Protein AF-0000000082937116 (afdb_homodimer)

Structure (mmCIF, N/CA/C/O backbone):
data_AF-0000000082937116-model_v1
#
loop_
_entity.id
_entity.type
_entity.pdbx_description
1 polymer 'M20 family metallopeptidase'
#
loop_
_atom_site.group_PDB
_atom_site.id
_atom_site.type_symbol
_atom_site.label_atom_id
_atom_site.label_alt_id
_atom_site.label_comp_id
_atom_site.label_asym_id
_atom_site.label_entity_id
_atom_site.label_seq_id
_atom_site.pdbx_PDB_ins_code
_atom_site.Cartn_x
_atom_site.Cartn_y
_atom_site.Cartn_z
_atom_site.occupancy
_atom_site.B_iso_or_equiv
_atom_site.auth_seq_id
_atom_si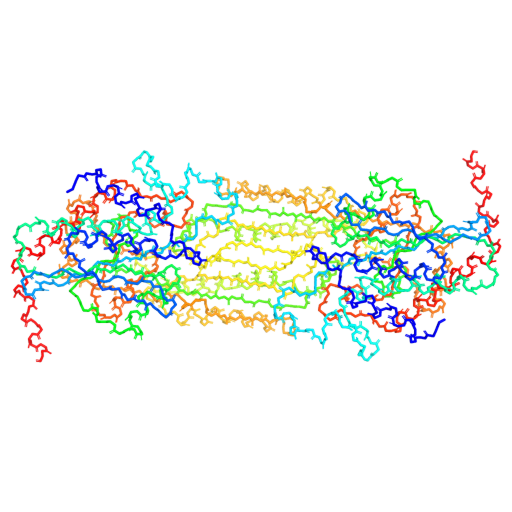te.auth_comp_id
_atom_site.auth_asym_id
_atom_site.auth_atom_id
_atom_site.pdbx_PDB_model_num
ATOM 1 N N . MET A 1 1 ? 10.828 -32.406 -35.719 1 89.44 1 MET A N 1
ATOM 2 C CA . MET A 1 1 ? 11.281 -31 -35.656 1 89.44 1 MET A CA 1
ATOM 3 C C . MET A 1 1 ? 12.672 -30.922 -35.031 1 89.44 1 MET A C 1
ATOM 5 O O . MET A 1 1 ? 12.969 -31.625 -34.062 1 89.44 1 MET A O 1
ATOM 9 N N . ASN A 1 2 ? 13.477 -30.125 -35.531 1 92.25 2 ASN A N 1
ATOM 10 C CA . ASN A 1 2 ? 14.789 -29.953 -34.906 1 92.25 2 ASN A CA 1
ATOM 11 C C . ASN A 1 2 ? 14.734 -29.016 -33.719 1 92.25 2 ASN A C 1
ATOM 13 O O . ASN A 1 2 ? 13.703 -28.391 -33.438 1 92.25 2 ASN A O 1
ATOM 17 N N . LYS A 1 3 ? 15.781 -28.953 -33 1 95.44 3 LYS A N 1
ATOM 18 C CA . LYS A 1 3 ? 15.828 -28.219 -31.734 1 95.44 3 LYS A CA 1
ATOM 19 C C . LYS A 1 3 ? 15.602 -26.719 -31.953 1 95.44 3 LYS A C 1
ATOM 21 O O . LYS A 1 3 ? 14.953 -26.062 -31.156 1 95.44 3 LYS A O 1
ATOM 26 N N . LYS A 1 4 ? 16.094 -26.234 -33.031 1 96.06 4 LYS A N 1
ATOM 27 C CA . LYS A 1 4 ? 15.93 -24.828 -33.312 1 96.06 4 LYS A CA 1
ATOM 28 C C . LYS A 1 4 ? 14.469 -24.469 -33.562 1 96.06 4 LYS A C 1
ATOM 30 O O . LYS A 1 4 ? 13.984 -23.438 -33.125 1 96.06 4 LYS A O 1
ATOM 35 N N . GLU A 1 5 ? 13.812 -25.297 -34.312 1 96.31 5 GLU A N 1
ATOM 36 C CA . GLU A 1 5 ? 12.391 -25.109 -34.562 1 96.31 5 GLU A CA 1
ATOM 37 C C . GLU A 1 5 ? 11.57 -25.203 -33.281 1 96.31 5 GLU A C 1
ATOM 39 O O . GLU A 1 5 ? 10.633 -24.422 -33.094 1 96.31 5 GLU A O 1
ATOM 44 N N . GLN A 1 6 ? 11.93 -26.172 -32.5 1 97.69 6 GLN A N 1
ATOM 45 C CA . GLN A 1 6 ? 11.25 -26.344 -31.234 1 97.69 6 GLN A CA 1
ATOM 46 C C . GLN A 1 6 ? 11.422 -25.125 -30.344 1 97.69 6 GLN A C 1
ATOM 48 O O . GLN A 1 6 ? 10.445 -24.609 -29.781 1 97.69 6 GLN A O 1
ATOM 53 N N . LEU A 1 7 ? 12.641 -24.656 -30.297 1 98.25 7 LEU A N 1
ATOM 54 C CA . LEU A 1 7 ? 12.961 -23.5 -29.469 1 98.25 7 LEU A CA 1
ATOM 55 C C . LEU A 1 7 ? 12.227 -22.266 -29.953 1 98.25 7 LEU A C 1
ATOM 57 O O . LEU A 1 7 ? 11.828 -21.406 -29.156 1 98.25 7 LEU A O 1
ATOM 61 N N . SER A 1 8 ? 12.039 -22.125 -31.219 1 98.31 8 SER A N 1
ATOM 62 C CA . SER A 1 8 ? 11.352 -20.969 -31.797 1 98.31 8 SER A CA 1
ATOM 63 C C . SER A 1 8 ? 9.898 -20.906 -31.328 1 98.31 8 SER A C 1
ATOM 65 O O . SER A 1 8 ? 9.359 -19.812 -31.109 1 98.31 8 SER A O 1
ATOM 67 N N . ILE A 1 9 ? 9.273 -22.047 -31.172 1 98.44 9 ILE A N 1
ATOM 68 C CA . ILE A 1 9 ? 7.898 -22.078 -30.688 1 98.44 9 ILE A CA 1
ATOM 69 C C . ILE A 1 9 ? 7.844 -21.562 -29.25 1 98.44 9 ILE A C 1
ATOM 71 O O . ILE A 1 9 ? 6.973 -20.766 -28.906 1 98.44 9 ILE A O 1
ATOM 75 N N . LEU A 1 10 ? 8.812 -22 -28.469 1 98.69 10 LEU A N 1
ATOM 76 C CA . LEU A 1 10 ? 8.891 -21.547 -27.094 1 98.69 10 LEU A CA 1
ATOM 77 C C . LEU A 1 10 ? 9.156 -20.047 -27.016 1 98.69 10 LEU A C 1
ATOM 79 O O . LEU A 1 10 ? 8.461 -19.312 -26.297 1 98.69 10 LEU A O 1
ATOM 83 N N . THR A 1 11 ? 10.125 -19.562 -27.766 1 98.62 11 THR A N 1
ATOM 84 C CA . THR A 1 11 ? 10.492 -18.156 -27.719 1 98.62 11 THR A CA 1
ATOM 85 C C . THR A 1 11 ? 9.359 -17.281 -28.25 1 98.62 11 THR A C 1
ATOM 87 O O . THR A 1 11 ? 9.102 -16.203 -27.719 1 98.62 11 THR A O 1
ATOM 90 N N . ASP A 1 12 ? 8.648 -17.734 -29.297 1 98.56 12 ASP A N 1
ATOM 91 C CA . ASP A 1 12 ? 7.492 -17.016 -29.797 1 98.56 12 ASP A CA 1
ATOM 92 C C . ASP A 1 12 ? 6.438 -16.828 -28.703 1 98.56 12 ASP A C 1
ATOM 94 O O . ASP A 1 12 ? 5.918 -15.727 -28.516 1 98.56 12 ASP A O 1
ATOM 98 N N . LEU A 1 13 ? 6.184 -17.859 -27.984 1 98.75 13 LEU A N 1
ATOM 99 C CA . LEU A 1 13 ? 5.156 -17.812 -26.953 1 98.75 13 LEU A CA 1
ATOM 100 C C . LEU A 1 13 ? 5.555 -16.875 -25.812 1 98.75 13 LEU A C 1
ATOM 102 O O . LEU A 1 13 ? 4.723 -16.125 -25.297 1 98.75 13 LEU A O 1
ATOM 106 N N . ILE A 1 14 ? 6.832 -16.922 -25.422 1 98.31 14 ILE A N 1
ATOM 107 C CA . ILE A 1 14 ? 7.316 -16.094 -24.328 1 98.31 14 ILE A CA 1
ATOM 108 C C . ILE A 1 14 ? 7.254 -14.617 -24.734 1 98.31 14 ILE A C 1
ATOM 110 O O . ILE A 1 14 ? 6.953 -13.758 -23.891 1 98.31 14 ILE A O 1
ATOM 114 N N . GLN A 1 15 ? 7.449 -14.297 -25.953 1 98.25 15 GLN A N 1
ATOM 115 C CA . GLN A 1 15 ? 7.457 -12.922 -26.453 1 98.25 15 GLN A CA 1
ATOM 116 C C . GLN A 1 15 ? 6.047 -12.344 -26.5 1 98.25 15 GLN A C 1
ATOM 118 O O . GLN A 1 15 ? 5.871 -11.133 -26.578 1 98.25 15 GLN A O 1
ATOM 123 N N . LEU A 1 16 ? 5.074 -13.188 -26.469 1 98.25 16 LEU A N 1
ATOM 124 C CA . LEU A 1 16 ? 3.686 -12.734 -26.422 1 98.25 16 LEU A CA 1
ATOM 125 C C . LEU A 1 16 ? 3.24 -12.461 -25 1 98.25 16 LEU A C 1
ATOM 127 O O . LEU A 1 16 ? 3.115 -13.383 -24.188 1 98.25 16 LEU A O 1
ATOM 131 N N . LYS A 1 17 ? 2.959 -11.195 -24.688 1 96.25 17 LYS A N 1
ATOM 132 C CA . LYS A 1 17 ? 2.547 -10.797 -23.344 1 96.25 17 LYS A CA 1
ATOM 133 C C . LYS A 1 17 ? 1.148 -11.32 -23.031 1 96.25 17 LYS A C 1
ATOM 135 O O . LYS A 1 17 ? 0.239 -11.211 -23.859 1 96.25 17 LYS A O 1
ATOM 140 N N . SER A 1 18 ? 0.995 -11.914 -21.875 1 97.31 18 SER A N 1
ATOM 141 C CA . SER A 1 18 ? -0.296 -12.43 -21.422 1 97.31 18 SER A CA 1
ATOM 142 C C . SER A 1 18 ? -0.461 -12.273 -19.922 1 97.31 18 SER A C 1
ATOM 144 O O . SER A 1 18 ? -0.945 -13.188 -19.234 1 97.31 18 SER A O 1
ATOM 146 N N . GLN A 1 19 ? -0.071 -11.188 -19.375 1 94.31 19 GLN A N 1
ATOM 147 C CA . GLN A 1 19 ? -0.14 -10.914 -17.953 1 94.31 19 GLN A CA 1
ATOM 148 C C . GLN A 1 19 ? -1.586 -10.758 -17.484 1 94.31 19 GLN A C 1
ATOM 150 O O . GLN A 1 19 ? -2.391 -10.117 -18.172 1 94.31 19 GLN A O 1
ATOM 155 N N . VAL A 1 20 ? -1.839 -11.312 -16.312 1 91.62 20 VAL A N 1
ATOM 156 C CA . VAL A 1 20 ? -3.18 -11.203 -15.75 1 91.62 20 VAL A CA 1
ATOM 157 C C . VAL A 1 20 ? -3.516 -9.734 -15.5 1 91.62 20 VAL A C 1
ATOM 159 O O . VAL A 1 20 ? -2.656 -8.953 -15.078 1 91.62 20 VAL A O 1
ATOM 162 N N . ASN A 1 21 ? -4.754 -9.359 -15.773 1 87.5 21 ASN A N 1
ATOM 163 C CA . ASN A 1 21 ? -5.32 -8.031 -15.57 1 87.5 21 ASN A CA 1
ATOM 164 C C . ASN A 1 21 ? -4.617 -6.984 -16.422 1 87.5 21 ASN A C 1
ATOM 166 O O . ASN A 1 21 ? -4.625 -5.797 -16.094 1 87.5 21 ASN A O 1
ATOM 170 N N . LYS A 1 22 ? -3.885 -7.312 -17.438 1 91.81 22 LYS A N 1
ATOM 171 C CA . LYS A 1 22 ? -3.275 -6.461 -18.453 1 91.81 22 LYS A CA 1
ATOM 172 C C . LYS A 1 22 ? -3.65 -6.93 -19.859 1 91.81 22 LYS A C 1
ATOM 174 O O . LYS A 1 22 ? -4.758 -6.664 -20.328 1 91.81 22 LYS A O 1
ATOM 179 N N . GLU A 1 23 ? -2.66 -7.738 -20.484 1 90.69 23 GLU A N 1
ATOM 180 C CA . GLU A 1 23 ? -2.949 -8.188 -21.844 1 90.69 23 GLU A CA 1
ATOM 181 C C . GLU A 1 23 ? -3.863 -9.406 -21.828 1 90.69 23 GLU A C 1
ATOM 183 O O . GLU A 1 23 ? -4.559 -9.672 -22.812 1 90.69 23 GLU A O 1
ATOM 188 N N . ASN A 1 24 ? -3.801 -10.109 -20.781 1 92.81 24 ASN A N 1
ATOM 189 C CA . ASN A 1 24 ? -4.492 -11.391 -20.719 1 92.81 24 ASN A CA 1
ATOM 190 C C . ASN A 1 24 ? -4.062 -12.312 -21.859 1 92.81 24 ASN A C 1
ATOM 192 O O . ASN A 1 24 ? -2.906 -12.289 -22.281 1 92.81 24 ASN A O 1
ATOM 196 N N . GLU A 1 25 ? -4.871 -13.383 -22.312 1 94.75 25 GLU A N 1
ATOM 197 C CA . GLU A 1 25 ? -4.363 -14.531 -23.062 1 94.75 25 GLU A CA 1
ATOM 198 C C . GLU A 1 25 ? -4.59 -14.359 -24.562 1 94.75 25 GLU A C 1
ATOM 200 O O . GLU A 1 25 ? -4.262 -15.25 -25.344 1 94.75 25 GLU A O 1
ATOM 205 N N . ASP A 1 26 ? -5.023 -13.25 -25.078 1 96.44 26 ASP A N 1
ATOM 206 C CA . ASP A 1 26 ? -5.512 -13.148 -26.453 1 96.44 26 ASP A CA 1
ATOM 207 C C . ASP A 1 26 ? -4.398 -13.438 -27.453 1 96.44 26 ASP A C 1
ATOM 209 O O . ASP A 1 26 ? -4.586 -14.211 -28.391 1 96.44 26 ASP A O 1
ATOM 213 N N . SER A 1 27 ? -3.293 -12.82 -27.266 1 98 27 SER A N 1
ATOM 214 C CA . SER A 1 27 ? -2.203 -12.977 -28.219 1 98 27 SER A CA 1
ATOM 215 C C . SER A 1 27 ? -1.676 -14.406 -28.234 1 98 27 SER A C 1
ATOM 217 O O . SER A 1 27 ? -1.354 -14.953 -29.281 1 98 27 SER A O 1
ATOM 219 N N . VAL A 1 28 ? -1.582 -14.992 -27.109 1 98.62 28 VAL A N 1
ATOM 220 C CA . VAL A 1 28 ? -1.118 -16.375 -26.984 1 98.62 28 VAL A CA 1
ATOM 221 C C . VAL A 1 28 ? -2.135 -17.312 -27.641 1 98.62 28 VAL A C 1
ATOM 223 O O . VAL A 1 28 ? -1.765 -18.234 -28.375 1 98.62 28 VAL A O 1
ATOM 226 N N . ALA A 1 29 ? -3.379 -17.047 -27.391 1 98.62 29 ALA A N 1
ATOM 227 C CA . ALA A 1 29 ? -4.449 -17.844 -27.984 1 98.62 29 ALA A CA 1
ATOM 228 C C . ALA A 1 29 ? -4.402 -17.797 -29.5 1 98.62 29 ALA A C 1
ATOM 230 O O . ALA A 1 29 ? -4.516 -18.828 -30.172 1 98.62 29 ALA A O 1
ATOM 231 N N . ALA A 1 30 ? -4.273 -16.625 -30.016 1 98.56 30 ALA A N 1
ATOM 232 C CA . ALA A 1 30 ? -4.215 -16.453 -31.453 1 98.56 30 ALA A CA 1
ATOM 233 C C . ALA A 1 30 ? -3.066 -17.25 -32.062 1 98.56 30 ALA A C 1
ATOM 235 O O . ALA A 1 30 ? -3.221 -17.875 -33.125 1 98.56 30 ALA A O 1
ATOM 236 N N . TYR A 1 31 ? -1.965 -17.219 -31.406 1 98.75 31 TYR A N 1
ATOM 237 C CA . TYR A 1 31 ? -0.802 -17.969 -31.875 1 98.75 31 TYR A CA 1
ATOM 238 C C . TYR A 1 31 ? -1.093 -19.469 -31.891 1 98.75 31 TYR A C 1
ATOM 240 O O . TYR A 1 31 ? -0.796 -20.141 -32.875 1 98.75 31 TYR A O 1
ATOM 248 N N . ILE A 1 32 ? -1.644 -19.984 -30.844 1 98.81 32 ILE A N 1
ATOM 249 C CA . ILE A 1 32 ? -1.902 -21.406 -30.688 1 98.81 32 ILE A CA 1
ATOM 250 C C . ILE A 1 32 ? -2.922 -21.859 -31.719 1 98.81 32 ILE A C 1
ATOM 252 O O . ILE A 1 32 ? -2.742 -22.906 -32.375 1 98.81 32 ILE A O 1
ATOM 256 N N . ILE A 1 33 ? -3.971 -21.062 -31.906 1 98.69 33 ILE A N 1
ATOM 257 C CA . ILE A 1 33 ? -5.008 -21.375 -32.875 1 98.69 33 ILE A CA 1
ATOM 258 C C . ILE A 1 33 ? -4.398 -21.453 -34.281 1 98.69 33 ILE A C 1
ATOM 260 O O . ILE A 1 33 ? -4.629 -22.422 -35.031 1 98.69 33 ILE A O 1
ATOM 264 N N . LYS A 1 34 ? -3.633 -20.453 -34.594 1 98.62 34 LYS A N 1
ATOM 265 C CA . LYS A 1 34 ? -2.977 -20.422 -35.906 1 98.62 34 LYS A CA 1
ATOM 266 C C . LYS A 1 34 ? -2.053 -21.625 -36.094 1 98.62 34 LYS A C 1
ATOM 268 O O . LYS A 1 34 ? -2.021 -22.234 -37.156 1 98.62 34 LYS A O 1
ATOM 273 N N . PHE A 1 35 ? -1.305 -21.922 -35.094 1 98.19 35 PHE A N 1
ATOM 274 C CA . PHE A 1 35 ? -0.378 -23.047 -35.125 1 98.19 35 PHE A CA 1
ATOM 275 C C . PHE A 1 35 ? -1.12 -24.359 -35.406 1 98.19 35 PHE A C 1
ATOM 277 O O . PHE A 1 35 ? -0.736 -25.125 -36.281 1 98.19 35 PHE A O 1
ATOM 284 N N . LEU A 1 36 ? -2.166 -24.656 -34.625 1 98.12 36 LEU A N 1
ATOM 285 C CA . LEU A 1 36 ? -2.936 -25.891 -34.75 1 98.12 36 LEU A CA 1
ATOM 286 C C . LEU A 1 36 ? -3.578 -26 -36.125 1 98.12 36 LEU A C 1
ATOM 288 O O . LEU A 1 36 ? -3.496 -27.047 -36.781 1 98.12 36 LEU A O 1
ATOM 292 N N . ARG A 1 37 ? -4.145 -24.906 -36.562 1 97.62 37 ARG A N 1
ATOM 293 C CA . ARG A 1 37 ? -4.777 -24.906 -37.875 1 97.62 37 ARG A CA 1
ATOM 294 C C . ARG A 1 37 ? -3.75 -25.141 -39 1 97.62 37 ARG A C 1
ATOM 296 O O . ARG A 1 37 ? -4.055 -25.766 -40 1 97.62 37 ARG A O 1
ATOM 303 N N . GLY A 1 38 ? -2.617 -24.641 -38.781 1 95.06 38 GLY A N 1
ATOM 304 C CA . GLY A 1 38 ? -1.549 -24.766 -39.781 1 95.06 38 GLY A CA 1
ATOM 305 C C . GLY A 1 38 ? -1.196 -26.203 -40.094 1 95.06 38 GLY A C 1
ATOM 306 O O . GLY A 1 38 ? -0.642 -26.484 -41.156 1 95.06 38 GLY A O 1
ATOM 307 N N . PHE A 1 39 ? -1.509 -27.109 -39.25 1 88.06 39 PHE A N 1
ATOM 308 C CA . PHE A 1 39 ? -1.195 -28.484 -39.562 1 88.06 39 PHE A CA 1
ATOM 309 C C . PHE A 1 39 ? -2.449 -29.359 -39.531 1 88.06 39 PHE A C 1
ATOM 311 O O . PHE A 1 39 ? -2.367 -30.562 -39.281 1 88.06 39 PHE A O 1
ATOM 318 N N . GLY A 1 40 ? -3.688 -28.719 -39.562 1 92.81 40 GLY A N 1
ATOM 319 C CA . GLY A 1 40 ? -4.926 -29.422 -39.875 1 92.81 40 GLY A CA 1
ATOM 320 C C . GLY A 1 40 ? -5.758 -29.75 -38.656 1 92.81 40 GLY A C 1
ATOM 321 O O . GLY A 1 40 ? -6.68 -30.562 -38.719 1 92.81 40 GLY A O 1
ATOM 322 N N . ILE A 1 41 ? -5.488 -29.25 -37.5 1 96.06 41 ILE A N 1
ATOM 323 C CA . ILE A 1 41 ? -6.285 -29.453 -36.312 1 96.06 41 ILE A CA 1
ATOM 324 C C . ILE A 1 41 ? -7.164 -28.234 -36.062 1 96.06 41 ILE A C 1
ATOM 326 O O . ILE A 1 41 ? -6.66 -27.141 -35.812 1 96.06 41 ILE A O 1
ATOM 330 N N . GLU A 1 42 ? -8.438 -28.406 -36.125 1 97.25 42 GLU A N 1
ATOM 331 C CA . GLU A 1 42 ? -9.359 -27.328 -35.812 1 97.25 42 GLU A CA 1
ATOM 332 C C . GLU A 1 42 ? -9.734 -27.328 -34.344 1 97.25 42 GLU A C 1
ATOM 334 O O . GLU A 1 42 ? -10.438 -28.234 -33.875 1 97.25 42 GLU A O 1
ATOM 339 N N . PRO A 1 43 ? -9.336 -26.344 -33.656 1 98.12 43 PRO A N 1
ATOM 340 C CA . PRO A 1 43 ? -9.656 -26.312 -32.219 1 98.12 43 PRO A CA 1
ATOM 341 C C . PRO A 1 43 ? -11.047 -25.75 -31.938 1 98.12 43 PRO A C 1
ATOM 343 O O . PRO A 1 43 ? -11.594 -25 -32.75 1 98.12 43 PRO A O 1
ATOM 346 N N . ARG A 1 44 ? -11.633 -26.172 -30.875 1 98 44 ARG A N 1
ATOM 347 C CA . ARG A 1 44 ? -12.812 -25.531 -30.297 1 98 44 ARG A CA 1
ATOM 348 C C . ARG A 1 44 ? -12.414 -24.344 -29.422 1 98 44 ARG A C 1
ATOM 350 O O . ARG A 1 44 ? -11.617 -24.484 -28.5 1 98 44 ARG A O 1
ATOM 357 N N . ILE A 1 45 ? -12.984 -23.188 -29.812 1 98 45 ILE A N 1
ATOM 358 C CA . ILE A 1 45 ? -12.719 -21.969 -29.047 1 98 45 ILE A CA 1
ATOM 359 C C . ILE A 1 45 ? -13.891 -21.672 -28.109 1 98 45 ILE A C 1
ATOM 361 O O . ILE A 1 45 ? -15.016 -21.438 -28.578 1 98 45 ILE A O 1
ATOM 365 N N . ILE A 1 46 ? -13.656 -21.75 -26.828 1 97.62 46 ILE A N 1
ATOM 366 C CA . ILE A 1 46 ? -14.688 -21.5 -25.812 1 97.62 46 ILE A CA 1
ATOM 367 C C . ILE A 1 46 ? -14.367 -20.219 -25.062 1 97.62 46 ILE A C 1
ATOM 369 O O . ILE A 1 46 ? -13.344 -20.125 -24.375 1 97.62 46 ILE A O 1
ATOM 373 N N . LYS A 1 47 ? -15.195 -19.234 -25.141 1 96.94 47 LYS A N 1
ATOM 374 C CA . LYS A 1 47 ? -15 -17.953 -24.484 1 96.94 47 LYS A CA 1
ATOM 375 C C . LYS A 1 47 ? -15.805 -17.875 -23.188 1 96.94 47 LYS A C 1
ATOM 377 O O . LYS A 1 47 ? -16.953 -18.297 -23.141 1 96.94 47 LYS A O 1
ATOM 382 N N . SER A 1 48 ? -15.172 -17.438 -22.172 1 95.88 48 SER A N 1
ATOM 383 C CA . SER A 1 48 ? -15.891 -17.172 -20.938 1 95.88 48 SER A CA 1
ATOM 384 C C . SER A 1 48 ? -16.812 -15.969 -21.078 1 95.88 48 SER A C 1
ATOM 386 O O . SER A 1 48 ? -16.906 -15.367 -22.141 1 95.88 48 SER A O 1
ATOM 388 N N . ASN A 1 49 ? -17.484 -15.648 -19.938 1 89.19 49 ASN A N 1
ATOM 389 C CA . ASN A 1 49 ? -18.406 -14.523 -19.938 1 89.19 49 ASN A CA 1
ATOM 390 C C . ASN A 1 49 ? -17.688 -13.203 -20.203 1 89.19 49 ASN A C 1
ATOM 392 O O . ASN A 1 49 ? -18.25 -12.305 -20.844 1 89.19 49 ASN A O 1
ATOM 396 N N . ASP A 1 50 ? -16.5 -13.062 -19.828 1 90.5 50 ASP A N 1
ATOM 397 C CA . ASP A 1 50 ? -15.703 -11.859 -20.047 1 90.5 50 ASP A CA 1
ATOM 398 C C . ASP A 1 50 ? -14.828 -11.992 -21.281 1 90.5 50 ASP A C 1
ATOM 400 O O . ASP A 1 50 ? -13.812 -11.305 -21.422 1 90.5 50 ASP A O 1
ATOM 404 N N . LYS A 1 51 ? -15.102 -13 -22.047 1 92.44 51 LYS A N 1
ATOM 405 C CA . LYS A 1 51 ? -14.547 -13.211 -23.391 1 92.44 51 LYS A CA 1
ATOM 406 C C . LYS A 1 51 ? -13.102 -13.695 -23.297 1 92.44 51 LYS A C 1
ATOM 408 O O . LYS A 1 51 ? -12.32 -13.508 -24.234 1 92.44 51 LYS A O 1
ATOM 413 N N . ARG A 1 52 ? -12.727 -14.266 -22.172 1 96.94 52 ARG A N 1
ATOM 414 C CA . ARG A 1 52 ? -11.43 -14.93 -22.078 1 96.94 52 ARG A CA 1
ATOM 415 C C . ARG A 1 52 ? -11.438 -16.25 -22.844 1 96.94 52 ARG A C 1
ATOM 417 O O . ARG A 1 52 ? -12.422 -16.984 -22.828 1 96.94 52 ARG A O 1
ATOM 424 N N . ILE A 1 53 ? -10.383 -16.562 -23.531 1 97.62 53 ILE A N 1
ATOM 425 C CA . ILE A 1 53 ? -10.375 -17.625 -24.531 1 97.62 53 ILE A CA 1
ATOM 426 C C . ILE A 1 53 ? -9.836 -18.922 -23.922 1 97.62 53 ILE A C 1
ATOM 428 O O . ILE A 1 53 ? -8.773 -18.906 -23.281 1 97.62 53 ILE A O 1
ATOM 432 N N . ASN A 1 54 ? -10.539 -19.969 -24.016 1 98.5 54 ASN A N 1
ATOM 433 C CA . ASN A 1 54 ? -10.102 -21.344 -23.797 1 98.5 54 ASN A CA 1
ATOM 434 C C . ASN A 1 54 ? -10.094 -22.156 -25.094 1 98.5 54 ASN A C 1
ATOM 436 O O . ASN A 1 54 ? -11.023 -22.062 -25.891 1 98.5 54 ASN A O 1
ATOM 440 N N . ILE A 1 55 ? -9.031 -22.906 -25.328 1 98.69 55 ILE A N 1
ATOM 441 C CA . ILE A 1 55 ? -8.852 -23.672 -26.562 1 98.69 55 ILE A CA 1
ATOM 442 C C . ILE A 1 55 ? -8.828 -25.156 -26.25 1 98.69 55 ILE A C 1
ATOM 444 O O . ILE A 1 55 ? -8.031 -25.625 -25.422 1 98.69 55 ILE A O 1
ATOM 448 N N . ILE A 1 56 ? -9.688 -25.922 -26.859 1 98.62 56 ILE A N 1
ATOM 449 C CA . ILE A 1 56 ? -9.688 -27.375 -26.766 1 98.62 56 ILE A CA 1
ATOM 450 C C . ILE A 1 56 ? -9.508 -27.984 -28.156 1 98.62 56 ILE A C 1
ATOM 452 O O . ILE A 1 56 ? -10.281 -27.688 -29.078 1 98.62 56 ILE A O 1
ATOM 456 N N . ALA A 1 57 ? -8.508 -28.797 -28.297 1 98.25 57 ALA A N 1
ATOM 457 C CA . ALA A 1 57 ? -8.242 -29.469 -29.562 1 98.25 57 ALA A CA 1
ATOM 458 C C . ALA A 1 57 ? -8.102 -30.984 -29.375 1 98.25 57 ALA A C 1
ATOM 460 O O . ALA A 1 57 ? -7.473 -31.438 -28.406 1 98.25 57 ALA A O 1
ATOM 461 N N . ASN A 1 58 ? -8.68 -31.734 -30.281 1 96.44 58 ASN A N 1
ATOM 462 C CA . ASN A 1 58 ? -8.656 -33.188 -30.172 1 96.44 58 ASN A CA 1
ATOM 463 C C . ASN A 1 58 ? -8.047 -33.812 -31.422 1 96.44 58 ASN A C 1
ATOM 465 O O . ASN A 1 58 ? -8.273 -33.344 -32.531 1 96.44 58 ASN A O 1
ATOM 469 N N . VAL A 1 59 ? -7.293 -34.844 -31.156 1 95.38 59 VAL A N 1
ATOM 470 C CA . VAL A 1 59 ? -6.801 -35.75 -32.188 1 95.38 59 VAL A CA 1
ATOM 471 C C . VAL A 1 59 ? -7.137 -37.188 -31.828 1 95.38 59 VAL A C 1
ATOM 473 O O . VAL A 1 59 ? -6.762 -37.656 -30.75 1 95.38 59 VAL A O 1
ATOM 476 N N . ARG A 1 60 ? -7.809 -37.844 -32.719 1 93.88 60 ARG A N 1
ATOM 477 C CA . ARG A 1 60 ? -8.289 -39.188 -32.406 1 93.88 60 ARG A CA 1
ATOM 478 C C . ARG A 1 60 ? -7.715 -40.219 -33.375 1 93.88 60 ARG A C 1
ATOM 480 O O . ARG A 1 60 ? -7.605 -39.938 -34.594 1 93.88 60 ARG A O 1
ATOM 487 N N . PHE A 1 61 ? -7.332 -41.344 -32.875 1 91.56 61 PHE A N 1
ATOM 488 C CA . PHE A 1 61 ? -6.848 -42.5 -33.594 1 91.56 61 PHE A CA 1
ATOM 489 C C . PHE A 1 61 ? -7.637 -43.75 -33.25 1 91.56 61 PHE A C 1
ATOM 491 O O . PHE A 1 61 ? -7.938 -43.969 -32.062 1 91.56 61 PHE A O 1
ATOM 498 N N . GLY A 1 62 ? -8.031 -44.5 -34.188 1 91.5 62 GLY A N 1
ATOM 499 C CA . GLY A 1 62 ? -8.742 -45.75 -33.938 1 91.5 62 GLY A CA 1
ATOM 500 C C . GLY A 1 62 ? -9.977 -45.562 -33.062 1 91.5 62 GLY A C 1
ATOM 501 O O . GLY A 1 62 ? -10.812 -44.688 -33.375 1 91.5 62 GLY A O 1
ATOM 502 N N . ASP A 1 63 ? -10.055 -46.312 -31.984 1 91.31 63 ASP A N 1
ATOM 503 C CA . ASP A 1 63 ? -11.258 -46.281 -31.172 1 91.31 63 ASP A CA 1
ATOM 504 C C . ASP A 1 63 ? -11.188 -45.156 -30.125 1 91.31 63 ASP A C 1
ATOM 506 O O . ASP A 1 63 ? -12.141 -44.938 -29.375 1 91.31 63 ASP A O 1
ATOM 510 N N . GLY A 1 64 ? -10.07 -44.562 -30.078 1 93.06 64 GLY A N 1
ATOM 511 C CA . GLY A 1 64 ? -9.953 -43.375 -29.234 1 93.06 64 GLY A CA 1
ATOM 512 C C . GLY A 1 64 ? -9.594 -43.688 -27.797 1 93.06 64 GLY A C 1
ATOM 513 O O . GLY A 1 64 ? -9.656 -42.812 -26.938 1 93.06 64 GLY A O 1
ATOM 514 N N . ILE A 1 65 ? -9.172 -44.969 -27.547 1 92.75 65 ILE A N 1
ATOM 515 C CA . ILE A 1 65 ? -8.82 -45.375 -26.203 1 92.75 65 ILE A CA 1
ATOM 516 C C . ILE A 1 65 ? -7.355 -45.812 -26.172 1 92.75 65 ILE A C 1
ATOM 518 O O . ILE A 1 65 ? -6.91 -46.594 -27.016 1 92.75 65 ILE A O 1
ATOM 522 N N . PRO A 1 66 ? -6.703 -45.281 -25.281 1 95.44 66 PRO A N 1
ATOM 523 C CA . PRO A 1 66 ? -7.035 -44.406 -24.156 1 95.44 66 PRO A CA 1
ATOM 524 C C . PRO A 1 66 ? -7.102 -42.938 -24.578 1 95.44 66 PRO A C 1
ATOM 526 O O . PRO A 1 66 ? -6.609 -42.562 -25.641 1 95.44 66 PRO A O 1
ATOM 529 N N . LYS A 1 67 ? -7.746 -42.188 -23.734 1 97.12 67 LYS A N 1
ATOM 530 C CA . LYS A 1 67 ? -7.801 -40.719 -23.906 1 97.12 67 LYS A CA 1
ATOM 531 C C . LYS A 1 67 ? -6.879 -40.031 -22.922 1 97.12 67 LYS A C 1
ATOM 533 O O . LYS A 1 67 ? -6.961 -40.25 -21.703 1 97.12 67 LYS A O 1
ATOM 538 N N . ILE A 1 68 ? -6.027 -39.188 -23.453 1 97.94 68 ILE A N 1
ATOM 539 C CA . ILE A 1 68 ? -5.082 -38.438 -22.625 1 97.94 68 ILE A CA 1
ATOM 540 C C . ILE A 1 68 ? -5.312 -36.938 -22.812 1 97.94 68 ILE A C 1
ATOM 542 O O . ILE A 1 68 ? -5.434 -36.469 -23.938 1 97.94 68 ILE A O 1
ATOM 546 N N . ILE A 1 69 ? -5.371 -36.219 -21.672 1 98.62 69 ILE A N 1
ATOM 547 C CA . ILE A 1 69 ? -5.512 -34.75 -21.703 1 98.62 69 ILE A CA 1
ATOM 548 C C . ILE A 1 69 ? -4.176 -34.094 -21.359 1 98.62 69 ILE A C 1
ATOM 550 O O . ILE A 1 69 ? -3.514 -34.5 -20.391 1 98.62 69 ILE A O 1
ATOM 554 N N . LEU A 1 70 ? -3.742 -33.188 -22.172 1 98.81 70 LEU A N 1
ATOM 555 C CA . LEU A 1 70 ? -2.678 -32.25 -21.844 1 98.81 70 LEU A CA 1
ATOM 556 C C . LEU A 1 70 ? -3.25 -30.859 -21.562 1 98.81 70 LEU A C 1
ATOM 558 O O . LEU A 1 70 ? -3.865 -30.25 -22.438 1 98.81 70 LEU A O 1
ATOM 562 N N . ASN A 1 71 ? -3.004 -30.359 -20.344 1 98.81 71 ASN A N 1
ATOM 563 C CA . ASN A 1 71 ? -3.609 -29.109 -19.891 1 98.81 71 ASN A CA 1
ATOM 564 C C . ASN A 1 71 ? -2.551 -28.094 -19.484 1 98.81 71 ASN A C 1
ATOM 566 O O . ASN A 1 71 ? -1.567 -28.422 -18.828 1 98.81 71 ASN A O 1
ATOM 570 N N . GLY A 1 72 ? -2.742 -26.859 -19.891 1 98.75 72 GLY A N 1
ATOM 571 C CA . GLY A 1 72 ? -1.878 -25.75 -19.5 1 98.75 72 GLY A CA 1
ATOM 572 C C . GLY A 1 72 ? -2.555 -24.406 -19.609 1 98.75 72 GLY A C 1
ATOM 573 O O . GLY A 1 72 ? -3.455 -24.219 -20.438 1 98.75 72 GLY A O 1
ATOM 574 N N . HIS A 1 73 ? -2.123 -23.469 -18.797 1 98.69 73 HIS A N 1
ATOM 575 C CA . HIS A 1 73 ? -2.729 -22.141 -18.812 1 98.69 73 HIS A CA 1
ATOM 576 C C . HIS A 1 73 ? -1.876 -21.172 -19.625 1 98.69 73 HIS A C 1
ATOM 578 O O . HIS A 1 73 ? -0.647 -21.281 -19.641 1 98.69 73 HIS A O 1
ATOM 584 N N . MET A 1 74 ? -2.584 -20.172 -20.172 1 98.62 74 MET A N 1
ATOM 585 C CA . MET A 1 74 ? -1.939 -19.281 -21.125 1 98.62 74 MET A CA 1
ATOM 586 C C . MET A 1 74 ? -1.521 -17.969 -20.438 1 98.62 74 MET A C 1
ATOM 588 O O . MET A 1 74 ? -0.687 -17.234 -20.969 1 98.62 74 MET A O 1
ATOM 592 N N . ASP A 1 75 ? -2.133 -17.656 -19.312 1 97.25 75 ASP A N 1
ATOM 593 C CA . ASP A 1 75 ? -1.854 -16.406 -18.641 1 97.25 75 ASP A CA 1
ATOM 594 C C . ASP A 1 75 ? -0.584 -16.5 -17.797 1 97.25 75 ASP A C 1
ATOM 596 O O . ASP A 1 75 ? -0.135 -17.594 -17.469 1 97.25 75 ASP A O 1
ATOM 600 N N . THR A 1 76 ? 0.014 -15.32 -17.531 1 95.81 76 THR A N 1
ATOM 601 C CA . THR A 1 76 ? 1.177 -15.219 -16.656 1 95.81 76 THR A CA 1
ATOM 602 C C . THR A 1 76 ? 0.945 -14.18 -15.57 1 95.81 76 THR A C 1
ATOM 604 O O . THR A 1 76 ? 0.016 -13.375 -15.656 1 95.81 76 THR A O 1
ATOM 607 N N . LYS A 1 77 ? 1.746 -14.297 -14.5 1 91.94 77 LYS A N 1
ATOM 608 C CA . LYS A 1 77 ? 1.785 -13.227 -13.508 1 91.94 77 LYS A CA 1
ATOM 609 C C . LYS A 1 77 ? 2.422 -11.961 -14.094 1 91.94 77 LYS A C 1
ATOM 611 O O . LYS A 1 77 ? 3.121 -12.023 -15.102 1 91.94 77 LYS A O 1
ATOM 616 N N . PRO A 1 78 ? 2.182 -10.812 -13.469 1 88.19 78 PRO A N 1
ATOM 617 C CA . PRO A 1 78 ? 2.854 -9.594 -13.93 1 88.19 78 PRO A CA 1
ATOM 618 C C . PRO A 1 78 ? 4.371 -9.664 -13.766 1 88.19 78 PRO A C 1
ATOM 620 O O . PRO A 1 78 ? 4.867 -10.211 -12.781 1 88.19 78 PRO A O 1
ATOM 623 N N . ALA A 1 79 ? 5.109 -9.102 -14.773 1 82.81 79 ALA A N 1
ATOM 624 C CA . ALA A 1 79 ? 6.57 -9.148 -14.758 1 82.81 79 ALA A CA 1
ATOM 625 C C . ALA A 1 79 ? 7.148 -7.918 -14.062 1 82.81 79 ALA A C 1
ATOM 627 O O . ALA A 1 79 ? 8.234 -7.984 -13.477 1 82.81 79 ALA A O 1
ATOM 628 N N . LEU A 1 80 ? 6.543 -6.828 -14.172 1 69 80 LEU A N 1
ATOM 629 C CA . LEU A 1 80 ? 7.109 -5.566 -13.695 1 69 80 LEU A CA 1
ATOM 630 C C . LEU A 1 80 ? 6.18 -4.898 -12.688 1 69 80 LEU A C 1
ATOM 632 O O . LEU A 1 80 ? 5.035 -4.574 -13.008 1 69 80 LEU A O 1
ATOM 636 N N . GLN A 1 81 ? 6.695 -4.922 -11.516 1 62.28 81 GLN A N 1
ATOM 637 C CA . GLN A 1 81 ? 5.906 -4.285 -10.469 1 62.28 81 GLN A CA 1
ATOM 638 C C . GLN A 1 81 ? 6.41 -2.877 -10.18 1 62.28 81 GLN A C 1
ATOM 640 O O . GLN A 1 81 ? 5.688 -2.057 -9.609 1 62.28 81 GLN A O 1
ATOM 645 N N . SER A 1 82 ? 7.57 -2.674 -10.469 1 62.38 82 SER A N 1
ATOM 646 C CA . SER A 1 82 ? 8.172 -1.362 -10.242 1 62.38 82 SER A CA 1
ATOM 647 C C . SER A 1 82 ? 9.266 -1.074 -11.266 1 62.38 82 SER A C 1
ATOM 649 O O . SER A 1 82 ? 9.75 -1.984 -11.938 1 62.38 82 SER A O 1
ATOM 651 N N . GLU A 1 83 ? 9.508 0.191 -11.414 1 66.94 83 GLU A N 1
ATOM 652 C CA . GLU A 1 83 ? 10.648 0.56 -12.242 1 66.94 83 GLU A CA 1
ATOM 653 C C . GLU A 1 83 ? 11.938 -0.043 -11.703 1 66.94 83 GLU A C 1
ATOM 655 O O . GLU A 1 83 ? 12.812 -0.454 -12.477 1 66.94 83 GLU A O 1
ATOM 660 N N . GLU A 1 84 ? 12.031 -0.145 -10.5 1 67.38 84 GLU A N 1
ATOM 661 C CA . GLU A 1 84 ? 13.211 -0.723 -9.875 1 67.38 84 GLU A CA 1
ATOM 662 C C . GLU A 1 84 ? 13.359 -2.201 -10.227 1 67.38 84 GLU A C 1
ATOM 664 O O . GLU A 1 84 ? 14.469 -2.684 -10.453 1 67.38 84 GLU A O 1
ATOM 669 N N . GLU A 1 85 ? 12.25 -2.762 -10.328 1 72.5 85 GLU A N 1
ATOM 670 C CA . GLU A 1 85 ? 12.266 -4.18 -10.68 1 72.5 85 GLU A CA 1
ATOM 671 C C . GLU A 1 85 ? 12.781 -4.395 -12.102 1 72.5 85 GLU A C 1
ATOM 673 O O . GLU A 1 85 ? 13.453 -5.391 -12.375 1 72.5 85 GLU A O 1
ATOM 678 N N . ARG A 1 86 ? 12.445 -3.457 -12.898 1 75.19 86 ARG A N 1
ATOM 679 C CA . ARG A 1 86 ? 12.883 -3.564 -14.289 1 75.19 86 ARG A CA 1
ATOM 680 C C . ARG A 1 86 ? 14.398 -3.652 -14.383 1 75.19 86 ARG A C 1
ATOM 682 O O . ARG A 1 86 ? 14.938 -4.422 -15.18 1 75.19 86 ARG A O 1
ATOM 689 N N . ARG A 1 87 ? 14.977 -3.029 -13.477 1 76.94 87 ARG A N 1
ATOM 690 C CA . ARG A 1 87 ? 16.438 -2.961 -13.5 1 76.94 87 ARG A CA 1
ATOM 691 C C . ARG A 1 87 ? 17.047 -4.254 -12.984 1 76.94 87 ARG A C 1
ATOM 693 O O . ARG A 1 87 ? 18.219 -4.531 -13.227 1 76.94 87 ARG A O 1
ATOM 700 N N . GLU A 1 88 ? 16.328 -5.004 -12.43 1 82.56 88 GLU A N 1
ATOM 701 C CA . GLU A 1 88 ? 16.844 -6.219 -11.812 1 82.56 88 GLU A CA 1
ATOM 702 C C . GLU A 1 88 ? 16.766 -7.402 -12.773 1 82.56 88 GLU A C 1
ATOM 704 O O . GLU A 1 88 ? 17.375 -8.445 -12.547 1 82.56 88 GLU A O 1
ATOM 709 N N . TRP A 1 89 ? 16.078 -7.23 -13.859 1 88.12 89 TRP A N 1
ATOM 710 C CA . TRP A 1 89 ? 15.992 -8.281 -14.875 1 88.12 89 TRP A CA 1
ATOM 711 C C . TRP A 1 89 ? 17.266 -8.328 -15.719 1 88.12 89 TRP A C 1
ATOM 713 O O . TRP A 1 89 ? 17.734 -7.289 -16.188 1 88.12 89 TRP A O 1
ATOM 723 N N . ILE A 1 90 ? 17.781 -9.5 -15.883 1 90.06 90 ILE A N 1
ATOM 724 C CA . ILE A 1 90 ? 19 -9.68 -16.672 1 90.06 90 ILE A CA 1
ATOM 725 C C . ILE A 1 90 ? 18.688 -9.406 -18.156 1 90.06 90 ILE A C 1
ATOM 727 O O . ILE A 1 90 ? 19.562 -8.984 -18.906 1 90.06 90 ILE A O 1
ATOM 731 N N . ALA A 1 91 ? 17.469 -9.727 -18.469 1 91.62 91 ALA A N 1
ATOM 732 C CA . ALA A 1 91 ? 16.938 -9.445 -19.797 1 91.62 91 ALA A CA 1
ATOM 733 C C . ALA A 1 91 ? 15.477 -8.992 -19.719 1 91.62 91 ALA A C 1
ATOM 735 O O . ALA A 1 91 ? 14.789 -9.266 -18.734 1 91.62 91 ALA A O 1
ATOM 736 N N . ASP A 1 92 ? 15.094 -8.289 -20.797 1 93.06 92 ASP A N 1
ATOM 737 C CA . ASP A 1 92 ? 13.688 -7.891 -20.828 1 93.06 92 ASP A CA 1
ATOM 738 C C . ASP A 1 92 ? 12.773 -9.102 -20.625 1 93.06 92 ASP A C 1
ATOM 740 O O . ASP A 1 92 ? 12.961 -10.141 -21.266 1 93.06 92 ASP A O 1
ATOM 744 N N . PRO A 1 93 ? 11.859 -8.961 -19.766 1 94.12 93 PRO A N 1
ATOM 745 C CA . PRO A 1 93 ? 11.031 -10.109 -19.391 1 94.12 93 PRO A CA 1
ATOM 746 C C . PRO A 1 93 ? 10.227 -10.656 -20.578 1 94.12 93 PRO A C 1
ATOM 748 O O . PRO A 1 93 ? 9.664 -11.75 -20.484 1 94.12 93 PRO A O 1
ATOM 751 N N . PHE A 1 94 ? 10.195 -9.984 -21.734 1 95.5 94 PHE A N 1
ATOM 752 C CA . PHE A 1 94 ? 9.383 -10.445 -22.844 1 95.5 94 PHE A CA 1
ATOM 753 C C . PHE A 1 94 ? 10.242 -10.648 -24.094 1 95.5 94 PHE A C 1
ATOM 755 O O . PHE A 1 94 ? 9.711 -10.797 -25.203 1 95.5 94 PHE A O 1
ATOM 762 N N . SER A 1 95 ? 11.5 -10.742 -23.891 1 95.94 95 SER A N 1
ATOM 763 C CA . SER A 1 95 ? 12.398 -10.883 -25.031 1 95.94 95 SER A CA 1
ATOM 764 C C . SER A 1 95 ? 12.68 -12.352 -25.328 1 95.94 95 SER A C 1
ATOM 766 O O . SER A 1 95 ? 13.094 -12.695 -26.438 1 95.94 95 SER A O 1
ATOM 768 N N . ALA A 1 96 ? 12.516 -13.203 -24.375 1 97.81 96 ALA A N 1
ATOM 769 C CA . ALA A 1 96 ? 12.828 -14.625 -24.5 1 97.81 96 ALA A CA 1
ATOM 770 C C . ALA A 1 96 ? 14.297 -14.836 -24.859 1 97.81 96 ALA A C 1
ATOM 772 O O . ALA A 1 96 ? 14.617 -15.672 -25.703 1 97.81 96 ALA A O 1
ATOM 773 N N . GLU A 1 97 ? 15.094 -14.125 -24.234 1 97.56 97 GLU A N 1
ATOM 774 C CA . GLU A 1 97 ? 16.531 -14.234 -24.516 1 97.56 97 GLU A CA 1
ATOM 775 C C . GLU A 1 97 ? 17.094 -15.562 -24.016 1 97.56 97 GLU A C 1
ATOM 777 O O . GLU A 1 97 ? 16.734 -16.016 -22.938 1 97.56 97 GLU A O 1
ATOM 782 N N . VAL A 1 98 ? 17.984 -16.109 -24.859 1 97.69 98 VAL A N 1
ATOM 783 C CA . VAL A 1 98 ? 18.672 -17.344 -24.484 1 97.69 98 VAL A CA 1
ATOM 784 C C . VAL A 1 98 ? 20.078 -17.016 -24 1 97.69 98 VAL A C 1
ATOM 786 O O . VAL A 1 98 ? 20.906 -16.531 -24.766 1 97.69 98 VAL A O 1
ATOM 789 N N . ILE A 1 99 ? 20.297 -17.266 -22.734 1 97.44 99 ILE A N 1
ATOM 790 C CA . ILE A 1 99 ? 21.594 -17 -22.125 1 97.44 99 ILE A CA 1
ATOM 791 C C . ILE A 1 99 ? 22.094 -18.25 -21.406 1 97.44 99 ILE A C 1
ATOM 793 O O . ILE A 1 99 ? 21.469 -18.703 -20.438 1 97.44 99 ILE A O 1
ATOM 797 N N . ASP A 1 100 ? 23.203 -18.906 -21.844 1 97.25 100 ASP A N 1
ATOM 798 C CA . ASP A 1 100 ? 23.859 -20.047 -21.219 1 97.25 100 ASP A CA 1
ATOM 799 C C . ASP A 1 100 ? 22.891 -21.219 -21.062 1 97.25 100 ASP A C 1
ATOM 801 O O . ASP A 1 100 ? 22.766 -21.781 -19.969 1 97.25 100 ASP A O 1
ATOM 805 N N . GLY A 1 101 ? 22.109 -21.438 -22.031 1 97.81 101 GLY A N 1
ATOM 806 C CA . GLY A 1 101 ? 21.234 -22.594 -22.062 1 97.81 101 GLY A CA 1
ATOM 807 C C . GLY A 1 101 ? 19.922 -22.391 -21.312 1 97.81 101 GLY A C 1
ATOM 808 O O . GLY A 1 101 ? 19.188 -23.344 -21.047 1 97.81 101 GLY A O 1
ATOM 809 N N . LYS A 1 102 ? 19.656 -21.125 -20.938 1 98.12 102 LYS A N 1
ATOM 810 C CA . LYS A 1 102 ? 18.422 -20.766 -20.25 1 98.12 102 LYS A CA 1
ATOM 811 C C . LYS A 1 102 ? 17.625 -19.766 -21.062 1 98.12 102 LYS A C 1
ATOM 813 O O . LYS A 1 102 ? 18.172 -18.812 -21.609 1 98.12 102 LYS A O 1
ATOM 818 N N . VAL A 1 103 ? 16.375 -20.031 -21.203 1 98.44 103 VAL A N 1
ATOM 819 C CA . VAL A 1 103 ? 15.484 -19.094 -21.875 1 98.44 103 VAL A CA 1
ATOM 820 C C . VAL A 1 103 ? 14.797 -18.203 -20.844 1 98.44 103 VAL A C 1
ATOM 822 O O . VAL A 1 103 ? 13.922 -18.672 -20.109 1 98.44 103 VAL A O 1
ATOM 825 N N . TYR A 1 104 ? 15.164 -16.938 -20.906 1 97.5 104 TYR A N 1
ATOM 826 C CA . TYR A 1 104 ? 14.656 -16 -19.906 1 97.5 104 TYR A CA 1
ATOM 827 C C . TYR A 1 104 ? 13.398 -15.305 -20.391 1 97.5 104 TYR A C 1
ATOM 829 O O . TYR A 1 104 ? 13.305 -14.922 -21.562 1 97.5 104 TYR A O 1
ATOM 837 N N . GLY A 1 105 ? 12.445 -15.156 -19.438 1 96.69 105 GLY A N 1
ATOM 838 C CA . GLY A 1 105 ? 11.234 -14.414 -19.719 1 96.69 105 GLY A CA 1
ATOM 839 C C . GLY A 1 105 ? 10.086 -14.766 -18.781 1 96.69 105 GLY A C 1
ATOM 840 O O . GLY A 1 105 ? 10.031 -15.875 -18.25 1 96.69 105 GLY A O 1
ATOM 841 N N . ARG A 1 106 ? 9.227 -13.805 -18.625 1 95.75 106 ARG A N 1
ATOM 842 C CA . ARG A 1 106 ? 8.031 -14.07 -17.844 1 95.75 106 ARG A CA 1
ATOM 843 C C . ARG A 1 106 ? 7.168 -15.141 -18.516 1 95.75 106 ARG A C 1
ATOM 845 O O . ARG A 1 106 ? 6.832 -15.023 -19.688 1 95.75 106 ARG A O 1
ATOM 852 N N . GLY A 1 107 ? 6.84 -16.203 -17.766 1 96.88 107 GLY A N 1
ATOM 853 C CA . GLY A 1 107 ? 6.055 -17.312 -18.297 1 96.88 107 GLY A CA 1
ATOM 854 C C . GLY A 1 107 ? 6.902 -18.422 -18.875 1 96.88 107 GLY A C 1
ATOM 855 O O . GLY A 1 107 ? 6.383 -19.469 -19.266 1 96.88 107 GLY A O 1
ATOM 856 N N . ALA A 1 108 ? 8.195 -18.234 -18.891 1 97.94 108 ALA A N 1
ATOM 857 C CA . ALA A 1 108 ? 9.062 -19.25 -19.484 1 97.94 108 ALA A CA 1
ATOM 858 C C . ALA A 1 108 ? 8.828 -20.625 -18.844 1 97.94 108 ALA A C 1
ATOM 860 O O . ALA A 1 108 ? 8.516 -21.594 -19.547 1 97.94 108 ALA A O 1
ATOM 861 N N . CYS A 1 109 ? 8.906 -20.641 -17.547 1 97.25 109 CYS A N 1
ATOM 862 C CA . CYS A 1 109 ? 8.672 -21.906 -16.875 1 97.25 109 CYS A CA 1
ATOM 863 C C . CYS A 1 109 ? 7.215 -22.047 -16.453 1 97.25 109 CYS A C 1
ATOM 865 O O . CYS A 1 109 ? 6.684 -23.156 -16.406 1 97.25 109 CYS A O 1
ATOM 867 N N . ASP A 1 110 ? 6.43 -21.031 -16.266 1 96.81 110 ASP A N 1
ATOM 868 C CA . ASP A 1 110 ? 5.07 -21.031 -15.727 1 96.81 110 ASP A CA 1
ATOM 869 C C . ASP A 1 110 ? 4.117 -20.266 -16.641 1 96.81 110 ASP A C 1
ATOM 871 O O . ASP A 1 110 ? 3.828 -19.094 -16.406 1 96.81 110 ASP A O 1
ATOM 875 N N . MET A 1 111 ? 3.637 -20.828 -17.781 1 96.88 111 MET A N 1
ATOM 876 C CA . MET A 1 111 ? 4.125 -22.172 -18.109 1 96.88 111 MET A CA 1
ATOM 877 C C . MET A 1 111 ? 4.223 -22.375 -19.609 1 96.88 111 MET A C 1
ATOM 879 O O . MET A 1 111 ? 3.826 -23.422 -20.125 1 96.88 111 MET A O 1
ATOM 883 N N . LYS A 1 112 ? 4.703 -21.391 -20.281 1 98.56 112 LYS A N 1
ATOM 884 C CA . LYS A 1 112 ? 4.727 -21.391 -21.734 1 98.56 112 LYS A CA 1
ATOM 885 C C . LYS A 1 112 ? 5.664 -22.469 -22.266 1 98.56 112 LYS A C 1
ATOM 887 O O . LYS A 1 112 ? 5.516 -22.922 -23.406 1 98.56 112 LYS A O 1
ATOM 892 N N . ALA A 1 113 ? 6.633 -22.875 -21.531 1 98.81 113 ALA A N 1
ATOM 893 C CA . ALA A 1 113 ? 7.43 -24.031 -21.938 1 98.81 113 ALA A CA 1
ATOM 894 C C . ALA A 1 113 ? 6.562 -25.281 -22.062 1 98.81 113 ALA A C 1
ATOM 896 O O . ALA A 1 113 ? 6.738 -26.078 -22.984 1 98.81 113 ALA A O 1
ATOM 897 N N . GLY A 1 114 ? 5.656 -25.469 -21.109 1 98.75 114 GLY A N 1
ATOM 898 C CA . GLY A 1 114 ? 4.711 -26.562 -21.203 1 98.75 114 GLY A CA 1
ATOM 899 C C . GLY A 1 114 ? 3.809 -26.469 -22.422 1 98.75 114 GLY A C 1
ATOM 900 O O . GLY A 1 114 ? 3.598 -27.469 -23.125 1 98.75 114 GLY A O 1
ATOM 901 N N . LEU A 1 115 ? 3.309 -25.266 -22.703 1 98.88 115 LEU A N 1
ATOM 902 C CA . LEU A 1 115 ? 2.453 -25.047 -23.875 1 98.88 115 LEU A CA 1
ATOM 903 C C . LEU A 1 115 ? 3.195 -25.359 -25.156 1 98.88 115 LEU A C 1
ATOM 905 O O . LEU A 1 115 ? 2.645 -26.016 -26.047 1 98.88 115 LEU A O 1
ATOM 909 N N . ALA A 1 116 ? 4.398 -24.875 -25.219 1 98.88 116 ALA A N 1
ATOM 910 C CA . ALA A 1 116 ? 5.219 -25.156 -26.406 1 98.88 116 ALA A CA 1
ATOM 911 C C . ALA A 1 116 ? 5.426 -26.641 -26.594 1 98.88 116 ALA A C 1
ATOM 913 O O . ALA A 1 116 ? 5.332 -27.156 -27.719 1 98.88 116 ALA A O 1
ATOM 914 N N . ALA A 1 117 ? 5.715 -27.328 -25.547 1 98.81 117 ALA A N 1
ATOM 915 C CA . ALA A 1 117 ? 5.914 -28.766 -25.594 1 98.81 117 ALA A CA 1
ATOM 916 C C . ALA A 1 117 ? 4.672 -29.469 -26.141 1 98.81 117 ALA A C 1
ATOM 918 O O . ALA A 1 117 ? 4.777 -30.422 -26.906 1 98.81 117 ALA A O 1
ATOM 919 N N . PHE A 1 118 ? 3.51 -29.031 -25.688 1 98.81 118 PHE A N 1
ATOM 920 C CA . PHE A 1 118 ? 2.258 -29.609 -26.172 1 98.81 118 PHE A CA 1
ATOM 921 C C . PHE A 1 118 ? 2.137 -29.469 -27.672 1 98.81 118 PHE A C 1
ATOM 923 O O . PHE A 1 118 ? 1.803 -30.422 -28.375 1 98.81 118 PHE A O 1
ATOM 930 N N . LEU A 1 119 ? 2.412 -28.266 -28.156 1 98.69 119 LEU A N 1
ATOM 931 C CA . LEU A 1 119 ? 2.295 -27.984 -29.578 1 98.69 119 LEU A CA 1
ATOM 932 C C . LEU A 1 119 ? 3.279 -28.812 -30.391 1 98.69 119 LEU A C 1
ATOM 934 O O . LEU A 1 119 ? 2.92 -29.375 -31.438 1 98.69 119 LEU A O 1
ATOM 938 N N . ILE A 1 120 ? 4.457 -28.922 -29.922 1 98.44 120 ILE A N 1
ATOM 939 C CA . ILE A 1 120 ? 5.477 -29.719 -30.609 1 98.44 120 ILE A CA 1
ATOM 940 C C . ILE A 1 120 ? 5.07 -31.188 -30.625 1 98.44 120 ILE A C 1
ATOM 942 O O . ILE A 1 120 ? 5.152 -31.859 -31.656 1 98.44 120 ILE A O 1
ATOM 946 N N . THR A 1 121 ? 4.664 -31.656 -29.469 1 97.81 121 THR A N 1
ATOM 947 C CA . THR A 1 121 ? 4.293 -33.062 -29.312 1 97.81 121 THR A CA 1
ATOM 948 C C . THR A 1 121 ? 3.16 -33.438 -30.266 1 97.81 121 THR A C 1
ATOM 950 O O . THR A 1 121 ? 3.229 -34.469 -30.938 1 97.81 121 THR A O 1
ATOM 953 N N . VAL A 1 122 ? 2.115 -32.656 -30.344 1 97 122 VAL A N 1
ATOM 954 C CA . VAL A 1 122 ? 0.977 -32.969 -31.188 1 97 122 VAL A CA 1
ATOM 955 C C . VAL A 1 122 ? 1.407 -32.969 -32.656 1 97 122 VAL A C 1
ATOM 957 O O . VAL A 1 122 ? 0.953 -33.812 -33.438 1 97 122 VAL A O 1
ATOM 960 N N . LYS A 1 123 ? 2.203 -32.062 -33.031 1 95.5 123 LYS A N 1
ATOM 961 C CA . LYS A 1 123 ? 2.709 -32.031 -34.375 1 95.5 123 LYS A CA 1
ATOM 962 C C . LYS A 1 123 ? 3.488 -33.312 -34.719 1 95.5 123 LYS A C 1
ATOM 964 O O . LYS A 1 123 ? 3.326 -33.875 -35.781 1 95.5 123 LYS A O 1
ATOM 969 N N . GLU A 1 124 ? 4.344 -33.688 -33.781 1 94.06 124 GLU A N 1
ATOM 970 C CA . GLU A 1 124 ? 5.145 -34.875 -34 1 94.06 124 GLU A CA 1
ATOM 971 C C . GLU A 1 124 ? 4.258 -36.125 -34.062 1 94.06 124 GLU A C 1
ATOM 973 O O . GLU A 1 124 ? 4.492 -37 -34.906 1 94.06 124 GLU A O 1
ATOM 978 N N . ILE A 1 125 ? 3.287 -36.188 -33.219 1 91.31 125 ILE A N 1
ATOM 979 C CA . ILE A 1 125 ? 2.377 -37.344 -33.188 1 91.31 125 ILE A CA 1
ATOM 980 C C . ILE A 1 125 ? 1.585 -37.406 -34.5 1 91.31 125 ILE A C 1
ATOM 982 O O . ILE A 1 125 ? 1.376 -38.469 -35.062 1 91.31 125 ILE A O 1
ATOM 986 N N . MET A 1 126 ? 1.153 -36.312 -35.031 1 90.19 126 MET A N 1
ATOM 987 C CA . MET A 1 126 ? 0.368 -36.25 -36.25 1 90.19 126 MET A CA 1
ATOM 988 C C . MET A 1 126 ? 1.208 -36.656 -37.438 1 90.19 126 MET A C 1
ATOM 990 O O . MET A 1 126 ? 0.674 -37.125 -38.438 1 90.19 126 MET A O 1
ATOM 994 N N . SER A 1 127 ? 2.445 -36.5 -37.312 1 87.81 127 SER A N 1
ATOM 995 C CA . SER A 1 127 ? 3.338 -36.812 -38.406 1 87.81 127 SER A CA 1
ATOM 996 C C . SER A 1 127 ? 3.797 -38.281 -38.344 1 87.81 127 SER A C 1
ATOM 998 O O . SER A 1 127 ? 4.453 -38.75 -39.281 1 87.81 127 SER A O 1
ATOM 1000 N N . TYR A 1 128 ? 3.525 -38.844 -37.25 1 85.75 128 TYR A N 1
ATOM 1001 C CA . TYR A 1 128 ? 3.951 -40.25 -37.062 1 85.75 128 TYR A CA 1
ATOM 1002 C C . TYR A 1 128 ? 2.99 -41.219 -37.75 1 85.75 128 TYR A C 1
ATOM 1004 O O . TYR A 1 128 ? 1.771 -41.094 -37.594 1 85.75 128 TYR A O 1
ATOM 1012 N N . ASN A 1 129 ? 3.58 -42.094 -38.469 1 79.38 129 ASN A N 1
ATOM 1013 C CA . ASN A 1 129 ? 2.803 -43.125 -39.125 1 79.38 129 ASN A CA 1
ATOM 1014 C C . ASN A 1 129 ? 2.67 -44.375 -38.25 1 79.38 129 ASN A C 1
ATOM 1016 O O . ASN A 1 129 ? 3.619 -44.75 -37.562 1 79.38 129 ASN A O 1
ATOM 1020 N N . GLY A 1 130 ? 1.474 -44.844 -37.906 1 78.06 130 GLY A N 1
ATOM 1021 C CA . GLY A 1 130 ? 1.381 -46.125 -37.156 1 78.06 130 GLY A CA 1
ATOM 1022 C C . GLY A 1 130 ? 0.542 -46 -35.906 1 78.06 130 GLY A C 1
ATOM 1023 O O . GLY A 1 130 ? 0.492 -46.938 -35.094 1 78.06 130 GLY A O 1
ATOM 1024 N N . LEU A 1 131 ? 0.086 -44.906 -35.75 1 80.25 131 LEU A N 1
ATOM 1025 C CA . LEU A 1 131 ? -0.776 -44.781 -34.594 1 80.25 131 LEU A CA 1
ATOM 1026 C C . LEU A 1 131 ? -2.061 -45.594 -34.781 1 80.25 131 LEU A C 1
ATOM 1028 O O . LEU A 1 131 ? -2.67 -45.531 -35.844 1 80.25 131 LEU A O 1
ATOM 1032 N N . LYS A 1 132 ? -2.316 -46.312 -33.688 1 81.75 132 LYS A N 1
ATOM 1033 C CA . LYS A 1 132 ? -3.402 -47.281 -33.844 1 81.75 132 LYS A CA 1
ATOM 1034 C C . LYS A 1 132 ? -4.648 -46.812 -33.094 1 81.75 132 LYS A C 1
ATOM 1036 O O . LYS A 1 132 ? -5.727 -46.688 -33.688 1 81.75 132 LYS A O 1
ATOM 1041 N N . ASN A 1 133 ? -4.391 -46.625 -31.781 1 90.19 133 ASN A N 1
ATOM 1042 C CA . ASN A 1 133 ? -5.539 -46.312 -30.938 1 90.19 133 ASN A CA 1
ATOM 1043 C C . ASN A 1 133 ? -5.203 -45.219 -29.906 1 90.19 133 ASN A C 1
ATOM 1045 O O . ASN A 1 133 ? -4.109 -45.219 -29.344 1 90.19 133 ASN A O 1
ATOM 1049 N N . GLY A 1 134 ? -6.16 -44.312 -29.766 1 94.06 134 GLY A N 1
ATOM 1050 C CA . GLY A 1 134 ? -6.012 -43.312 -28.719 1 94.06 134 GLY A CA 1
ATOM 1051 C C . GLY A 1 134 ? -6.57 -41.938 -29.109 1 94.06 134 GLY A C 1
ATOM 1052 O O . GLY A 1 134 ? -6.871 -41.719 -30.281 1 94.06 134 GLY A O 1
ATOM 1053 N N . GLU A 1 135 ? -6.789 -41.125 -28.078 1 96.31 135 GLU A N 1
ATOM 1054 C CA . GLU A 1 135 ? -7.227 -39.75 -28.281 1 96.31 135 GLU A CA 1
ATOM 1055 C C . GLU A 1 135 ? -6.414 -38.781 -27.422 1 96.31 135 GLU A C 1
ATOM 1057 O O . GLU A 1 135 ? -6.16 -39.062 -26.25 1 96.31 135 GLU A O 1
ATOM 1062 N N . LEU A 1 136 ? -5.938 -37.781 -28.109 1 97.38 136 LEU A N 1
ATOM 1063 C CA . LEU A 1 136 ? -5.227 -36.719 -27.422 1 97.38 136 LEU A CA 1
ATOM 1064 C C . LEU A 1 136 ? -6.062 -35.438 -27.391 1 97.38 136 LEU A C 1
ATOM 1066 O O . LEU A 1 136 ? -6.535 -35 -28.438 1 97.38 136 LEU A O 1
ATOM 1070 N N . GLU A 1 137 ? -6.309 -34.969 -26.234 1 98.44 137 GLU A N 1
ATOM 1071 C CA . GLU A 1 137 ? -6.969 -33.688 -26.078 1 98.44 137 GLU A CA 1
ATOM 1072 C C . GLU A 1 137 ? -6.008 -32.625 -25.516 1 98.44 137 GLU A C 1
ATOM 1074 O O . GLU A 1 137 ? -5.383 -32.844 -24.469 1 98.44 137 GLU A O 1
ATOM 1079 N N . LEU A 1 138 ? -5.852 -31.562 -26.25 1 98.69 138 LEU A N 1
ATOM 1080 C CA . LEU A 1 138 ? -5.074 -30.422 -25.797 1 98.69 138 LEU A CA 1
ATOM 1081 C C . LEU A 1 138 ? -5.988 -29.344 -25.219 1 98.69 138 LEU A C 1
ATOM 1083 O O . LEU A 1 138 ? -6.988 -28.969 -25.844 1 98.69 138 LEU A O 1
ATOM 1087 N N . GLN A 1 139 ? -5.648 -28.875 -24.047 1 98.75 139 GLN A N 1
ATOM 1088 C CA . GLN A 1 139 ? -6.367 -27.781 -23.406 1 98.75 139 GLN A CA 1
ATOM 1089 C C . GLN A 1 139 ? -5.434 -26.609 -23.109 1 98.75 139 GLN A C 1
ATOM 1091 O O . GLN A 1 139 ? -4.477 -26.75 -22.344 1 98.75 139 GLN A O 1
ATOM 1096 N N . PHE A 1 140 ? -5.645 -25.516 -23.75 1 98.81 140 PHE A N 1
ATOM 1097 C CA . PHE A 1 140 ? -5.012 -24.234 -23.453 1 98.81 140 PHE A CA 1
ATOM 1098 C C . PHE A 1 140 ? -6.012 -23.281 -22.812 1 98.81 140 PHE A C 1
ATOM 1100 O O . PHE A 1 140 ? -6.891 -22.75 -23.5 1 98.81 140 PHE A O 1
ATOM 1107 N N . VAL A 1 141 ? -5.828 -23 -21.484 1 98.69 141 VAL A N 1
ATOM 1108 C CA . VAL A 1 141 ? -6.93 -22.406 -20.75 1 98.69 141 VAL A CA 1
ATOM 1109 C C . VAL A 1 141 ? -6.508 -21.031 -20.203 1 98.69 141 VAL A C 1
ATOM 1111 O O . VAL A 1 141 ? -5.316 -20.734 -20.141 1 98.69 141 VAL A O 1
ATOM 1114 N N . ALA A 1 142 ? -7.535 -20.266 -19.844 1 97.69 142 ALA A N 1
ATOM 1115 C CA . ALA A 1 142 ? -7.324 -18.891 -19.375 1 97.69 142 ALA A CA 1
ATOM 1116 C C . ALA A 1 142 ? -7.348 -18.828 -17.844 1 97.69 142 ALA A C 1
ATOM 1118 O O . ALA A 1 142 ? -7.918 -19.703 -17.188 1 97.69 142 ALA A O 1
ATOM 1119 N N . ASP A 1 143 ? -6.66 -17.891 -17.203 1 96.25 143 ASP A N 1
ATOM 1120 C CA . ASP A 1 143 ? -6.965 -17.266 -15.922 1 96.25 143 ASP A CA 1
ATOM 1121 C C . ASP A 1 143 ? -6.555 -18.172 -14.758 1 96.25 143 ASP A C 1
ATOM 1123 O O . ASP A 1 143 ? -7.102 -18.047 -13.656 1 96.25 143 ASP A O 1
ATOM 1127 N N . GLU A 1 144 ? -5.645 -19.094 -14.992 1 96.44 144 GLU A N 1
ATOM 1128 C CA . GLU A 1 144 ? -5.199 -19.953 -13.898 1 96.44 144 GLU A CA 1
ATOM 1129 C C . GLU A 1 144 ? -4.555 -19.141 -12.781 1 96.44 144 GLU A C 1
ATOM 1131 O O . GLU A 1 144 ? -4.793 -19.391 -11.602 1 96.44 144 GLU A O 1
ATOM 1136 N N . GLU A 1 145 ? -3.846 -18.125 -13.086 1 93.94 145 GLU A N 1
ATOM 1137 C CA . GLU A 1 145 ? -3.061 -17.344 -12.141 1 93.94 145 GLU A CA 1
ATOM 1138 C C . GLU A 1 145 ? -3.963 -16.531 -11.203 1 93.94 145 GLU A C 1
ATOM 1140 O O . GLU A 1 145 ? -3.502 -16.016 -10.195 1 93.94 145 GLU A O 1
ATOM 1145 N N . MET A 1 146 ? -5.23 -16.484 -11.562 1 92.25 146 MET A N 1
ATOM 1146 C CA . MET A 1 146 ? -6.188 -15.75 -10.75 1 92.25 146 MET A CA 1
ATOM 1147 C C . MET A 1 146 ? -7.262 -16.672 -10.195 1 92.25 146 MET A C 1
ATOM 1149 O O . MET A 1 146 ? -8.328 -16.219 -9.781 1 92.25 146 MET A O 1
ATOM 1153 N N . GLY A 1 147 ? -7.047 -17.938 -10.289 1 91.25 147 GLY A N 1
ATOM 1154 C CA . GLY A 1 147 ? -7.988 -18.875 -9.703 1 91.25 147 GLY A CA 1
ATOM 1155 C C . GLY A 1 147 ? -8.906 -19.516 -10.734 1 91.25 147 GLY A C 1
ATOM 1156 O O . GLY A 1 147 ? -9.852 -20.219 -10.367 1 91.25 147 GLY A O 1
ATOM 1157 N N . SER A 1 148 ? -8.797 -19.219 -11.984 1 95.69 148 SER A N 1
ATOM 1158 C CA . SER A 1 148 ? -9.375 -19.906 -13.133 1 95.69 148 SER A CA 1
ATOM 1159 C C . SER A 1 148 ? -10.859 -19.594 -13.281 1 95.69 148 SER A C 1
ATOM 1161 O O . SER A 1 148 ? -11.617 -20.375 -13.867 1 95.69 148 SER A O 1
ATOM 1163 N N . TYR A 1 149 ? -11.328 -18.469 -12.742 1 94.31 149 TYR A N 1
ATOM 1164 C CA . TYR A 1 149 ? -12.719 -18.062 -12.898 1 94.31 149 TYR A CA 1
ATOM 1165 C C . TYR A 1 149 ? -13.133 -18.094 -14.367 1 94.31 149 TYR A C 1
ATOM 1167 O O . TYR A 1 149 ? -14.273 -18.438 -14.688 1 94.31 149 TYR A O 1
ATOM 1175 N N . HIS A 1 150 ? -12.234 -17.766 -15.242 1 96.31 150 HIS A N 1
ATOM 1176 C CA . HIS A 1 150 ? -12.516 -17.688 -16.672 1 96.31 150 HIS A CA 1
ATOM 1177 C C . HIS A 1 150 ? -11.93 -18.875 -17.422 1 96.31 150 HIS A C 1
ATOM 1179 O O . HIS A 1 150 ? -12.055 -18.969 -18.641 1 96.31 150 HIS A O 1
ATOM 1185 N N . GLY A 1 151 ? -11.258 -19.766 -16.75 1 97.31 151 GLY A N 1
ATOM 1186 C CA . GLY A 1 151 ? -10.609 -20.922 -17.344 1 97.31 151 GLY A CA 1
ATOM 1187 C C . GLY A 1 151 ? -11.266 -22.234 -16.984 1 97.31 151 GLY A C 1
ATOM 1188 O O . GLY A 1 151 ? -12.438 -22.469 -17.312 1 97.31 151 GLY A O 1
ATOM 1189 N N . MET A 1 152 ? -10.562 -23.062 -16.25 1 97.69 152 MET A N 1
ATOM 1190 C CA . MET A 1 152 ? -11.039 -24.406 -15.938 1 97.69 152 MET A CA 1
ATOM 1191 C C . MET A 1 152 ? -12.305 -24.359 -15.086 1 97.69 152 MET A C 1
ATOM 1193 O O . MET A 1 152 ? -13.188 -25.203 -15.219 1 97.69 152 MET A O 1
ATOM 1197 N N . LYS A 1 153 ? -12.359 -23.406 -14.148 1 96.25 153 LYS A N 1
ATOM 1198 C CA . LYS A 1 153 ? -13.586 -23.281 -13.359 1 96.25 153 LYS A CA 1
ATOM 1199 C C . LYS A 1 153 ? -14.789 -22.984 -14.25 1 96.25 153 LYS A C 1
ATOM 1201 O O . LYS A 1 153 ? -15.875 -23.531 -14.047 1 96.25 153 LYS A O 1
ATOM 1206 N N . TYR A 1 154 ? -14.602 -22.062 -15.188 1 96.5 154 TYR A N 1
ATOM 1207 C CA . TYR A 1 154 ? -15.664 -21.75 -16.125 1 96.5 154 TYR A CA 1
ATOM 1208 C C . TYR A 1 154 ? -16.062 -23 -16.922 1 96.5 154 TYR A C 1
ATOM 1210 O O . TYR A 1 154 ? -17.25 -23.281 -17.094 1 96.5 154 TYR A O 1
ATOM 1218 N N . LEU A 1 155 ? -15.086 -23.766 -17.453 1 97.44 155 LEU A N 1
ATOM 1219 C CA . LEU A 1 155 ? -15.328 -24.953 -18.266 1 97.44 155 LEU A CA 1
ATOM 1220 C C . LEU A 1 155 ? -16.094 -26 -17.453 1 97.44 155 LEU A C 1
ATOM 1222 O O . LEU A 1 155 ? -16.969 -26.703 -18 1 97.44 155 LEU A O 1
ATOM 1226 N N . THR A 1 156 ? -15.773 -26.094 -16.188 1 95.5 156 THR A N 1
ATOM 1227 C CA . THR A 1 156 ? -16.406 -27.094 -15.328 1 95.5 156 THR A CA 1
ATOM 1228 C C . THR A 1 156 ? -17.781 -26.625 -14.883 1 95.5 156 THR A C 1
ATOM 1230 O O . THR A 1 156 ? -18.781 -27.312 -15.117 1 95.5 156 THR A O 1
ATOM 1233 N N . ASP A 1 157 ? -17.891 -25.422 -14.312 1 94.19 157 ASP A N 1
ATOM 1234 C CA . ASP A 1 157 ? -19.062 -24.984 -13.555 1 94.19 157 ASP A CA 1
ATOM 1235 C C . ASP A 1 157 ? -20.094 -24.359 -14.469 1 94.19 157 ASP A C 1
ATOM 1237 O O . ASP A 1 157 ? -21.297 -24.375 -14.172 1 94.19 157 ASP A O 1
ATOM 1241 N N . VAL A 1 158 ? -19.672 -23.766 -15.555 1 94.12 158 VAL A N 1
ATOM 1242 C CA . VAL A 1 158 ? -20.578 -22.969 -16.375 1 94.12 158 VAL A CA 1
ATOM 1243 C C . VAL A 1 158 ? -20.812 -23.672 -17.703 1 94.12 158 VAL A C 1
ATOM 1245 O O . VAL A 1 158 ? -21.953 -23.953 -18.078 1 94.12 158 VAL A O 1
ATOM 1248 N N . TYR A 1 159 ? -19.734 -23.984 -18.328 1 95.81 159 TYR A N 1
ATOM 1249 C CA . TYR A 1 159 ? -19.844 -24.609 -19.656 1 95.81 159 TYR A CA 1
ATOM 1250 C C . TYR A 1 159 ? -20.219 -26.078 -19.531 1 95.81 159 TYR A C 1
ATOM 1252 O O . TYR A 1 159 ? -20.703 -26.688 -20.5 1 95.81 159 TYR A O 1
ATOM 1260 N N . ASN A 1 160 ? -19.969 -26.719 -18.406 1 95.31 160 ASN A N 1
ATOM 1261 C CA . ASN A 1 160 ? -20.25 -28.125 -18.125 1 95.31 160 ASN A CA 1
ATOM 1262 C C . ASN A 1 160 ? -19.531 -29.047 -19.109 1 95.31 160 ASN A C 1
ATOM 1264 O O . ASN A 1 160 ? -20.172 -29.891 -19.734 1 95.31 160 ASN A O 1
ATOM 1268 N N . TYR A 1 161 ? -18.312 -28.734 -19.281 1 94.5 161 TYR A N 1
ATOM 1269 C CA . TYR A 1 161 ? -17.5 -29.547 -20.188 1 94.5 161 TYR A CA 1
ATOM 1270 C C . TYR A 1 161 ? -17.266 -30.938 -19.625 1 94.5 161 TYR A C 1
ATOM 1272 O O . TYR A 1 161 ? -17.031 -31.094 -18.422 1 94.5 161 TYR A O 1
ATOM 1280 N N . ASP A 1 162 ? -17.312 -31.938 -20.406 1 91.12 162 ASP A N 1
ATOM 1281 C CA . ASP A 1 162 ? -17.016 -33.312 -20.016 1 91.12 162 ASP A CA 1
ATOM 1282 C C . ASP A 1 162 ? -15.523 -33.594 -20.125 1 91.12 162 ASP A C 1
ATOM 1284 O O . ASP A 1 162 ? -15.008 -33.812 -21.219 1 91.12 162 ASP A O 1
ATOM 1288 N N . PHE A 1 163 ? -14.828 -33.812 -18.984 1 92.25 163 PHE A N 1
ATOM 1289 C CA . PHE A 1 163 ? -13.383 -33.969 -18.938 1 92.25 163 PHE A CA 1
ATOM 1290 C C . PHE A 1 163 ? -13 -35.438 -18.938 1 92.25 163 PHE A C 1
ATOM 1292 O O . PHE A 1 163 ? -11.883 -35.812 -18.562 1 92.25 163 PHE A O 1
ATOM 1299 N N . TYR A 1 164 ? -13.758 -36.25 -19.359 1 93.75 164 TYR A N 1
ATOM 1300 C CA . TYR A 1 164 ? -13.438 -37.656 -19.281 1 93.75 164 TYR A CA 1
ATOM 1301 C C . TYR A 1 164 ? -12.125 -37.969 -20.016 1 93.75 164 TYR A C 1
ATOM 1303 O O . TYR A 1 164 ? -11.969 -37.625 -21.188 1 93.75 164 TYR A O 1
ATOM 1311 N N . ALA A 1 165 ? -11.234 -38.656 -19.328 1 97.25 165 ALA A N 1
ATOM 1312 C CA . ALA A 1 165 ? -9.953 -39.125 -19.859 1 97.25 165 ALA A CA 1
ATOM 1313 C C . ALA A 1 165 ? -9.344 -40.188 -18.953 1 97.25 165 ALA A C 1
ATOM 1315 O O . ALA A 1 165 ? -9.719 -40.312 -17.797 1 97.25 165 ALA A O 1
ATOM 1316 N N . ASP A 1 166 ? -8.5 -40.969 -19.531 1 96.81 166 ASP A N 1
ATOM 1317 C CA . ASP A 1 166 ? -7.797 -42 -18.766 1 96.81 166 ASP A CA 1
ATOM 1318 C C . ASP A 1 166 ? -6.648 -41.375 -17.969 1 96.81 166 ASP A C 1
ATOM 1320 O O . ASP A 1 166 ? -6.266 -41.906 -16.922 1 96.81 166 ASP A O 1
ATOM 1324 N N . LEU A 1 167 ? -6.102 -40.312 -18.438 1 97.81 167 LEU A N 1
ATOM 1325 C CA . LEU A 1 167 ? -5.027 -39.594 -17.766 1 97.81 167 LEU A CA 1
ATOM 1326 C C . LEU A 1 167 ? -4.996 -38.125 -18.219 1 97.81 167 LEU A C 1
ATOM 1328 O O . LEU A 1 167 ? -5.195 -37.844 -19.391 1 97.81 167 LEU A O 1
ATOM 1332 N N . ALA A 1 168 ? -4.789 -37.281 -17.266 1 98.44 168 ALA A N 1
ATOM 1333 C CA . ALA A 1 168 ? -4.512 -35.875 -17.578 1 98.44 168 ALA A CA 1
ATOM 1334 C C . ALA A 1 168 ? -3.141 -35.469 -17.062 1 98.44 168 ALA A C 1
ATOM 1336 O O . ALA A 1 168 ? -2.734 -35.875 -15.969 1 98.44 168 ALA A O 1
ATOM 1337 N N . ILE A 1 169 ? -2.418 -34.688 -17.828 1 98.62 169 ILE A N 1
ATOM 1338 C CA . ILE A 1 169 ? -1.12 -34.125 -17.469 1 98.62 169 ILE A CA 1
ATOM 1339 C C . ILE A 1 169 ? -1.186 -32.594 -17.5 1 98.62 169 ILE A C 1
ATOM 1341 O O . ILE A 1 169 ? -1.445 -32 -18.547 1 98.62 169 ILE A O 1
ATOM 1345 N N . VAL A 1 170 ? -1.004 -31.984 -16.344 1 98.69 170 VAL A N 1
ATOM 1346 C CA . VAL A 1 170 ? -0.909 -30.531 -16.25 1 98.69 170 VAL A CA 1
ATOM 1347 C C . VAL A 1 170 ? 0.559 -30.109 -16.219 1 98.69 170 VAL A C 1
ATOM 1349 O O . VAL A 1 170 ? 1.316 -30.531 -15.352 1 98.69 170 VAL A O 1
ATOM 1352 N N . ALA A 1 171 ? 0.956 -29.219 -17.078 1 98.5 171 ALA A N 1
ATOM 1353 C CA . ALA A 1 171 ? 2.379 -29.016 -17.344 1 98.5 171 ALA A CA 1
ATOM 1354 C C . ALA A 1 171 ? 2.939 -27.875 -16.5 1 98.5 171 ALA A C 1
ATOM 1356 O O . ALA A 1 171 ? 3.697 -27.047 -17 1 98.5 171 ALA A O 1
ATOM 1357 N N . GLU A 1 172 ? 2.59 -27.812 -15.258 1 98.25 172 GLU A N 1
ATOM 1358 C CA . GLU A 1 172 ? 3.203 -26.875 -14.336 1 98.25 172 GLU A CA 1
ATOM 1359 C C . GLU A 1 172 ? 4.691 -27.156 -14.156 1 98.25 172 GLU A C 1
ATOM 1361 O O . GLU A 1 172 ? 5.152 -28.266 -14.414 1 98.25 172 GLU A O 1
ATOM 1366 N N . PRO A 1 173 ? 5.438 -26.172 -13.758 1 97.88 173 PRO A N 1
ATOM 1367 C CA . PRO A 1 173 ? 6.879 -26.391 -13.617 1 97.88 173 PRO A CA 1
ATOM 1368 C C . PRO A 1 173 ? 7.223 -27.234 -12.391 1 97.88 173 PRO A C 1
ATOM 1370 O O . PRO A 1 173 ? 7.238 -26.734 -11.273 1 97.88 173 PRO A O 1
ATOM 1373 N N . THR A 1 174 ? 7.648 -28.469 -12.641 1 96.81 174 THR A N 1
ATOM 1374 C CA . THR A 1 174 ? 7.934 -29.422 -11.578 1 96.81 174 THR A CA 1
ATOM 1375 C C . THR A 1 174 ? 9.359 -29.953 -11.688 1 96.81 174 THR A C 1
ATOM 1377 O O . THR A 1 174 ? 9.672 -31.031 -11.188 1 96.81 174 THR A O 1
ATOM 1380 N N . ASN A 1 175 ? 10.188 -29.312 -12.445 1 95.88 175 ASN A N 1
ATOM 1381 C CA . ASN A 1 175 ? 11.531 -29.812 -12.703 1 95.88 175 ASN A CA 1
ATOM 1382 C C . ASN A 1 175 ? 11.508 -31.188 -13.352 1 95.88 175 ASN A C 1
ATOM 1384 O O . ASN A 1 175 ? 12.305 -32.062 -13.016 1 95.88 175 ASN A O 1
ATOM 1388 N N . ASN A 1 176 ? 10.539 -31.438 -14.141 1 96.88 176 ASN A N 1
ATOM 1389 C CA . ASN A 1 176 ? 10.312 -32.719 -14.82 1 96.88 176 ASN A CA 1
ATOM 1390 C C . ASN A 1 176 ? 10.094 -33.844 -13.828 1 96.88 176 ASN A C 1
ATOM 1392 O O . ASN A 1 176 ? 10.414 -35 -14.117 1 96.88 176 ASN A O 1
ATOM 1396 N N . GLU A 1 177 ? 9.648 -33.5 -12.648 1 95.62 177 GLU A N 1
ATOM 1397 C CA . GLU A 1 177 ? 9.195 -34.5 -11.688 1 95.62 177 GLU A CA 1
ATOM 1398 C C . GLU A 1 177 ? 7.684 -34.719 -11.789 1 95.62 177 GLU A C 1
ATOM 1400 O O . GLU A 1 177 ? 6.93 -33.75 -11.945 1 95.62 177 GLU A O 1
ATOM 1405 N N . ILE A 1 178 ? 7.297 -35.969 -11.703 1 96.69 178 ILE A N 1
ATOM 1406 C CA . ILE A 1 178 ? 5.867 -36.281 -11.75 1 96.69 178 ILE A CA 1
ATOM 1407 C C . ILE A 1 178 ? 5.266 -36.125 -10.352 1 96.69 178 ILE A C 1
ATOM 1409 O O . ILE A 1 178 ? 5.676 -36.844 -9.422 1 96.69 178 ILE A O 1
ATOM 1413 N N . CYS A 1 179 ? 4.305 -35.25 -10.227 1 95.94 179 CYS A N 1
ATOM 1414 C CA . CYS A 1 179 ? 3.625 -35.031 -8.961 1 95.94 179 CYS A CA 1
ATOM 1415 C C . CYS A 1 179 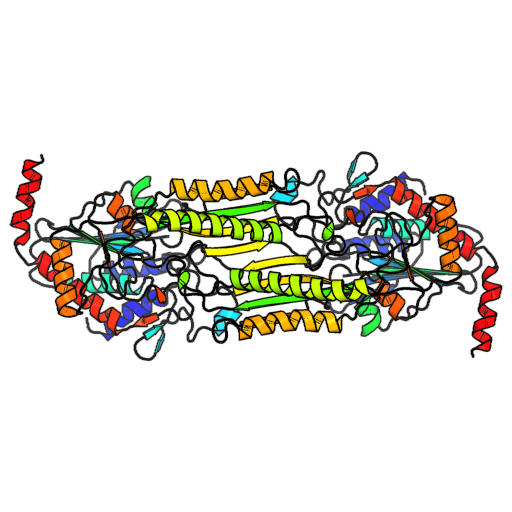? 2.195 -35.531 -9 1 95.94 179 CYS A C 1
ATOM 1417 O O . CYS A 1 179 ? 1.472 -35.312 -9.977 1 95.94 179 CYS A O 1
ATOM 1419 N N . LYS A 1 180 ? 1.773 -36.188 -7.949 1 94.56 180 LYS A N 1
ATOM 1420 C CA . LYS A 1 180 ? 0.428 -36.75 -7.898 1 94.56 180 LYS A CA 1
ATOM 1421 C C . LYS A 1 180 ? -0.467 -35.938 -6.953 1 94.56 180 LYS A C 1
ATOM 1423 O O . LYS A 1 180 ? -1.633 -36.312 -6.754 1 94.56 180 LYS A O 1
ATOM 1428 N N . SER A 1 181 ? 0.163 -34.938 -6.344 1 94.19 181 SER A N 1
ATOM 1429 C CA . SER A 1 181 ? -0.594 -34.062 -5.441 1 94.19 181 SER A CA 1
ATOM 1430 C C . SER A 1 181 ? -0.127 -32.625 -5.539 1 94.19 181 SER A C 1
ATOM 1432 O O . SER A 1 181 ? 0.989 -32.344 -5.984 1 94.19 181 SER A O 1
ATOM 1434 N N . GLU A 1 182 ? -1.03 -31.734 -5.191 1 95.56 182 GLU A N 1
ATOM 1435 C CA . GLU A 1 182 ? -0.689 -30.328 -5.09 1 95.56 182 GLU A CA 1
ATOM 1436 C C . GLU A 1 182 ? -1.303 -29.703 -3.844 1 95.56 182 GLU A C 1
ATOM 1438 O O . GLU A 1 182 ? -2.318 -30.172 -3.334 1 95.56 182 GLU A O 1
ATOM 1443 N N . LEU A 1 183 ? -0.608 -28.672 -3.35 1 95.06 183 LEU A N 1
ATOM 1444 C CA . LEU A 1 183 ? -1.186 -27.875 -2.281 1 95.06 183 LEU A CA 1
ATOM 1445 C C . LEU A 1 183 ? -2.367 -27.047 -2.797 1 95.06 183 LEU A C 1
ATOM 1447 O O . LEU A 1 183 ? -2.42 -26.703 -3.979 1 95.06 183 LEU A O 1
ATOM 1451 N N . GLY A 1 184 ? -3.373 -26.875 -1.868 1 95.31 184 GLY A N 1
ATOM 1452 C CA . GLY A 1 184 ? -4.355 -25.828 -2.105 1 95.31 184 GLY A CA 1
ATOM 1453 C C . GLY A 1 184 ? -3.941 -24.484 -1.541 1 95.31 184 GLY A C 1
ATOM 1454 O O . GLY A 1 184 ? -2.811 -24.312 -1.08 1 95.31 184 GLY A O 1
ATOM 1455 N N . ASN A 1 185 ? -4.832 -23.5 -1.723 1 95.62 185 ASN A N 1
ATOM 1456 C CA . ASN A 1 185 ? -4.574 -22.203 -1.117 1 95.62 185 ASN A CA 1
ATOM 1457 C C . ASN A 1 185 ? -5.863 -21.531 -0.646 1 95.62 185 ASN A C 1
ATOM 1459 O O . ASN A 1 185 ? -6.957 -21.938 -1.059 1 95.62 185 ASN A O 1
ATOM 1463 N N . LEU A 1 186 ? -5.766 -20.781 0.303 1 96.62 186 LEU A N 1
ATOM 1464 C CA . LEU A 1 186 ? -6.793 -19.906 0.839 1 96.62 186 LEU A CA 1
ATOM 1465 C C . LEU A 1 186 ? -6.402 -18.438 0.646 1 96.62 186 LEU A C 1
ATOM 1467 O O . LEU A 1 186 ? -5.504 -17.938 1.325 1 96.62 186 LEU A O 1
ATOM 1471 N N . TRP A 1 187 ? -7.148 -17.797 -0.354 1 97.25 187 TRP A N 1
ATOM 1472 C CA . TRP A 1 187 ? -6.902 -16.391 -0.655 1 97.25 187 TRP A CA 1
ATOM 1473 C C . TRP A 1 187 ? -7.969 -15.508 -0.022 1 97.25 187 TRP A C 1
ATOM 1475 O O . TRP A 1 187 ? -9.148 -15.625 -0.348 1 97.25 187 TRP A O 1
ATOM 1485 N N . LEU A 1 188 ? -7.508 -14.633 0.826 1 97.62 188 LEU A N 1
ATOM 1486 C CA . LEU A 1 188 ? -8.43 -13.727 1.498 1 97.62 188 LEU A CA 1
ATOM 1487 C C . LEU A 1 188 ? -7.941 -12.281 1.396 1 97.62 188 LEU A C 1
ATOM 1489 O O . LEU A 1 188 ? -6.734 -12.039 1.307 1 97.62 188 LEU A O 1
ATOM 1493 N N . LYS A 1 189 ? -8.844 -11.398 1.358 1 97.5 189 LYS A N 1
ATOM 1494 C CA . LYS A 1 189 ? -8.602 -9.969 1.504 1 97.5 189 LYS A CA 1
ATOM 1495 C C . LYS A 1 189 ? -9.062 -9.469 2.873 1 97.5 189 LYS A C 1
ATOM 1497 O O . LYS A 1 189 ? -10.227 -9.656 3.25 1 97.5 189 LYS A O 1
ATOM 1502 N N . TRP A 1 190 ? -8.172 -8.859 3.586 1 97.62 190 TRP A N 1
ATOM 1503 C CA . TRP A 1 190 ? -8.469 -8.266 4.883 1 97.62 190 TRP A CA 1
ATOM 1504 C C . TRP A 1 190 ? -8.539 -6.746 4.785 1 97.62 190 TRP A C 1
ATOM 1506 O O . TRP A 1 190 ? -7.797 -6.137 4.012 1 97.62 190 TRP A O 1
ATOM 1516 N N . LYS A 1 191 ? -9.453 -6.215 5.473 1 95.38 191 LYS A N 1
ATOM 1517 C CA . LYS A 1 191 ? -9.586 -4.766 5.59 1 95.38 191 LYS A CA 1
ATOM 1518 C C . LYS A 1 191 ? -9.656 -4.336 7.051 1 95.38 191 LYS A C 1
ATOM 1520 O O . LYS A 1 191 ? -10.273 -5.016 7.875 1 95.38 191 LYS A O 1
ATOM 1525 N N . VAL A 1 192 ? -9.016 -3.273 7.352 1 95.25 192 VAL A N 1
ATOM 1526 C CA . VAL A 1 192 ? -9.07 -2.652 8.672 1 95.25 192 VAL A CA 1
ATOM 1527 C C . VAL A 1 192 ? -9.445 -1.178 8.531 1 95.25 192 VAL A C 1
ATOM 1529 O O . VAL A 1 192 ? -8.867 -0.458 7.719 1 95.25 192 VAL A O 1
ATOM 1532 N N . ASN A 1 193 ? -10.414 -0.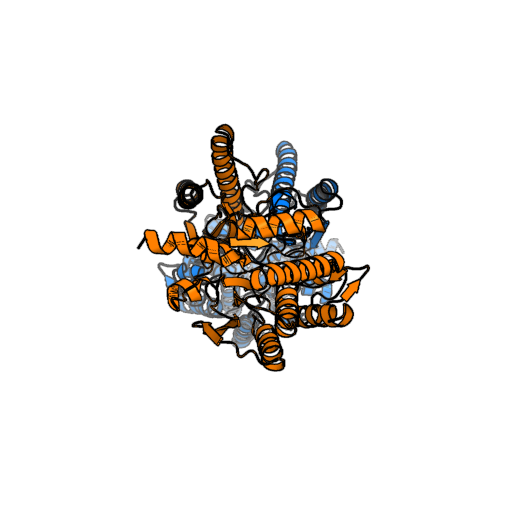739 9.266 1 92.62 193 ASN A N 1
ATOM 1533 C CA . ASN A 1 193 ? -10.82 0.661 9.336 1 92.62 193 ASN A CA 1
ATOM 1534 C C . ASN A 1 193 ? -10.695 1.212 10.75 1 92.62 193 ASN A C 1
ATOM 1536 O O . ASN A 1 193 ? -11.016 0.521 11.719 1 92.62 193 ASN A O 1
ATOM 1540 N N . THR A 1 194 ? -10.18 2.385 10.914 1 93 194 THR A N 1
ATOM 1541 C CA . THR A 1 194 ? -10.086 3.133 12.164 1 93 194 THR A CA 1
ATOM 1542 C C . THR A 1 194 ? -10.508 4.586 11.953 1 93 194 THR A C 1
ATOM 1544 O O . THR A 1 194 ? -10.922 4.965 10.859 1 93 194 THR A O 1
ATOM 1547 N N . ASP A 1 195 ? -10.414 5.391 12.969 1 86.69 195 ASP A N 1
ATOM 1548 C CA . ASP A 1 195 ? -10.875 6.77 12.891 1 86.69 195 ASP A CA 1
ATOM 1549 C C . ASP A 1 195 ? -9.844 7.656 12.195 1 86.69 195 ASP A C 1
ATOM 1551 O O . ASP A 1 195 ? -10.195 8.648 11.555 1 86.69 195 ASP A O 1
ATOM 1555 N N . GLY A 1 196 ? -8.578 7.25 12.289 1 89.38 196 GLY A N 1
ATOM 1556 C CA . GLY A 1 196 ? -7.523 8.125 11.797 1 89.38 196 GLY A CA 1
ATOM 1557 C C . GLY A 1 196 ? -7.359 9.383 12.625 1 89.38 196 GLY A C 1
ATOM 1558 O O . GLY A 1 196 ? -7.852 9.461 13.75 1 89.38 196 GLY A O 1
ATOM 1559 N N . GLY A 1 197 ? -6.555 10.383 12.086 1 92.5 197 GLY A N 1
ATOM 1560 C CA . GLY A 1 197 ? -6.305 11.633 12.789 1 92.5 197 GLY A CA 1
ATOM 1561 C C . GLY A 1 197 ? -4.969 12.258 12.438 1 92.5 197 GLY A C 1
ATOM 1562 O O . GLY A 1 197 ? -4.285 11.797 11.516 1 92.5 197 GLY A O 1
ATOM 1563 N N . HIS A 1 198 ? -4.738 13.297 13.102 1 94.56 198 HIS A N 1
ATOM 1564 C CA . HIS A 1 198 ? -3.486 14.016 12.906 1 94.56 198 HIS A CA 1
ATOM 1565 C C . HIS A 1 198 ? -2.307 13.258 13.5 1 94.56 198 HIS A C 1
ATOM 1567 O O . HIS A 1 198 ? -2.371 12.805 14.641 1 94.56 198 HIS A O 1
ATOM 1573 N N . ALA A 1 199 ? -1.22 13.156 12.797 1 95.38 199 ALA A N 1
ATOM 1574 C CA . ALA A 1 199 ? -0.072 12.359 13.227 1 95.38 199 ALA A CA 1
ATOM 1575 C C . ALA A 1 199 ? 0.548 12.938 14.492 1 95.38 199 ALA A C 1
ATOM 1577 O O . ALA A 1 199 ? 1.155 12.203 15.281 1 95.38 199 ALA A O 1
ATOM 1578 N N . GLY A 1 200 ? 0.448 14.258 14.672 1 94.94 200 GLY A N 1
ATOM 1579 C CA . GLY A 1 200 ? 0.948 14.859 15.898 1 94.94 200 GLY A CA 1
ATOM 1580 C C . GLY A 1 200 ? 0.281 14.305 17.141 1 94.94 200 GLY A C 1
ATOM 1581 O O . GLY A 1 200 ? 0.836 14.391 18.25 1 94.94 200 GLY A O 1
ATOM 1582 N N . LEU A 1 201 ? -0.889 13.75 16.984 1 94.88 201 LEU A N 1
ATOM 1583 C CA . LEU A 1 201 ? -1.657 13.18 18.094 1 94.88 201 LEU A CA 1
ATOM 1584 C C . LEU A 1 201 ? -1.824 11.672 17.906 1 94.88 201 LEU A C 1
ATOM 1586 O O . LEU A 1 201 ? -2.82 11.102 18.359 1 94.88 201 LEU A O 1
ATOM 1590 N N . ALA A 1 202 ? -0.937 11.031 17.281 1 94.88 202 ALA A N 1
ATOM 1591 C CA . ALA A 1 202 ? -1.049 9.625 16.922 1 94.88 202 ALA A CA 1
ATOM 1592 C C . ALA A 1 202 ? -1.275 8.758 18.172 1 94.88 202 ALA A C 1
ATOM 1594 O O . ALA A 1 202 ? -1.878 7.684 18.078 1 94.88 202 ALA A O 1
ATOM 1595 N N . PHE A 1 203 ? -0.85 9.18 19.344 1 93.06 203 PHE A N 1
ATOM 1596 C CA . PHE A 1 203 ? -1.007 8.43 20.578 1 93.06 203 PHE A CA 1
ATOM 1597 C C . PHE A 1 203 ? -2.477 8.328 20.969 1 93.06 203 PHE A C 1
ATOM 1599 O O . PHE A 1 203 ? -2.848 7.496 21.797 1 93.06 203 PHE A O 1
ATOM 1606 N N . LYS A 1 204 ? -3.318 9.133 20.391 1 93.38 204 LYS A N 1
ATOM 1607 C CA . LYS A 1 204 ? -4.738 9.141 20.734 1 93.38 204 LYS A CA 1
ATOM 1608 C C . LYS A 1 204 ? -5.527 8.219 19.812 1 93.38 204 LYS A C 1
ATOM 1610 O O . LYS A 1 204 ? -6.707 7.945 20.062 1 93.38 204 LYS A O 1
ATOM 1615 N N . TYR A 1 205 ? -4.887 7.703 18.766 1 93.75 205 TYR A N 1
ATOM 1616 C CA . TYR A 1 205 ? -5.609 6.996 17.703 1 93.75 205 TYR A CA 1
ATOM 1617 C C . TYR A 1 205 ? -4.992 5.625 17.453 1 93.75 205 TYR A C 1
ATOM 1619 O O . TYR A 1 205 ? -3.842 5.375 17.828 1 93.75 205 TYR A O 1
ATOM 1627 N N . LYS A 1 206 ? -5.844 4.77 16.922 1 95.31 206 LYS A N 1
ATOM 1628 C CA . LYS A 1 206 ? -5.32 3.504 16.422 1 95.31 206 LYS A CA 1
ATOM 1629 C C . LYS A 1 206 ? -4.93 3.619 14.945 1 95.31 206 LYS A C 1
ATOM 1631 O O . LYS A 1 206 ? -5.727 4.078 14.125 1 95.31 206 LYS A O 1
ATOM 1636 N N . ASN A 1 207 ? -3.705 3.262 14.625 1 96.75 207 ASN A N 1
ATOM 1637 C CA . ASN A 1 207 ? -3.184 3.238 13.266 1 96.75 207 ASN A CA 1
ATOM 1638 C C . ASN A 1 207 ? -3.598 1.97 12.523 1 96.75 207 ASN A C 1
ATOM 1640 O O . ASN A 1 207 ? -3.244 0.863 12.938 1 96.75 207 ASN A O 1
ATOM 1644 N N . ALA A 1 208 ? -4.328 2.133 11.406 1 96.44 208 ALA A N 1
ATOM 1645 C CA . ALA A 1 208 ? -4.883 0.982 10.703 1 96.44 208 ALA A CA 1
ATOM 1646 C C . ALA A 1 208 ? -3.777 0.033 10.242 1 96.44 208 ALA A C 1
ATOM 1648 O O . ALA A 1 208 ? -3.973 -1.184 10.203 1 96.44 208 ALA A O 1
ATOM 1649 N N . ILE A 1 209 ? -2.625 0.568 9.844 1 97.94 209 ILE A N 1
ATOM 1650 C CA . ILE A 1 209 ? -1.488 -0.248 9.43 1 97.94 209 ILE A CA 1
ATOM 1651 C C . ILE A 1 209 ? -0.972 -1.055 10.617 1 97.94 209 ILE A C 1
ATOM 1653 O O . ILE A 1 209 ? -0.684 -2.246 10.492 1 97.94 209 ILE A O 1
ATOM 1657 N N . ASP A 1 210 ? -0.893 -0.411 11.812 1 97.69 210 ASP A N 1
ATOM 1658 C CA . ASP A 1 210 ? -0.463 -1.109 13.016 1 97.69 210 ASP A CA 1
ATOM 1659 C C . ASP A 1 210 ? -1.438 -2.227 13.383 1 97.69 210 ASP A C 1
ATOM 1661 O O . ASP A 1 210 ? -1.021 -3.316 13.781 1 97.69 210 ASP A O 1
ATOM 1665 N N . VAL A 1 211 ? -2.682 -1.925 13.273 1 97.94 211 VAL A N 1
ATOM 1666 C CA . VAL A 1 211 ? -3.699 -2.926 13.578 1 97.94 211 VAL A CA 1
ATOM 1667 C C . VAL A 1 211 ? -3.58 -4.098 12.602 1 97.94 211 VAL A C 1
ATOM 1669 O O . VAL A 1 211 ? -3.662 -5.258 13.008 1 97.94 211 VAL A O 1
ATOM 1672 N N . MET A 1 212 ? -3.393 -3.807 11.328 1 98.06 212 MET A N 1
ATOM 1673 C CA . MET A 1 212 ? -3.207 -4.863 10.336 1 98.06 212 MET A CA 1
ATOM 1674 C C . MET A 1 212 ? -2.004 -5.734 10.688 1 98.06 212 MET A C 1
ATOM 1676 O O . MET A 1 212 ? -2.068 -6.961 10.586 1 98.06 212 MET A O 1
ATOM 1680 N N . ASN A 1 213 ? -0.9 -5.105 11.109 1 97.56 213 ASN A N 1
ATOM 1681 C CA . ASN A 1 213 ? 0.286 -5.852 11.508 1 97.56 213 ASN A CA 1
ATOM 1682 C C . ASN A 1 213 ? -0.005 -6.77 12.695 1 97.56 213 ASN A C 1
ATOM 1684 O O . ASN A 1 213 ? 0.532 -7.875 12.773 1 97.56 213 ASN A O 1
ATOM 1688 N N . GLU A 1 214 ? -0.777 -6.27 13.602 1 97.31 214 GLU A N 1
ATOM 1689 C CA . GLU A 1 214 ? -1.186 -7.094 14.734 1 97.31 214 GLU A CA 1
ATOM 1690 C C . GLU A 1 214 ? -2 -8.297 14.273 1 97.31 214 GLU A C 1
ATOM 1692 O O . GLU A 1 214 ? -1.786 -9.414 14.742 1 97.31 214 GLU A O 1
ATOM 1697 N N . VAL A 1 215 ? -2.941 -8.086 13.352 1 97.38 215 VAL A N 1
ATOM 1698 C CA . VAL A 1 215 ? -3.744 -9.164 12.773 1 97.38 215 VAL A CA 1
ATOM 1699 C C . VAL A 1 215 ? -2.828 -10.203 12.141 1 97.38 215 VAL A C 1
ATOM 1701 O O . VAL A 1 215 ? -2.98 -11.406 12.375 1 97.38 215 VAL A O 1
ATOM 1704 N N . ILE A 1 216 ? -1.881 -9.742 11.352 1 97.69 216 ILE A N 1
ATOM 1705 C CA . ILE A 1 216 ? -0.933 -10.609 10.664 1 97.69 216 ILE A CA 1
ATOM 1706 C C . ILE A 1 216 ? -0.2 -11.484 11.68 1 97.69 216 ILE A C 1
ATOM 1708 O O . ILE A 1 216 ? -0.106 -12.703 11.5 1 97.69 216 ILE A O 1
ATOM 1712 N N . GLY A 1 217 ? 0.293 -10.875 12.742 1 97.06 217 GLY A N 1
ATOM 1713 C CA . GLY A 1 217 ? 0.985 -11.625 13.781 1 97.06 217 GLY A CA 1
ATOM 1714 C C . GLY A 1 217 ? 0.113 -12.68 14.438 1 97.06 217 GLY A C 1
ATOM 1715 O O . GLY A 1 217 ? 0.547 -13.82 14.641 1 97.06 217 GLY A O 1
ATOM 1716 N N . ASN A 1 218 ? -1.091 -12.32 14.75 1 97.62 218 ASN A N 1
ATOM 1717 C CA . ASN A 1 218 ? -2.018 -13.227 15.422 1 97.62 218 ASN A CA 1
ATOM 1718 C C . ASN A 1 218 ? -2.359 -14.422 14.531 1 97.62 218 ASN A C 1
ATOM 1720 O O . ASN A 1 218 ? -2.395 -15.562 15.008 1 97.62 218 ASN A O 1
ATOM 1724 N N . VAL A 1 219 ? -2.648 -14.188 13.297 1 98.06 219 VAL A N 1
ATOM 1725 C CA . VAL A 1 219 ? -3.033 -15.25 12.375 1 98.06 219 VAL A CA 1
ATOM 1726 C C . VAL A 1 219 ? -1.864 -16.203 12.18 1 98.06 219 VAL A C 1
ATOM 1728 O O . VAL A 1 219 ? -2.047 -17.422 12.195 1 98.06 219 VAL A O 1
ATOM 1731 N N . ARG A 1 220 ? -0.681 -15.672 11.984 1 97.44 220 ARG A N 1
ATOM 1732 C CA . ARG A 1 220 ? 0.497 -16.516 11.82 1 97.44 220 ARG A CA 1
ATOM 1733 C C . ARG A 1 220 ? 0.666 -17.453 13.016 1 97.44 220 ARG A C 1
ATOM 1735 O O . ARG A 1 220 ? 0.926 -18.641 12.836 1 97.44 220 ARG A O 1
ATOM 1742 N N . LYS A 1 221 ? 0.557 -16.875 14.164 1 97.12 221 LYS A N 1
ATOM 1743 C CA . LYS A 1 221 ? 0.677 -17.672 15.383 1 97.12 221 LYS A CA 1
ATOM 1744 C C . LYS A 1 221 ? -0.384 -18.766 15.422 1 97.12 221 LYS A C 1
ATOM 1746 O O . LYS A 1 221 ? -0.089 -19.906 15.781 1 97.12 221 LYS A O 1
ATOM 1751 N N . ALA A 1 222 ? -1.588 -18.438 15.086 1 97.31 222 ALA A N 1
ATOM 1752 C CA . ALA A 1 222 ? -2.695 -19.391 15.125 1 97.31 222 ALA A CA 1
ATOM 1753 C C . ALA A 1 222 ? -2.486 -20.516 14.125 1 97.31 222 ALA A C 1
ATOM 1755 O O . ALA A 1 222 ? -2.717 -21.688 14.438 1 97.31 222 ALA A O 1
ATOM 1756 N N . VAL A 1 223 ? -2.066 -20.172 12.906 1 95.75 223 VAL A N 1
ATOM 1757 C CA . VAL A 1 223 ? -1.848 -21.156 11.859 1 95.75 223 VAL A CA 1
ATOM 1758 C C . VAL A 1 223 ? -0.712 -22.094 12.258 1 95.75 223 VAL A C 1
ATOM 1760 O O . VAL A 1 223 ? -0.824 -23.312 12.117 1 95.75 223 VAL A O 1
ATOM 1763 N N . ARG A 1 224 ? 0.367 -21.531 12.82 1 94 224 ARG A N 1
ATOM 1764 C CA . ARG A 1 224 ? 1.487 -22.344 13.281 1 94 224 ARG A CA 1
ATOM 1765 C C . ARG A 1 224 ? 1.048 -23.312 14.375 1 94 224 ARG A C 1
ATOM 1767 O O . ARG A 1 224 ? 1.411 -24.484 14.359 1 94 224 ARG A O 1
ATOM 1774 N N . SER A 1 225 ? 0.335 -22.797 15.297 1 93.75 225 SER A N 1
ATOM 1775 C CA . SER A 1 225 ? -0.152 -23.625 16.406 1 93.75 225 SER A CA 1
ATOM 1776 C C . SER A 1 225 ? -1.017 -24.766 15.883 1 93.75 225 SER A C 1
ATOM 1778 O O . SER A 1 225 ? -0.896 -25.906 16.359 1 93.75 225 SER A O 1
ATOM 1780 N N . TYR A 1 226 ? -1.846 -24.469 14.977 1 91.94 226 TYR A N 1
ATOM 1781 C CA . TYR A 1 226 ? -2.713 -25.484 14.383 1 91.94 226 TYR A CA 1
ATOM 1782 C C . TYR A 1 226 ? -1.895 -26.578 13.711 1 91.94 226 TYR A C 1
ATOM 1784 O O . TYR A 1 226 ? -2.15 -27.766 13.914 1 91.94 226 TYR A O 1
ATOM 1792 N N . ARG A 1 227 ? -0.897 -26.203 12.93 1 89.38 227 ARG A N 1
ATOM 1793 C CA . ARG A 1 227 ? -0.099 -27.172 12.172 1 89.38 227 ARG A CA 1
ATOM 1794 C C . ARG A 1 227 ? 0.816 -27.969 13.102 1 89.38 227 ARG A C 1
ATOM 1796 O O . ARG A 1 227 ? 1.089 -29.141 12.852 1 89.38 227 ARG A O 1
ATOM 1803 N N . GLU A 1 228 ? 1.356 -27.281 14.133 1 86.88 228 GLU A N 1
ATOM 1804 C CA . GLU A 1 228 ? 2.162 -27.984 15.125 1 86.88 228 GLU A CA 1
ATOM 1805 C C . GLU A 1 228 ? 1.347 -29.062 15.836 1 86.88 228 GLU A C 1
ATOM 1807 O O . GLU A 1 228 ? 1.86 -30.141 16.125 1 86.88 228 GLU A O 1
ATOM 1812 N N . PHE A 1 229 ? 0.174 -28.781 16.062 1 83.81 229 PHE A N 1
ATOM 1813 C CA . PHE A 1 229 ? -0.714 -29.734 16.703 1 83.81 229 PHE A CA 1
ATOM 1814 C C . PHE A 1 229 ? -0.977 -30.922 15.781 1 83.81 229 PHE A C 1
ATOM 1816 O O . PHE A 1 229 ? -1.016 -32.062 16.234 1 83.81 229 PHE A O 1
ATOM 1823 N N . ARG A 1 230 ? -1.071 -30.703 14.508 1 79.88 230 ARG A N 1
ATOM 1824 C CA . ARG A 1 230 ? -1.331 -31.766 13.531 1 79.88 230 ARG A CA 1
ATOM 1825 C C . ARG A 1 230 ? -0.091 -32.625 13.305 1 79.88 230 ARG A C 1
ATOM 1827 O O . ARG A 1 230 ? -0.193 -33.844 13.148 1 79.88 230 ARG A O 1
ATOM 1834 N N . VAL A 1 231 ? 1.05 -32 12.93 1 64.56 231 VAL A N 1
ATOM 1835 C CA . VAL A 1 231 ? 2.309 -32.688 12.688 1 64.56 231 VAL A CA 1
ATOM 1836 C C . VAL A 1 231 ? 2.582 -33.688 13.828 1 64.56 231 VAL A C 1
ATOM 1838 O O . VAL A 1 231 ? 3.064 -34.781 13.586 1 64.56 231 VAL A O 1
ATOM 1841 N N . THR A 1 232 ? 2.34 -33.25 15.023 1 56.94 232 THR A N 1
ATOM 1842 C CA . THR A 1 232 ? 2.529 -34.188 16.141 1 56.94 232 THR A CA 1
ATOM 1843 C C . THR A 1 232 ? 1.666 -35.438 15.977 1 56.94 232 THR A C 1
ATOM 1845 O O . THR A 1 232 ? 1.971 -36.469 16.547 1 56.94 232 THR A O 1
ATOM 1848 N N . THR A 1 233 ? 0.774 -35.312 15.062 1 52.34 233 THR A N 1
ATOM 1849 C CA . THR A 1 233 ? -0.104 -36.469 14.938 1 52.34 233 THR A CA 1
ATOM 1850 C C . THR A 1 233 ? 0.268 -37.312 13.703 1 52.34 233 THR A C 1
ATOM 1852 O O . THR A 1 233 ? -0.371 -38.312 13.414 1 52.34 233 THR A O 1
ATOM 1855 N N . GLY A 1 234 ? 1.458 -37.156 12.906 1 52.34 234 GLY A N 1
ATOM 1856 C CA . GLY A 1 234 ? 2.041 -38.094 11.938 1 52.34 234 GLY A CA 1
ATOM 1857 C C . GLY A 1 234 ? 2.391 -37.406 10.625 1 52.34 234 GLY A C 1
ATOM 1858 O O . GLY A 1 234 ? 3.299 -36.594 10.562 1 52.34 234 GLY A O 1
ATOM 1859 N N . GLN A 1 235 ? 1.661 -37.656 9.281 1 52.72 235 GLN A N 1
ATOM 1860 C CA . GLN A 1 235 ? 1.924 -37.938 7.871 1 52.72 235 GLN A CA 1
ATOM 1861 C C . GLN A 1 235 ? 2.09 -36.625 7.078 1 52.72 235 GLN A C 1
ATOM 1863 O O . GLN A 1 235 ? 1.128 -36.125 6.488 1 52.72 235 GLN A O 1
ATOM 1868 N N . ASP A 1 236 ? 3.068 -35.75 7.219 1 58.88 236 ASP A N 1
ATOM 1869 C CA . ASP A 1 236 ? 3.184 -34.5 6.453 1 58.88 236 ASP A CA 1
ATOM 1870 C C . ASP A 1 236 ? 3.828 -34.781 5.09 1 58.88 236 ASP A C 1
ATOM 1872 O O . ASP A 1 236 ? 4.086 -33.844 4.332 1 58.88 236 ASP A O 1
ATOM 1876 N N . PHE A 1 237 ? 4.332 -35.875 4.637 1 63.28 237 PHE A N 1
ATOM 1877 C CA . PHE A 1 237 ? 4.82 -36.156 3.293 1 63.28 237 PHE A CA 1
ATOM 1878 C C . PHE A 1 237 ? 3.719 -35.938 2.264 1 63.28 237 PHE A C 1
ATOM 1880 O O . PHE A 1 237 ? 2.572 -36.344 2.486 1 63.28 237 PHE A O 1
ATOM 1887 N N . PRO A 1 238 ? 4.18 -35.188 1.268 1 71.44 238 PRO A N 1
ATOM 1888 C CA . PRO A 1 238 ? 5.43 -34.688 0.71 1 71.44 238 PRO A CA 1
ATOM 1889 C C . PRO A 1 238 ? 5.664 -33.219 1.058 1 71.44 238 PRO A C 1
ATOM 1891 O O . PRO A 1 238 ? 6.605 -32.594 0.547 1 71.44 238 PRO A O 1
ATOM 1894 N N . TYR A 1 239 ? 4.961 -32.719 1.755 1 81.38 239 TYR A N 1
ATOM 1895 C CA . TYR A 1 239 ? 5.07 -31.312 2.041 1 81.38 239 TYR A CA 1
ATOM 1896 C C . TYR A 1 239 ? 5.711 -31.078 3.404 1 81.38 239 TYR A C 1
ATOM 1898 O O . TYR A 1 239 ? 5.02 -30.75 4.371 1 81.38 239 TYR A O 1
ATOM 1906 N N . ASN A 1 240 ? 7.066 -31.188 3.451 1 76.69 240 ASN A N 1
ATOM 1907 C CA . ASN A 1 240 ? 7.828 -31.141 4.695 1 76.69 240 ASN A CA 1
ATOM 1908 C C . ASN A 1 240 ? 7.949 -29.719 5.227 1 76.69 240 ASN A C 1
ATOM 1910 O O . ASN A 1 240 ? 8.094 -29.5 6.434 1 76.69 240 ASN A O 1
ATOM 1914 N N . GLU A 1 241 ? 8.039 -28.781 4.441 1 84.69 241 GLU A N 1
ATOM 1915 C CA . GLU A 1 241 ? 8.164 -27.391 4.848 1 84.69 241 GLU A CA 1
ATOM 1916 C C . GLU A 1 241 ? 7.078 -26.531 4.215 1 84.69 241 GLU A C 1
ATOM 1918 O O . GLU A 1 241 ? 6.828 -26.625 3.01 1 84.69 241 GLU A O 1
ATOM 1923 N N . LEU A 1 242 ? 6.371 -25.828 5.152 1 88.56 242 LEU A N 1
ATOM 1924 C CA . LEU A 1 242 ? 5.344 -24.906 4.68 1 88.56 242 LEU A CA 1
ATOM 1925 C C . LEU A 1 242 ? 5.398 -23.594 5.449 1 88.56 242 LEU A C 1
ATOM 1927 O O . LEU A 1 242 ? 5.656 -23.578 6.656 1 88.56 242 LEU A O 1
ATOM 1931 N N . HIS A 1 243 ? 5.168 -22.562 4.75 1 89.81 243 HIS A N 1
ATOM 1932 C CA . HIS A 1 243 ? 5.004 -21.266 5.406 1 89.81 243 HIS A CA 1
ATOM 1933 C C . HIS A 1 243 ? 3.654 -21.172 6.109 1 89.81 243 HIS A C 1
ATOM 1935 O O . HIS A 1 243 ? 2.715 -21.891 5.754 1 89.81 243 HIS A O 1
ATOM 1941 N N . ASP A 1 244 ? 3.613 -20.406 7.121 1 92.12 244 ASP A N 1
ATOM 1942 C CA . ASP A 1 244 ? 2.354 -20.203 7.828 1 92.12 244 ASP A CA 1
ATOM 1943 C C . ASP A 1 244 ? 1.389 -19.359 6.992 1 92.12 244 ASP A C 1
ATOM 1945 O O . ASP A 1 244 ? 0.196 -19.672 6.918 1 92.12 244 ASP A O 1
ATOM 1949 N N . MET A 1 245 ? 1.88 -18.344 6.426 1 96.38 245 MET A N 1
ATOM 1950 C CA . MET A 1 245 ? 1.076 -17.422 5.629 1 96.38 245 MET A CA 1
ATOM 1951 C C . MET A 1 245 ? 1.964 -16.516 4.781 1 96.38 245 MET A C 1
ATOM 1953 O O . MET A 1 245 ? 3.031 -16.078 5.227 1 96.38 245 MET A O 1
ATOM 1957 N N . ASN A 1 246 ? 1.575 -16.297 3.582 1 97.56 246 ASN A N 1
ATOM 1958 C CA . ASN A 1 246 ? 2.205 -15.289 2.732 1 97.56 246 ASN A CA 1
ATOM 1959 C C . ASN A 1 246 ? 1.35 -14.031 2.621 1 97.56 246 ASN A C 1
ATOM 1961 O O . ASN A 1 246 ? 0.17 -14.102 2.273 1 97.56 246 ASN A O 1
ATOM 1965 N N . ILE A 1 247 ? 1.922 -12.906 2.977 1 98.25 247 ILE A N 1
ATOM 1966 C CA . ILE A 1 247 ? 1.272 -11.633 2.68 1 98.25 247 ILE A CA 1
ATOM 1967 C C . ILE A 1 247 ? 1.671 -11.164 1.282 1 98.25 247 ILE A C 1
ATOM 1969 O O . ILE A 1 247 ? 2.775 -10.656 1.083 1 98.25 247 ILE A O 1
ATOM 1973 N N . GLY A 1 248 ? 0.716 -11.195 0.389 1 96.62 248 GLY A N 1
ATOM 1974 C CA . GLY A 1 248 ? 1.048 -10.953 -1.006 1 96.62 248 GLY A CA 1
ATOM 1975 C C . GLY A 1 248 ? 0.837 -9.516 -1.428 1 96.62 248 GLY A C 1
ATOM 1976 O O . GLY A 1 248 ? 1.276 -9.102 -2.506 1 96.62 248 GLY A O 1
ATOM 1977 N N . PHE A 1 249 ? 0.139 -8.758 -0.587 1 96.88 249 PHE A N 1
ATOM 1978 C CA . PHE A 1 249 ? -0.175 -7.363 -0.872 1 96.88 249 PHE A CA 1
ATOM 1979 C C . PHE A 1 249 ? -0.578 -6.629 0.402 1 96.88 249 PHE A C 1
ATOM 1981 O O . PHE A 1 249 ? -1.268 -7.191 1.256 1 96.88 249 PHE A O 1
ATOM 1988 N N . ILE A 1 250 ? -0.147 -5.375 0.477 1 98.06 250 ILE A N 1
ATOM 1989 C CA . ILE A 1 250 ? -0.596 -4.504 1.558 1 98.06 250 ILE A CA 1
ATOM 1990 C C . ILE A 1 250 ? -0.675 -3.061 1.061 1 98.06 250 ILE A C 1
ATOM 1992 O O . ILE A 1 250 ? 0.154 -2.629 0.257 1 98.06 250 ILE A O 1
ATOM 1996 N N . ASN A 1 251 ? -1.67 -2.375 1.43 1 97 251 ASN A N 1
ATOM 1997 C CA . ASN A 1 251 ? -1.844 -0.964 1.104 1 97 251 ASN A CA 1
ATOM 1998 C C . ASN A 1 251 ? -2.604 -0.224 2.201 1 97 251 ASN A C 1
ATOM 2000 O O . ASN A 1 251 ? -3.682 -0.656 2.613 1 97 251 ASN A O 1
ATOM 2004 N N . GLY A 1 252 ? -2.02 0.86 2.697 1 95.75 252 GLY A N 1
ATOM 2005 C CA . GLY A 1 252 ? -2.693 1.663 3.705 1 95.75 252 GLY A CA 1
ATOM 2006 C C . GLY A 1 252 ? -2.078 3.037 3.881 1 95.75 252 GLY A C 1
ATOM 2007 O O . GLY A 1 252 ? -0.859 3.195 3.785 1 95.75 252 GLY A O 1
ATOM 2008 N N . GLY A 1 253 ? -2.965 3.992 4.07 1 93 253 GLY A N 1
ATOM 2009 C CA . GLY A 1 253 ? -2.514 5.344 4.355 1 93 253 GLY A CA 1
ATOM 2010 C C . GLY A 1 253 ? -2.189 6.141 3.105 1 93 253 GLY A C 1
ATOM 2011 O O . GLY A 1 253 ? -2.111 5.582 2.01 1 93 253 GLY A O 1
ATOM 2012 N N . VAL A 1 254 ? -1.925 7.5 3.367 1 88.94 254 VAL A N 1
ATOM 2013 C CA . VAL A 1 254 ? -1.739 8.359 2.201 1 88.94 254 VAL A CA 1
ATOM 2014 C C . VAL A 1 254 ? -0.602 9.344 2.459 1 88.94 254 VAL A C 1
ATOM 2016 O O . VAL A 1 254 ? -0.027 9.898 1.52 1 88.94 254 VAL A O 1
ATOM 2019 N N . HIS A 1 255 ? -0.308 9.609 3.707 1 92.38 255 HIS A N 1
ATOM 2020 C CA . HIS A 1 255 ? 0.647 10.656 4.051 1 92.38 255 HIS A CA 1
ATOM 2021 C C . HIS A 1 255 ? 1.245 10.43 5.434 1 92.38 255 HIS A C 1
ATOM 2023 O O . HIS A 1 255 ? 0.543 10.008 6.355 1 92.38 255 HIS A O 1
ATOM 2029 N N . PRO A 1 256 ? 2.539 10.766 5.602 1 94.38 256 PRO A N 1
ATOM 2030 C CA . PRO A 1 256 ? 3.143 10.555 6.918 1 94.38 256 PRO A CA 1
ATOM 2031 C C . PRO A 1 256 ? 2.492 11.398 8.008 1 94.38 256 PRO A C 1
ATOM 2033 O O . PRO A 1 256 ? 2.514 11.023 9.18 1 94.38 256 PRO A O 1
ATOM 2036 N N . GLY A 1 257 ? 1.916 12.523 7.672 1 94 257 GLY A N 1
ATOM 2037 C CA . GLY A 1 257 ? 1.347 13.445 8.648 1 94 257 GLY A CA 1
ATOM 2038 C C . GLY A 1 257 ? -0.059 13.062 9.07 1 94 257 GLY A C 1
ATOM 2039 O O . GLY A 1 257 ? -0.69 13.773 9.859 1 94 257 GLY A O 1
ATOM 2040 N N . THR A 1 258 ? -0.531 11.969 8.625 1 93.88 258 THR A N 1
ATOM 2041 C CA . THR A 1 258 ? -1.876 11.5 8.938 1 93.88 258 THR A CA 1
ATOM 2042 C C . THR A 1 258 ? -1.837 10.078 9.484 1 93.88 258 THR A C 1
ATOM 2044 O O . THR A 1 258 ? -1.094 9.234 8.977 1 93.88 258 THR A O 1
ATOM 2047 N N . VAL A 1 259 ? -2.576 9.875 10.555 1 95.44 259 VAL A N 1
ATOM 2048 C CA . VAL A 1 259 ? -2.781 8.508 11.016 1 95.44 259 VAL A CA 1
ATOM 2049 C C . VAL A 1 259 ? -3.73 7.777 10.07 1 95.44 259 VAL A C 1
ATOM 2051 O O . VAL A 1 259 ? -4.883 8.188 9.898 1 95.44 259 VAL A O 1
ATOM 2054 N N . PRO A 1 260 ? -3.273 6.715 9.461 1 94.56 260 PRO A N 1
ATOM 2055 C CA . PRO A 1 260 ? -4.129 6.027 8.484 1 94.56 260 PRO A CA 1
ATOM 2056 C C . PRO A 1 260 ? -5.398 5.457 9.117 1 94.56 260 PRO A C 1
ATOM 2058 O O . PRO A 1 260 ? -5.34 4.867 10.203 1 94.56 260 PRO A O 1
ATOM 2061 N N . ASN A 1 261 ? -6.523 5.605 8.391 1 92.44 261 ASN A N 1
ATOM 2062 C CA . ASN A 1 261 ? -7.797 5.086 8.875 1 92.44 261 ASN A CA 1
ATOM 2063 C C . ASN A 1 261 ? -8.219 3.832 8.109 1 92.44 261 ASN A C 1
ATOM 2065 O O . ASN A 1 261 ? -9.297 3.289 8.344 1 92.44 261 ASN A O 1
ATOM 2069 N N . TYR A 1 262 ? -7.363 3.402 7.203 1 93.44 262 TYR A N 1
ATOM 2070 C CA . TYR A 1 262 ? -7.684 2.234 6.391 1 93.44 262 TYR A CA 1
ATOM 2071 C C . TYR A 1 262 ? -6.422 1.479 6 1 93.44 262 TYR A C 1
ATOM 2073 O O . TYR A 1 262 ? -5.391 2.092 5.703 1 93.44 262 TYR A O 1
ATOM 2081 N N . CYS A 1 263 ? -6.465 0.204 5.973 1 96.06 263 CYS A N 1
ATOM 2082 C CA . CYS A 1 263 ? -5.414 -0.685 5.484 1 96.06 263 CYS A CA 1
ATOM 2083 C C . CYS A 1 263 ? -6.004 -1.992 4.973 1 96.06 263 CYS A C 1
ATOM 2085 O O . CYS A 1 263 ? -6.922 -2.547 5.582 1 96.06 263 CYS A O 1
ATOM 2087 N N . GLU A 1 264 ? -5.535 -2.416 3.877 1 97 264 GLU A N 1
ATOM 2088 C CA . GLU A 1 264 ? -5.961 -3.705 3.34 1 97 264 GLU A CA 1
ATOM 2089 C C . GLU A 1 264 ? -4.766 -4.605 3.041 1 97 264 GLU A C 1
ATOM 2091 O O . GLU A 1 264 ? -3.65 -4.117 2.842 1 97 264 GLU A O 1
ATOM 2096 N N . ALA A 1 265 ? -4.98 -5.883 3.051 1 98 265 ALA A N 1
ATOM 2097 C CA . ALA A 1 265 ? -3.945 -6.871 2.762 1 98 265 ALA A CA 1
ATOM 2098 C C . ALA A 1 265 ? -4.535 -8.094 2.059 1 98 265 ALA A C 1
ATOM 2100 O O . ALA A 1 265 ? -5.676 -8.477 2.32 1 98 265 ALA A O 1
ATOM 2101 N N . LEU A 1 266 ? -3.801 -8.625 1.119 1 97.75 266 LEU A N 1
ATOM 2102 C CA . LEU A 1 266 ? -4.113 -9.898 0.487 1 97.75 266 LEU A CA 1
ATOM 2103 C C . LEU A 1 266 ? -3.197 -11 1.006 1 97.75 266 LEU A C 1
ATOM 2105 O O . LEU A 1 266 ? -1.972 -10.867 0.973 1 97.75 266 LEU A O 1
ATOM 2109 N N . ILE A 1 267 ? -3.799 -12.133 1.423 1 97.75 267 ILE A N 1
ATOM 2110 C CA . ILE A 1 267 ? -2.996 -13.172 2.057 1 97.75 267 ILE A CA 1
ATOM 2111 C C . ILE A 1 267 ? -3.215 -14.5 1.339 1 97.75 267 ILE A C 1
ATOM 2113 O O . ILE A 1 267 ? -4.25 -14.703 0.701 1 97.75 267 ILE A O 1
ATOM 2117 N N . ASP A 1 268 ? -2.195 -15.305 1.451 1 97.56 268 ASP A N 1
ATOM 2118 C CA . ASP A 1 268 ? -2.217 -16.672 0.948 1 97.56 268 ASP A CA 1
ATOM 2119 C C . ASP A 1 268 ? -1.821 -17.672 2.041 1 97.56 268 ASP A C 1
ATOM 2121 O O . ASP A 1 268 ? -0.75 -17.547 2.639 1 97.56 268 ASP A O 1
ATOM 2125 N N . ILE A 1 269 ? -2.66 -18.625 2.301 1 96.94 269 ILE A N 1
ATOM 2126 C CA . ILE A 1 269 ? -2.332 -19.766 3.154 1 96.94 269 ILE A CA 1
ATOM 2127 C C . ILE A 1 269 ? -2.465 -21.062 2.359 1 96.94 269 ILE A C 1
ATOM 2129 O O . ILE A 1 269 ? -3.539 -21.375 1.84 1 96.94 269 ILE A O 1
ATOM 2133 N N . ARG A 1 270 ? -1.362 -21.719 2.256 1 95.94 270 ARG A N 1
ATOM 2134 C CA . ARG A 1 270 ? -1.392 -23 1.56 1 95.94 270 ARG A CA 1
ATOM 2135 C C . ARG A 1 270 ? -2.076 -24.078 2.406 1 95.94 270 ARG A C 1
ATOM 2137 O O . ARG A 1 270 ? -1.951 -24.078 3.633 1 95.94 270 ARG A O 1
ATOM 2144 N N . ILE A 1 271 ? -2.775 -24.953 1.715 1 94.38 271 ILE A N 1
ATOM 2145 C CA . ILE A 1 271 ? -3.543 -26 2.361 1 94.38 271 ILE A CA 1
ATOM 2146 C C . ILE A 1 271 ? -3.049 -27.375 1.883 1 94.38 271 ILE A C 1
ATOM 2148 O O . ILE A 1 271 ? -3.041 -27.641 0.682 1 94.38 271 ILE A O 1
ATOM 2152 N N . LYS A 1 272 ? -2.699 -28.234 2.754 1 91.25 272 LYS A N 1
ATOM 2153 C CA . LYS A 1 272 ? -2.285 -29.594 2.42 1 91.25 272 LYS A CA 1
ATOM 2154 C C . LYS A 1 272 ? -3.488 -30.469 2.061 1 91.25 272 LYS A C 1
ATOM 2156 O O . LYS A 1 272 ? -4.609 -30.188 2.488 1 91.25 272 LYS A O 1
ATOM 2161 N N . PRO A 1 273 ? -3.188 -31.531 1.3 1 88.56 273 PRO A N 1
ATOM 2162 C CA . PRO A 1 273 ? -4.289 -32.406 0.918 1 88.56 273 PRO A CA 1
ATOM 2163 C C . PRO A 1 273 ? -5.008 -33.031 2.123 1 88.56 273 PRO A C 1
ATOM 2165 O O . PRO A 1 273 ? -6.184 -33.375 2.029 1 88.56 273 PRO A O 1
ATOM 2168 N N . ASP A 1 274 ? -4.383 -33.094 3.27 1 84.69 274 ASP A N 1
ATOM 2169 C CA . ASP A 1 274 ? -4.992 -33.688 4.457 1 84.69 274 ASP A CA 1
ATOM 2170 C C . ASP A 1 274 ? -5.539 -32.625 5.391 1 84.69 274 ASP A C 1
ATOM 2172 O O . ASP A 1 274 ? -5.992 -32.938 6.5 1 84.69 274 ASP A O 1
ATOM 2176 N N . GLU A 1 275 ? -5.465 -31.375 5.027 1 88.19 275 GLU A N 1
ATOM 2177 C CA . GLU A 1 275 ? -6.02 -30.266 5.805 1 88.19 275 GLU A CA 1
ATOM 2178 C C . GLU A 1 275 ? -7.398 -29.875 5.293 1 88.19 275 GLU A C 1
ATOM 2180 O O . GLU A 1 275 ? -7.707 -30.062 4.113 1 88.19 275 GLU A O 1
ATOM 2185 N N . ASP A 1 276 ? -8.195 -29.375 6.219 1 89.94 276 ASP A N 1
ATOM 2186 C CA . ASP A 1 276 ? -9.508 -28.859 5.855 1 89.94 276 ASP A CA 1
ATOM 2187 C C . ASP A 1 276 ? -9.461 -27.344 5.656 1 89.94 276 ASP A C 1
ATOM 2189 O O . ASP A 1 276 ? -9.164 -26.594 6.59 1 89.94 276 ASP A O 1
ATOM 2193 N N . ARG A 1 277 ? -9.766 -26.938 4.492 1 92.69 277 ARG A N 1
ATOM 2194 C CA . ARG A 1 277 ? -9.711 -25.531 4.109 1 92.69 277 ARG A CA 1
ATOM 2195 C C . ARG A 1 277 ? -10.68 -24.703 4.953 1 92.69 277 ARG A C 1
ATOM 2197 O O . ARG A 1 277 ? -10.375 -23.562 5.297 1 92.69 277 ARG A O 1
ATOM 2204 N N . ASN A 1 278 ? -11.867 -25.234 5.285 1 94.62 278 ASN A N 1
ATOM 2205 C CA . ASN A 1 278 ? -12.844 -24.531 6.102 1 94.62 278 ASN A CA 1
ATOM 2206 C C . ASN A 1 278 ? -12.336 -24.312 7.523 1 94.62 278 ASN A C 1
ATOM 2208 O O . ASN A 1 278 ? -12.594 -23.266 8.125 1 94.62 278 ASN A O 1
ATOM 2212 N N . THR A 1 279 ? -11.719 -25.312 8.023 1 94.69 279 THR A N 1
ATOM 2213 C CA . THR A 1 279 ? -11.125 -25.156 9.344 1 94.69 279 THR A CA 1
ATOM 2214 C C . THR A 1 279 ? -10.109 -24.031 9.352 1 94.69 279 THR A C 1
ATOM 2216 O O . THR A 1 279 ? -10.086 -23.203 10.273 1 94.69 279 THR A O 1
ATOM 2219 N N . MET A 1 280 ? -9.266 -24 8.352 1 95.38 280 MET A N 1
ATOM 2220 C CA . MET A 1 280 ? -8.281 -22.938 8.242 1 95.38 280 MET A CA 1
ATOM 2221 C C . MET A 1 280 ? -8.961 -21.578 8.133 1 95.38 280 MET A C 1
ATOM 2223 O O . MET A 1 280 ? -8.539 -20.609 8.781 1 95.38 280 MET A O 1
ATOM 2227 N N . TYR A 1 281 ? -10.016 -21.484 7.352 1 96.69 281 TYR A N 1
ATOM 2228 C CA . TYR A 1 281 ? -10.797 -20.266 7.207 1 96.69 281 TYR A CA 1
ATOM 2229 C C . TYR A 1 281 ? -11.32 -19.781 8.555 1 96.69 281 TYR A C 1
ATOM 2231 O O . TYR A 1 281 ? -11.25 -18.594 8.867 1 96.69 281 TYR A O 1
ATOM 2239 N N . GLU A 1 282 ? -11.812 -20.641 9.352 1 97.06 282 GLU A N 1
ATOM 2240 C CA . GLU A 1 282 ? -12.375 -20.312 10.656 1 97.06 282 GLU A CA 1
ATOM 2241 C C . GLU A 1 282 ? -11.289 -19.812 11.617 1 97.06 282 GLU A C 1
ATOM 2243 O O . GLU A 1 282 ? -11.523 -18.891 12.398 1 97.06 282 GLU A O 1
ATOM 2248 N N . ILE A 1 283 ? -10.18 -20.469 11.539 1 96.62 283 ILE A N 1
ATOM 2249 C CA . ILE A 1 283 ? -9.047 -20.062 12.375 1 96.62 283 ILE A CA 1
ATOM 2250 C C . ILE A 1 283 ? -8.664 -18.625 12.055 1 96.62 283 ILE A C 1
ATOM 2252 O O . ILE A 1 283 ? -8.539 -17.797 12.961 1 96.62 283 ILE A O 1
ATOM 2256 N N . VAL A 1 284 ? -8.562 -18.344 10.789 1 97.19 284 VAL A N 1
ATOM 2257 C CA . VAL A 1 284 ? -8.109 -17.031 10.328 1 97.19 284 VAL A CA 1
ATOM 2258 C C . VAL A 1 284 ? -9.164 -15.969 10.664 1 97.19 284 VAL A C 1
ATOM 2260 O O . VAL A 1 284 ? -8.836 -14.922 11.219 1 97.19 284 VAL A O 1
ATOM 2263 N N . THR A 1 285 ? -10.406 -16.219 10.375 1 96.06 285 THR A N 1
ATOM 2264 C CA . THR A 1 285 ? -11.469 -15.25 10.594 1 96.06 285 THR A CA 1
ATOM 2265 C C . THR A 1 285 ? -11.688 -15.016 12.086 1 96.06 285 THR A C 1
ATOM 2267 O O . THR A 1 285 ? -12.039 -13.906 12.5 1 96.06 285 THR A O 1
ATOM 2270 N N . GLY A 1 286 ? -11.508 -16.047 12.875 1 97.25 286 GLY A N 1
ATOM 2271 C CA . GLY A 1 286 ? -11.57 -15.898 14.32 1 97.25 286 GLY A CA 1
ATOM 2272 C C . GLY A 1 286 ? -10.578 -14.891 14.859 1 97.25 286 GLY A C 1
ATOM 2273 O O . GLY A 1 286 ? -10.906 -14.102 15.75 1 97.25 286 GLY A O 1
ATOM 2274 N N . CYS A 1 287 ? -9.367 -14.906 14.336 1 97 287 CYS A N 1
ATOM 2275 C CA . CYS A 1 287 ? -8.336 -13.961 14.758 1 97 287 CYS A CA 1
ATOM 2276 C C . CYS A 1 287 ? -8.758 -12.531 14.453 1 97 287 CYS A C 1
ATOM 2278 O O . CYS A 1 287 ? -8.484 -11.625 15.25 1 97 287 CYS A O 1
ATOM 2280 N N . LEU A 1 288 ? -9.375 -12.289 13.297 1 96.44 288 LEU A N 1
ATOM 2281 C CA . LEU A 1 288 ? -9.828 -10.953 12.93 1 96.44 288 LEU A CA 1
ATOM 2282 C C . LEU A 1 288 ? -10.969 -10.5 13.836 1 96.44 288 LEU A C 1
ATOM 2284 O O . LEU A 1 288 ? -11 -9.344 14.266 1 96.44 288 LEU A O 1
ATOM 2288 N N . ARG A 1 289 ? -11.812 -11.344 14.156 1 95.19 289 ARG A N 1
ATOM 2289 C CA . ARG A 1 289 ? -12.914 -11.023 15.055 1 95.19 289 ARG A CA 1
ATOM 2290 C C . ARG A 1 289 ? -12.391 -10.672 16.453 1 95.19 289 ARG A C 1
ATOM 2292 O O . ARG A 1 289 ? -12.922 -9.766 17.109 1 95.19 289 ARG A O 1
ATOM 2299 N N . ASP A 1 290 ? -11.398 -11.414 16.891 1 96.88 290 ASP A N 1
ATOM 2300 C CA . ASP A 1 290 ? -10.789 -11.133 18.172 1 96.88 290 ASP A CA 1
ATOM 2301 C C . ASP A 1 290 ? -10.227 -9.719 18.234 1 96.88 290 ASP A C 1
ATOM 2303 O O . ASP A 1 290 ? -10.32 -9.047 19.266 1 96.88 290 ASP A O 1
ATOM 2307 N N . ILE A 1 291 ? -9.648 -9.281 17.156 1 96.06 291 ILE A N 1
ATOM 2308 C CA . ILE A 1 291 ? -9.078 -7.945 17.078 1 96.06 291 ILE A CA 1
ATOM 2309 C C . ILE A 1 291 ? -10.188 -6.902 17.156 1 96.06 291 ILE A C 1
ATOM 2311 O O . ILE A 1 291 ? -10.039 -5.871 17.812 1 96.06 291 ILE A O 1
ATOM 2315 N N . GLU A 1 292 ? -11.219 -7.09 16.375 1 94.69 292 GLU A N 1
ATOM 2316 C CA . GLU A 1 292 ? -12.352 -6.176 16.406 1 94.69 292 GLU A CA 1
ATOM 2317 C C . GLU A 1 292 ? -12.945 -6.07 17.797 1 94.69 292 GLU A C 1
ATOM 2319 O O . GLU A 1 292 ? -13.32 -4.984 18.25 1 94.69 292 GLU A O 1
ATOM 2324 N N . ASP A 1 293 ? -13.039 -7.18 18.516 1 95.69 293 ASP A N 1
ATOM 2325 C CA . ASP A 1 293 ? -13.555 -7.199 19.891 1 95.69 293 ASP A CA 1
ATOM 2326 C C . ASP A 1 293 ? -12.617 -6.461 20.844 1 95.69 293 ASP A C 1
ATOM 2328 O O . ASP A 1 293 ? -13.062 -5.73 21.719 1 95.69 293 ASP A O 1
ATOM 2332 N N . LYS A 1 294 ? -11.359 -6.703 20.672 1 96.12 294 LYS A N 1
ATOM 2333 C CA . LYS A 1 294 ? -10.336 -6.07 21.5 1 96.12 294 LYS A CA 1
ATOM 2334 C C . LYS A 1 294 ? -10.422 -4.547 21.406 1 96.12 294 LYS A C 1
ATOM 2336 O O . LYS A 1 294 ? -10.242 -3.85 22.406 1 96.12 294 LYS A O 1
ATOM 2341 N N . TYR A 1 295 ? -10.688 -4.031 20.188 1 96.06 295 TYR A N 1
ATOM 2342 C CA . TYR A 1 295 ? -10.742 -2.592 19.953 1 96.06 295 TYR A CA 1
ATOM 2343 C C . TYR A 1 295 ? -12.156 -2.143 19.625 1 96.06 295 TYR A C 1
ATOM 2345 O O . TYR A 1 295 ? -12.367 -1.359 18.688 1 96.06 295 TYR A O 1
ATOM 2353 N N . LYS A 1 296 ? -13.086 -2.627 20.297 1 90.62 296 LYS A N 1
ATOM 2354 C CA . LYS A 1 296 ? -14.5 -2.391 20.031 1 90.62 296 LYS A CA 1
ATOM 2355 C C . LYS A 1 296 ? -14.805 -0.896 19.969 1 90.62 296 LYS A C 1
ATOM 2357 O O . LYS A 1 296 ? -14.391 -0.133 20.844 1 90.62 296 LYS A O 1
ATOM 2362 N N . GLY A 1 297 ? -15.453 -0.583 18.922 1 89.94 297 GLY A N 1
ATOM 2363 C CA . GLY A 1 297 ? -15.867 0.803 18.766 1 89.94 297 GLY A CA 1
ATOM 2364 C C . GLY A 1 297 ? -14.82 1.66 18.078 1 89.94 297 GLY A C 1
ATOM 2365 O O . GLY A 1 297 ? -15.102 2.795 17.688 1 89.94 297 GLY A O 1
ATOM 2366 N N . VAL A 1 298 ? -13.617 1.116 17.875 1 90.62 298 VAL A N 1
ATOM 2367 C CA . VAL A 1 298 ? -12.516 1.903 17.328 1 90.62 298 VAL A CA 1
ATOM 2368 C C . VAL A 1 298 ? -12.039 1.283 16.016 1 90.62 298 VAL A C 1
ATOM 2370 O O . VAL A 1 298 ? -11.672 1.998 15.078 1 90.62 298 VAL A O 1
ATOM 2373 N N . VAL A 1 299 ? -12.141 -0.045 15.977 1 93.75 299 VAL A N 1
ATOM 2374 C CA . VAL A 1 299 ? -11.633 -0.79 14.828 1 93.75 299 VAL A CA 1
ATOM 2375 C C . VAL A 1 299 ? -12.742 -1.648 14.234 1 93.75 299 VAL A C 1
ATOM 2377 O O . VAL A 1 299 ? -13.492 -2.299 14.969 1 93.75 299 VAL A O 1
ATOM 2380 N N . THR A 1 300 ? -12.906 -1.595 12.961 1 92.75 300 THR A N 1
ATOM 2381 C CA . THR A 1 300 ? -13.719 -2.559 12.234 1 92.75 300 THR A CA 1
ATOM 2382 C C . THR A 1 300 ? -12.875 -3.346 11.242 1 92.75 300 THR A C 1
ATOM 2384 O O . THR A 1 300 ? -11.969 -2.793 10.609 1 92.75 300 THR A O 1
ATOM 2387 N N . VAL A 1 301 ? -13.211 -4.59 11.141 1 94.06 301 VAL A N 1
ATOM 2388 C CA . VAL A 1 301 ? -12.453 -5.453 10.242 1 94.06 301 VAL A CA 1
ATOM 2389 C C . VAL A 1 301 ? -13.375 -6.031 9.18 1 94.06 301 VAL A C 1
ATOM 2391 O O . VAL A 1 301 ? -14.586 -6.164 9.398 1 94.06 301 VAL A O 1
ATOM 2394 N N . GLY A 1 302 ? -12.875 -6.211 8.023 1 93.56 302 GLY A N 1
ATOM 2395 C CA . GLY A 1 302 ? -13.555 -6.891 6.926 1 93.56 302 GLY A CA 1
ATOM 2396 C C . GLY A 1 302 ? -12.758 -8.047 6.359 1 93.56 302 GLY A C 1
ATOM 2397 O O . GLY A 1 302 ? -11.523 -8.008 6.336 1 93.56 302 GLY A O 1
ATOM 2398 N N . ILE A 1 303 ? -13.492 -9.07 5.98 1 95 303 ILE A N 1
ATOM 2399 C CA . ILE A 1 303 ? -12.898 -10.234 5.34 1 95 303 ILE A CA 1
ATOM 2400 C C . ILE A 1 303 ? -13.648 -10.562 4.051 1 95 303 ILE A C 1
ATOM 2402 O O . ILE A 1 303 ? -14.883 -10.648 4.051 1 95 303 ILE A O 1
ATOM 2406 N N . GLU A 1 304 ? -12.906 -10.672 2.977 1 94.75 304 GLU A N 1
ATOM 2407 C CA . GLU A 1 304 ? -13.477 -11.062 1.688 1 94.75 304 GLU A CA 1
ATOM 2408 C C . GLU A 1 304 ? -12.641 -12.164 1.036 1 94.75 304 GLU A C 1
ATOM 2410 O O . GLU A 1 304 ? -11.438 -12.266 1.275 1 94.75 304 GLU A O 1
ATOM 2415 N N . THR A 1 305 ? -13.328 -12.984 0.347 1 92.5 305 THR A N 1
ATOM 2416 C CA . THR A 1 305 ? -12.609 -13.922 -0.515 1 92.5 305 THR A CA 1
ATOM 2417 C C . THR A 1 305 ? -11.992 -13.188 -1.702 1 92.5 305 THR A C 1
ATOM 2419 O O . THR A 1 305 ? -12.625 -12.32 -2.305 1 92.5 305 THR A O 1
ATOM 2422 N N . PHE A 1 306 ? -10.805 -13.453 -1.914 1 89.38 306 PHE A N 1
ATOM 2423 C CA . PHE A 1 306 ? -10.156 -12.859 -3.074 1 89.38 306 PHE A CA 1
ATOM 2424 C C . PHE A 1 306 ? -10.281 -13.766 -4.293 1 89.38 306 PHE A C 1
ATOM 2426 O O . PHE A 1 306 ? -9.914 -14.938 -4.238 1 89.38 306 PHE A O 1
ATOM 2433 N N . SER A 1 307 ? -10.836 -13.133 -5.371 1 87.5 307 SER A N 1
ATOM 2434 C CA . SER A 1 307 ? -11.109 -13.906 -6.582 1 87.5 307 SER A CA 1
ATOM 2435 C C . SER A 1 307 ? -11.969 -15.125 -6.277 1 87.5 307 SER A C 1
ATOM 2437 O O . SER A 1 307 ? -13.062 -15 -5.727 1 87.5 307 SER A O 1
ATOM 2439 N N . THR A 1 308 ? -11.461 -16.312 -6.609 1 82.56 308 THR A N 1
ATOM 2440 C CA . THR A 1 308 ? -12.219 -17.531 -6.355 1 82.56 308 THR A CA 1
ATOM 2441 C C . THR A 1 308 ? -11.945 -18.062 -4.949 1 82.56 308 THR A C 1
ATOM 2443 O O . THR A 1 308 ? -12.453 -19.109 -4.566 1 82.56 308 THR A O 1
ATOM 2446 N N . GLY A 1 309 ? -11.164 -17.328 -4.242 1 84.81 309 GLY A N 1
ATOM 2447 C CA . GLY A 1 309 ? -10.727 -17.828 -2.945 1 84.81 309 GLY A CA 1
ATOM 2448 C C . GLY A 1 309 ? -9.562 -18.797 -3.033 1 84.81 309 GLY A C 1
ATOM 2449 O O . GLY A 1 309 ? -9.07 -19.281 -2.012 1 84.81 309 GLY A O 1
ATOM 2450 N N . GLY A 1 310 ? -9.117 -19.062 -4.215 1 86.81 310 GLY A N 1
ATOM 2451 C CA . GLY A 1 310 ? -8.039 -20.016 -4.422 1 86.81 310 GLY A CA 1
ATOM 2452 C C . GLY A 1 310 ? -8.531 -21.422 -4.746 1 86.81 310 GLY A C 1
ATOM 2453 O O . GLY A 1 310 ? -9.703 -21.609 -5.074 1 86.81 310 GLY A O 1
ATOM 2454 N N . TYR A 1 311 ? -7.562 -22.344 -4.773 1 90.56 311 TYR A N 1
ATOM 2455 C CA . TYR A 1 311 ? -7.824 -23.75 -5.121 1 90.56 311 TYR A CA 1
ATOM 2456 C C . TYR A 1 311 ? -7.855 -24.625 -3.873 1 90.56 311 TYR A C 1
ATOM 2458 O O . TYR A 1 311 ? -7.055 -24.422 -2.955 1 90.56 311 TYR A O 1
ATOM 2466 N N . PRO A 1 312 ? -8.797 -25.609 -3.828 1 91.88 312 PRO A N 1
ATOM 2467 C CA . PRO A 1 312 ? -8.617 -26.672 -2.848 1 91.88 312 PRO A CA 1
ATOM 2468 C C . PRO A 1 312 ? -7.41 -27.562 -3.156 1 91.88 312 PRO A C 1
ATOM 2470 O O . PRO A 1 312 ? -6.961 -27.609 -4.305 1 91.88 312 PRO A O 1
ATOM 2473 N N . PRO A 1 313 ? -6.871 -28.188 -2.135 1 91.81 313 PRO A N 1
ATOM 2474 C CA . PRO A 1 313 ? -5.84 -29.188 -2.398 1 91.81 313 PRO A CA 1
ATOM 2475 C C . PRO A 1 313 ? -6.395 -30.438 -3.086 1 91.81 313 PRO A C 1
ATOM 2477 O O . PRO A 1 313 ? -7.602 -30.688 -3.049 1 91.81 313 PRO A O 1
ATOM 2480 N N . CYS A 1 314 ? -5.457 -31.188 -3.787 1 91.38 314 CYS A N 1
ATOM 2481 C CA . CYS A 1 314 ? -5.938 -32.406 -4.438 1 91.38 314 CYS A CA 1
ATOM 2482 C C . CYS A 1 314 ? -4.809 -33.406 -4.602 1 91.38 314 CYS A C 1
ATOM 2484 O O . CYS A 1 314 ? -3.633 -33.062 -4.48 1 91.38 314 CYS A O 1
ATOM 2486 N N . LYS A 1 315 ? -5.227 -34.688 -4.738 1 92.5 315 LYS A N 1
ATOM 2487 C CA . LYS A 1 315 ? -4.305 -35.781 -4.934 1 92.5 315 LYS A CA 1
ATOM 2488 C C . LYS A 1 315 ? -4.926 -36.875 -5.816 1 92.5 315 LYS A C 1
ATOM 2490 O O . LYS A 1 315 ? -6.141 -37.062 -5.801 1 92.5 315 LYS A O 1
ATOM 2495 N N . SER A 1 316 ? -4.062 -37.438 -6.582 1 91.56 316 SER A N 1
ATOM 2496 C CA . SER A 1 316 ? -4.457 -38.531 -7.445 1 91.56 316 SER A CA 1
ATOM 2497 C C . SER A 1 316 ? -3.793 -39.844 -7.008 1 91.56 316 SER A C 1
ATOM 2499 O O . SER A 1 316 ? -2.641 -39.844 -6.574 1 91.56 316 SER A O 1
ATOM 2501 N N . ASP A 1 317 ? -4.469 -40.969 -7.137 1 88.75 317 ASP A N 1
ATOM 2502 C CA . ASP A 1 317 ? -3.924 -42.281 -6.789 1 88.75 317 ASP A CA 1
ATOM 2503 C C . ASP A 1 317 ? -3.047 -42.812 -7.914 1 88.75 317 ASP A C 1
ATOM 2505 O O . ASP A 1 317 ? -2.17 -43.656 -7.676 1 88.75 317 ASP A O 1
ATOM 2509 N N . GLY A 1 318 ? -3.24 -42.375 -8.969 1 90.69 318 GLY A N 1
ATOM 2510 C CA . GLY A 1 318 ? -2.543 -42.906 -10.125 1 90.69 318 GLY A CA 1
ATOM 2511 C C . GLY A 1 318 ? -3.211 -44.125 -10.703 1 90.69 318 GLY A C 1
ATOM 2512 O O . GLY A 1 318 ? -4.145 -44.688 -10.109 1 90.69 318 GLY A O 1
ATOM 2513 N N . ASN A 1 319 ? -2.805 -44.531 -11.906 1 93.5 319 ASN A N 1
ATOM 2514 C CA . ASN A 1 319 ? -3.234 -45.75 -12.602 1 93.5 319 ASN A CA 1
ATOM 2515 C C . ASN A 1 319 ? -2.117 -46.312 -13.461 1 93.5 319 ASN A C 1
ATOM 2517 O O . ASN A 1 319 ? -0.945 -46 -13.273 1 93.5 319 ASN A O 1
ATOM 2521 N N . GLU A 1 320 ? -2.479 -47.219 -14.289 1 94.31 320 GLU A N 1
ATOM 2522 C CA . GLU A 1 320 ? -1.48 -47.906 -15.102 1 94.31 320 GLU A CA 1
ATOM 2523 C C . GLU A 1 320 ? -0.74 -46.906 -16.016 1 94.31 320 GLU A C 1
ATOM 2525 O O . GLU A 1 320 ? 0.469 -47.031 -16.219 1 94.31 320 GLU A O 1
ATOM 2530 N N . LEU A 1 321 ? -1.459 -45.969 -16.516 1 95.81 321 LEU A N 1
ATOM 2531 C CA . LEU A 1 321 ? -0.843 -44.969 -17.391 1 95.81 321 LEU A CA 1
ATOM 2532 C C . LEU A 1 321 ? 0.129 -44.094 -16.625 1 95.81 321 LEU A C 1
ATOM 2534 O O . LEU A 1 321 ? 1.196 -43.75 -17.125 1 95.81 321 LEU A O 1
ATOM 2538 N N . THR A 1 322 ? -0.234 -43.781 -15.398 1 95.56 322 THR A N 1
ATOM 2539 C CA . THR A 1 322 ? 0.651 -43 -14.547 1 95.56 322 THR A CA 1
ATOM 2540 C C . THR A 1 322 ? 1.946 -43.75 -14.266 1 95.56 322 THR A C 1
ATOM 2542 O O . THR A 1 322 ? 3.031 -43.188 -14.289 1 95.56 322 THR A O 1
ATOM 2545 N N . ASN A 1 323 ? 1.771 -44.969 -14.062 1 94 323 ASN A N 1
ATOM 2546 C CA . ASN A 1 323 ? 2.934 -45.812 -13.812 1 94 323 ASN A CA 1
ATOM 2547 C C . ASN A 1 323 ? 3.836 -45.906 -15.039 1 94 323 ASN A C 1
ATOM 2549 O O . ASN A 1 323 ? 5.062 -45.906 -14.914 1 94 323 ASN A O 1
ATOM 2553 N N . THR A 1 324 ? 3.219 -46.031 -16.156 1 94.94 324 THR A N 1
ATOM 2554 C CA . THR A 1 324 ? 3.977 -46.094 -17.406 1 94.94 324 THR A CA 1
ATOM 2555 C C . THR A 1 324 ? 4.773 -44.812 -17.609 1 94.94 324 THR A C 1
ATOM 2557 O O . THR A 1 324 ? 5.953 -44.844 -17.953 1 94.94 324 THR A O 1
ATOM 2560 N N . LEU A 1 325 ? 4.105 -43.719 -17.391 1 96.19 325 LEU A N 1
ATOM 2561 C CA . LEU A 1 325 ? 4.773 -42.406 -17.5 1 96.19 325 LEU A CA 1
ATOM 2562 C C . LEU A 1 325 ? 5.926 -42.312 -16.5 1 96.19 325 LEU A C 1
ATOM 2564 O O . LEU A 1 325 ? 7.004 -41.812 -16.844 1 96.19 325 LEU A O 1
ATOM 2568 N N . PHE A 1 326 ? 5.715 -42.781 -15.312 1 95.69 326 PHE A N 1
ATOM 2569 C CA . PHE A 1 326 ? 6.719 -42.75 -14.258 1 95.69 326 PHE A CA 1
ATOM 2570 C C . PHE A 1 326 ? 7.93 -43.594 -14.625 1 95.69 326 PHE A C 1
ATOM 2572 O O . PHE A 1 326 ? 9.07 -43.156 -14.445 1 95.69 326 PHE A O 1
ATOM 2579 N N . GLN A 1 327 ? 7.68 -44.719 -15.125 1 95 327 GLN A N 1
ATOM 2580 C CA . GLN A 1 327 ? 8.758 -45.625 -15.5 1 95 327 GLN A CA 1
ATOM 2581 C C . GLN A 1 327 ? 9.602 -45.031 -16.625 1 95 327 GLN A C 1
ATOM 2583 O O . GLN A 1 327 ? 10.828 -45.156 -16.625 1 95 327 GLN A O 1
ATOM 2588 N N . LEU A 1 328 ? 8.906 -44.469 -17.516 1 95.25 328 LEU A N 1
ATOM 2589 C CA . LEU A 1 328 ? 9.625 -43.812 -18.609 1 95.25 328 LEU A CA 1
ATOM 2590 C C . LEU A 1 328 ? 10.477 -42.656 -18.078 1 95.25 328 LEU A C 1
ATOM 2592 O O . LEU A 1 328 ? 11.625 -42.5 -18.5 1 95.25 328 LEU A O 1
ATOM 2596 N N . ASN A 1 329 ? 9.906 -41.844 -17.203 1 96.06 329 ASN A N 1
ATOM 2597 C CA . ASN A 1 329 ? 10.625 -40.719 -16.609 1 96.06 329 ASN A CA 1
ATOM 2598 C C . ASN A 1 329 ? 11.836 -41.188 -15.805 1 96.06 329 ASN A C 1
ATOM 2600 O O . ASN A 1 329 ? 12.898 -40.562 -15.852 1 96.06 329 ASN A O 1
ATOM 2604 N N . GLN A 1 330 ? 11.633 -42.25 -15.102 1 95.12 330 GLN A N 1
ATOM 2605 C CA . GLN A 1 330 ? 12.727 -42.812 -14.328 1 95.12 330 GLN A CA 1
ATOM 2606 C C . GLN A 1 330 ? 13.852 -43.312 -15.242 1 95.12 330 GLN A C 1
ATOM 2608 O O . GLN A 1 330 ? 15.031 -43.062 -14.953 1 95.12 330 GLN A O 1
ATOM 2613 N N . SER A 1 331 ? 13.492 -43.938 -16.234 1 94.62 331 SER A N 1
ATOM 2614 C CA . SER A 1 331 ? 14.477 -44.5 -17.141 1 94.62 331 SER A CA 1
ATOM 2615 C C . SER A 1 331 ? 15.242 -43.406 -17.891 1 94.62 331 SER A C 1
ATOM 2617 O O . SER A 1 331 ? 16.453 -43.531 -18.094 1 94.62 331 SER A O 1
ATOM 2619 N N . ARG A 1 332 ? 14.547 -42.375 -18.234 1 94.06 332 ARG A N 1
ATOM 2620 C CA . ARG A 1 332 ? 15.125 -41.344 -19.109 1 94.06 332 ARG A CA 1
ATOM 2621 C C . ARG A 1 332 ? 15.805 -40.25 -18.312 1 94.06 332 ARG A C 1
ATOM 2623 O O . ARG A 1 332 ? 16.828 -39.719 -18.719 1 94.06 332 ARG A O 1
ATOM 2630 N N . LEU A 1 333 ? 15.18 -39.875 -17.203 1 94.06 333 LEU A N 1
ATOM 2631 C CA . LEU A 1 333 ? 15.648 -38.688 -16.484 1 94.06 333 LEU A CA 1
ATOM 2632 C C . LEU A 1 333 ? 16.062 -39.031 -15.062 1 94.06 333 LEU A C 1
ATOM 2634 O O . LEU A 1 333 ? 16.438 -38.156 -14.289 1 94.06 333 LEU A O 1
ATOM 2638 N N . LYS A 1 334 ? 15.984 -40.219 -14.664 1 91.06 334 LYS A N 1
ATOM 2639 C CA . LYS A 1 334 ? 16.453 -40.75 -13.383 1 91.06 334 LYS A CA 1
ATOM 2640 C C . LYS A 1 334 ? 15.688 -40.125 -12.219 1 91.06 334 LYS A C 1
ATOM 2642 O O . LYS A 1 334 ? 16.266 -39.812 -11.172 1 91.06 334 LYS A O 1
ATOM 2647 N N . LYS A 1 335 ? 14.438 -39.781 -12.477 1 84.5 335 LYS A N 1
ATOM 2648 C CA . LYS A 1 335 ? 13.547 -39.312 -11.422 1 84.5 335 LYS A CA 1
ATOM 2649 C C . LYS A 1 335 ? 12.945 -40.469 -10.641 1 84.5 335 LYS A C 1
ATOM 2651 O O . LYS A 1 335 ? 12.141 -41.219 -11.18 1 84.5 335 LYS A O 1
ATOM 2656 N N . GLU A 1 336 ? 13.195 -40.562 -9.328 1 78.88 336 GLU A N 1
ATOM 2657 C CA . GLU A 1 336 ? 12.961 -41.812 -8.625 1 78.88 336 GLU A CA 1
ATOM 2658 C C . GLU A 1 336 ? 11.688 -41.75 -7.789 1 78.88 336 GLU A C 1
ATOM 2660 O O . GLU A 1 336 ? 11.172 -42.781 -7.344 1 78.88 336 GLU A O 1
ATOM 2665 N N . THR A 1 337 ? 11.188 -40.594 -7.527 1 78.38 337 THR A N 1
ATOM 2666 C CA . THR A 1 337 ? 10.023 -40.531 -6.656 1 78.38 337 THR A CA 1
ATOM 2667 C C . THR A 1 337 ? 8.992 -39.562 -7.23 1 78.38 337 THR A C 1
ATOM 2669 O O . THR A 1 337 ? 9.328 -38.719 -8.07 1 78.38 337 THR A O 1
ATOM 2672 N N . TYR A 1 338 ? 7.777 -39.906 -6.812 1 79 338 TYR A N 1
ATOM 2673 C CA . TYR A 1 338 ? 6.762 -38.875 -7.047 1 79 338 TYR A CA 1
ATOM 2674 C C . TYR A 1 338 ? 6.973 -37.688 -6.133 1 79 338 TYR A C 1
ATOM 2676 O O . TYR A 1 338 ? 7.418 -37.844 -4.992 1 79 338 TYR A O 1
ATOM 2684 N N . GLY A 1 339 ? 6.645 -36.625 -6.668 1 83.06 339 GLY A N 1
ATOM 2685 C CA . GLY A 1 339 ? 6.73 -35.438 -5.855 1 83.06 339 GLY A CA 1
ATOM 2686 C C . GLY A 1 339 ? 5.375 -34.844 -5.477 1 83.06 339 GLY A C 1
ATOM 2687 O O . GLY A 1 339 ? 4.348 -35.5 -5.688 1 83.06 339 GLY A O 1
ATOM 2688 N N . GLY A 1 340 ? 5.406 -33.812 -4.672 1 91.38 340 GLY A N 1
ATOM 2689 C CA . GLY A 1 340 ? 4.285 -32.938 -4.391 1 91.38 340 GLY A CA 1
ATOM 2690 C C . GLY A 1 340 ? 4.488 -31.531 -4.922 1 91.38 340 GLY A C 1
ATOM 2691 O O . GLY A 1 340 ? 5.559 -30.953 -4.758 1 91.38 340 GLY A O 1
ATOM 2692 N N . PHE A 1 341 ? 3.52 -31.141 -5.691 1 95.06 341 PHE A N 1
ATOM 2693 C CA . PHE A 1 341 ? 3.586 -29.781 -6.25 1 95.06 341 PHE A CA 1
ATOM 2694 C C . PHE A 1 341 ? 3.197 -28.75 -5.207 1 95.06 341 PHE A C 1
ATOM 2696 O O . PHE A 1 341 ? 2.086 -28.781 -4.672 1 95.06 341 PHE A O 1
ATOM 2703 N N . TYR A 1 342 ? 4.043 -27.797 -4.914 1 95.06 342 TYR A N 1
ATOM 2704 C CA . TYR A 1 342 ? 3.846 -26.828 -3.842 1 95.06 342 TYR A CA 1
ATOM 2705 C C . TYR A 1 342 ? 2.922 -25.688 -4.289 1 95.06 342 TYR A C 1
ATOM 2707 O O . TYR A 1 342 ? 2.514 -24.859 -3.475 1 95.06 342 TYR A O 1
ATOM 2715 N N . GLY A 1 343 ? 2.592 -25.672 -5.512 1 95.19 343 GLY A N 1
ATOM 2716 C CA . GLY A 1 343 ? 1.615 -24.719 -6.02 1 95.19 343 GLY A CA 1
ATOM 2717 C C . GLY A 1 343 ? 0.211 -25.281 -6.098 1 95.19 343 GLY A C 1
ATOM 2718 O O . GLY A 1 343 ? -0.018 -26.438 -5.723 1 95.19 343 GLY A O 1
ATOM 2719 N N . ALA A 1 344 ? -0.714 -24.422 -6.402 1 95.31 344 ALA A N 1
ATOM 2720 C CA . ALA A 1 344 ? -2.066 -24.812 -6.797 1 95.31 344 ALA A CA 1
ATOM 2721 C C . ALA A 1 344 ? -2.299 -24.547 -8.281 1 95.31 344 ALA A C 1
ATOM 2723 O O . ALA A 1 344 ? -1.82 -23.547 -8.828 1 95.31 344 ALA A O 1
ATOM 2724 N N . SER A 1 345 ? -2.984 -25.484 -8.867 1 96.62 345 SER A N 1
ATOM 2725 C CA . SER A 1 345 ? -3.129 -25.391 -10.312 1 96.62 345 SER A CA 1
ATOM 2726 C C . SER A 1 345 ? -4.484 -25.922 -10.773 1 96.62 345 SER A C 1
ATOM 2728 O O . SER A 1 345 ? -5.328 -26.266 -9.945 1 96.62 345 SER A O 1
ATOM 2730 N N . ASP A 1 346 ? -4.641 -25.938 -12.062 1 97.81 346 ASP A N 1
ATOM 2731 C CA . ASP A 1 346 ? -5.883 -26.391 -12.688 1 97.81 346 ASP A CA 1
ATOM 2732 C C . ASP A 1 346 ? -6.051 -27.906 -12.547 1 97.81 346 ASP A C 1
ATOM 2734 O O . ASP A 1 346 ? -7.113 -28.438 -12.867 1 97.81 346 ASP A O 1
ATOM 2738 N N . ALA A 1 347 ? -5.07 -28.594 -12.031 1 97.62 347 ALA A N 1
ATOM 2739 C CA . ALA A 1 347 ? -5.184 -30.016 -11.781 1 97.62 347 ALA A CA 1
ATOM 2740 C C . ALA A 1 347 ? -6.379 -30.328 -10.883 1 97.62 347 ALA A C 1
ATOM 2742 O O . ALA A 1 347 ? -7.008 -31.375 -11.016 1 97.62 347 ALA A O 1
ATOM 2743 N N . PHE A 1 348 ? -6.688 -29.438 -10.008 1 96.19 348 PHE A N 1
ATOM 2744 C CA . PHE A 1 348 ? -7.805 -29.625 -9.086 1 96.19 348 PHE A CA 1
ATOM 2745 C C . PHE A 1 348 ? -9.094 -29.906 -9.852 1 96.19 348 PHE A C 1
ATOM 2747 O O . PHE A 1 348 ? -9.812 -30.859 -9.539 1 96.19 348 PHE A O 1
ATOM 2754 N N . TYR A 1 349 ? -9.352 -29.094 -10.867 1 96.69 349 TYR A N 1
ATOM 2755 C CA . TYR A 1 349 ? -10.617 -29.203 -11.594 1 96.69 349 TYR A CA 1
ATOM 2756 C C . TYR A 1 349 ? -10.695 -30.516 -12.367 1 96.69 349 TYR A C 1
ATOM 2758 O O . TYR A 1 349 ? -11.773 -31.094 -12.5 1 96.69 349 TYR A O 1
ATOM 2766 N N . LEU A 1 350 ? -9.562 -30.984 -12.836 1 97.38 350 LEU A N 1
ATOM 2767 C CA . LEU A 1 350 ? -9.516 -32.281 -13.523 1 97.38 350 LEU A CA 1
ATOM 2768 C C . LEU A 1 350 ? -9.719 -33.438 -12.539 1 97.38 350 LEU A C 1
ATOM 2770 O O . LEU A 1 350 ? -10.531 -34.312 -12.789 1 97.38 350 LEU A O 1
ATOM 2774 N N . MET A 1 351 ? -9.062 -33.344 -11.453 1 95.25 351 MET A N 1
ATOM 2775 C CA . MET A 1 351 ? -9.203 -34.375 -10.445 1 95.25 351 MET A CA 1
ATOM 2776 C C . MET A 1 351 ? -10.617 -34.406 -9.875 1 95.25 351 MET A C 1
ATOM 2778 O O . MET A 1 351 ? -11.188 -35.469 -9.656 1 95.25 351 MET A O 1
ATOM 2782 N N . GLU A 1 352 ? -11.133 -33.281 -9.648 1 93.25 352 GLU A N 1
ATOM 2783 C CA . GLU A 1 352 ? -12.492 -33.156 -9.125 1 93.25 352 GLU A CA 1
ATOM 2784 C C . GLU A 1 352 ? -13.508 -33.75 -10.094 1 93.25 352 GLU A C 1
ATOM 2786 O O . GLU A 1 352 ? -14.555 -34.25 -9.68 1 93.25 352 GLU A O 1
ATOM 2791 N N . SER A 1 353 ? -13.172 -33.719 -11.32 1 94.75 353 SER A N 1
ATOM 2792 C CA . SER A 1 353 ? -14.039 -34.25 -12.359 1 94.75 353 SER A CA 1
ATOM 2793 C C . SER A 1 353 ? -13.844 -35.75 -12.508 1 94.75 353 SER A C 1
ATOM 2795 O O . SER A 1 353 ? -14.422 -36.375 -13.398 1 94.75 353 SER A O 1
ATOM 2797 N N . GLY A 1 354 ? -12.969 -36.344 -11.711 1 94.12 354 GLY A N 1
ATOM 2798 C CA . GLY A 1 354 ? -12.789 -37.781 -11.688 1 94.12 354 GLY A CA 1
ATOM 2799 C C . GLY A 1 354 ? -11.672 -38.25 -12.594 1 94.12 354 GLY A C 1
ATOM 2800 O O . GLY A 1 354 ? -11.523 -39.469 -12.82 1 94.12 354 GLY A O 1
ATOM 2801 N N . VAL A 1 355 ? -10.906 -37.406 -13.117 1 96.44 355 VAL A N 1
ATOM 2802 C CA . VAL A 1 355 ? -9.828 -37.781 -14.023 1 96.44 355 VAL A CA 1
ATOM 2803 C C . VAL A 1 355 ? -8.539 -38 -13.242 1 96.44 355 VAL A C 1
ATOM 2805 O O . VAL A 1 355 ? -8.156 -37.156 -12.422 1 96.44 355 VAL A O 1
ATOM 2808 N N . ASN A 1 356 ? -7.918 -39.156 -13.461 1 96.38 356 ASN A N 1
ATOM 2809 C CA . ASN A 1 356 ? -6.562 -39.281 -12.938 1 96.38 356 ASN A CA 1
ATOM 2810 C C . ASN A 1 356 ? -5.617 -38.25 -13.531 1 96.38 356 ASN A C 1
ATOM 2812 O O . ASN A 1 356 ? -5.488 -38.156 -14.75 1 96.38 356 ASN A O 1
ATOM 2816 N N . THR A 1 357 ? -4.984 -37.5 -12.602 1 97.31 357 THR A N 1
ATOM 2817 C CA . THR A 1 357 ? -4.227 -36.344 -13.07 1 97.31 357 THR A CA 1
ATOM 2818 C C . THR A 1 357 ? -2.852 -36.281 -12.414 1 97.31 357 THR A C 1
ATOM 2820 O O . THR A 1 357 ? -2.721 -36.562 -11.219 1 97.31 357 THR A O 1
ATOM 2823 N N . VAL A 1 358 ? -1.83 -35.969 -13.195 1 97.5 358 VAL A N 1
ATOM 2824 C CA . VAL A 1 358 ? -0.504 -35.688 -12.656 1 97.5 358 VAL A CA 1
ATOM 2825 C C . VAL A 1 358 ? -0.072 -34.281 -13.055 1 97.5 358 VAL A C 1
ATOM 2827 O O . VAL A 1 358 ? -0.537 -33.75 -14.07 1 97.5 358 VAL A O 1
ATOM 2830 N N . ILE A 1 359 ? 0.683 -33.688 -12.219 1 97.81 359 ILE A N 1
ATOM 2831 C CA . ILE A 1 359 ? 1.353 -32.406 -12.516 1 97.81 359 ILE A CA 1
ATOM 2832 C C . ILE A 1 359 ? 2.803 -32.688 -12.914 1 97.81 359 ILE A C 1
ATOM 2834 O O . ILE A 1 359 ? 3.568 -33.25 -12.133 1 97.81 359 ILE A O 1
ATOM 2838 N N . PHE A 1 360 ? 3.094 -32.281 -14.148 1 98 360 PHE A N 1
ATOM 2839 C CA . PHE A 1 360 ? 4.359 -32.688 -14.742 1 98 360 PHE A CA 1
ATOM 2840 C C . PHE A 1 360 ? 4.746 -31.766 -15.883 1 98 360 PHE A C 1
ATOM 2842 O O . PHE A 1 360 ? 4.109 -31.781 -16.938 1 98 360 PHE A O 1
ATOM 2849 N N . GLY A 1 361 ? 5.82 -31 -15.664 1 97.81 361 GLY A N 1
ATOM 2850 C CA . GLY A 1 361 ? 6.227 -30.078 -16.719 1 97.81 361 GLY A CA 1
ATOM 2851 C C . GLY A 1 361 ? 7.652 -29.594 -16.562 1 97.81 361 GLY A C 1
ATOM 2852 O O . GLY A 1 361 ? 8.297 -29.859 -15.547 1 97.81 361 GLY A O 1
ATOM 2853 N N . PRO A 1 362 ? 8.125 -28.938 -17.578 1 98.06 362 PRO A N 1
ATOM 2854 C CA . PRO A 1 362 ? 9.477 -28.375 -17.547 1 98.06 362 PRO A CA 1
ATOM 2855 C C . PRO A 1 362 ? 9.57 -27.109 -16.703 1 98.06 362 PRO A C 1
ATOM 2857 O O . PRO A 1 362 ? 8.578 -26.391 -16.547 1 98.06 362 PRO A O 1
ATOM 2860 N N . GLY A 1 363 ? 10.805 -26.891 -16.219 1 96.88 363 GLY A N 1
ATOM 2861 C CA . GLY A 1 363 ? 11.023 -25.734 -15.367 1 96.88 363 GLY A CA 1
ATOM 2862 C C . GLY A 1 363 ? 10.844 -26.031 -13.891 1 96.88 363 GLY A C 1
ATOM 2863 O O . GLY A 1 363 ? 10.461 -27.141 -13.516 1 96.88 363 GLY A O 1
ATOM 2864 N N . SER A 1 364 ? 11.219 -25.016 -13.086 1 96.19 364 SER A N 1
ATOM 2865 C CA . SER A 1 364 ? 11.164 -25.156 -11.633 1 96.19 364 SER A CA 1
ATOM 2866 C C . SER A 1 364 ? 10.203 -24.141 -11.023 1 96.19 364 SER A C 1
ATOM 2868 O O . SER A 1 364 ? 10.156 -22.984 -11.453 1 96.19 364 SER A O 1
ATOM 2870 N N . LEU A 1 365 ? 9.469 -24.641 -10.055 1 95.69 365 LEU A N 1
ATOM 2871 C CA . LEU A 1 365 ? 8.586 -23.734 -9.336 1 95.69 365 LEU A CA 1
ATOM 2872 C C . LEU A 1 365 ? 9.375 -22.609 -8.68 1 95.69 365 LEU A C 1
ATOM 2874 O O . LEU A 1 365 ? 8.852 -21.516 -8.477 1 95.69 365 LEU A O 1
ATOM 2878 N N . GLU A 1 366 ? 10.641 -22.812 -8.406 1 94.5 366 GLU A N 1
ATOM 2879 C CA . GLU A 1 366 ? 11.508 -21.812 -7.793 1 94.5 366 GLU A CA 1
ATOM 2880 C C . GLU A 1 366 ? 11.742 -20.625 -8.727 1 94.5 366 GLU A C 1
ATOM 2882 O O . GLU A 1 366 ? 12.117 -19.547 -8.289 1 94.5 366 GLU A O 1
ATOM 2887 N N . GLN A 1 367 ? 11.484 -20.859 -9.984 1 93.56 367 GLN A N 1
ATOM 2888 C CA . GLN A 1 367 ? 11.695 -19.812 -10.969 1 93.56 367 GLN A CA 1
ATOM 2889 C C . GLN A 1 367 ? 10.398 -19.078 -11.289 1 93.56 367 GLN A C 1
ATOM 2891 O O . GLN A 1 367 ? 10.414 -17.984 -11.852 1 93.56 367 GLN A O 1
ATOM 2896 N N . ALA A 1 368 ? 9.32 -19.688 -10.898 1 93.69 368 ALA A N 1
ATOM 2897 C CA . ALA A 1 368 ? 8.016 -19.109 -11.211 1 93.69 368 ALA A CA 1
ATOM 2898 C C . ALA A 1 368 ? 7.781 -17.828 -10.414 1 93.69 368 ALA A C 1
ATOM 2900 O O . ALA A 1 368 ? 8.133 -17.734 -9.234 1 93.69 368 ALA A O 1
ATOM 2901 N N . HIS A 1 369 ? 7.223 -16.844 -11.023 1 89.38 369 HIS A N 1
ATOM 2902 C CA . HIS A 1 369 ? 6.812 -15.578 -10.414 1 89.38 369 HIS A CA 1
ATOM 2903 C C . HIS A 1 369 ? 8.023 -14.766 -9.969 1 89.38 369 HIS A C 1
ATOM 2905 O O . HIS A 1 369 ? 7.875 -13.727 -9.312 1 89.38 369 HIS A O 1
ATOM 2911 N N . ALA A 1 370 ? 9.211 -15.164 -10.328 1 86.81 370 ALA A N 1
ATOM 2912 C CA . ALA A 1 370 ? 10.438 -14.516 -9.875 1 86.81 370 ALA A CA 1
ATOM 2913 C C . ALA A 1 370 ? 10.984 -13.578 -10.953 1 86.81 370 ALA A C 1
ATOM 2915 O O . ALA A 1 370 ? 10.641 -13.711 -12.133 1 86.81 370 ALA A O 1
ATOM 2916 N N . ILE A 1 371 ? 11.773 -12.672 -10.398 1 87.38 371 ILE A N 1
ATOM 2917 C CA . ILE A 1 371 ? 12.602 -11.93 -11.344 1 87.38 371 ILE A CA 1
ATOM 2918 C C . ILE A 1 371 ? 13.562 -12.883 -12.047 1 87.38 371 ILE A C 1
ATOM 2920 O O . ILE A 1 371 ? 14.062 -13.836 -11.438 1 87.38 371 ILE A O 1
ATOM 2924 N N . ASN A 1 372 ? 13.727 -12.656 -13.305 1 92.5 372 ASN A N 1
ATOM 2925 C CA . ASN A 1 372 ? 14.609 -13.492 -14.109 1 92.5 372 ASN A CA 1
ATOM 2926 C C . ASN A 1 372 ? 14.094 -14.922 -14.227 1 92.5 372 ASN A C 1
ATOM 2928 O O . ASN A 1 372 ? 14.852 -15.875 -14.086 1 92.5 372 ASN A O 1
ATOM 2932 N N . GLU A 1 373 ? 12.844 -15 -14.32 1 95 373 GLU A N 1
ATOM 2933 C CA . GLU A 1 373 ? 12.258 -16.312 -14.617 1 95 373 GLU A CA 1
ATOM 2934 C C . GLU A 1 373 ? 12.875 -16.922 -15.875 1 95 373 GLU A C 1
ATOM 2936 O O . GLU A 1 373 ? 13.109 -16.219 -16.859 1 95 373 GLU A O 1
ATOM 2941 N N . TYR A 1 374 ? 13.133 -18.266 -15.805 1 97.5 374 TYR A N 1
ATOM 2942 C CA . TYR A 1 374 ? 13.703 -18.938 -16.953 1 97.5 374 TYR A CA 1
ATOM 2943 C C . TYR A 1 374 ? 13.328 -20.422 -16.953 1 97.5 374 TYR A C 1
ATOM 2945 O O . TYR A 1 374 ? 12.805 -20.938 -15.969 1 97.5 374 TYR A O 1
ATOM 2953 N N . VAL A 1 375 ? 13.445 -21.047 -18.047 1 98.38 375 VAL A N 1
ATOM 2954 C CA . VAL A 1 375 ? 13.453 -22.5 -18.188 1 98.38 375 VAL A CA 1
ATOM 2955 C C . VAL A 1 375 ? 14.734 -22.953 -18.891 1 98.38 375 VAL A C 1
ATOM 2957 O O . VAL A 1 375 ? 15.195 -22.297 -19.828 1 98.38 375 VAL A O 1
ATOM 2960 N N . SER A 1 376 ? 15.359 -24 -18.406 1 98.06 376 SER A N 1
ATOM 2961 C CA . SER A 1 376 ? 16.547 -24.484 -19.109 1 98.06 376 SER A CA 1
ATOM 2962 C C . SER A 1 376 ? 16.156 -25.188 -20.406 1 98.06 376 SER A C 1
ATOM 2964 O O . SER A 1 376 ? 15.156 -25.891 -20.469 1 98.06 376 SER A O 1
ATOM 2966 N N . GLU A 1 377 ? 16.969 -24.969 -21.406 1 98.12 377 GLU A N 1
ATOM 2967 C CA . GLU A 1 377 ? 16.75 -25.656 -22.672 1 98.12 377 GLU A CA 1
ATOM 2968 C C . GLU A 1 377 ? 16.734 -27.172 -22.484 1 98.12 377 GLU A C 1
ATOM 2970 O O . GLU A 1 377 ? 15.922 -27.875 -23.078 1 98.12 377 GLU A O 1
ATOM 2975 N N . GLU A 1 378 ? 17.594 -27.562 -21.703 1 97.44 378 GLU A N 1
ATOM 2976 C CA . GLU A 1 378 ? 17.719 -29 -21.438 1 97.44 378 GLU A CA 1
ATOM 2977 C C . GLU A 1 378 ? 16.422 -29.578 -20.875 1 97.44 378 GLU A C 1
ATOM 2979 O O . GLU A 1 378 ? 15.922 -30.578 -21.375 1 97.44 378 GLU A O 1
ATOM 2984 N N . GLN A 1 379 ? 15.883 -28.953 -19.859 1 97.19 379 GLN A N 1
ATOM 2985 C CA . GLN A 1 379 ? 14.633 -29.422 -19.25 1 97.19 379 GLN A CA 1
ATOM 2986 C C . GLN A 1 379 ? 13.492 -29.406 -20.281 1 97.19 379 GLN A C 1
ATOM 2988 O O . GLN A 1 379 ? 12.664 -30.312 -20.312 1 97.19 379 GLN A O 1
ATOM 2993 N N . PHE A 1 380 ? 13.539 -28.406 -21.094 1 98.38 380 PHE A N 1
ATOM 2994 C CA . PHE A 1 380 ? 12.508 -28.234 -22.109 1 98.38 380 PHE A CA 1
ATOM 2995 C C . PHE A 1 380 ? 12.57 -29.359 -23.125 1 98.38 380 PHE A C 1
ATOM 2997 O O . PHE A 1 380 ? 11.555 -30 -23.406 1 98.38 380 PHE A O 1
ATOM 3004 N N . TYR A 1 381 ? 13.727 -29.594 -23.641 1 98.31 381 TYR A N 1
ATOM 3005 C CA . TYR A 1 381 ? 13.891 -30.641 -24.656 1 98.31 381 TYR A CA 1
ATOM 3006 C C . TYR A 1 381 ? 13.625 -32.031 -24.062 1 98.31 381 TYR A C 1
ATOM 3008 O O . TYR A 1 381 ? 12.977 -32.875 -24.703 1 98.31 381 TYR A O 1
ATOM 3016 N N . ASP A 1 382 ? 14.117 -32.219 -22.891 1 97.88 382 ASP A N 1
ATOM 3017 C CA . ASP A 1 382 ? 13.922 -33.5 -22.234 1 97.88 382 ASP A CA 1
ATOM 3018 C C . ASP A 1 382 ? 12.438 -33.781 -22.016 1 97.88 382 ASP A C 1
ATOM 3020 O O . ASP A 1 382 ? 11.953 -34.875 -22.281 1 97.88 382 ASP A O 1
ATOM 3024 N N . TYR A 1 383 ? 11.781 -32.844 -21.5 1 98.06 383 TYR A N 1
ATOM 3025 C CA . TYR A 1 383 ? 10.352 -32.969 -21.25 1 98.06 383 TYR A CA 1
ATOM 3026 C C . TYR A 1 383 ? 9.602 -33.25 -22.547 1 98.06 383 TYR A C 1
ATOM 3028 O O . TYR A 1 383 ? 8.773 -34.188 -22.609 1 98.06 383 TYR A O 1
ATOM 3036 N N . THR A 1 384 ? 9.859 -32.469 -23.578 1 98.44 384 THR A N 1
ATOM 3037 C CA . THR A 1 384 ? 9.172 -32.562 -24.859 1 98.44 384 THR A CA 1
ATOM 3038 C C . THR A 1 384 ? 9.383 -33.969 -25.469 1 98.44 384 THR A C 1
ATOM 3040 O O . THR A 1 384 ? 8.438 -34.594 -25.938 1 98.44 384 THR A O 1
ATOM 3043 N N . SER A 1 385 ? 10.602 -34.406 -25.422 1 97.75 385 SER A N 1
ATOM 3044 C CA . SER A 1 385 ? 10.938 -35.688 -25.984 1 97.75 385 SER A CA 1
ATOM 3045 C C . SER A 1 385 ? 10.266 -36.812 -25.203 1 97.75 385 SER A C 1
ATOM 3047 O O . SER A 1 385 ? 9.742 -37.781 -25.797 1 97.75 385 SER A O 1
ATOM 3049 N N . LEU A 1 386 ? 10.312 -36.719 -23.953 1 97.69 386 LEU A N 1
ATOM 3050 C CA . LEU A 1 386 ? 9.719 -37.719 -23.094 1 97.69 386 LEU A CA 1
ATOM 3051 C C . LEU A 1 386 ? 8.211 -37.812 -23.297 1 97.69 386 LEU A C 1
ATOM 3053 O O . LEU A 1 386 ? 7.648 -38.906 -23.406 1 97.69 386 LEU A O 1
ATOM 3057 N N . LEU A 1 387 ? 7.578 -36.688 -23.266 1 98.19 387 LEU A N 1
ATOM 3058 C CA . LEU A 1 387 ? 6.133 -36.625 -23.469 1 98.19 387 LEU A CA 1
ATOM 3059 C C . LEU A 1 387 ? 5.738 -37.25 -24.797 1 98.19 387 LEU A C 1
ATOM 3061 O O . LEU A 1 387 ? 4.777 -38 -24.875 1 98.19 387 LEU A O 1
ATOM 3065 N N . THR A 1 388 ? 6.48 -36.938 -25.859 1 97.06 388 THR A N 1
ATOM 3066 C CA . THR A 1 388 ? 6.227 -37.469 -27.188 1 97.06 388 THR A CA 1
ATOM 3067 C C . THR A 1 388 ? 6.379 -38.969 -27.203 1 97.06 388 THR A C 1
ATOM 3069 O O . THR A 1 388 ? 5.523 -39.688 -27.734 1 97.06 388 THR A O 1
ATOM 3072 N N . GLU A 1 389 ? 7.418 -39.406 -26.578 1 95.75 389 GLU A N 1
ATOM 3073 C CA . GLU A 1 389 ? 7.676 -40.844 -26.531 1 95.75 389 GLU A CA 1
ATOM 3074 C C . GLU A 1 389 ? 6.562 -41.562 -25.766 1 95.75 389 GLU A C 1
ATOM 3076 O O . GLU A 1 389 ? 6.121 -42.656 -26.203 1 95.75 389 GLU A O 1
ATOM 3081 N N . PHE A 1 390 ? 6.184 -41.094 -24.688 1 96.69 390 PHE A N 1
ATOM 3082 C CA . PHE A 1 390 ? 5.113 -41.656 -23.891 1 96.69 390 PHE A CA 1
ATOM 3083 C C . PHE A 1 390 ? 3.842 -41.812 -24.719 1 96.69 390 PHE A C 1
ATOM 3085 O O . PHE A 1 390 ? 3.24 -42.906 -24.734 1 96.69 390 PHE A O 1
ATOM 3092 N N . LEU A 1 391 ? 3.443 -40.75 -25.375 1 96.44 391 LEU A N 1
ATOM 3093 C CA . LEU A 1 391 ? 2.201 -40.75 -26.141 1 96.44 391 LEU A CA 1
ATOM 3094 C C . LEU A 1 391 ? 2.295 -41.719 -27.312 1 96.44 391 LEU A C 1
ATOM 3096 O O . LEU A 1 391 ? 1.331 -42.438 -27.625 1 96.44 391 LEU A O 1
ATOM 3100 N N . LEU A 1 392 ? 3.455 -41.75 -27.969 1 93.75 392 LEU A N 1
ATOM 3101 C CA . LEU A 1 392 ? 3.639 -42.688 -29.078 1 93.75 392 LEU A CA 1
ATOM 3102 C C . LEU A 1 392 ? 3.525 -44.125 -28.578 1 93.75 392 LEU A C 1
ATOM 3104 O O . LEU A 1 392 ? 2.893 -44.969 -29.234 1 93.75 392 LEU A O 1
ATOM 3108 N N . ASP A 1 393 ? 4.082 -44.344 -27.453 1 92.19 393 ASP A N 1
ATOM 3109 C CA . ASP A 1 393 ? 4.027 -45.688 -26.875 1 92.19 393 ASP A CA 1
ATOM 3110 C C . ASP A 1 393 ? 2.596 -46.062 -26.516 1 92.19 393 ASP A C 1
ATOM 3112 O O . ASP A 1 393 ? 2.152 -47.188 -26.797 1 92.19 393 ASP A O 1
ATOM 3116 N N . VAL A 1 394 ? 1.924 -45.219 -25.891 1 93.88 394 VAL A N 1
ATOM 3117 C CA . VAL A 1 394 ? 0.575 -45.469 -25.406 1 93.88 394 VAL A CA 1
ATOM 3118 C C . VAL A 1 394 ? -0.382 -45.656 -26.578 1 93.88 394 VAL A C 1
ATOM 3120 O O . VAL A 1 394 ? -1.292 -46.469 -26.531 1 93.88 394 VAL A O 1
ATOM 3123 N N . PHE A 1 395 ? -0.142 -44.969 -27.688 1 93.25 395 PHE A N 1
ATOM 3124 C CA . PHE A 1 395 ? -1.088 -44.938 -28.797 1 93.25 395 PHE A CA 1
ATOM 3125 C C . PHE A 1 395 ? -0.721 -46.031 -29.828 1 93.25 395 PHE A C 1
ATOM 3127 O O . PHE A 1 395 ? -1.487 -46.281 -30.75 1 93.25 395 PHE A O 1
ATOM 3134 N N . THR A 1 396 ? 0.469 -46.562 -29.797 1 87.19 396 THR A N 1
ATOM 3135 C CA . THR A 1 396 ? 0.849 -47.656 -30.688 1 87.19 396 THR A CA 1
ATOM 3136 C C . THR A 1 396 ? 0.539 -49 -30.047 1 87.19 396 THR A C 1
ATOM 3138 O O . THR A 1 396 ? 0.295 -50 -30.75 1 87.19 396 THR A O 1
ATOM 3141 N N . ASP A 1 397 ? 0.938 -49.219 -28.703 1 69.06 397 ASP A N 1
ATOM 3142 C CA . ASP A 1 397 ? 0.84 -50.5 -28 1 69.06 397 ASP A CA 1
ATOM 3143 C C . ASP A 1 397 ? -0.619 -50.906 -27.812 1 69.06 397 ASP A C 1
ATOM 3145 O O . ASP A 1 397 ? -1.473 -50.094 -27.516 1 69.06 397 ASP A O 1
ATOM 3149 N N . LYS A 1 398 ? -1.184 -52 -28.391 1 53.22 398 LYS A N 1
ATOM 3150 C CA . LYS A 1 398 ? -2.457 -52.719 -28.234 1 53.22 398 LYS A CA 1
ATOM 3151 C C . LYS A 1 398 ? -2.812 -52.906 -26.766 1 53.22 398 LYS A C 1
ATOM 3153 O O . LYS A 1 398 ? -3.641 -53.75 -26.438 1 53.22 398 LYS A O 1
ATOM 3158 N N . THR A 1 399 ? -2.203 -52.375 -25.812 1 46.97 399 THR A N 1
ATOM 3159 C CA . THR A 1 399 ? -2.494 -52.656 -24.406 1 46.97 399 THR A CA 1
ATOM 3160 C C . THR A 1 399 ? -3.893 -52.156 -24.031 1 46.97 399 THR A C 1
ATOM 3162 O O . THR A 1 399 ? -4.363 -52.406 -22.922 1 46.97 399 THR A O 1
ATOM 3165 N N . ALA A 1 400 ? -4.473 -51.281 -24.594 1 45.84 400 ALA A N 1
ATOM 3166 C CA . ALA A 1 400 ? -5.828 -50.844 -24.266 1 45.84 400 ALA A CA 1
ATOM 3167 C C . ALA A 1 400 ? -6.816 -52 -24.375 1 45.84 400 ALA A C 1
ATOM 3169 O O . ALA A 1 400 ? -8.016 -51.844 -24.125 1 45.84 400 ALA A O 1
ATOM 3170 N N . ASP A 1 401 ? -6.457 -53.031 -24.859 1 40.09 401 ASP A N 1
ATOM 3171 C CA . ASP A 1 401 ? -7.391 -54.156 -24.859 1 40.09 401 ASP A CA 1
ATOM 3172 C C . ASP A 1 401 ? -7.723 -54.594 -23.438 1 40.09 401 ASP A C 1
ATOM 3174 O O . ASP A 1 401 ? -8.703 -55.312 -23.203 1 40.09 401 ASP A O 1
ATOM 3178 N N . ARG A 1 402 ? -6.945 -54.5 -22.422 1 40.75 402 ARG A N 1
ATOM 3179 C CA . ARG A 1 402 ? -7.211 -55.094 -21.125 1 40.75 402 ARG A CA 1
ATOM 3180 C C . ARG A 1 402 ? -8.133 -54.188 -20.297 1 40.75 402 ARG A C 1
ATOM 3182 O O . ARG A 1 402 ? -8.836 -54.688 -19.406 1 40.75 402 ARG A O 1
ATOM 3189 N N . ASN A 1 403 ? -8.188 -52.906 -20.312 1 40.75 403 ASN A N 1
ATOM 3190 C CA . ASN A 1 403 ? -8.953 -52.094 -19.391 1 40.75 403 ASN A CA 1
ATOM 3191 C C . ASN A 1 403 ? -10.406 -51.969 -19.828 1 40.75 403 ASN A C 1
ATOM 3193 O O . ASN A 1 403 ? -11.211 -51.344 -19.125 1 40.75 403 ASN A O 1
ATOM 3197 N N . HIS A 1 404 ? -10.898 -52.312 -20.984 1 37.62 404 HIS A N 1
ATOM 3198 C CA . HIS A 1 404 ? -12.312 -52.312 -21.328 1 37.62 404 HIS A CA 1
ATOM 3199 C C . HIS A 1 404 ? -13.078 -53.375 -20.547 1 37.62 404 HIS A C 1
ATOM 3201 O O . HIS A 1 404 ? -14.312 -53.438 -20.625 1 37.62 404 HIS A O 1
ATOM 3207 N N . LYS A 1 405 ? -12.438 -54.406 -20.203 1 45.06 405 LYS A N 1
ATOM 3208 C CA . LYS A 1 405 ? -13.305 -55.406 -19.562 1 45.06 405 LYS A CA 1
ATOM 3209 C C . LYS A 1 405 ? -13.883 -54.844 -18.25 1 45.06 405 LYS A C 1
ATOM 3211 O O . LYS A 1 405 ? -14.828 -55.406 -17.703 1 45.06 405 LYS A O 1
ATOM 3216 N N . ASN A 1 406 ? -13.195 -53.969 -17.688 1 36.03 406 ASN A N 1
ATOM 3217 C CA . ASN A 1 406 ? -13.703 -53.594 -16.359 1 36.03 406 ASN A CA 1
ATOM 3218 C C . ASN A 1 406 ? -14.828 -52.562 -16.469 1 36.03 406 ASN A C 1
ATOM 3220 O O . ASN A 1 406 ? -15.469 -52.219 -15.477 1 36.03 406 ASN A O 1
ATOM 3224 N N . ARG A 1 407 ? -14.953 -51.688 -17.469 1 41.78 407 ARG A N 1
ATOM 3225 C CA . ARG A 1 407 ? -16.141 -50.844 -17.516 1 41.78 407 ARG A CA 1
ATOM 3226 C C . ARG A 1 407 ? -17.375 -51.656 -17.906 1 41.78 407 ARG A C 1
ATOM 3228 O O . ARG A 1 407 ? -18.5 -51.281 -17.641 1 41.78 407 ARG A O 1
ATOM 3235 N N . SER A 1 408 ? -17.281 -52.688 -18.672 1 35.66 408 SER A N 1
ATOM 3236 C CA . SER A 1 408 ? -18.516 -53.406 -19 1 35.66 408 SER A CA 1
ATOM 3237 C C . SER A 1 408 ? -19.141 -54.031 -17.766 1 35.66 408 SER A C 1
ATOM 3239 O O . SER A 1 408 ? -20.328 -54.375 -17.766 1 35.66 408 SER A O 1
ATOM 3241 N N . LEU A 1 409 ? -18.344 -54.438 -16.828 1 35.19 409 LEU A N 1
ATOM 3242 C CA . LEU A 1 409 ? -19 -55.062 -15.688 1 35.19 409 LEU A CA 1
ATOM 3243 C C . LEU A 1 409 ? -19.641 -54.031 -14.773 1 35.19 409 LEU A C 1
ATOM 3245 O O . LEU A 1 409 ? -20.484 -54.375 -13.938 1 35.19 409 LEU A O 1
ATOM 3249 N N . GLN A 1 410 ? -19 -52.844 -14.711 1 30.75 410 GLN A N 1
ATOM 3250 C CA . GLN A 1 410 ? -19.672 -51.938 -13.781 1 30.75 410 GLN A CA 1
ATOM 3251 C C . GLN A 1 410 ? -20.828 -51.219 -14.461 1 30.75 410 GLN A C 1
ATOM 3253 O O . GLN A 1 410 ? -21.453 -50.344 -13.867 1 30.75 410 GLN A O 1
ATOM 3258 N N . CYS A 1 411 ? -21.094 -51.688 -15.727 1 28.41 411 CYS A N 1
ATOM 3259 C CA . CYS A 1 411 ? -22.453 -51.281 -16.062 1 28.41 411 CYS A CA 1
ATOM 3260 C C . CYS A 1 411 ? -23.469 -52.25 -15.477 1 28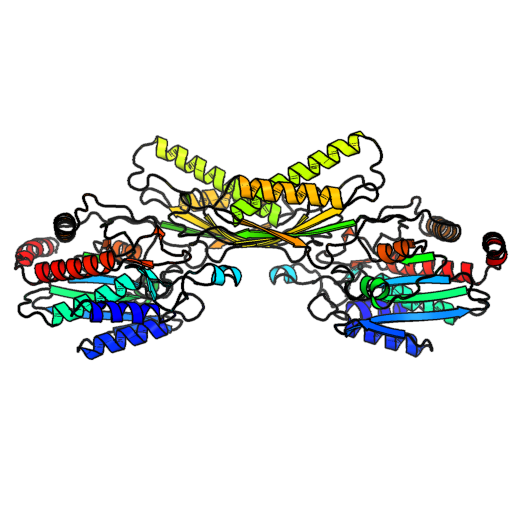.41 411 CYS A C 1
ATOM 3262 O O . CYS A 1 411 ? -23.25 -53.469 -15.484 1 28.41 411 CYS A O 1
ATOM 3264 N N . MET B 1 1 ? -19.312 43.375 10.773 1 89.38 1 MET B N 1
ATOM 3265 C CA . MET B 1 1 ? -20 42.312 10.055 1 89.38 1 MET B CA 1
ATOM 3266 C C . MET B 1 1 ? -20.828 41.469 11.008 1 89.38 1 MET B C 1
ATOM 3268 O O . MET B 1 1 ? -20.406 41.188 12.133 1 89.38 1 MET B O 1
ATOM 3272 N N . ASN B 1 2 ? -21.953 41.094 10.633 1 92.25 2 ASN B N 1
ATOM 3273 C CA . ASN B 1 2 ? -22.75 40.219 11.484 1 92.25 2 ASN B CA 1
ATOM 3274 C C . ASN B 1 2 ? -22.312 38.75 11.383 1 92.25 2 ASN B C 1
ATOM 3276 O O . ASN B 1 2 ? -21.484 38.406 10.531 1 92.25 2 ASN B O 1
ATOM 3280 N N . LYS B 1 3 ? -22.812 37.938 12.227 1 95.44 3 LYS B N 1
ATOM 3281 C CA . LYS B 1 3 ? -22.375 36.562 12.344 1 95.44 3 LYS B CA 1
ATOM 3282 C C . LYS B 1 3 ? -22.672 35.781 11.062 1 95.44 3 LYS B C 1
ATOM 3284 O O . LYS B 1 3 ? -21.875 34.938 10.648 1 95.44 3 LYS B O 1
ATOM 3289 N N . LYS B 1 4 ? -23.734 36.094 10.453 1 95.94 4 LYS B N 1
ATOM 3290 C CA . LYS B 1 4 ? -24.109 35.406 9.219 1 95.94 4 LYS B CA 1
ATOM 3291 C C . LYS B 1 4 ? -23.125 35.719 8.094 1 95.94 4 LYS B C 1
ATOM 3293 O O . LYS B 1 4 ? -22.75 34.812 7.336 1 95.94 4 LYS B O 1
ATOM 3298 N N . GLU B 1 5 ? -22.781 36.938 7.988 1 96.25 5 GLU B N 1
ATOM 3299 C CA . GLU B 1 5 ? -21.797 37.344 6.988 1 96.25 5 GLU B CA 1
ATOM 3300 C C . GLU B 1 5 ? -20.438 36.719 7.258 1 96.25 5 GLU B C 1
ATOM 3302 O O . GLU B 1 5 ? -19.75 36.281 6.324 1 96.25 5 GLU B O 1
ATOM 3307 N N . GLN B 1 6 ? -20.094 36.719 8.508 1 97.69 6 GLN B N 1
ATOM 3308 C CA . GLN B 1 6 ? -18.828 36.094 8.891 1 97.69 6 GLN B CA 1
ATOM 3309 C C . GLN B 1 6 ? -18.797 34.625 8.547 1 97.69 6 GLN B C 1
ATOM 3311 O O . GLN B 1 6 ? -17.844 34.125 7.961 1 97.69 6 GLN B O 1
ATOM 3316 N N . LEU B 1 7 ? -19.891 33.969 8.867 1 98.25 7 LEU B N 1
ATOM 3317 C CA . LEU B 1 7 ? -20 32.531 8.625 1 98.25 7 LEU B CA 1
ATOM 3318 C C . LEU B 1 7 ? -19.969 32.25 7.133 1 98.25 7 LEU B C 1
ATOM 3320 O O . LEU B 1 7 ? -19.422 31.203 6.719 1 98.25 7 LEU B O 1
ATOM 3324 N N . SER B 1 8 ? -20.5 33.094 6.328 1 98.31 8 SER B N 1
ATOM 3325 C CA . SER B 1 8 ? -20.516 32.875 4.883 1 98.31 8 SER B CA 1
ATOM 3326 C C . SER B 1 8 ? -19.094 32.875 4.312 1 98.31 8 SER B C 1
ATOM 3328 O O . SER B 1 8 ? -18.812 32.125 3.379 1 98.31 8 SER B O 1
ATOM 3330 N N . ILE B 1 9 ? -18.219 33.688 4.855 1 98.44 9 ILE B N 1
ATOM 3331 C CA . ILE B 1 9 ? -16.844 33.719 4.41 1 98.44 9 ILE B CA 1
ATOM 3332 C C . ILE B 1 9 ? -16.172 32.375 4.711 1 98.44 9 ILE B C 1
ATOM 3334 O O . ILE B 1 9 ? -15.477 31.812 3.861 1 98.44 9 ILE B O 1
ATOM 3338 N N . LEU B 1 10 ? -16.453 31.859 5.891 1 98.69 10 LEU B N 1
ATOM 3339 C CA . LEU B 1 10 ? -15.914 30.578 6.285 1 98.69 10 LEU B CA 1
ATOM 3340 C C . LEU B 1 10 ? -16.453 29.453 5.398 1 98.69 10 LEU B C 1
ATOM 3342 O O . LEU B 1 10 ? -15.695 28.641 4.883 1 98.69 10 LEU B O 1
ATOM 3346 N N . THR B 1 11 ? -17.766 29.422 5.211 1 98.62 11 THR B N 1
ATOM 3347 C CA . THR B 1 11 ? -18.391 28.359 4.43 1 98.62 11 THR B CA 1
ATOM 3348 C C . THR B 1 11 ? -17.953 28.438 2.971 1 98.62 11 THR B C 1
ATOM 3350 O O . THR B 1 11 ? -17.734 27.406 2.33 1 98.62 11 THR B O 1
ATOM 3353 N N . ASP B 1 12 ? -17.797 29.641 2.424 1 98.62 12 ASP B N 1
ATOM 3354 C CA . ASP B 1 12 ? -17.281 29.797 1.063 1 98.62 12 ASP B CA 1
ATOM 3355 C C . ASP B 1 12 ? -15.906 29.172 0.916 1 98.62 12 ASP B C 1
ATOM 3357 O O . ASP B 1 12 ? -15.648 28.438 -0.042 1 98.62 12 ASP B O 1
ATOM 3361 N N . LEU B 1 13 ? -15.07 29.406 1.857 1 98.75 13 LEU B N 1
ATOM 3362 C CA . LEU B 1 13 ? -13.703 28.906 1.795 1 98.75 13 LEU B CA 1
ATOM 3363 C C . LEU B 1 13 ? -13.672 27.391 1.89 1 98.75 13 LEU B C 1
ATOM 3365 O O . LEU B 1 13 ? -12.914 26.734 1.175 1 98.75 13 LEU B O 1
ATOM 3369 N N . ILE B 1 14 ? -14.5 26.828 2.775 1 98.38 14 ILE B N 1
ATOM 3370 C CA . ILE B 1 14 ? -14.523 25.391 2.975 1 98.38 14 ILE B CA 1
ATOM 3371 C C . ILE B 1 14 ? -15.039 24.703 1.711 1 98.38 14 ILE B C 1
ATOM 3373 O O . ILE B 1 14 ? -14.578 23.625 1.349 1 98.38 14 ILE B O 1
ATOM 3377 N N . GLN B 1 15 ? -15.922 25.312 0.995 1 98.31 15 GLN B N 1
ATOM 3378 C CA . GLN B 1 15 ? -16.531 24.734 -0.206 1 98.31 15 GLN B CA 1
ATOM 3379 C C . GLN B 1 15 ? -15.539 24.75 -1.37 1 98.31 15 GLN B C 1
ATOM 3381 O O . GLN B 1 15 ? -15.734 24.031 -2.361 1 98.31 15 GLN B O 1
ATOM 3386 N N . LEU B 1 16 ? -14.516 25.516 -1.273 1 98.25 16 LEU B N 1
ATOM 3387 C CA . LEU B 1 16 ? -13.477 25.531 -2.293 1 98.25 16 LEU B CA 1
ATOM 3388 C C . LEU B 1 16 ? -12.438 24.453 -2.025 1 98.25 16 LEU B C 1
ATOM 3390 O O . LEU B 1 16 ? -11.688 24.531 -1.048 1 98.25 16 LEU B O 1
ATOM 3394 N N . LYS B 1 17 ? -12.359 23.469 -2.926 1 96.38 17 LYS B N 1
ATOM 3395 C CA . LYS B 1 17 ? -11.422 22.359 -2.768 1 96.38 17 LYS B CA 1
ATOM 3396 C C . LYS B 1 17 ? -9.977 22.828 -2.969 1 96.38 17 LYS B C 1
ATOM 3398 O O . LYS B 1 17 ? -9.688 23.562 -3.908 1 96.38 17 LYS B O 1
ATOM 3403 N N . SER B 1 18 ? -9.102 22.438 -2.057 1 97.44 18 SER B N 1
ATOM 3404 C CA . SER B 1 18 ? -7.688 22.797 -2.145 1 97.44 18 SER B CA 1
ATOM 3405 C C . SER B 1 18 ? -6.809 21.672 -1.606 1 97.44 18 SER B C 1
ATOM 3407 O O . SER B 1 18 ? -5.844 21.922 -0.88 1 97.44 18 SER B O 1
ATOM 3409 N N . GLN B 1 19 ? -7.109 20.469 -1.92 1 94.5 19 GLN B N 1
ATOM 3410 C CA . GLN B 1 19 ? -6.375 19.297 -1.455 1 94.5 19 GLN B CA 1
ATOM 3411 C C . GLN B 1 19 ? -4.992 19.219 -2.094 1 94.5 19 GLN B C 1
ATOM 3413 O O . GLN B 1 19 ? -4.84 19.469 -3.293 1 94.5 19 GLN B O 1
ATOM 3418 N N . VAL B 1 20 ? 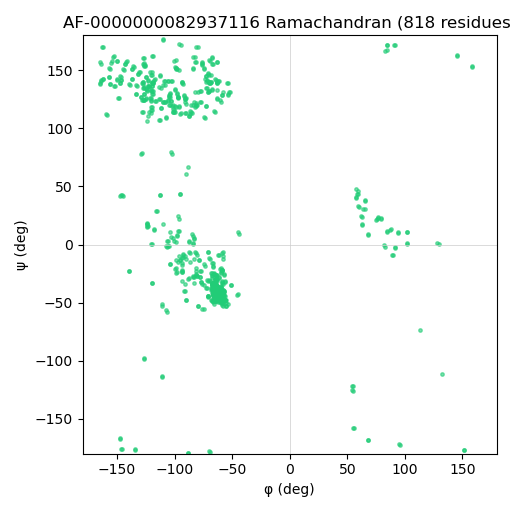-4.043 18.844 -1.259 1 91.81 20 VAL B N 1
ATOM 3419 C CA . VAL B 1 20 ? -2.678 18.703 -1.755 1 91.81 20 VAL B CA 1
ATOM 3420 C C . VAL B 1 20 ? -2.631 17.625 -2.844 1 91.81 20 VAL B C 1
ATOM 3422 O O . VAL B 1 20 ? -3.311 16.594 -2.744 1 91.81 20 VAL B O 1
ATOM 3425 N N . ASN B 1 21 ? -1.849 17.875 -3.881 1 87.69 21 ASN B N 1
ATOM 3426 C CA . ASN B 1 21 ? -1.607 16.984 -5.012 1 87.69 21 ASN B CA 1
ATOM 3427 C C . ASN B 1 21 ? -2.887 16.719 -5.801 1 87.69 21 ASN B C 1
ATOM 3429 O O . ASN B 1 21 ? -3 15.703 -6.488 1 87.69 21 ASN B O 1
ATOM 3433 N N . LYS B 1 22 ? -3.924 17.469 -5.676 1 92.12 22 LYS B N 1
ATOM 3434 C CA . LYS B 1 22 ? -5.16 17.469 -6.449 1 92.12 22 LYS B CA 1
ATOM 3435 C C . LYS B 1 22 ? -5.469 18.859 -6.996 1 92.12 22 LYS B C 1
ATOM 3437 O O . LYS B 1 22 ? -4.875 19.281 -7.984 1 92.12 22 LYS B O 1
ATOM 3442 N N . GLU B 1 23 ? -6.406 19.578 -6.23 1 90.81 23 GLU B N 1
ATOM 3443 C CA . GLU B 1 23 ? -6.766 20.906 -6.723 1 90.81 23 GLU B CA 1
ATOM 3444 C C . GLU B 1 23 ? -5.719 21.953 -6.332 1 90.81 23 GLU B C 1
ATOM 3446 O O . GLU B 1 23 ? -5.586 22.984 -6.988 1 90.81 23 GLU B O 1
ATOM 3451 N N . ASN B 1 24 ? -5.047 21.656 -5.293 1 92.94 24 ASN B N 1
ATOM 3452 C CA . ASN B 1 24 ? -4.137 22.641 -4.715 1 92.94 24 ASN B CA 1
ATOM 3453 C C . ASN B 1 24 ? -4.855 23.953 -4.398 1 92.94 24 ASN B C 1
ATOM 3455 O O . ASN B 1 24 ? -6.035 23.953 -4.039 1 92.94 24 ASN B O 1
ATOM 3459 N N . GLU B 1 25 ? -4.168 25.172 -4.277 1 94.81 25 GLU B N 1
ATOM 3460 C CA . GLU B 1 25 ? -4.688 26.344 -3.564 1 94.81 25 GLU B CA 1
ATOM 3461 C C . GLU B 1 25 ? -5.324 27.344 -4.527 1 94.81 25 GLU B C 1
ATOM 3463 O O . GLU B 1 25 ? -5.789 28.406 -4.109 1 94.81 25 GLU B O 1
ATOM 3468 N N . ASP B 1 26 ? -5.508 27.078 -5.785 1 96.5 26 ASP B N 1
ATOM 3469 C CA . ASP B 1 26 ? -5.848 28.094 -6.773 1 96.5 26 ASP B CA 1
ATOM 3470 C C . ASP B 1 26 ? -7.211 28.719 -6.48 1 96.5 26 ASP B C 1
ATOM 3472 O O . ASP B 1 26 ? -7.355 29.938 -6.488 1 96.5 26 ASP B O 1
ATOM 3476 N N . SER B 1 27 ? -8.164 27.891 -6.25 1 98.06 27 SER B N 1
ATOM 3477 C CA . SER B 1 27 ? -9.516 28.406 -6.039 1 98.06 27 SER B CA 1
ATOM 3478 C C . SER B 1 27 ? -9.602 29.234 -4.762 1 98.06 27 SER B C 1
ATOM 3480 O O . SER B 1 27 ? -10.281 30.266 -4.727 1 98.06 27 SER B O 1
ATOM 3482 N N . VAL B 1 28 ? -8.945 28.812 -3.752 1 98.62 28 VAL B N 1
ATOM 3483 C CA . VAL B 1 28 ? -8.93 29.531 -2.486 1 98.62 28 VAL B CA 1
ATOM 3484 C C . VAL B 1 28 ? -8.203 30.859 -2.664 1 98.62 28 VAL B C 1
ATOM 3486 O O . VAL B 1 28 ? -8.664 31.906 -2.184 1 98.62 28 VAL B O 1
ATOM 3489 N N . ALA B 1 29 ? -7.133 30.828 -3.391 1 98.62 29 ALA B N 1
ATOM 3490 C CA . ALA B 1 29 ? -6.363 32.031 -3.66 1 98.62 29 ALA B CA 1
ATOM 3491 C C . ALA B 1 29 ? -7.203 33.062 -4.41 1 98.62 29 ALA B C 1
ATOM 3493 O O . ALA B 1 29 ? -7.199 34.25 -4.066 1 98.62 29 ALA B O 1
ATOM 3494 N N . ALA B 1 30 ? -7.859 32.594 -5.414 1 98.56 30 ALA B N 1
ATOM 3495 C CA . ALA B 1 30 ? -8.703 33.5 -6.207 1 98.56 30 ALA B CA 1
ATOM 3496 C C . ALA B 1 30 ? -9.758 34.156 -5.336 1 98.56 30 ALA B C 1
ATOM 3498 O O . ALA B 1 30 ? -10.023 35.375 -5.492 1 98.56 30 ALA B O 1
ATOM 3499 N N . TYR B 1 31 ? -10.328 33.406 -4.477 1 98.75 31 TYR B N 1
ATOM 3500 C CA . TYR B 1 31 ? -11.336 33.969 -3.566 1 98.75 31 TYR B CA 1
ATOM 3501 C C . TYR B 1 31 ? -10.742 35.031 -2.674 1 98.75 31 TYR B C 1
ATOM 3503 O O . TYR B 1 31 ? -11.328 36.125 -2.516 1 98.75 31 TYR B O 1
ATOM 3511 N N . ILE B 1 32 ? -9.609 34.781 -2.084 1 98.81 32 ILE B N 1
ATOM 3512 C CA . ILE B 1 32 ? -8.969 35.688 -1.138 1 98.81 32 ILE B CA 1
ATOM 3513 C C . ILE B 1 32 ? -8.562 36.969 -1.852 1 98.81 32 ILE B C 1
ATOM 3515 O O . ILE B 1 32 ? -8.797 38.062 -1.342 1 98.81 32 ILE B O 1
ATOM 3519 N N . ILE B 1 33 ? -8 36.844 -3.043 1 98.69 33 ILE B N 1
ATOM 3520 C CA . ILE B 1 33 ? -7.578 37.969 -3.832 1 98.69 33 ILE B CA 1
ATOM 3521 C C . ILE B 1 33 ? -8.781 38.875 -4.141 1 98.69 33 ILE B C 1
ATOM 3523 O O . ILE B 1 33 ? -8.742 40.094 -3.943 1 98.69 33 ILE B O 1
ATOM 3527 N N . LYS B 1 34 ? -9.82 38.219 -4.59 1 98.62 34 LYS B N 1
ATOM 3528 C CA . LYS B 1 34 ? -11.039 38.969 -4.906 1 98.62 34 LYS B CA 1
ATOM 3529 C C . LYS B 1 34 ? -11.602 39.656 -3.672 1 98.62 34 LYS B C 1
ATOM 3531 O O . LYS B 1 34 ? -12.031 40.812 -3.744 1 98.62 34 LYS B O 1
ATOM 3536 N N . PHE B 1 35 ? -11.617 38.969 -2.59 1 98.19 35 PHE B N 1
ATOM 3537 C CA . PHE B 1 35 ? -12.125 39.531 -1.337 1 98.19 35 PHE B CA 1
ATOM 3538 C C . PHE B 1 35 ? -11.336 40.781 -0.935 1 98.19 35 PHE B C 1
ATOM 3540 O O . PHE B 1 35 ? -11.922 41.812 -0.627 1 98.19 35 PHE B O 1
ATOM 3547 N N . LEU B 1 36 ? -10.008 40.688 -0.892 1 98.12 36 LEU B N 1
ATOM 3548 C CA . LEU B 1 36 ? -9.141 41.781 -0.482 1 98.12 36 LEU B CA 1
ATOM 3549 C C . LEU B 1 36 ? -9.312 43 -1.41 1 98.12 36 LEU B C 1
ATOM 3551 O O . LEU B 1 36 ? -9.453 44.125 -0.947 1 98.12 36 LEU B O 1
ATOM 3555 N N . ARG B 1 37 ? -9.336 42.719 -2.68 1 97.62 37 ARG B N 1
ATOM 3556 C CA . ARG B 1 37 ? -9.508 43.781 -3.652 1 97.62 37 ARG B CA 1
ATOM 3557 C C . ARG B 1 37 ? -10.859 44.469 -3.492 1 97.62 37 ARG B C 1
ATOM 3559 O O . ARG B 1 37 ? -10.984 45.656 -3.693 1 97.62 37 ARG B O 1
ATOM 3566 N N . GLY B 1 38 ? -11.812 43.719 -3.152 1 95 38 GLY B N 1
ATOM 3567 C CA . GLY B 1 38 ? -13.164 44.219 -2.992 1 95 38 GLY B CA 1
ATOM 3568 C C . GLY B 1 38 ? -13.273 45.312 -1.961 1 95 38 GLY B C 1
ATOM 3569 O O . GLY B 1 38 ? -14.219 46.125 -1.993 1 95 38 GLY B O 1
ATOM 3570 N N . PHE B 1 39 ? -12.352 45.406 -1.062 1 88.12 39 PHE B N 1
ATOM 3571 C CA . PHE B 1 39 ? -12.438 46.5 -0.093 1 88.12 39 PHE B CA 1
ATOM 3572 C C . PHE B 1 39 ? -11.172 47.344 -0.104 1 88.12 39 PHE B C 1
ATOM 3574 O O . PHE B 1 39 ? -10.812 47.938 0.91 1 88.12 39 PHE B O 1
ATOM 3581 N N . GLY B 1 40 ? -10.336 47.25 -1.214 1 92.69 40 GLY B N 1
ATOM 3582 C CA . GLY B 1 40 ? -9.312 48.25 -1.517 1 92.69 40 GLY B CA 1
ATOM 3583 C C . GLY B 1 40 ? -7.914 47.812 -1.125 1 92.69 40 GLY B C 1
ATOM 3584 O O . GLY B 1 40 ? -6.992 48.625 -1.066 1 92.69 40 GLY B O 1
ATOM 3585 N N . ILE B 1 41 ? -7.664 46.594 -0.778 1 96 41 ILE B N 1
ATOM 3586 C CA . ILE B 1 41 ? -6.332 46.094 -0.46 1 96 41 ILE B CA 1
ATOM 3587 C C . ILE B 1 41 ? -5.777 45.312 -1.652 1 96 41 ILE B C 1
ATOM 3589 O O . ILE B 1 41 ? -6.348 44.312 -2.062 1 96 41 ILE B O 1
ATOM 3593 N N . GLU B 1 42 ? -4.723 45.781 -2.225 1 97.25 42 GLU B N 1
ATOM 3594 C CA . GLU B 1 42 ? -4.074 45.094 -3.318 1 97.25 42 GLU B CA 1
ATOM 3595 C C . GLU B 1 42 ? -2.994 44.125 -2.797 1 97.25 42 GLU B C 1
ATOM 3597 O O . GLU B 1 42 ? -1.955 44.594 -2.307 1 97.25 42 GLU B O 1
ATOM 3602 N N . PRO B 1 43 ? -3.217 42.906 -2.963 1 98.12 43 PRO B N 1
ATOM 3603 C CA . PRO B 1 43 ? -2.219 41.938 -2.451 1 98.12 43 PRO B CA 1
ATOM 3604 C C . PRO B 1 43 ? -1.067 41.719 -3.43 1 98.12 43 PRO B C 1
ATOM 3606 O O . PRO B 1 43 ? -1.226 41.938 -4.633 1 98.12 43 PRO B O 1
ATOM 3609 N N . ARG B 1 44 ? 0.062 41.406 -2.922 1 98 44 ARG B N 1
ATOM 3610 C CA . ARG B 1 44 ? 1.17 40.844 -3.701 1 98 44 ARG B CA 1
ATOM 3611 C C . ARG B 1 44 ? 1.01 39.344 -3.91 1 98 44 ARG B C 1
ATOM 3613 O O . ARG B 1 44 ? 0.869 38.594 -2.945 1 98 44 ARG B O 1
ATOM 3620 N N . ILE B 1 45 ? 0.987 39 -5.203 1 98 45 ILE B N 1
ATOM 3621 C CA . ILE B 1 45 ? 0.865 37.594 -5.562 1 98 45 ILE B CA 1
ATOM 3622 C C . ILE B 1 45 ? 2.238 37.031 -5.922 1 98 45 ILE B C 1
ATOM 3624 O O . ILE B 1 45 ? 2.861 37.469 -6.891 1 98 45 ILE B O 1
ATOM 3628 N N . ILE B 1 46 ? 2.742 36.094 -5.109 1 97.62 46 ILE B N 1
ATOM 3629 C CA . ILE B 1 46 ? 4.043 35.5 -5.324 1 97.62 46 ILE B CA 1
ATOM 3630 C C . ILE B 1 46 ? 3.857 34.031 -5.707 1 97.62 46 ILE B C 1
ATOM 3632 O O . ILE B 1 46 ? 3.348 33.219 -4.914 1 97.62 46 ILE B O 1
ATOM 3636 N N . LYS B 1 47 ? 4.258 33.625 -6.883 1 97 47 LYS B N 1
ATOM 3637 C CA . LYS B 1 47 ? 4.125 32.25 -7.363 1 97 47 LYS B CA 1
ATOM 3638 C C . LYS B 1 47 ? 5.438 31.484 -7.203 1 97 47 LYS B C 1
ATOM 3640 O O . LYS B 1 47 ? 6.512 32.031 -7.488 1 97 47 LYS B O 1
ATOM 3645 N N . SER B 1 48 ? 5.332 30.328 -6.695 1 95.88 48 SER B N 1
ATOM 3646 C CA . SER B 1 48 ? 6.504 29.469 -6.645 1 95.88 48 SER B CA 1
ATOM 3647 C C . SER B 1 48 ? 6.895 28.984 -8.039 1 95.88 48 SER B C 1
ATOM 3649 O O . SER B 1 48 ? 6.266 29.359 -9.031 1 95.88 48 SER B O 1
ATOM 3651 N N . ASN B 1 49 ? 7.953 28.125 -8.062 1 89.25 49 ASN B N 1
ATOM 3652 C CA . ASN B 1 49 ? 8.438 27.609 -9.344 1 89.25 49 ASN B CA 1
ATOM 3653 C C . ASN B 1 49 ? 7.387 26.734 -10.023 1 89.25 49 ASN B C 1
ATOM 3655 O O . ASN B 1 49 ? 7.301 26.703 -11.258 1 89.25 49 ASN B O 1
ATOM 3659 N N . ASP B 1 50 ? 6.574 26.094 -9.32 1 90.5 50 ASP B N 1
ATOM 3660 C CA . ASP B 1 50 ? 5.512 25.234 -9.852 1 90.5 50 ASP B CA 1
ATOM 3661 C C . ASP B 1 50 ? 4.184 25.984 -9.906 1 90.5 50 ASP B C 1
ATOM 3663 O O . ASP B 1 50 ? 3.117 25.375 -9.938 1 90.5 50 ASP B O 1
ATOM 3667 N N . LYS B 1 51 ? 4.258 27.281 -9.719 1 92.5 51 LYS B N 1
ATOM 3668 C CA . LYS B 1 51 ? 3.16 28.219 -9.922 1 92.5 51 LYS B CA 1
ATOM 3669 C C . LYS B 1 51 ? 2.141 28.125 -8.789 1 92.5 51 LYS B C 1
ATOM 3671 O O . LYS B 1 51 ? 0.972 28.469 -8.977 1 92.5 51 LYS B O 1
ATOM 3676 N N . ARG B 1 52 ? 2.555 27.609 -7.652 1 96.94 52 ARG B N 1
ATOM 3677 C CA . ARG B 1 52 ? 1.702 27.672 -6.473 1 96.94 52 ARG B CA 1
ATOM 3678 C C . ARG B 1 52 ? 1.627 29.094 -5.918 1 96.94 52 ARG B C 1
ATOM 3680 O O . ARG B 1 52 ? 2.627 29.812 -5.902 1 96.94 52 ARG B O 1
ATOM 3687 N N . ILE B 1 53 ? 0.5 29.531 -5.477 1 97.69 53 ILE B N 1
ATOM 3688 C CA . ILE B 1 53 ? 0.235 30.938 -5.211 1 97.69 53 ILE B CA 1
ATOM 3689 C C . ILE B 1 53 ? 0.425 31.234 -3.723 1 97.69 53 ILE B C 1
ATOM 3691 O O . ILE B 1 53 ? -0.12 30.516 -2.873 1 97.69 53 ILE B O 1
ATOM 3695 N N . ASN B 1 54 ? 1.199 32.188 -3.404 1 98.5 54 ASN B N 1
ATOM 3696 C CA . ASN B 1 54 ? 1.298 32.812 -2.102 1 98.5 54 ASN B CA 1
ATOM 3697 C C . ASN B 1 54 ? 0.811 34.281 -2.156 1 98.5 54 ASN B C 1
ATOM 3699 O O . ASN B 1 54 ? 1.126 35 -3.098 1 98.5 54 ASN B O 1
ATOM 3703 N N . ILE B 1 55 ? 0.024 34.688 -1.177 1 98.69 55 ILE B N 1
ATOM 3704 C CA . ILE B 1 55 ? -0.574 36 -1.148 1 98.69 55 ILE B CA 1
ATOM 3705 C C . ILE B 1 55 ? -0.064 36.781 0.069 1 98.69 55 ILE B C 1
ATOM 3707 O O . ILE B 1 55 ? -0.183 36.312 1.202 1 98.69 55 ILE B O 1
ATOM 3711 N N . ILE B 1 56 ? 0.492 37.906 -0.15 1 98.62 56 ILE B N 1
ATOM 3712 C CA . ILE B 1 56 ? 0.903 38.812 0.919 1 98.62 56 ILE B CA 1
ATOM 3713 C C . ILE B 1 56 ? 0.183 40.156 0.768 1 98.62 56 ILE B C 1
ATOM 3715 O O . ILE B 1 56 ? 0.265 40.812 -0.283 1 98.62 56 ILE B O 1
ATOM 3719 N N . ALA B 1 57 ? -0.508 40.562 1.798 1 98.25 57 ALA B N 1
ATOM 3720 C CA . ALA B 1 57 ? -1.223 41.844 1.798 1 98.25 57 ALA B CA 1
ATOM 3721 C C . ALA B 1 57 ? -0.864 42.656 3.027 1 98.25 57 ALA B C 1
ATOM 3723 O O . ALA B 1 57 ? -0.768 42.125 4.137 1 98.25 57 ALA B O 1
ATOM 3724 N N . ASN B 1 58 ? -0.683 43.938 2.812 1 96.38 58 ASN B N 1
ATOM 3725 C CA . ASN B 1 58 ? -0.297 44.844 3.9 1 96.38 58 ASN B CA 1
ATOM 3726 C C . ASN B 1 58 ? -1.287 46 4.062 1 96.38 58 ASN B C 1
ATOM 3728 O O . ASN B 1 58 ? -1.8 46.5 3.07 1 96.38 58 ASN B O 1
ATOM 3732 N N . VAL B 1 59 ? -1.512 46.312 5.312 1 95.38 59 VAL B N 1
ATOM 3733 C CA . VAL B 1 59 ? -2.232 47.531 5.703 1 95.38 59 VAL B CA 1
ATOM 3734 C C . VAL B 1 59 ? -1.416 48.312 6.727 1 95.38 59 VAL B C 1
ATOM 3736 O O . VAL B 1 59 ? -1.053 47.781 7.777 1 95.38 59 VAL B O 1
ATOM 3739 N N . ARG B 1 60 ? -1.18 49.531 6.379 1 93.88 60 ARG B N 1
ATOM 3740 C CA . ARG B 1 60 ? -0.294 50.312 7.227 1 93.88 60 ARG B CA 1
ATOM 3741 C C . ARG B 1 60 ? -1.018 51.531 7.781 1 93.88 60 ARG B C 1
ATOM 3743 O O . ARG B 1 60 ? -1.793 52.188 7.074 1 93.88 60 ARG B O 1
ATOM 3750 N N . PHE B 1 61 ? -0.776 51.812 9.039 1 91.56 61 PHE B N 1
ATOM 3751 C CA . PHE B 1 61 ? -1.279 53 9.742 1 91.56 61 PHE B CA 1
ATOM 3752 C C . PHE B 1 61 ? -0.138 53.75 10.391 1 91.56 61 PHE B C 1
ATOM 3754 O O . PHE B 1 61 ? 0.776 53.156 10.961 1 91.56 61 PHE B O 1
ATOM 3761 N N . GLY B 1 62 ? -0.136 55.031 10.266 1 91.5 62 GLY B N 1
ATOM 3762 C CA . GLY B 1 62 ? 0.885 55.875 10.898 1 91.5 62 GLY B CA 1
ATOM 3763 C C . GLY B 1 62 ? 2.297 55.438 10.539 1 91.5 62 GLY B C 1
ATOM 3764 O O . GLY B 1 62 ? 2.623 55.281 9.359 1 91.5 62 GLY B O 1
ATOM 3765 N N . ASP B 1 63 ? 3.111 55.188 11.555 1 91.19 63 ASP B N 1
ATOM 3766 C CA . ASP B 1 63 ? 4.52 54.875 11.312 1 91.19 63 ASP B CA 1
ATOM 3767 C C . ASP B 1 63 ? 4.723 53.406 11.062 1 91.19 63 ASP B C 1
ATOM 3769 O O . ASP B 1 63 ? 5.84 52.969 10.781 1 91.19 63 ASP B O 1
ATOM 3773 N N . GLY B 1 64 ? 3.699 52.688 11.25 1 93 64 GLY B N 1
ATOM 3774 C CA . GLY B 1 64 ? 3.744 51.281 10.883 1 93 64 GLY B CA 1
ATOM 3775 C C . GLY B 1 64 ? 4.277 50.375 11.984 1 93 64 GLY B C 1
ATOM 3776 O O . GLY B 1 64 ? 4.574 49.219 11.75 1 93 64 GLY B O 1
ATOM 3777 N N . ILE B 1 65 ? 4.371 50.938 13.211 1 92.75 65 ILE B N 1
ATOM 3778 C CA . ILE B 1 65 ? 4.883 50.188 14.344 1 92.75 65 ILE B CA 1
ATOM 3779 C C . ILE B 1 65 ? 3.811 50.094 15.422 1 92.75 65 ILE B C 1
ATOM 3781 O O . ILE B 1 65 ? 3.186 51.094 15.781 1 92.75 65 ILE B O 1
ATOM 3785 N N . PRO B 1 66 ? 3.615 48.969 15.828 1 95.44 66 PRO B N 1
ATOM 3786 C CA . PRO B 1 66 ? 4.25 47.656 15.57 1 95.44 66 PRO B CA 1
ATOM 3787 C C . PRO B 1 66 ? 3.732 47 14.305 1 95.44 66 PRO B C 1
ATOM 3789 O O . PRO B 1 66 ? 2.686 47.375 13.781 1 95.44 66 PRO B O 1
ATOM 3792 N N . LYS B 1 67 ? 4.504 46.062 13.844 1 97.12 67 LYS B N 1
ATOM 3793 C CA . LYS B 1 67 ? 4.102 45.219 12.711 1 97.12 67 LYS B CA 1
ATOM 3794 C C . LYS B 1 67 ? 3.689 43.844 13.172 1 97.12 67 LYS B C 1
ATOM 3796 O O . LYS B 1 67 ? 4.434 43.156 13.891 1 97.12 67 LYS B O 1
ATOM 3801 N N . ILE B 1 68 ? 2.512 43.438 12.758 1 97.94 68 ILE B N 1
ATOM 3802 C CA . ILE B 1 68 ? 1.981 42.125 13.117 1 97.94 68 ILE B CA 1
ATOM 3803 C C . ILE B 1 68 ? 1.706 41.312 11.852 1 97.94 68 ILE B C 1
ATOM 3805 O O . ILE B 1 68 ? 1.102 41.844 10.898 1 97.94 68 ILE B O 1
ATOM 3809 N N . ILE B 1 69 ? 2.168 40.062 11.859 1 98.62 69 ILE B N 1
ATOM 3810 C CA . ILE B 1 69 ? 1.917 39.156 10.75 1 98.62 69 ILE B CA 1
ATOM 3811 C C . ILE B 1 69 ? 0.839 38.125 11.148 1 98.62 69 ILE B C 1
ATOM 3813 O O . ILE B 1 69 ? 0.892 37.562 12.227 1 98.62 69 ILE B O 1
ATOM 3817 N N . LEU B 1 70 ? -0.17 38 10.336 1 98.81 70 LEU B N 1
ATOM 3818 C CA . LEU B 1 70 ? -1.1 36.875 10.383 1 98.81 70 LEU B CA 1
ATOM 3819 C C . LEU B 1 70 ? -0.821 35.906 9.25 1 98.81 70 LEU B C 1
ATOM 3821 O O . LEU B 1 70 ? -0.918 36.25 8.07 1 98.81 70 LEU B O 1
ATOM 3825 N N . ASN B 1 71 ? -0.509 34.656 9.617 1 98.81 71 ASN B N 1
ATOM 3826 C CA . ASN B 1 71 ? -0.083 33.656 8.641 1 98.81 71 ASN B CA 1
ATOM 3827 C C . ASN B 1 71 ? -0.998 32.406 8.656 1 98.81 71 ASN B C 1
ATOM 3829 O O . ASN B 1 71 ? -1.377 31.938 9.719 1 98.81 71 ASN B O 1
ATOM 3833 N N . GLY B 1 72 ? -1.354 31.938 7.488 1 98.75 72 GLY B N 1
ATOM 3834 C CA . GLY B 1 72 ? -2.129 30.719 7.348 1 98.75 72 GLY B CA 1
ATOM 3835 C C . GLY B 1 72 ? -1.959 30.047 5.992 1 98.75 72 GLY B C 1
ATOM 3836 O O . GLY B 1 72 ? -1.701 30.734 4.992 1 98.75 72 GLY B O 1
ATOM 3837 N N . HIS B 1 73 ? -2.107 28.75 5.961 1 98.69 73 HIS B N 1
ATOM 3838 C CA . HIS B 1 73 ? -1.954 28.031 4.703 1 98.69 73 HIS B CA 1
ATOM 3839 C C . HIS B 1 73 ? -3.309 27.734 4.066 1 98.69 73 HIS B C 1
ATOM 3841 O O . HIS B 1 73 ? -4.297 27.516 4.77 1 98.69 73 HIS B O 1
ATOM 3847 N N . MET B 1 74 ? -3.262 27.641 2.721 1 98.69 74 MET B N 1
ATOM 3848 C CA . MET B 1 74 ? -4.504 27.547 1.957 1 98.69 74 MET B CA 1
ATOM 3849 C C . MET B 1 74 ? -4.812 26.109 1.587 1 98.69 74 MET B C 1
ATOM 3851 O O . MET B 1 74 ? -5.949 25.781 1.241 1 98.69 74 MET B O 1
ATOM 3855 N N . ASP B 1 75 ? -3.797 25.25 1.608 1 97.31 75 ASP B N 1
ATOM 3856 C CA . ASP B 1 75 ? -3.984 23.859 1.19 1 97.31 75 ASP B CA 1
ATOM 3857 C C . ASP B 1 75 ? -4.562 23.016 2.326 1 97.31 75 ASP B C 1
ATOM 3859 O O . ASP B 1 75 ? -4.488 23.406 3.494 1 97.31 75 ASP B O 1
ATOM 3863 N N . THR B 1 76 ? -5.211 21.906 1.927 1 96 76 THR B N 1
ATOM 3864 C CA . THR B 1 76 ? -5.73 20.938 2.887 1 96 76 THR B CA 1
ATOM 3865 C C . THR B 1 76 ? -5.23 19.531 2.564 1 96 76 THR B C 1
ATOM 3867 O O . THR B 1 76 ? -4.719 19.281 1.471 1 96 76 THR B O 1
ATOM 3870 N N . LYS B 1 77 ? -5.301 18.656 3.59 1 92.19 77 LYS B N 1
ATOM 3871 C CA . LYS B 1 77 ? -5.082 17.234 3.338 1 92.19 77 LYS B CA 1
ATOM 3872 C C . LYS B 1 77 ? -6.215 16.641 2.498 1 92.19 77 LYS B C 1
ATOM 3874 O O . LYS B 1 77 ? -7.297 17.234 2.408 1 92.19 77 LYS B O 1
ATOM 3879 N N . PRO B 1 78 ? -5.977 15.492 1.872 1 88.44 78 PRO B N 1
ATOM 3880 C CA . PRO B 1 78 ? -7.062 14.844 1.132 1 88.44 78 PRO B CA 1
ATOM 3881 C C . PRO B 1 78 ? -8.203 14.391 2.037 1 88.44 78 PRO B C 1
ATOM 3883 O O . PRO B 1 78 ? -7.965 13.938 3.16 1 88.44 78 PRO B O 1
ATOM 3886 N N . ALA B 1 79 ? -9.492 14.508 1.571 1 83.25 79 ALA B N 1
ATOM 3887 C CA . ALA B 1 79 ? -10.664 14.141 2.357 1 83.25 79 ALA B CA 1
ATOM 3888 C C . ALA B 1 79 ? -11.086 12.703 2.074 1 83.25 79 ALA B C 1
ATOM 3890 O O . ALA B 1 79 ? -11.672 12.039 2.934 1 83.25 79 ALA B O 1
ATOM 3891 N N . LEU B 1 80 ? -10.898 12.195 0.944 1 69.06 80 LEU B N 1
ATOM 3892 C CA . LEU B 1 80 ? -11.445 10.898 0.546 1 69.06 80 LEU B CA 1
ATOM 3893 C C . LEU B 1 80 ? -10.336 9.961 0.073 1 69.06 80 LEU B C 1
ATOM 3895 O O . LEU B 1 80 ? -9.695 10.219 -0.948 1 69.06 80 LEU B O 1
ATOM 3899 N N . GLN B 1 81 ? -10.117 9.055 0.97 1 62.66 81 GLN B N 1
ATOM 3900 C CA . GLN B 1 81 ? -9.086 8.094 0.615 1 62.66 81 GLN B CA 1
ATOM 3901 C C . GLN B 1 81 ? -9.695 6.812 0.049 1 62.66 81 GLN B C 1
ATOM 3903 O O . GLN B 1 81 ? -9.016 6.039 -0.625 1 62.66 81 GL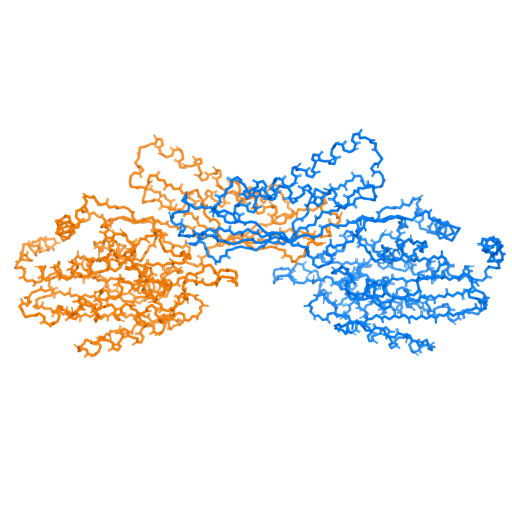N B O 1
ATOM 3908 N N . SER B 1 82 ? -10.859 6.613 0.397 1 63.47 82 SER B N 1
ATOM 3909 C CA . SER B 1 82 ? -11.555 5.426 -0.097 1 63.47 82 SER B CA 1
ATOM 3910 C C . SER B 1 82 ? -13.055 5.676 -0.225 1 63.47 82 SER B C 1
ATOM 3912 O O . SER B 1 82 ? -13.57 6.645 0.333 1 63.47 82 SER B O 1
ATOM 3914 N N . GLU B 1 83 ? -13.641 4.863 -1.06 1 68.12 83 GLU B N 1
ATOM 3915 C CA . GLU B 1 83 ? -15.102 4.922 -1.13 1 68.12 83 GLU B CA 1
ATOM 3916 C C . GLU B 1 83 ? -15.727 4.633 0.23 1 68.12 83 GLU B C 1
ATOM 3918 O O . GLU B 1 83 ? -16.734 5.238 0.592 1 68.12 83 GLU B O 1
ATOM 3923 N N . GLU B 1 84 ? -15.148 3.857 0.938 1 68.31 84 GLU B N 1
ATOM 3924 C CA . GLU B 1 84 ? -15.648 3.52 2.268 1 68.31 84 GLU B CA 1
ATOM 3925 C C . GLU B 1 84 ? -15.578 4.723 3.205 1 68.31 84 GLU B C 1
ATOM 3927 O O . GLU B 1 84 ? -16.484 4.938 4.012 1 68.31 84 GLU B O 1
ATOM 3932 N N . GLU B 1 85 ? -14.586 5.438 2.967 1 73.12 85 GLU B N 1
ATOM 3933 C CA . GLU B 1 85 ? -14.438 6.633 3.793 1 73.12 85 GLU B CA 1
ATOM 3934 C C . GLU B 1 85 ? -15.539 7.645 3.516 1 73.12 85 GLU B C 1
ATOM 3936 O O . GLU B 1 85 ? -15.992 8.344 4.426 1 73.12 85 GLU B O 1
ATOM 3941 N N . ARG B 1 86 ? -15.906 7.652 2.289 1 76.5 86 ARG B N 1
ATOM 3942 C CA . ARG B 1 86 ? -16.953 8.586 1.908 1 76.5 86 ARG B CA 1
ATOM 3943 C C . ARG B 1 86 ? -18.234 8.344 2.713 1 76.5 86 ARG B C 1
ATOM 3945 O O . ARG B 1 86 ? -18.891 9.289 3.133 1 76.5 86 ARG B O 1
ATOM 3952 N N . ARG B 1 87 ? -18.391 7.152 3.014 1 77.88 87 ARG B N 1
ATOM 3953 C CA . ARG B 1 87 ? -19.609 6.77 3.709 1 77.88 87 ARG B CA 1
ATOM 3954 C C . ARG B 1 87 ? -19.531 7.121 5.191 1 77.88 87 ARG B C 1
ATOM 3956 O O . ARG B 1 87 ? -20.562 7.191 5.871 1 77.88 87 ARG B O 1
ATOM 3963 N N . GLU B 1 88 ? -18.469 7.41 5.621 1 83.19 88 GLU B N 1
ATOM 3964 C CA . GLU B 1 88 ? -18.281 7.664 7.043 1 83.19 88 GLU B CA 1
ATOM 3965 C C . GLU B 1 88 ? -18.422 9.148 7.359 1 83.19 88 GLU B C 1
ATOM 3967 O O . GLU B 1 88 ? -18.547 9.531 8.523 1 83.19 88 GLU B O 1
ATOM 3972 N N . TRP B 1 89 ? -18.453 9.961 6.355 1 88.5 89 TRP B N 1
ATOM 3973 C CA . TRP B 1 89 ? -18.656 11.391 6.551 1 88.5 89 TRP B CA 1
ATOM 3974 C C . TRP B 1 89 ? -20.109 11.711 6.828 1 88.5 89 TRP B C 1
ATOM 3976 O O . TRP B 1 89 ? -21 11.227 6.125 1 88.5 89 TRP B O 1
ATOM 3986 N N . ILE B 1 90 ? -20.328 12.492 7.84 1 90.44 90 ILE B N 1
ATOM 3987 C CA . ILE B 1 90 ? -21.688 12.867 8.211 1 90.44 90 ILE B CA 1
ATOM 3988 C C . ILE B 1 90 ? -22.266 13.805 7.152 1 90.44 90 ILE B C 1
ATOM 3990 O O . ILE B 1 90 ? -23.484 13.844 6.949 1 90.44 90 ILE B O 1
ATOM 3994 N N . ALA B 1 91 ? -21.375 14.531 6.582 1 91.88 91 ALA B N 1
ATOM 3995 C CA . ALA B 1 91 ? -21.688 15.414 5.461 1 91.88 91 ALA B CA 1
ATOM 3996 C C . ALA B 1 91 ? -20.562 15.414 4.43 1 91.88 91 ALA B C 1
ATOM 3998 O O . ALA B 1 91 ? -19.422 15.07 4.742 1 91.88 91 ALA B O 1
ATOM 3999 N N . ASP B 1 92 ? -20.969 15.781 3.205 1 93.38 92 ASP B N 1
ATOM 4000 C CA . ASP B 1 92 ? -19.938 15.883 2.182 1 93.38 92 ASP B CA 1
ATOM 4001 C C . ASP B 1 92 ? -18.781 16.766 2.654 1 93.38 92 ASP B C 1
ATOM 4003 O O . ASP B 1 92 ? -19 17.859 3.18 1 93.38 92 ASP B O 1
ATOM 4007 N N . PRO B 1 93 ? -17.609 16.297 2.504 1 94.38 93 PRO B N 1
ATOM 4008 C CA . PRO B 1 93 ? -16.453 17 3.061 1 94.38 93 PRO B CA 1
ATOM 4009 C C . PRO B 1 93 ? -16.281 18.391 2.463 1 94.38 93 PRO B C 1
ATOM 4011 O O . PRO B 1 93 ? -15.492 19.203 2.98 1 94.38 93 PRO B O 1
ATOM 4014 N N . PHE B 1 94 ? -17.031 18.766 1.409 1 95.75 94 PHE B N 1
ATOM 4015 C CA . PHE B 1 94 ? -16.828 20.062 0.768 1 95.75 94 PHE B CA 1
ATOM 4016 C C . PHE B 1 94 ? -18.125 20.875 0.751 1 95.75 94 PHE B C 1
ATOM 4018 O O . PHE B 1 94 ? -18.219 21.859 0.036 1 95.75 94 PHE B O 1
ATOM 4025 N N . SER B 1 95 ? -19.031 20.484 1.575 1 96.06 95 SER B N 1
ATOM 4026 C CA . SER B 1 95 ? -20.328 21.172 1.583 1 96.06 95 SER B CA 1
ATOM 4027 C C . SER B 1 95 ? -20.359 22.281 2.621 1 96.06 95 SER B C 1
ATOM 4029 O O . SER B 1 95 ? -21.172 23.203 2.535 1 96.06 95 SER B O 1
ATOM 4031 N N . ALA B 1 96 ? -19.516 22.203 3.602 1 97.88 96 ALA B N 1
ATOM 4032 C CA . ALA B 1 96 ? -19.484 23.156 4.707 1 97.88 96 ALA B CA 1
ATOM 4033 C C . ALA B 1 96 ? -20.812 23.188 5.438 1 97.88 96 ALA B C 1
ATOM 4035 O O . ALA B 1 96 ? -21.312 24.266 5.793 1 97.88 96 ALA B O 1
ATOM 4036 N N . GLU B 1 97 ? -21.328 22.094 5.656 1 97.69 97 GLU B N 1
ATOM 4037 C CA . GLU B 1 97 ? -22.609 22.016 6.332 1 97.69 97 GLU B CA 1
ATOM 4038 C C . GLU B 1 97 ? -22.5 22.406 7.801 1 97.69 97 GLU B C 1
ATOM 4040 O O . GLU B 1 97 ? -21.531 22.047 8.469 1 97.69 97 GLU B O 1
ATOM 4045 N N . VAL B 1 98 ? -23.531 23.141 8.234 1 97.75 98 VAL B N 1
ATOM 4046 C CA . VAL B 1 98 ? -23.609 23.531 9.641 1 97.75 98 VAL B CA 1
ATOM 4047 C C . VAL B 1 98 ? -24.594 22.625 10.375 1 97.75 98 VAL B C 1
ATOM 4049 O O . VAL B 1 98 ? -25.781 22.641 10.094 1 97.75 98 VAL B O 1
ATOM 4052 N N . ILE B 1 99 ? -24.031 21.844 11.289 1 97.5 99 ILE B N 1
ATOM 4053 C CA . ILE B 1 99 ? -24.844 20.922 12.062 1 97.5 99 ILE B CA 1
ATOM 4054 C C . ILE B 1 99 ? -24.578 21.109 13.547 1 97.5 99 ILE B C 1
ATOM 4056 O O . ILE B 1 99 ? -23.453 20.906 14.016 1 97.5 99 ILE B O 1
ATOM 4060 N N . ASP B 1 100 ? -25.562 21.578 14.367 1 97.25 100 ASP B N 1
ATOM 4061 C CA . ASP B 1 100 ? -25.484 21.734 15.812 1 97.25 100 ASP B CA 1
ATOM 4062 C C . ASP B 1 100 ? -24.328 22.641 16.219 1 97.25 100 ASP B C 1
ATOM 4064 O O . ASP B 1 100 ? -23.531 22.281 17.078 1 97.25 100 ASP B O 1
ATOM 4068 N N . GLY B 1 101 ? -24.141 23.656 15.5 1 97.88 101 GLY B N 1
ATOM 4069 C CA . GLY B 1 101 ? -23.156 24.672 15.852 1 97.88 101 GLY B CA 1
ATOM 4070 C C . GLY B 1 101 ? -21.75 24.328 15.391 1 97.88 101 GLY B C 1
ATOM 4071 O O . GLY B 1 101 ? -20.781 24.969 15.812 1 97.88 101 GLY B O 1
ATOM 4072 N N . LYS B 1 102 ? -21.641 23.297 14.547 1 98.12 102 LYS B N 1
ATOM 4073 C CA . LYS B 1 102 ? -20.359 22.875 13.984 1 98.12 102 LYS B CA 1
ATOM 4074 C C . LYS B 1 102 ? -20.375 22.984 12.461 1 98.12 102 LYS B C 1
ATOM 4076 O O . LYS B 1 102 ? -21.344 22.609 11.812 1 98.12 102 LYS B O 1
ATOM 4081 N N . VAL B 1 103 ? -19.359 23.578 11.945 1 98.44 103 VAL B N 1
ATOM 4082 C CA . VAL B 1 103 ? -19.203 23.641 10.5 1 98.44 103 VAL B CA 1
ATOM 4083 C C . VAL B 1 103 ? -18.328 22.5 10.016 1 98.44 103 VAL B C 1
ATOM 4085 O O . VAL B 1 103 ? -17.109 22.5 10.25 1 98.44 103 VAL B O 1
ATOM 4088 N N . TYR B 1 104 ? -18.953 21.594 9.273 1 97.62 104 TYR B N 1
ATOM 4089 C CA . TYR B 1 104 ? -18.25 20.406 8.844 1 97.62 104 TYR B CA 1
ATOM 4090 C C . TYR B 1 104 ? -17.641 20.594 7.457 1 97.62 104 TYR B C 1
ATOM 4092 O O . TYR B 1 104 ? -18.266 21.188 6.578 1 97.62 104 TYR B O 1
ATOM 4100 N N . GLY B 1 105 ? -16.422 20.062 7.336 1 96.81 105 GLY B N 1
ATOM 4101 C CA . GLY B 1 105 ? -15.75 20.062 6.043 1 96.81 105 GLY B CA 1
ATOM 4102 C C . GLY B 1 105 ? -14.242 19.922 6.156 1 96.81 105 GLY B C 1
ATOM 4103 O O . GLY B 1 105 ? -13.648 20.297 7.172 1 96.81 105 GLY B O 1
ATOM 4104 N N . ARG B 1 106 ? -13.68 19.375 5.105 1 95.94 106 ARG B N 1
ATOM 4105 C CA . ARG B 1 106 ? -12.227 19.297 5.059 1 95.94 106 ARG B CA 1
ATOM 4106 C C . ARG B 1 106 ? -11.609 20.688 5.043 1 95.94 106 ARG B C 1
ATOM 4108 O O . ARG B 1 106 ? -11.969 21.531 4.211 1 95.94 106 ARG B O 1
ATOM 4115 N N . GLY B 1 107 ? -10.703 20.969 5.984 1 97.06 107 GLY B N 1
ATOM 4116 C CA . GLY B 1 107 ? -10.055 22.266 6.109 1 97.06 107 GLY B CA 1
ATOM 4117 C C . GLY B 1 107 ? -10.789 23.203 7.047 1 97.06 107 GLY B C 1
ATOM 4118 O O . GLY B 1 107 ? -10.305 24.297 7.332 1 97.06 107 GLY B O 1
ATOM 4119 N N . ALA B 1 108 ? -11.898 22.766 7.582 1 98.06 108 ALA B N 1
ATOM 4120 C CA . ALA B 1 108 ? -12.672 23.641 8.461 1 98.06 108 ALA B CA 1
ATOM 4121 C C . ALA B 1 108 ? -11.812 24.172 9.609 1 98.06 108 ALA B C 1
ATOM 4123 O O . ALA B 1 108 ? -11.688 25.391 9.789 1 98.06 108 ALA B O 1
ATOM 4124 N N . CYS B 1 109 ? -11.195 23.25 10.289 1 97.38 109 CYS B N 1
ATOM 4125 C CA . CYS B 1 109 ? -10.344 23.688 11.391 1 97.38 109 CYS B CA 1
ATOM 4126 C C . CYS B 1 109 ? -8.898 23.844 10.93 1 97.38 109 CYS B C 1
ATOM 4128 O O . CYS B 1 109 ? -8.164 24.672 11.469 1 97.38 109 CYS B O 1
ATOM 4130 N N . ASP B 1 110 ? -8.406 23.219 9.898 1 96.88 110 ASP B N 1
ATOM 4131 C CA . ASP B 1 110 ? -7.02 23.172 9.453 1 96.88 110 ASP B CA 1
ATOM 4132 C C . ASP B 1 110 ? -6.902 23.547 7.977 1 96.88 110 ASP B C 1
ATOM 4134 O O . ASP B 1 110 ? -6.824 22.672 7.113 1 96.88 110 ASP B O 1
ATOM 4138 N N . MET B 1 111 ? -6.945 24.859 7.566 1 96.81 111 MET B N 1
ATOM 4139 C CA . MET B 1 111 ? -7.191 25.844 8.609 1 96.81 111 MET B CA 1
ATOM 4140 C C . MET B 1 111 ? -8.008 27.016 8.07 1 96.81 111 MET B C 1
ATOM 4142 O O . MET B 1 111 ? -7.695 28.172 8.352 1 96.81 111 MET B O 1
ATOM 4146 N N . LYS B 1 112 ? -8.984 26.703 7.309 1 98.56 112 LYS B N 1
ATOM 4147 C CA . LYS B 1 112 ? -9.758 27.719 6.613 1 98.56 112 LYS B CA 1
ATOM 4148 C C . LYS B 1 112 ? -10.539 28.594 7.598 1 98.56 112 LYS B C 1
ATOM 4150 O O . LYS B 1 112 ? -10.906 29.719 7.285 1 98.56 112 LYS B O 1
ATOM 4155 N N . ALA B 1 113 ? -10.844 28.109 8.75 1 98.81 113 ALA B N 1
ATOM 4156 C CA . ALA B 1 113 ? -11.422 28.969 9.789 1 98.81 113 ALA B CA 1
ATOM 4157 C C . ALA B 1 113 ? -10.469 30.094 10.156 1 98.81 113 ALA B C 1
ATOM 4159 O O . ALA B 1 113 ? -10.898 31.234 10.367 1 98.81 113 ALA B O 1
ATOM 4160 N N . GLY B 1 114 ? -9.195 29.766 10.281 1 98.75 114 GLY B N 1
ATOM 4161 C CA . GLY B 1 114 ? -8.203 30.797 10.516 1 98.75 114 GLY B CA 1
ATOM 4162 C C . GLY B 1 114 ? -8.117 31.812 9.391 1 98.75 114 GLY B C 1
ATOM 4163 O O . GLY B 1 114 ? -8.062 33.031 9.641 1 98.75 114 GLY B O 1
ATOM 4164 N N . LEU B 1 115 ? -8.148 31.344 8.148 1 98.88 115 LEU B N 1
ATOM 4165 C CA . LEU B 1 115 ? -8.109 32.219 6.984 1 98.88 115 LEU B CA 1
ATOM 4166 C C . LEU B 1 115 ? -9.312 33.156 6.969 1 98.88 115 LEU B C 1
ATOM 4168 O O . LEU B 1 115 ? -9.164 34.375 6.711 1 98.88 115 LEU B O 1
ATOM 4172 N N . ALA B 1 116 ? -10.453 32.594 7.223 1 98.88 116 ALA B N 1
ATOM 4173 C CA . ALA B 1 116 ? -11.672 33.406 7.27 1 98.88 116 ALA B CA 1
ATOM 4174 C C . ALA B 1 116 ? -11.57 34.469 8.336 1 98.88 116 ALA B C 1
ATOM 4176 O O . ALA B 1 116 ? -11.961 35.625 8.109 1 98.88 116 ALA B O 1
ATOM 4177 N N . ALA B 1 117 ? -11.086 34.125 9.477 1 98.81 117 ALA B N 1
ATOM 4178 C CA . ALA B 1 117 ? -10.93 35.062 10.57 1 98.81 117 ALA B CA 1
ATOM 4179 C C . ALA B 1 117 ? -10.016 36.219 10.156 1 98.81 117 ALA B C 1
ATOM 4181 O O . ALA B 1 117 ? -10.273 37.375 10.508 1 98.81 117 ALA B O 1
ATOM 4182 N N . PHE B 1 118 ? -8.945 35.906 9.469 1 98.81 118 PHE B N 1
ATOM 4183 C CA . PHE B 1 118 ? -8.023 36.938 8.992 1 98.81 118 PHE B CA 1
ATOM 4184 C C . PHE B 1 118 ? -8.742 37.938 8.094 1 98.81 118 PHE B C 1
ATOM 4186 O O . PHE B 1 118 ? -8.594 39.125 8.258 1 98.81 118 PHE B O 1
ATOM 4193 N N . LEU B 1 119 ? -9.508 37.406 7.156 1 98.62 119 LEU B N 1
ATOM 4194 C CA . LEU B 1 119 ? -10.227 38.219 6.195 1 98.62 119 LEU B CA 1
ATOM 4195 C C . LEU B 1 119 ? -11.25 39.125 6.906 1 98.62 119 LEU B C 1
ATOM 4197 O O . LEU B 1 119 ? -11.359 40.312 6.602 1 98.62 119 LEU B O 1
ATOM 4201 N N . ILE B 1 120 ? -11.938 38.562 7.824 1 98.44 120 ILE B N 1
ATOM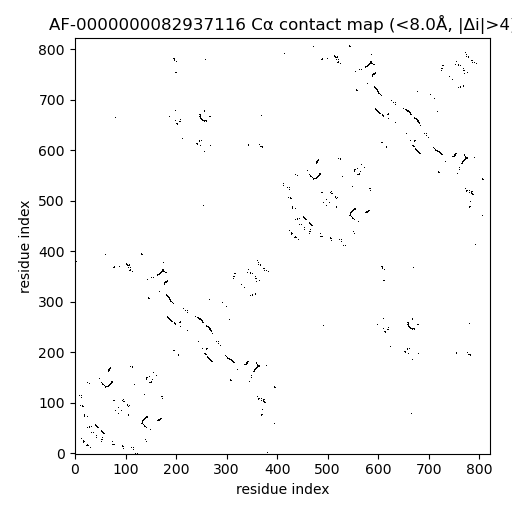 4202 C CA . ILE B 1 120 ? -12.938 39.344 8.578 1 98.44 120 ILE B CA 1
ATOM 4203 C C . ILE B 1 120 ? -12.25 40.406 9.398 1 98.44 120 ILE B C 1
ATOM 4205 O O . ILE B 1 120 ? -12.688 41.562 9.406 1 98.44 120 ILE B O 1
ATOM 4209 N N . THR B 1 121 ? -11.203 40 10.07 1 97.81 121 THR B N 1
ATOM 4210 C CA . THR B 1 121 ? -10.469 40.938 10.938 1 97.81 121 THR B CA 1
ATOM 4211 C C . THR B 1 121 ? -9.945 42.125 10.156 1 97.81 121 THR B C 1
ATOM 4213 O O . THR B 1 121 ? -10.102 43.281 10.586 1 97.81 121 THR B O 1
ATOM 4216 N N . VAL B 1 122 ? -9.328 41.906 9.023 1 97 122 VAL B N 1
ATOM 4217 C CA . VAL B 1 122 ? -8.75 43.031 8.25 1 97 122 VAL B CA 1
ATOM 4218 C C . VAL B 1 122 ? -9.867 43.938 7.762 1 97 122 VAL B C 1
ATOM 4220 O O . VAL B 1 122 ? -9.695 45.156 7.73 1 97 122 VAL B O 1
ATOM 4223 N N . LYS B 1 123 ? -10.938 43.375 7.355 1 95.44 123 LYS B N 1
ATOM 4224 C CA . LYS B 1 123 ? -12.062 44.219 6.934 1 95.44 123 LYS B CA 1
ATOM 4225 C C . LYS B 1 123 ? -12.562 45.094 8.078 1 95.44 123 LYS B C 1
ATOM 4227 O O . LYS B 1 123 ? -12.852 46.281 7.879 1 95.44 123 LYS B O 1
ATOM 4232 N N . GLU B 1 124 ? -12.703 44.469 9.227 1 94.06 124 GLU B N 1
ATOM 4233 C CA . GLU B 1 124 ? -13.156 45.219 10.398 1 94.06 124 GLU B CA 1
ATOM 4234 C C . GLU B 1 124 ? -12.172 46.344 10.773 1 94.06 124 GLU B C 1
ATOM 4236 O O . GLU B 1 124 ? -12.586 47.438 11.109 1 94.06 124 GLU B O 1
ATOM 4241 N N . ILE B 1 125 ? -10.922 46 10.727 1 91.31 125 ILE B N 1
ATOM 4242 C CA . ILE B 1 125 ? -9.883 46.969 11.078 1 91.31 125 ILE B CA 1
ATOM 4243 C C . ILE B 1 125 ? -9.898 48.125 10.078 1 91.31 125 ILE B C 1
ATOM 4245 O O . ILE B 1 125 ? -9.742 49.281 10.461 1 91.31 125 ILE B O 1
ATOM 4249 N N . MET B 1 126 ? -10.078 47.875 8.836 1 90 126 MET B N 1
ATOM 4250 C CA . MET B 1 126 ? -10.094 48.906 7.785 1 90 126 MET B CA 1
ATOM 4251 C C . MET B 1 126 ? -11.305 49.812 7.926 1 90 126 MET B C 1
ATOM 4253 O O . MET B 1 126 ? -11.273 50.969 7.504 1 90 126 MET B O 1
ATOM 4257 N N . SER B 1 127 ? -12.289 49.312 8.516 1 87.75 127 SER B N 1
ATOM 4258 C CA . SER B 1 127 ? -13.516 50.094 8.672 1 87.75 127 SER B CA 1
ATOM 4259 C C . SER B 1 127 ? -13.5 50.875 9.961 1 87.75 127 SER B C 1
ATOM 4261 O O . SER B 1 127 ? -14.398 51.688 10.203 1 87.75 127 SER B O 1
ATOM 4263 N N . TYR B 1 128 ? -12.562 50.594 10.766 1 85.44 128 TYR B N 1
ATOM 4264 C CA . TYR B 1 128 ? -12.477 51.281 12.055 1 85.44 128 TYR B CA 1
ATOM 4265 C C . TYR B 1 128 ? -11.797 52.625 11.906 1 85.44 128 TYR B C 1
ATOM 4267 O O . TYR B 1 128 ? -10.758 52.75 11.25 1 85.44 128 TYR B O 1
ATOM 4275 N N . ASN B 1 129 ? -12.453 53.594 12.477 1 79.19 129 ASN B N 1
ATOM 4276 C CA . ASN B 1 129 ? -11.898 54.938 12.484 1 79.19 129 ASN B CA 1
ATOM 4277 C C . ASN B 1 129 ? -11.031 55.188 13.719 1 79.19 129 ASN B C 1
ATOM 4279 O O . ASN B 1 129 ? -11.359 54.719 14.812 1 79.19 129 ASN B O 1
ATOM 4283 N N . GLY B 1 130 ? -9.742 55.531 13.625 1 77.62 130 GLY B N 1
ATOM 4284 C CA . GLY B 1 130 ? -8.984 55.875 14.82 1 77.62 130 GLY B CA 1
ATOM 4285 C C . GLY B 1 130 ? -7.672 55.125 14.93 1 77.62 130 GLY B C 1
ATOM 4286 O O . GLY B 1 130 ? -6.988 55.219 15.953 1 77.62 130 GLY B O 1
ATOM 4287 N N . LEU B 1 131 ? -7.488 54.375 13.992 1 79.88 131 LEU B N 1
ATOM 4288 C CA . LEU B 1 131 ? -6.203 53.688 14.039 1 79.88 131 LEU B CA 1
ATOM 4289 C C . LEU B 1 131 ? -5.055 54.688 13.844 1 79.88 131 LEU B C 1
ATOM 4291 O O . LEU B 1 131 ? -5.121 55.562 12.977 1 79.88 131 LEU B O 1
ATOM 4295 N N . LYS B 1 132 ? -4.105 54.469 14.75 1 81.75 132 LYS B N 1
ATOM 4296 C CA . LYS B 1 132 ? -3.057 55.5 14.789 1 81.75 132 LYS B CA 1
ATOM 4297 C C . LYS B 1 132 ? -1.756 54.969 14.188 1 81.75 132 LYS B C 1
ATOM 4299 O O . LYS B 1 132 ? -1.199 55.562 13.273 1 81.75 132 LYS B O 1
ATOM 4304 N N . ASN B 1 133 ? -1.349 53.844 14.828 1 90.06 133 ASN B N 1
ATOM 4305 C CA . ASN B 1 133 ? -0.048 53.312 14.414 1 90.06 133 ASN B CA 1
ATOM 4306 C C . ASN B 1 133 ? -0.052 51.812 14.336 1 90.06 133 ASN B C 1
ATOM 4308 O O . ASN B 1 133 ? -0.663 51.125 15.172 1 90.06 133 ASN B O 1
ATOM 4312 N N . GLY B 1 134 ? 0.597 51.312 13.25 1 94 134 GLY B N 1
ATOM 4313 C CA . GLY B 1 134 ? 0.776 49.875 13.125 1 94 134 GLY B CA 1
ATOM 4314 C C . GLY B 1 134 ? 0.697 49.406 11.688 1 94 134 GLY B C 1
ATOM 4315 O O . GLY B 1 134 ? 0.276 50.125 10.797 1 94 134 GLY B O 1
ATOM 4316 N N . GLU B 1 135 ? 1.208 48.188 11.5 1 96.25 135 GLU B N 1
ATOM 4317 C CA . GLU B 1 135 ? 1.122 47.531 10.203 1 96.25 135 GLU B CA 1
ATOM 4318 C C . GLU B 1 135 ? 0.665 46.062 10.352 1 96.25 135 GLU B C 1
ATOM 4320 O O . GLU B 1 135 ? 1.137 45.375 11.234 1 96.25 135 GLU B O 1
ATOM 4325 N N . LEU B 1 136 ? -0.324 45.781 9.562 1 97.38 136 LEU B N 1
ATOM 4326 C CA . LEU B 1 136 ? -0.811 44.406 9.508 1 97.38 136 LEU B CA 1
ATOM 4327 C C . LEU B 1 136 ? -0.422 43.75 8.195 1 97.38 136 LEU B C 1
ATOM 4329 O O . LEU B 1 136 ? -0.69 44.281 7.117 1 97.38 136 LEU B O 1
ATOM 4333 N N . GLU B 1 137 ? 0.269 42.688 8.297 1 98.44 137 GLU B N 1
ATOM 4334 C CA . GLU B 1 137 ? 0.574 41.875 7.121 1 98.44 137 GLU B CA 1
ATOM 4335 C C . GLU B 1 137 ? -0.177 40.531 7.152 1 98.44 137 GLU B C 1
ATOM 4337 O O . GLU B 1 137 ? -0.103 39.812 8.141 1 98.44 137 GLU B O 1
ATOM 4342 N N . LEU B 1 138 ? -0.947 40.312 6.113 1 98.69 138 LEU B N 1
ATOM 4343 C CA . LEU B 1 138 ? -1.627 39.031 5.926 1 98.69 138 LEU B CA 1
ATOM 4344 C C . LEU B 1 138 ? -0.849 38.125 4.969 1 98.69 138 LEU B C 1
ATOM 4346 O O . LEU B 1 138 ? -0.436 38.562 3.893 1 98.69 138 LEU B O 1
ATOM 4350 N N . GLN B 1 139 ? -0.628 36.938 5.395 1 98.75 139 GLN B N 1
ATOM 4351 C CA . GLN B 1 139 ? 0.026 35.906 4.562 1 98.75 139 GLN B CA 1
ATOM 4352 C C . GLN B 1 139 ? -0.872 34.688 4.363 1 98.75 139 GLN B C 1
ATOM 4354 O O . GLN B 1 139 ? -1.23 34.031 5.324 1 98.75 139 GLN B O 1
ATOM 4359 N N . PHE B 1 140 ? -1.304 34.469 3.17 1 98.81 140 PHE B N 1
ATOM 4360 C CA . PHE B 1 140 ? -1.974 33.25 2.742 1 98.81 140 PHE B CA 1
ATOM 4361 C C . PHE B 1 140 ? -1.059 32.406 1.857 1 98.81 140 PHE B C 1
ATOM 4363 O O . PHE B 1 140 ? -0.826 32.75 0.696 1 98.81 140 PHE B O 1
ATOM 4370 N N . VAL B 1 141 ? -0.589 31.25 2.402 1 98.69 141 VAL B N 1
ATOM 4371 C CA . VAL B 1 141 ? 0.554 30.594 1.772 1 98.69 141 VAL B CA 1
ATOM 4372 C C . VAL B 1 141 ? 0.154 29.203 1.292 1 98.69 141 VAL B C 1
ATOM 4374 O O . VAL B 1 141 ? -0.867 28.656 1.722 1 98.69 141 VAL B O 1
ATOM 4377 N N . ALA B 1 142 ? 0.996 28.688 0.386 1 97.75 142 ALA B N 1
ATOM 4378 C CA . ALA B 1 142 ? 0.732 27.391 -0.239 1 97.75 142 ALA B CA 1
ATOM 4379 C C . ALA B 1 142 ? 1.525 26.281 0.444 1 97.75 142 ALA B C 1
ATOM 4381 O O . ALA B 1 142 ? 2.553 26.547 1.074 1 97.75 142 ALA B O 1
ATOM 4382 N N . ASP B 1 143 ? 1.054 25.031 0.457 1 96.31 143 ASP B N 1
ATOM 4383 C CA . ASP B 1 143 ? 1.814 23.781 0.476 1 96.31 143 ASP B CA 1
ATOM 4384 C C . ASP B 1 143 ? 2.307 23.469 1.886 1 96.31 143 ASP B C 1
ATOM 4386 O O . ASP B 1 143 ? 3.295 22.75 2.055 1 96.31 143 ASP B O 1
ATOM 4390 N N . GLU B 1 144 ? 1.669 24.016 2.906 1 96.44 144 GLU B N 1
ATOM 4391 C CA . GLU B 1 144 ? 2.08 23.719 4.273 1 96.44 144 GLU B CA 1
ATOM 4392 C C . GLU B 1 144 ? 1.934 22.219 4.57 1 96.44 144 GLU B C 1
ATOM 4394 O O . GLU B 1 144 ? 2.805 21.625 5.203 1 96.44 144 GLU B O 1
ATOM 4399 N N . GLU B 1 145 ? 0.949 21.594 4.074 1 94.06 145 GLU B N 1
ATOM 4400 C CA . GLU B 1 145 ? 0.601 20.203 4.379 1 94.06 145 GLU B CA 1
ATOM 4401 C C . GLU B 1 145 ? 1.625 19.234 3.793 1 94.06 145 GLU B C 1
ATOM 4403 O O . GLU B 1 145 ? 1.645 18.062 4.148 1 94.06 145 GLU B O 1
ATOM 4408 N N . MET B 1 146 ? 2.463 19.766 2.93 1 92.44 146 MET B N 1
ATOM 4409 C CA . MET B 1 146 ? 3.488 18.938 2.307 1 92.44 146 MET B CA 1
ATOM 4410 C C . MET B 1 146 ? 4.883 19.438 2.676 1 92.44 146 MET B C 1
ATOM 4412 O O . MET B 1 146 ? 5.859 19.109 1.999 1 92.44 146 MET B O 1
ATOM 4416 N N . GLY B 1 147 ? 4.969 20.281 3.625 1 91.44 147 GLY B N 1
ATOM 4417 C CA . GLY B 1 147 ? 6.273 20.719 4.082 1 91.44 147 GLY B CA 1
ATOM 4418 C C . GLY B 1 147 ? 6.652 22.094 3.557 1 91.44 147 GLY B C 1
ATOM 4419 O O . GLY B 1 147 ? 7.789 22.547 3.734 1 91.44 147 GLY B O 1
ATOM 4420 N N . SER B 1 148 ? 5.848 22.766 2.807 1 95.75 148 SER B N 1
ATOM 4421 C CA . SER B 1 148 ? 5.891 24.188 2.438 1 95.75 148 SER B CA 1
ATOM 4422 C C . SER B 1 148 ? 6.949 24.438 1.367 1 95.75 148 SER B C 1
ATOM 4424 O O . SER B 1 148 ? 7.453 25.562 1.243 1 95.75 148 SER B O 1
ATOM 4426 N N . TYR B 1 149 ? 7.336 23.438 0.594 1 94.31 149 TYR B N 1
ATOM 4427 C CA . TYR B 1 149 ? 8.289 23.609 -0.492 1 94.31 149 TYR B CA 1
ATOM 4428 C C . TYR B 1 149 ? 7.883 24.766 -1.396 1 94.31 149 TYR B C 1
ATOM 4430 O O . TYR B 1 149 ? 8.734 25.5 -1.891 1 94.31 149 TYR B O 1
ATOM 4438 N N . HIS B 1 150 ? 6.605 24.953 -1.58 1 96.31 150 HIS B N 1
ATOM 4439 C CA . HIS B 1 150 ? 6.082 25.969 -2.477 1 96.31 150 HIS B CA 1
ATOM 4440 C C . HIS B 1 150 ? 5.504 27.156 -1.695 1 96.31 150 HIS B C 1
ATOM 4442 O O . HIS B 1 150 ? 4.996 28.109 -2.287 1 96.31 150 HIS B O 1
ATOM 4448 N N . GLY B 1 151 ? 5.531 27.094 -0.389 1 97.31 151 GLY B N 1
ATOM 4449 C CA . GLY B 1 151 ? 4.969 28.125 0.468 1 97.31 151 GLY B CA 1
ATOM 4450 C C . GLY B 1 151 ? 6.02 28.906 1.233 1 97.31 151 GLY B C 1
ATOM 4451 O O . GLY B 1 151 ? 6.859 29.578 0.632 1 97.31 151 GLY B O 1
ATOM 4452 N N . MET B 1 152 ? 6.031 28.75 2.541 1 97.69 152 MET B N 1
ATOM 4453 C CA . MET B 1 152 ? 6.914 29.562 3.389 1 97.69 152 MET B CA 1
ATOM 4454 C C . MET B 1 152 ? 8.375 29.234 3.111 1 97.69 152 MET B C 1
ATOM 4456 O O . MET B 1 152 ? 9.234 30.109 3.188 1 97.69 152 MET B O 1
ATOM 4460 N N . LYS B 1 153 ? 8.68 27.953 2.865 1 96.25 153 LYS B N 1
ATOM 4461 C CA . LYS B 1 153 ? 10.055 27.609 2.527 1 96.25 153 LYS B CA 1
ATOM 4462 C C . LYS B 1 153 ? 10.508 28.328 1.257 1 96.25 153 LYS B C 1
ATOM 4464 O O . LYS B 1 153 ? 11.633 28.812 1.177 1 96.25 153 LYS B O 1
ATOM 4469 N N . TYR B 1 154 ? 9.648 28.344 0.263 1 96.44 154 TYR B N 1
ATOM 4470 C CA . TYR B 1 154 ? 9.953 29.062 -0.966 1 96.44 154 TYR B CA 1
ATOM 4471 C C . TYR B 1 154 ? 10.172 30.547 -0.687 1 96.44 154 TYR B C 1
ATOM 4473 O O . TYR B 1 154 ? 11.133 31.156 -1.18 1 96.44 154 TYR B O 1
ATOM 4481 N N . LEU B 1 155 ? 9.281 31.203 0.106 1 97.44 155 LEU B N 1
ATOM 4482 C CA . LEU B 1 155 ? 9.359 32.625 0.427 1 97.44 155 LEU B CA 1
ATOM 4483 C C . LEU B 1 155 ? 10.656 32.938 1.159 1 97.44 155 LEU B C 1
ATOM 4485 O O . LEU B 1 155 ? 11.258 34 0.937 1 97.44 155 LEU B O 1
ATOM 4489 N N . THR B 1 156 ? 11.07 32.031 2.01 1 95.38 156 THR B N 1
ATOM 4490 C CA . THR B 1 156 ? 12.273 32.25 2.803 1 95.38 156 THR B CA 1
ATOM 4491 C C . THR B 1 156 ? 13.523 31.969 1.977 1 95.38 156 THR B C 1
ATOM 4493 O O . THR B 1 156 ? 14.391 32.844 1.834 1 95.38 156 THR B O 1
ATOM 4496 N N . ASP B 1 157 ? 13.609 30.781 1.344 1 94.12 157 ASP B N 1
ATOM 4497 C CA . ASP B 1 157 ? 14.859 30.25 0.803 1 94.12 157 ASP B CA 1
ATOM 4498 C C . ASP B 1 157 ? 15.078 30.734 -0.633 1 94.12 157 ASP B C 1
ATOM 4500 O O . ASP B 1 157 ? 16.219 30.828 -1.091 1 94.12 157 ASP B O 1
ATOM 4504 N N . VAL B 1 158 ? 14.008 30.984 -1.352 1 94.12 158 VAL B N 1
ATOM 4505 C CA . VAL B 1 158 ? 14.141 31.266 -2.779 1 94.12 158 VAL B CA 1
ATOM 4506 C C . VAL B 1 158 ? 13.812 32.719 -3.057 1 94.12 158 VAL B C 1
ATOM 4508 O O . VAL B 1 158 ? 14.625 33.469 -3.627 1 94.12 158 VAL B O 1
ATOM 4511 N N . TYR B 1 159 ? 12.672 33.125 -2.568 1 95.75 159 TYR B N 1
ATOM 4512 C CA . TYR B 1 159 ? 12.227 34.469 -2.824 1 95.75 159 TYR B CA 1
ATOM 4513 C C . TYR B 1 159 ? 12.961 35.469 -1.926 1 95.75 159 TYR B C 1
ATOM 4515 O O . TYR B 1 159 ? 13.008 36.656 -2.221 1 95.75 159 TYR B O 1
ATOM 4523 N N . ASN B 1 160 ? 13.5 35.031 -0.804 1 95.25 160 ASN B N 1
ATOM 4524 C CA . ASN B 1 160 ? 14.211 35.844 0.182 1 95.25 160 ASN B CA 1
ATOM 4525 C C . ASN B 1 160 ? 13.344 36.969 0.715 1 95.25 160 ASN B C 1
ATOM 4527 O O . ASN B 1 160 ? 13.742 38.125 0.688 1 95.25 160 ASN B O 1
ATOM 4531 N N . TYR B 1 161 ? 12.172 36.594 1.062 1 94.44 161 TYR B N 1
ATOM 4532 C CA . TYR B 1 161 ? 11.242 37.562 1.611 1 94.44 161 TYR B CA 1
ATOM 4533 C C . TYR B 1 161 ? 11.688 38.031 2.99 1 94.44 161 TYR B C 1
ATOM 4535 O O . TYR B 1 161 ? 12.164 37.25 3.799 1 94.44 161 TYR B O 1
ATOM 4543 N N . ASP B 1 162 ? 11.57 39.281 3.273 1 90.75 162 ASP B N 1
ATOM 4544 C CA . ASP B 1 162 ? 11.875 39.844 4.59 1 90.75 162 ASP B CA 1
ATOM 4545 C C . ASP B 1 162 ? 10.664 39.719 5.52 1 90.75 162 ASP B C 1
ATOM 4547 O O . ASP B 1 162 ? 9.727 40.531 5.414 1 90.75 162 ASP B O 1
ATOM 4551 N N . PHE B 1 163 ? 10.734 38.906 6.574 1 92.12 163 PHE B N 1
ATOM 4552 C CA . PHE B 1 163 ? 9.609 38.625 7.461 1 92.12 163 PHE B CA 1
ATOM 4553 C C . PHE B 1 163 ? 9.664 39.5 8.703 1 92.12 163 PHE B C 1
ATOM 4555 O O . PHE B 1 163 ? 9.039 39.188 9.719 1 92.12 163 PHE B O 1
ATOM 4562 N N . TYR B 1 164 ? 10.242 40.531 8.672 1 93.62 164 TYR B N 1
ATOM 4563 C CA . TYR B 1 164 ? 10.359 41.344 9.875 1 93.62 164 TYR B CA 1
ATOM 4564 C C . TYR B 1 164 ? 8.984 41.719 10.414 1 93.62 164 TYR B C 1
ATOM 4566 O O . TYR B 1 164 ? 8.164 42.25 9.68 1 93.62 164 TYR B O 1
ATOM 4574 N N . ALA B 1 165 ? 8.781 41.469 11.695 1 97.25 165 ALA B N 1
ATOM 4575 C CA . ALA B 1 165 ? 7.566 41.812 12.422 1 97.25 165 ALA B CA 1
ATOM 4576 C C . ALA B 1 165 ? 7.793 41.75 13.93 1 97.25 165 ALA B C 1
ATOM 4578 O O . ALA B 1 165 ? 8.734 41.125 14.398 1 97.25 165 ALA B O 1
ATOM 4579 N N . ASP B 1 166 ? 7.004 42.469 14.641 1 96.75 166 ASP B N 1
ATOM 4580 C CA . ASP B 1 166 ? 7.074 42.438 16.094 1 96.75 166 ASP B CA 1
ATOM 4581 C C . ASP B 1 166 ? 6.398 41.188 16.656 1 96.75 166 ASP B C 1
ATOM 4583 O O . ASP B 1 166 ? 6.766 40.719 17.719 1 96.75 166 ASP B O 1
ATOM 4587 N N . LEU B 1 167 ? 5.449 40.688 15.953 1 97.81 167 LEU B N 1
ATOM 4588 C CA . LEU B 1 167 ? 4.738 39.469 16.328 1 97.81 167 LEU B CA 1
ATOM 4589 C C . LEU B 1 167 ? 4.125 38.812 15.094 1 97.81 167 LEU B C 1
ATOM 4591 O O . LEU B 1 167 ? 3.598 39.5 14.211 1 97.81 167 LEU B O 1
ATOM 4595 N N . ALA B 1 168 ? 4.238 37.531 15.047 1 98.44 168 ALA B N 1
ATOM 4596 C CA . ALA B 1 168 ? 3.508 36.75 14.055 1 98.44 168 ALA B CA 1
ATOM 4597 C C . ALA B 1 168 ? 2.555 35.75 14.727 1 98.44 168 ALA B C 1
ATOM 4599 O O . ALA B 1 168 ? 2.889 35.156 15.75 1 98.44 168 ALA B O 1
ATOM 4600 N N . ILE B 1 169 ? 1.37 35.594 14.172 1 98.62 169 ILE B N 1
ATOM 4601 C CA . ILE B 1 169 ? 0.363 34.656 14.633 1 98.62 169 ILE B CA 1
ATOM 4602 C C . ILE B 1 169 ? 0.027 33.656 13.508 1 98.62 169 ILE B C 1
ATOM 4604 O O . ILE B 1 169 ? -0.448 34.062 12.445 1 98.62 169 ILE B O 1
ATOM 4608 N N . VAL B 1 170 ? 0.32 32.406 13.727 1 98.69 170 VAL B N 1
ATOM 4609 C CA . VAL B 1 170 ? -0.064 31.344 12.797 1 98.69 170 VAL B CA 1
ATOM 4610 C C . VAL B 1 170 ? -1.354 30.688 13.273 1 98.69 170 VAL B C 1
ATOM 4612 O O . VAL B 1 170 ? -1.418 30.172 14.391 1 98.69 170 VAL B O 1
ATOM 4615 N N . ALA B 1 171 ? -2.346 30.609 12.438 1 98.56 171 ALA B N 1
ATOM 4616 C CA . ALA B 1 171 ? -3.695 30.312 12.906 1 98.56 171 ALA B CA 1
ATOM 4617 C C . ALA B 1 171 ? -3.998 28.812 12.797 1 98.56 171 ALA B C 1
ATOM 4619 O O . ALA B 1 171 ? -5.078 28.422 12.344 1 98.56 171 ALA B O 1
ATOM 4620 N N . GLU B 1 172 ? -3.082 27.984 13.18 1 98.31 172 GLU B N 1
ATOM 4621 C CA . GLU B 1 172 ? -3.334 26.547 13.281 1 98.31 172 GLU B CA 1
ATOM 4622 C C . GLU B 1 172 ? -4.398 26.25 14.328 1 98.31 172 GLU B C 1
ATOM 4624 O O . GLU B 1 172 ? -4.633 27.047 15.227 1 98.31 172 GLU B O 1
ATOM 4629 N N . PRO B 1 173 ? -5.039 25.125 14.219 1 97.88 173 PRO B N 1
ATOM 4630 C CA . PRO B 1 173 ? -6.09 24.828 15.195 1 97.88 173 PRO B CA 1
ATOM 4631 C C . PRO B 1 173 ? -5.527 24.438 16.562 1 97.88 173 PRO B C 1
ATOM 4633 O O . PRO B 1 173 ? -5.078 23.312 16.75 1 97.88 173 PRO B O 1
ATOM 4636 N N . THR B 1 174 ? -5.703 25.328 17.531 1 96.81 174 THR B N 1
ATOM 4637 C CA . THR B 1 174 ? -5.152 25.141 18.875 1 96.81 174 THR B CA 1
ATOM 4638 C C . THR B 1 174 ? -6.25 25.219 19.922 1 96.81 174 THR B C 1
ATOM 4640 O O . THR B 1 174 ? -5.98 25.516 21.094 1 96.81 174 THR B O 1
ATOM 4643 N N . ASN B 1 175 ? -7.477 25.125 19.531 1 95.94 175 ASN B N 1
ATOM 4644 C CA . ASN B 1 175 ? -8.594 25.297 20.453 1 95.94 175 ASN B CA 1
ATOM 4645 C C . ASN B 1 175 ? -8.57 26.688 21.094 1 95.94 175 ASN B C 1
ATOM 4647 O O . ASN B 1 175 ? -8.836 26.828 22.281 1 95.94 175 ASN B O 1
ATOM 4651 N N . ASN B 1 176 ? -8.117 27.641 20.391 1 96.94 176 ASN B N 1
ATOM 4652 C CA . ASN B 1 176 ? -7.98 29.031 20.844 1 96.94 176 ASN B CA 1
ATOM 4653 C C . ASN B 1 176 ? -7.008 29.141 22 1 96.94 176 ASN B C 1
ATOM 4655 O O . ASN B 1 176 ? -7.141 30.031 22.844 1 96.94 176 ASN B O 1
ATOM 4659 N N . GLU B 1 177 ? -6.117 28.188 22.109 1 95.69 177 GLU B N 1
ATOM 4660 C CA . GLU B 1 177 ? -5 28.281 23.031 1 95.69 177 GLU B CA 1
ATOM 4661 C C . GLU B 1 177 ? -3.764 28.875 22.359 1 95.69 177 GLU B C 1
ATOM 4663 O O . GLU B 1 177 ? -3.465 28.531 21.203 1 95.69 177 GLU B O 1
ATOM 4668 N N . ILE B 1 178 ? -3.094 29.75 23.094 1 96.69 178 ILE B N 1
ATOM 4669 C CA . ILE B 1 178 ? -1.879 30.344 22.531 1 96.69 178 ILE B CA 1
ATOM 4670 C C . ILE B 1 178 ? -0.692 29.422 22.812 1 96.69 178 ILE B C 1
ATOM 4672 O O . ILE B 1 178 ? -0.371 29.125 23.969 1 96.69 178 ILE B O 1
ATOM 4676 N N . CYS B 1 179 ? -0.064 28.969 21.75 1 96 179 CYS B N 1
ATOM 4677 C CA . CYS B 1 179 ? 1.093 28.094 21.844 1 96 179 CYS B CA 1
ATOM 4678 C C . CYS B 1 179 ? 2.373 28.828 21.453 1 96 179 CYS B C 1
ATOM 4680 O O . CYS B 1 179 ? 2.404 29.531 20.453 1 96 179 CYS B O 1
ATOM 4682 N N . LYS B 1 180 ? 3.424 28.609 22.219 1 94.56 180 LYS B N 1
ATOM 4683 C CA . LYS B 1 180 ? 4.691 29.281 21.938 1 94.56 180 LYS B CA 1
ATOM 4684 C C . LYS B 1 180 ? 5.723 28.312 21.375 1 94.56 180 LYS B C 1
ATOM 4686 O O . LYS B 1 180 ? 6.867 28.688 21.125 1 94.56 180 LYS B O 1
ATOM 4691 N N . SER B 1 181 ? 5.277 27.047 21.281 1 94.19 181 SER B N 1
ATOM 4692 C CA . SER B 1 181 ? 6.156 26.016 20.719 1 94.19 181 SER B CA 1
ATOM 4693 C C . SER B 1 181 ? 5.367 25.016 19.891 1 94.19 181 SER B C 1
ATOM 4695 O O . SER B 1 181 ? 4.156 24.875 20.062 1 94.19 181 SER B O 1
ATOM 4697 N N . GLU B 1 182 ? 6.07 24.406 18.969 1 95.56 182 GLU B N 1
ATOM 4698 C CA . GLU B 1 182 ? 5.496 23.312 18.188 1 95.56 182 GLU B CA 1
ATOM 4699 C C . GLU B 1 182 ? 6.492 22.156 18.031 1 95.56 182 GLU B C 1
ATOM 4701 O O . GLU B 1 182 ? 7.703 22.375 18.094 1 95.56 182 GLU B O 1
ATOM 4706 N N . LEU B 1 183 ? 5.926 20.969 17.906 1 95.12 183 LEU B N 1
ATOM 4707 C CA . LEU B 1 183 ? 6.754 19.812 17.547 1 95.12 183 LEU B CA 1
ATOM 4708 C C . LEU B 1 183 ? 7.254 19.938 16.109 1 95.12 183 LEU B C 1
ATOM 4710 O O . LEU B 1 183 ? 6.602 20.547 15.273 1 95.12 183 LEU B O 1
ATOM 4714 N N . GLY B 1 184 ? 8.523 19.406 15.922 1 95.38 184 GLY B N 1
ATOM 4715 C CA . GLY B 1 184 ? 8.953 19.109 14.562 1 95.38 184 GLY B CA 1
ATOM 4716 C C . GLY B 1 184 ? 8.578 17.719 14.102 1 95.38 184 GLY B C 1
ATOM 4717 O O . GLY B 1 184 ? 7.844 17.016 14.789 1 95.38 184 GLY B O 1
ATOM 4718 N N . ASN B 1 185 ? 8.969 17.422 12.859 1 95.69 185 ASN B N 1
ATOM 4719 C CA . ASN B 1 185 ? 8.75 16.062 12.367 1 95.69 185 ASN B CA 1
ATOM 4720 C C . ASN B 1 185 ? 9.891 15.609 11.453 1 95.69 185 ASN B C 1
ATOM 4722 O O . ASN B 1 185 ? 10.664 16.422 10.969 1 95.69 185 ASN B O 1
ATOM 4726 N N . LEU B 1 186 ? 10.125 14.422 11.438 1 96.62 186 LEU B N 1
ATOM 4727 C CA . LEU B 1 186 ? 11.023 13.703 10.539 1 96.62 186 LEU B CA 1
ATOM 4728 C C . LEU B 1 186 ? 10.242 12.773 9.617 1 96.62 186 LEU B C 1
ATOM 4730 O O . LEU B 1 186 ? 9.734 11.742 10.062 1 96.62 186 LEU B O 1
ATOM 4734 N N . TRP B 1 187 ? 10.18 13.227 8.297 1 97.25 187 TRP B N 1
ATOM 4735 C CA . TRP B 1 187 ? 9.469 12.445 7.289 1 97.25 187 TRP B CA 1
ATOM 4736 C C . TRP B 1 187 ? 10.453 11.664 6.418 1 97.25 187 TRP B C 1
ATOM 4738 O O . TRP B 1 187 ? 11.281 12.258 5.719 1 97.25 187 TRP B O 1
ATOM 4748 N N . LEU B 1 188 ? 10.312 10.383 6.461 1 97.62 188 LEU B N 1
ATOM 4749 C CA . LEU B 1 188 ? 11.188 9.531 5.672 1 97.62 188 LEU B CA 1
ATOM 4750 C C . LEU B 1 188 ? 10.383 8.523 4.863 1 97.62 188 LEU B C 1
ATOM 4752 O O . LEU B 1 188 ? 9.289 8.125 5.273 1 97.62 188 LEU B O 1
ATOM 4756 N N . LYS B 1 189 ? 10.883 8.18 3.746 1 97.5 189 LYS B N 1
ATOM 4757 C CA . LYS B 1 189 ? 10.414 7.062 2.932 1 97.5 189 LYS B CA 1
ATOM 4758 C C . LYS B 1 189 ? 11.375 5.883 3.01 1 97.5 189 LYS B C 1
ATOM 4760 O O . LYS B 1 189 ? 12.57 6.027 2.725 1 97.5 189 LYS B O 1
ATOM 4765 N N . TRP B 1 190 ? 10.859 4.75 3.4 1 97.62 190 TRP B N 1
ATOM 4766 C CA . TRP B 1 190 ? 11.641 3.516 3.457 1 97.62 190 TRP B CA 1
ATOM 4767 C C . TRP B 1 190 ? 11.266 2.586 2.307 1 97.62 190 TRP B C 1
ATOM 4769 O O . TRP B 1 190 ? 10.109 2.535 1.89 1 97.62 190 TRP B O 1
ATOM 4779 N N . LYS B 1 191 ? 12.242 1.978 1.782 1 95.38 191 LYS B N 1
ATOM 4780 C CA . LYS B 1 191 ? 12.055 0.962 0.75 1 95.38 191 LYS B CA 1
ATOM 4781 C C . LYS B 1 191 ? 12.773 -0.335 1.117 1 95.38 191 LYS B C 1
ATOM 4783 O O . LYS B 1 191 ? 13.867 -0.308 1.676 1 95.38 191 LYS B O 1
ATOM 4788 N N . VAL B 1 192 ? 12.141 -1.418 0.854 1 95.19 192 VAL B N 1
ATOM 4789 C CA . VAL B 1 192 ? 12.719 -2.744 1.025 1 95.19 192 VAL B CA 1
ATOM 4790 C C . VAL B 1 192 ? 12.594 -3.539 -0.272 1 95.19 192 VAL B C 1
ATOM 4792 O O . VAL B 1 192 ? 11.516 -3.586 -0.872 1 95.19 192 VAL B O 1
ATOM 4795 N N . ASN B 1 193 ? 13.656 -4.109 -0.723 1 92.56 193 ASN B N 1
ATOM 4796 C CA . ASN B 1 193 ? 13.68 -4.996 -1.883 1 92.56 193 ASN B CA 1
ATOM 4797 C C . ASN B 1 193 ? 14.18 -6.391 -1.517 1 92.56 193 ASN B C 1
ATOM 4799 O O . ASN B 1 193 ? 15.109 -6.531 -0.725 1 92.56 193 ASN B O 1
ATOM 4803 N N . THR B 1 194 ? 13.555 -7.422 -1.998 1 92.88 194 THR B N 1
ATOM 4804 C CA . THR B 1 194 ? 13.945 -8.82 -1.868 1 92.88 194 THR B CA 1
ATOM 4805 C C . THR B 1 194 ? 13.828 -9.539 -3.209 1 92.88 194 THR B C 1
ATOM 4807 O O . THR B 1 194 ? 13.5 -8.922 -4.223 1 92.88 194 THR B O 1
ATOM 4810 N N . ASP B 1 195 ? 14.07 -10.805 -3.23 1 86.5 195 ASP B N 1
ATOM 4811 C CA . ASP B 1 195 ? 14.07 -11.562 -4.48 1 86.5 195 ASP B CA 1
ATOM 4812 C C . ASP B 1 195 ? 12.648 -11.922 -4.902 1 86.5 195 ASP B C 1
ATOM 4814 O O . ASP B 1 195 ? 12.367 -12.055 -6.094 1 86.5 195 ASP B O 1
ATOM 4818 N N . GLY B 1 196 ? 11.758 -12.023 -3.92 1 89.31 196 GLY B N 1
ATOM 4819 C CA . GLY B 1 196 ? 10.422 -12.516 -4.23 1 89.31 196 GLY B CA 1
ATOM 4820 C C . GLY B 1 196 ? 10.406 -13.984 -4.625 1 89.31 196 GLY B C 1
ATOM 4821 O O . GLY B 1 196 ? 11.367 -14.711 -4.363 1 89.31 196 GLY B O 1
ATOM 4822 N N . GLY B 1 197 ? 9.211 -14.461 -5.18 1 92.38 197 GLY B N 1
ATOM 4823 C CA . GLY B 1 197 ? 9.07 -15.844 -5.59 1 92.38 197 GLY B CA 1
ATOM 4824 C C . GLY B 1 197 ? 7.637 -16.344 -5.508 1 92.38 197 GLY B C 1
ATOM 4825 O O . GLY B 1 197 ? 6.711 -15.562 -5.285 1 92.38 197 GLY B O 1
ATOM 4826 N N . HIS B 1 198 ? 7.535 -17.562 -5.797 1 94.56 198 HIS B N 1
ATOM 4827 C CA . HIS B 1 198 ? 6.23 -18.219 -5.758 1 94.56 198 HIS B CA 1
ATOM 4828 C C . HIS B 1 198 ? 5.758 -18.422 -4.32 1 94.56 198 HIS B C 1
ATOM 4830 O O . HIS B 1 198 ? 6.516 -18.922 -3.479 1 94.56 198 HIS B O 1
ATOM 4836 N N . ALA B 1 199 ? 4.527 -18.125 -4.031 1 95.44 199 ALA B N 1
ATOM 4837 C CA . ALA B 1 199 ? 4.004 -18.172 -2.668 1 95.44 199 ALA B CA 1
ATOM 4838 C C . ALA B 1 199 ? 4.016 -19.609 -2.135 1 95.44 199 ALA B C 1
ATOM 4840 O O . ALA B 1 199 ? 4.105 -19.828 -0.925 1 95.44 199 ALA B O 1
ATOM 4841 N N . GLY B 1 200 ? 3.863 -20.594 -3.029 1 95.06 200 GLY B N 1
ATOM 4842 C CA . GLY B 1 200 ? 3.939 -21.984 -2.596 1 95.06 200 GLY B CA 1
ATOM 4843 C C . GLY B 1 200 ? 5.266 -22.328 -1.949 1 95.06 200 GLY B C 1
ATOM 4844 O O . GLY B 1 200 ? 5.355 -23.297 -1.191 1 95.06 200 GLY B O 1
ATOM 4845 N N . LEU B 1 201 ? 6.277 -21.562 -2.238 1 95 201 LEU B N 1
ATOM 4846 C CA . LEU B 1 201 ? 7.617 -21.766 -1.699 1 95 201 LEU B CA 1
ATOM 4847 C C . LEU B 1 201 ? 8.031 -20.594 -0.814 1 95 201 LEU B C 1
ATOM 4849 O O . LEU B 1 201 ? 9.227 -20.281 -0.709 1 95 201 LEU B O 1
ATOM 4853 N N . ALA B 1 202 ? 7.145 -19.953 -0.212 1 95 202 ALA B N 1
ATOM 4854 C CA . ALA B 1 202 ? 7.398 -18.734 0.548 1 95 202 ALA B CA 1
ATOM 4855 C C . ALA B 1 202 ? 8.438 -18.969 1.639 1 95 202 ALA B C 1
ATOM 4857 O O . ALA B 1 202 ? 9.156 -18.047 2.033 1 95 202 ALA B O 1
ATOM 4858 N N . PHE B 1 203 ? 8.602 -20.188 2.133 1 93.19 203 PHE B N 1
ATOM 4859 C CA . PHE B 1 203 ? 9.555 -20.516 3.184 1 93.19 203 PHE B CA 1
ATOM 4860 C C . PHE B 1 203 ? 10.984 -20.359 2.684 1 93.19 203 PHE B C 1
ATOM 4862 O O . PHE B 1 203 ? 11.922 -20.312 3.48 1 93.19 203 PHE B O 1
ATOM 4869 N N . LYS B 1 204 ? 11.18 -20.281 1.411 1 93.38 204 LYS B N 1
ATOM 4870 C CA . LYS B 1 204 ? 12.516 -20.188 0.834 1 93.38 204 LYS B CA 1
ATOM 4871 C C . LYS B 1 204 ? 12.914 -18.719 0.625 1 93.38 204 LYS B C 1
ATOM 4873 O O . LYS B 1 204 ? 14.07 -18.422 0.322 1 93.38 204 LYS B O 1
ATOM 4878 N N . TYR B 1 205 ? 11.961 -17.797 0.802 1 93.69 205 TYR B N 1
ATOM 4879 C CA . TYR B 1 205 ? 12.188 -16.406 0.418 1 93.69 205 TYR B CA 1
ATOM 4880 C C . TYR B 1 205 ? 11.891 -15.461 1.58 1 93.69 205 TYR B C 1
ATOM 4882 O O . TYR B 1 205 ? 11.203 -15.836 2.531 1 93.69 205 TYR B O 1
ATOM 4890 N N . LYS B 1 206 ? 12.516 -14.305 1.485 1 95.31 206 LYS B N 1
ATOM 4891 C CA . LYS B 1 206 ? 12.133 -13.234 2.4 1 95.31 206 LYS B CA 1
ATOM 4892 C C . LYS B 1 206 ? 11.023 -12.367 1.806 1 95.31 206 LYS B C 1
ATOM 4894 O O . LYS B 1 206 ? 11.133 -11.906 0.669 1 95.31 206 LYS B O 1
ATOM 4899 N N . ASN B 1 207 ? 9.945 -12.211 2.541 1 96.69 207 ASN B N 1
ATOM 4900 C CA . ASN B 1 207 ? 8.82 -11.359 2.168 1 96.69 207 ASN B CA 1
ATOM 4901 C C . ASN B 1 207 ? 9.094 -9.891 2.488 1 96.69 207 ASN B C 1
ATOM 4903 O O . ASN B 1 207 ? 9.289 -9.531 3.65 1 96.69 207 ASN B O 1
ATOM 4907 N N . ALA B 1 208 ? 9.07 -9.031 1.458 1 96.44 208 ALA B N 1
ATOM 4908 C CA . ALA B 1 208 ? 9.445 -7.633 1.636 1 96.44 208 ALA B CA 1
ATOM 4909 C C . ALA B 1 208 ? 8.539 -6.949 2.654 1 96.44 208 ALA B C 1
ATOM 4911 O O . ALA B 1 208 ? 8.977 -6.062 3.389 1 96.44 208 ALA B O 1
ATOM 4912 N N . ILE B 1 209 ? 7.246 -7.305 2.674 1 97.94 209 ILE B N 1
ATOM 4913 C CA . ILE B 1 209 ? 6.305 -6.746 3.635 1 97.94 209 ILE B CA 1
ATOM 4914 C C . ILE B 1 209 ? 6.695 -7.172 5.047 1 97.94 209 ILE B C 1
ATOM 4916 O O . ILE B 1 209 ? 6.684 -6.359 5.973 1 97.94 209 ILE B O 1
ATOM 4920 N N . ASP B 1 210 ? 7.094 -8.453 5.215 1 97.69 210 ASP B N 1
ATOM 4921 C CA . ASP B 1 210 ? 7.539 -8.945 6.516 1 97.69 210 ASP B CA 1
ATOM 4922 C C . ASP B 1 210 ? 8.805 -8.219 6.977 1 97.69 210 ASP B C 1
ATOM 4924 O O . ASP B 1 210 ? 8.938 -7.871 8.148 1 97.69 210 ASP B O 1
ATOM 4928 N N . VAL B 1 211 ? 9.688 -8.031 6.062 1 97.94 211 VAL B N 1
ATOM 4929 C CA . VAL B 1 211 ? 10.922 -7.332 6.383 1 97.94 211 VAL B CA 1
ATOM 4930 C C . VAL B 1 211 ? 10.609 -5.898 6.801 1 97.94 211 VAL B C 1
ATOM 4932 O O . VAL B 1 211 ? 11.172 -5.391 7.773 1 97.94 211 VAL B O 1
ATOM 4935 N N . MET B 1 212 ? 9.727 -5.238 6.082 1 98.06 212 MET B N 1
ATOM 4936 C CA . MET B 1 212 ? 9.32 -3.883 6.438 1 98.06 212 MET B CA 1
ATOM 4937 C C . MET B 1 212 ? 8.734 -3.844 7.844 1 98.06 212 MET B C 1
ATOM 4939 O O . MET B 1 212 ? 9.031 -2.938 8.625 1 98.06 212 MET B O 1
ATOM 4943 N N . ASN B 1 213 ? 7.891 -4.824 8.172 1 97.62 213 ASN B N 1
ATOM 4944 C CA . ASN B 1 213 ? 7.312 -4.898 9.516 1 97.62 213 ASN B CA 1
ATOM 4945 C C . ASN B 1 213 ? 8.391 -5.055 10.586 1 97.62 213 ASN B C 1
ATOM 4947 O O . ASN B 1 213 ? 8.258 -4.512 11.68 1 97.62 213 ASN B O 1
ATOM 4951 N N . GLU B 1 214 ? 9.359 -5.828 10.273 1 97.31 214 GLU B N 1
ATOM 4952 C CA . GLU B 1 214 ? 10.484 -5.977 11.188 1 97.31 214 GLU B CA 1
ATOM 4953 C C . GLU B 1 214 ? 11.211 -4.648 11.391 1 97.31 214 GLU B C 1
ATOM 4955 O O . GLU B 1 214 ? 11.555 -4.289 12.516 1 97.31 214 GLU B O 1
ATOM 4960 N N . VAL B 1 215 ? 11.453 -3.918 10.305 1 97.38 215 VAL B N 1
ATOM 4961 C CA . VAL B 1 215 ? 12.078 -2.602 10.367 1 97.38 215 VAL B CA 1
ATOM 4962 C C . VAL B 1 215 ? 11.258 -1.682 11.266 1 97.38 215 VAL B C 1
ATOM 4964 O O . VAL B 1 215 ? 11.797 -1.015 12.148 1 97.38 215 VAL B O 1
ATOM 4967 N N . ILE B 1 216 ? 9.969 -1.673 11.047 1 97.69 216 ILE B N 1
ATOM 4968 C CA . ILE B 1 216 ? 9.039 -0.841 11.812 1 97.69 216 ILE B CA 1
ATOM 4969 C C . ILE B 1 216 ? 9.18 -1.15 13.305 1 97.69 216 ILE B C 1
ATOM 4971 O O . ILE B 1 216 ? 9.312 -0.239 14.125 1 97.69 216 ILE B O 1
ATOM 4975 N N . GLY B 1 217 ? 9.18 -2.426 13.656 1 97.12 217 GLY B N 1
ATOM 4976 C CA . GLY B 1 217 ? 9.336 -2.824 15.047 1 97.12 217 GLY B CA 1
ATOM 4977 C C . GLY B 1 217 ? 10.648 -2.369 15.656 1 97.12 217 GLY B C 1
ATOM 4978 O O . GLY B 1 217 ? 10.672 -1.857 16.781 1 97.12 217 GLY B O 1
ATOM 4979 N N . ASN B 1 218 ? 11.711 -2.541 14.93 1 97.62 218 ASN B N 1
ATOM 4980 C CA . ASN B 1 218 ? 13.039 -2.172 15.414 1 97.62 218 ASN B CA 1
ATOM 4981 C C . ASN B 1 218 ? 13.156 -0.667 15.648 1 97.62 218 ASN B C 1
ATOM 4983 O O . ASN B 1 218 ? 13.703 -0.232 16.656 1 97.62 218 ASN B O 1
ATOM 4987 N N . VAL B 1 219 ? 12.688 0.11 14.727 1 98.06 219 VAL B N 1
ATOM 4988 C CA . VAL B 1 219 ? 12.789 1.563 14.82 1 98.06 219 VAL B CA 1
ATOM 4989 C C . VAL B 1 219 ? 11.961 2.057 16.016 1 98.06 219 VAL B C 1
ATOM 4991 O O . VAL B 1 219 ? 12.414 2.904 16.781 1 98.06 219 VAL B O 1
ATOM 4994 N N . ARG B 1 220 ? 10.758 1.542 16.141 1 97.44 220 ARG B N 1
ATOM 4995 C CA . ARG B 1 220 ? 9.914 1.931 17.266 1 97.44 220 ARG B CA 1
ATOM 4996 C C . ARG B 1 220 ? 10.625 1.675 18.594 1 97.44 220 ARG B C 1
ATOM 4998 O O . ARG B 1 220 ? 10.609 2.525 19.484 1 97.44 220 ARG B O 1
ATOM 5005 N N . LYS B 1 221 ? 11.164 0.513 18.703 1 97.06 221 LYS B N 1
ATOM 5006 C CA . LYS B 1 221 ? 11.891 0.16 19.922 1 97.06 221 LYS B CA 1
ATOM 5007 C C . LYS B 1 221 ? 13.047 1.121 20.172 1 97.06 221 LYS B C 1
ATOM 5009 O O . LYS B 1 221 ? 13.273 1.555 21.297 1 97.06 221 LYS B O 1
ATOM 5014 N N . ALA B 1 222 ? 13.781 1.432 19.141 1 97.31 222 ALA B N 1
ATOM 5015 C CA . ALA B 1 222 ? 14.945 2.307 19.25 1 97.31 222 ALA B CA 1
ATOM 5016 C C . ALA B 1 222 ? 14.531 3.717 19.672 1 97.31 222 ALA B C 1
ATOM 5018 O O . ALA B 1 222 ? 15.164 4.332 20.516 1 97.31 222 ALA B O 1
ATOM 5019 N N . VAL B 1 223 ? 13.469 4.223 19.047 1 95.75 223 VAL B N 1
ATOM 5020 C CA . VAL B 1 223 ? 12.992 5.566 19.344 1 95.75 223 VAL B CA 1
ATOM 5021 C C . VAL B 1 223 ? 12.5 5.633 20.797 1 95.75 223 VAL B C 1
ATOM 5023 O O . VAL B 1 223 ? 12.812 6.578 21.516 1 95.75 223 VAL B O 1
ATOM 5026 N N . ARG B 1 224 ? 11.773 4.602 21.234 1 94 224 ARG B N 1
ATOM 5027 C CA . ARG B 1 224 ? 11.289 4.543 22.609 1 94 224 ARG B CA 1
ATOM 5028 C C . ARG B 1 224 ? 12.461 4.523 23.594 1 94 224 ARG B C 1
ATOM 5030 O O . ARG B 1 224 ? 12.438 5.234 24.594 1 94 224 ARG B O 1
ATOM 5037 N N . SER B 1 225 ? 13.383 3.717 23.312 1 93.75 225 SER B N 1
ATOM 5038 C CA . SER B 1 225 ? 14.555 3.615 24.172 1 93.75 225 SER B CA 1
ATOM 5039 C C . SER B 1 225 ? 15.281 4.953 24.281 1 93.75 225 SER B C 1
ATOM 5041 O O . SER B 1 225 ? 15.703 5.348 25.359 1 93.75 225 SER B O 1
ATOM 5043 N N . TYR B 1 226 ? 15.406 5.598 23.203 1 91.88 226 TYR B N 1
ATOM 5044 C CA . TYR B 1 226 ? 16.062 6.902 23.172 1 91.88 226 TYR B CA 1
ATOM 5045 C C . TYR B 1 226 ? 15.312 7.906 24.031 1 91.88 226 TYR B C 1
ATOM 5047 O O . TYR B 1 226 ? 15.914 8.625 24.828 1 91.88 226 TYR B O 1
ATOM 5055 N N . ARG B 1 227 ? 14 7.949 23.906 1 89.44 227 ARG B N 1
ATOM 5056 C CA . ARG B 1 227 ? 13.195 8.93 24.641 1 89.44 227 ARG B CA 1
ATOM 5057 C C . ARG B 1 227 ? 13.117 8.578 26.125 1 89.44 227 ARG B C 1
ATOM 5059 O O . ARG B 1 227 ? 13.055 9.477 26.969 1 89.44 227 ARG B O 1
ATOM 5066 N N . GLU B 1 228 ? 13.031 7.285 26.422 1 86.88 228 GLU B N 1
ATOM 5067 C CA . GLU B 1 228 ? 13.062 6.859 27.812 1 86.88 228 GLU B CA 1
ATOM 5068 C C . GLU B 1 228 ? 14.359 7.277 28.5 1 86.88 228 GLU B C 1
ATOM 5070 O O . GLU B 1 228 ? 14.352 7.668 29.672 1 86.88 228 GLU B O 1
ATOM 5075 N N . PHE B 1 229 ? 15.367 7.203 27.797 1 83.62 229 PHE B N 1
ATOM 5076 C CA . PHE B 1 229 ? 16.656 7.621 28.328 1 83.62 229 PHE B CA 1
ATOM 5077 C C . PHE B 1 229 ? 16.688 9.125 28.578 1 83.62 229 PHE B C 1
ATOM 5079 O O . PHE B 1 229 ? 17.234 9.586 29.594 1 83.62 229 PHE B O 1
ATOM 5086 N N . ARG B 1 230 ? 16.031 9.906 27.766 1 79.56 230 ARG B N 1
ATOM 5087 C CA . ARG B 1 230 ? 16 11.359 27.906 1 79.56 230 ARG B CA 1
ATOM 5088 C C . ARG B 1 230 ? 15.07 11.789 29.031 1 79.56 230 ARG B C 1
ATOM 5090 O O . ARG B 1 230 ? 15.367 12.742 29.75 1 79.56 230 ARG B O 1
ATOM 5097 N N . VAL B 1 231 ? 13.781 11.375 29 1 64.31 231 VAL B N 1
ATOM 5098 C CA . VAL B 1 231 ? 12.781 11.695 30.016 1 64.31 231 VAL B CA 1
ATOM 5099 C C . VAL B 1 231 ? 13.383 11.492 31.406 1 64.31 231 VAL B C 1
ATOM 5101 O O . VAL B 1 231 ? 13.133 12.281 32.312 1 64.31 231 VAL B O 1
ATOM 5104 N N . THR B 1 232 ? 14.07 10.477 31.578 1 57.12 232 THR B N 1
ATOM 5105 C CA . THR B 1 232 ? 14.711 10.266 32.875 1 57.12 232 THR B CA 1
ATOM 5106 C C . THR B 1 232 ? 15.625 11.438 33.219 1 57.12 232 THR B C 1
ATOM 5108 O O . THR B 1 232 ? 15.922 11.672 34.375 1 57.12 232 THR B O 1
ATOM 5111 N N . THR B 1 233 ? 15.75 12.289 32.281 1 52.81 233 THR B N 1
ATOM 5112 C CA . THR B 1 233 ? 16.656 13.398 32.562 1 52.81 233 THR B CA 1
ATOM 5113 C C . THR B 1 233 ? 15.875 14.703 32.719 1 52.81 233 THR B C 1
ATOM 5115 O O . THR B 1 233 ? 16.469 15.773 32.875 1 52.81 233 THR B O 1
ATOM 5118 N N . GLY B 1 234 ? 14.445 14.812 32.969 1 52.19 234 GLY B N 1
ATOM 5119 C CA . GLY B 1 234 ? 13.633 15.914 33.469 1 52.19 234 GLY B CA 1
ATOM 5120 C C . GLY B 1 234 ? 12.68 16.469 32.438 1 52.19 234 GLY B C 1
ATOM 5121 O O . GLY B 1 234 ? 11.539 16.812 32.75 1 52.19 234 GLY B O 1
ATOM 5122 N N . GLN B 1 235 ? 12.961 17.266 31.328 1 53.38 235 GLN B N 1
ATOM 5123 C CA . GLN B 1 235 ? 12.367 18.453 30.688 1 53.38 235 GLN B CA 1
ATOM 5124 C C . GLN B 1 235 ? 11.336 18.047 29.641 1 53.38 235 GLN B C 1
ATOM 5126 O O . GLN B 1 235 ? 11.57 18.188 28.438 1 53.38 235 GLN B O 1
ATOM 5131 N N . ASP B 1 236 ? 10.188 17.328 29.859 1 59.44 236 ASP B N 1
ATOM 5132 C CA . ASP B 1 236 ? 9.312 16.953 28.75 1 59.44 236 ASP B CA 1
ATOM 5133 C C . ASP B 1 236 ? 8.164 17.938 28.594 1 59.44 236 ASP B C 1
ATOM 5135 O O . ASP B 1 236 ? 7.348 17.797 27.672 1 59.44 236 ASP B O 1
ATOM 5139 N N . PHE B 1 237 ? 7.816 18.891 29.391 1 63.59 237 PHE B N 1
ATOM 5140 C CA . PHE B 1 237 ? 6.781 19.891 29.188 1 63.59 237 PHE B CA 1
ATOM 5141 C C . PHE B 1 237 ? 7.117 20.766 27.984 1 63.59 237 PHE B C 1
ATOM 5143 O O . PHE B 1 237 ? 8.266 21.172 27.797 1 63.59 237 PHE B O 1
ATOM 5150 N N . PRO B 1 238 ? 6.008 20.859 27.219 1 72.12 238 PRO B N 1
ATOM 5151 C CA . PRO B 1 238 ? 4.566 20.594 27.234 1 72.12 238 PRO B CA 1
ATOM 5152 C C . PRO B 1 238 ? 4.199 19.312 26.484 1 72.12 238 PRO B C 1
ATOM 5154 O O . PRO B 1 238 ? 3.014 19.016 26.297 1 72.12 238 PRO B O 1
ATOM 5157 N N . TYR B 1 239 ? 5.02 18.688 26.109 1 81.5 239 TYR B N 1
ATOM 5158 C CA . TYR B 1 239 ? 4.734 17.5 25.312 1 81.5 239 TYR B CA 1
ATOM 5159 C C . TYR B 1 239 ? 4.855 16.234 26.125 1 81.5 239 TYR B C 1
ATOM 5161 O O . TYR B 1 239 ? 5.84 15.5 26.016 1 81.5 239 TYR B O 1
ATOM 5169 N N . ASN B 1 240 ? 3.785 15.961 26.953 1 76.62 240 ASN B N 1
ATOM 5170 C CA . ASN B 1 240 ? 3.795 14.867 27.906 1 76.62 240 ASN B CA 1
ATOM 5171 C C . ASN B 1 240 ? 3.621 13.516 27.219 1 76.62 240 ASN B C 1
ATOM 5173 O O . ASN B 1 240 ? 4.078 12.484 27.734 1 76.62 240 ASN B O 1
ATOM 5177 N N . GLU B 1 241 ? 2.914 13.43 26.234 1 84.69 241 GLU B N 1
ATOM 5178 C CA . GLU B 1 241 ? 2.678 12.188 25.516 1 84.69 241 GLU B CA 1
ATOM 5179 C C . GLU B 1 241 ? 3.031 12.328 24.031 1 84.69 241 GLU B C 1
ATOM 5181 O O . GLU B 1 241 ? 2.645 13.305 23.391 1 84.69 241 GLU B O 1
ATOM 5186 N N . LEU B 1 242 ? 3.912 11.375 23.625 1 88.44 242 LEU B N 1
ATOM 5187 C CA . LEU B 1 242 ? 4.285 11.344 22.219 1 88.44 242 LEU B CA 1
ATOM 5188 C C . LEU B 1 242 ? 4.312 9.914 21.688 1 88.44 242 LEU B C 1
ATOM 5190 O O . LEU B 1 242 ? 4.723 9 22.406 1 88.44 242 LEU B O 1
ATOM 5194 N N . HIS B 1 243 ? 3.889 9.781 20.5 1 89.69 243 HIS B N 1
ATOM 5195 C CA . HIS B 1 243 ? 4.047 8.5 19.828 1 89.69 243 HIS B CA 1
ATOM 5196 C C . HIS B 1 243 ? 5.492 8.273 19.406 1 89.69 243 HIS B C 1
ATOM 5198 O O . HIS B 1 243 ? 6.254 9.234 19.25 1 89.69 243 HIS B O 1
ATOM 5204 N N . ASP B 1 244 ? 5.867 7.074 19.344 1 92.19 244 ASP B N 1
ATOM 5205 C CA . ASP B 1 244 ? 7.215 6.75 18.891 1 92.19 244 ASP B CA 1
ATOM 5206 C C . ASP B 1 244 ? 7.367 7.012 17.391 1 92.19 244 ASP B C 1
ATOM 5208 O O . ASP B 1 244 ? 8.391 7.539 16.953 1 92.19 244 ASP B O 1
ATOM 5212 N N . MET B 1 245 ? 6.422 6.605 16.656 1 96.44 245 MET B N 1
ATOM 5213 C CA . MET B 1 245 ? 6.449 6.742 15.195 1 96.44 245 MET B CA 1
ATOM 5214 C C . MET B 1 245 ? 5.062 6.52 14.609 1 96.44 245 MET B C 1
ATOM 5216 O O . MET B 1 245 ? 4.32 5.648 15.062 1 96.44 245 MET B O 1
ATOM 5220 N N . ASN B 1 246 ? 4.699 7.32 13.672 1 97.56 246 ASN B N 1
ATOM 5221 C CA . ASN B 1 246 ? 3.496 7.094 12.875 1 97.56 246 ASN B CA 1
ATOM 5222 C C . ASN B 1 246 ? 3.834 6.543 11.492 1 97.56 246 ASN B C 1
ATOM 5224 O O . ASN B 1 246 ? 4.648 7.121 10.766 1 97.56 246 ASN B O 1
ATOM 5228 N N . ILE B 1 247 ? 3.266 5.402 11.156 1 98.25 247 ILE B N 1
ATOM 5229 C CA . ILE B 1 247 ? 3.336 4.922 9.781 1 98.25 247 ILE B CA 1
ATOM 5230 C C . ILE B 1 247 ? 2.17 5.492 8.977 1 98.25 247 ILE B C 1
ATOM 5232 O O . ILE B 1 247 ? 1.041 5.008 9.078 1 98.25 247 ILE B O 1
ATOM 5236 N N . GLY B 1 248 ? 2.502 6.379 8.078 1 96.69 248 GLY B N 1
ATOM 5237 C CA . GLY B 1 248 ? 1.447 7.117 7.406 1 96.69 248 GLY B CA 1
ATOM 5238 C C . GLY B 1 248 ? 1.05 6.508 6.074 1 96.69 248 GLY B C 1
ATOM 5239 O O . GLY B 1 248 ? 0.033 6.887 5.492 1 96.69 248 GLY B O 1
ATOM 5240 N N . PHE B 1 249 ? 1.858 5.59 5.586 1 96.88 249 PHE B N 1
ATOM 5241 C CA . PHE B 1 249 ? 1.628 4.934 4.305 1 96.88 249 PHE B CA 1
ATOM 5242 C C . PHE B 1 249 ? 2.438 3.646 4.199 1 96.88 249 PHE B C 1
ATOM 5244 O O . PHE B 1 249 ? 3.58 3.586 4.66 1 96.88 249 PHE B O 1
ATOM 5251 N N . ILE B 1 250 ? 1.821 2.643 3.58 1 98.06 250 ILE B N 1
ATOM 5252 C CA . ILE B 1 250 ? 2.535 1.41 3.26 1 98.06 250 ILE B CA 1
ATOM 5253 C C . ILE B 1 250 ? 1.986 0.818 1.965 1 98.06 250 ILE B C 1
ATOM 5255 O O . ILE B 1 250 ? 0.783 0.888 1.703 1 98.06 250 ILE B O 1
ATOM 5259 N N . ASN B 1 251 ? 2.82 0.344 1.147 1 97 251 ASN B N 1
ATOM 5260 C CA . ASN B 1 251 ? 2.447 -0.328 -0.093 1 97 251 ASN B CA 1
ATOM 5261 C C . ASN B 1 251 ? 3.459 -1.404 -0.474 1 97 251 ASN B C 1
ATOM 5263 O O . ASN B 1 251 ? 4.66 -1.139 -0.537 1 97 251 ASN B O 1
ATOM 5267 N N . GLY B 1 252 ? 2.975 -2.613 -0.686 1 95.75 252 GLY B N 1
ATOM 5268 C CA . GLY B 1 252 ? 3.854 -3.691 -1.109 1 95.75 252 GLY B CA 1
ATOM 5269 C C . GLY B 1 252 ? 3.107 -4.883 -1.675 1 95.75 252 GLY B C 1
ATOM 5270 O O . GLY B 1 252 ? 2.021 -5.223 -1.2 1 95.75 252 GLY B O 1
ATOM 5271 N N . GLY B 1 253 ? 3.707 -5.441 -2.711 1 93 253 GLY B N 1
ATOM 5272 C CA . GLY B 1 253 ? 3.154 -6.656 -3.291 1 93 253 GLY B CA 1
ATOM 5273 C C . GLY B 1 253 ? 2.045 -6.387 -4.293 1 93 253 GLY B C 1
ATOM 5274 O O . GLY B 1 253 ? 1.551 -5.262 -4.391 1 93 253 GLY B O 1
ATOM 5275 N N . VAL B 1 254 ? 1.631 -7.539 -4.984 1 88.88 254 VAL B N 1
ATOM 5276 C CA . VAL B 1 254 ? 0.667 -7.336 -6.059 1 88.88 254 VAL B CA 1
ATOM 5277 C C . VAL B 1 254 ? -0.377 -8.453 -6.039 1 88.88 254 VAL B C 1
ATOM 5279 O O . VAL B 1 254 ? -1.47 -8.297 -6.59 1 88.88 254 VAL B O 1
ATOM 5282 N N . HIS B 1 255 ? -0.04 -9.586 -5.465 1 92.25 255 HIS B N 1
ATOM 5283 C CA . HIS B 1 255 ? -0.906 -10.758 -5.543 1 92.25 255 HIS B CA 1
ATOM 5284 C C . HIS B 1 255 ? -0.625 -11.727 -4.398 1 92.25 255 HIS B C 1
ATOM 5286 O O . HIS B 1 255 ? 0.532 -11.922 -4.02 1 92.25 255 HIS B O 1
ATOM 5292 N N . PRO B 1 256 ? -1.682 -12.383 -3.893 1 94.38 256 PRO B N 1
ATOM 5293 C CA . PRO B 1 256 ? -1.444 -13.312 -2.789 1 94.38 256 PRO B CA 1
ATOM 5294 C C . PRO B 1 256 ? -0.558 -14.492 -3.191 1 94.38 256 PRO B C 1
ATOM 5296 O O . PRO B 1 256 ? 0.125 -15.07 -2.344 1 94.38 256 PRO B O 1
ATOM 5299 N N . GLY B 1 257 ? -0.534 -14.859 -4.441 1 94 257 GLY B N 1
ATOM 5300 C CA . GLY B 1 257 ? 0.213 -16.016 -4.902 1 94 257 GLY B CA 1
ATOM 5301 C C . GLY B 1 257 ? 1.678 -15.719 -5.16 1 94 257 GLY B C 1
ATOM 5302 O O . GLY B 1 257 ? 2.424 -16.594 -5.613 1 94 257 GLY B O 1
ATOM 5303 N N . THR B 1 258 ? 2.098 -14.57 -4.859 1 93.69 258 THR B N 1
ATOM 5304 C CA . THR B 1 258 ? 3.477 -14.141 -5.074 1 93.69 258 THR B CA 1
ATOM 5305 C C . THR B 1 258 ? 4.078 -13.594 -3.785 1 93.69 258 THR B C 1
ATOM 5307 O O . THR B 1 258 ? 3.416 -12.859 -3.047 1 93.69 258 THR B O 1
ATOM 5310 N N . VAL B 1 259 ? 5.293 -14.023 -3.506 1 95.44 259 VAL B N 1
ATOM 5311 C CA . VAL B 1 259 ? 6.043 -13.391 -2.426 1 95.44 259 VAL B CA 1
ATOM 5312 C C . VAL B 1 259 ? 6.508 -12 -2.863 1 95.44 259 VAL B C 1
ATOM 5314 O O . VAL B 1 259 ? 7.254 -11.867 -3.834 1 95.44 259 VAL B O 1
ATOM 5317 N N . PRO B 1 260 ? 6.078 -10.977 -2.172 1 94.44 260 PRO B N 1
ATOM 5318 C CA . PRO B 1 260 ? 6.445 -9.625 -2.604 1 94.44 260 PRO B CA 1
ATOM 5319 C C . PRO B 1 260 ? 7.949 -9.383 -2.555 1 94.44 260 PRO B C 1
ATOM 5321 O O . PRO B 1 260 ? 8.609 -9.766 -1.589 1 94.44 260 PRO B O 1
ATOM 5324 N N . ASN B 1 261 ? 8.453 -8.688 -3.592 1 92.38 261 ASN B N 1
ATOM 5325 C CA . ASN B 1 261 ? 9.875 -8.359 -3.65 1 92.38 261 ASN B CA 1
ATOM 5326 C C . ASN B 1 261 ? 10.125 -6.887 -3.363 1 92.38 261 ASN B C 1
ATOM 5328 O O . ASN B 1 261 ? 11.266 -6.422 -3.424 1 92.38 261 ASN B O 1
ATOM 5332 N N . TYR B 1 262 ? 9.062 -6.172 -3.059 1 93.38 262 TYR B N 1
ATOM 5333 C CA . TYR B 1 262 ? 9.188 -4.742 -2.801 1 93.38 262 TYR B CA 1
ATOM 5334 C C . TYR B 1 262 ? 8.133 -4.273 -1.805 1 93.38 262 TYR B C 1
ATOM 5336 O O . TYR B 1 262 ? 6.988 -4.73 -1.84 1 93.38 262 TYR B O 1
ATOM 5344 N N . CYS B 1 263 ? 8.477 -3.398 -0.943 1 96 263 CYS B N 1
ATOM 5345 C CA . CYS B 1 263 ? 7.586 -2.717 -0.011 1 96 263 CYS B CA 1
ATOM 5346 C C . CYS B 1 263 ? 8.125 -1.339 0.352 1 96 263 CYS B C 1
ATOM 5348 O O . CYS B 1 263 ? 9.328 -1.173 0.559 1 96 263 CYS B O 1
ATOM 5350 N N . GLU B 1 264 ? 7.27 -0.397 0.367 1 97 264 GLU B N 1
ATOM 5351 C CA . GLU B 1 264 ? 7.66 0.945 0.788 1 97 264 GLU B CA 1
ATOM 5352 C C . GLU B 1 264 ? 6.746 1.463 1.895 1 97 264 GLU B C 1
ATOM 5354 O O . GLU B 1 264 ? 5.609 1.007 2.033 1 97 264 GLU B O 1
ATOM 5359 N N . ALA B 1 265 ? 7.242 2.359 2.686 1 98 265 ALA B N 1
ATOM 5360 C CA . ALA B 1 265 ? 6.488 2.971 3.777 1 98 265 ALA B CA 1
ATOM 5361 C C . ALA B 1 265 ? 6.91 4.422 3.988 1 98 265 ALA B C 1
ATOM 5363 O O . ALA B 1 265 ? 8.07 4.773 3.793 1 98 265 ALA B O 1
ATOM 5364 N N . LEU B 1 266 ? 5.949 5.262 4.289 1 97.75 266 LEU B N 1
ATOM 5365 C CA . LEU B 1 266 ? 6.191 6.637 4.719 1 97.75 266 LEU B CA 1
ATOM 5366 C C . LEU B 1 266 ? 5.98 6.781 6.223 1 97.75 266 LEU B C 1
ATOM 5368 O O . LEU B 1 266 ? 4.926 6.414 6.746 1 97.75 266 LEU B O 1
ATOM 5372 N N . ILE B 1 267 ? 6.965 7.383 6.91 1 97.75 267 ILE B N 1
ATOM 5373 C CA . ILE B 1 267 ? 6.891 7.434 8.367 1 97.75 267 ILE B CA 1
ATOM 5374 C C . ILE B 1 267 ? 7.023 8.883 8.836 1 97.75 267 ILE B C 1
ATOM 5376 O O . ILE B 1 267 ? 7.594 9.719 8.141 1 97.75 267 ILE B O 1
ATOM 5380 N N . ASP B 1 268 ? 6.441 9.086 9.984 1 97.56 268 ASP B N 1
ATOM 5381 C CA . ASP B 1 268 ? 6.535 10.359 10.695 1 97.56 268 ASP B CA 1
ATOM 5382 C C . ASP B 1 268 ? 7.02 10.156 12.125 1 97.56 268 ASP B C 1
ATOM 5384 O O . ASP B 1 268 ? 6.418 9.398 12.891 1 97.56 268 ASP B O 1
ATOM 5388 N N . ILE B 1 269 ? 8.078 10.82 12.492 1 97 269 ILE B N 1
ATOM 5389 C CA . ILE B 1 269 ? 8.531 10.891 13.883 1 97 269 ILE B CA 1
ATOM 5390 C C . ILE B 1 269 ? 8.547 12.352 14.344 1 97 269 ILE B C 1
ATOM 5392 O O . ILE B 1 269 ? 9.234 13.188 13.75 1 97 269 ILE B O 1
ATOM 5396 N N . ARG B 1 270 ? 7.75 12.586 15.32 1 96 270 ARG B N 1
ATOM 5397 C CA . ARG B 1 270 ? 7.727 13.938 15.875 1 96 270 ARG B CA 1
ATOM 5398 C C . ARG B 1 270 ? 8.992 14.219 16.688 1 96 270 ARG B C 1
ATOM 5400 O O . ARG B 1 270 ? 9.523 13.328 17.344 1 96 270 ARG B O 1
ATOM 5407 N N . ILE B 1 271 ? 9.422 15.469 16.609 1 94.44 271 ILE B N 1
ATOM 5408 C CA . ILE B 1 271 ? 10.648 15.898 17.266 1 94.44 271 ILE B CA 1
ATOM 5409 C C . ILE B 1 271 ? 10.328 17.031 18.25 1 94.44 271 ILE B C 1
ATOM 5411 O O . ILE B 1 271 ? 9.773 18.062 17.859 1 94.44 271 ILE B O 1
ATOM 5415 N N . LYS B 1 272 ? 10.711 16.906 19.469 1 91.25 272 LYS B N 1
ATOM 5416 C CA . LYS B 1 272 ? 10.531 17.938 20.484 1 91.25 272 LYS B CA 1
ATOM 5417 C C . LYS B 1 272 ? 11.547 19.062 20.297 1 91.25 272 LYS B C 1
ATOM 5419 O O . LYS B 1 272 ? 12.617 18.859 19.719 1 91.25 272 LYS B O 1
ATOM 5424 N N . PRO B 1 273 ? 11.156 20.234 20.828 1 88.62 273 PRO B N 1
ATOM 5425 C CA . PRO B 1 273 ? 12.086 21.359 20.703 1 88.62 273 PRO B CA 1
ATOM 5426 C C . PRO B 1 273 ? 13.445 21.094 21.344 1 88.62 273 PRO B C 1
ATOM 5428 O O . PRO B 1 273 ? 14.445 21.688 20.953 1 88.62 273 PRO B O 1
ATOM 5431 N N . ASP B 1 274 ? 13.555 20.188 22.281 1 84.62 274 ASP B N 1
ATOM 5432 C CA . ASP B 1 274 ? 14.812 19.891 22.969 1 84.62 274 ASP B CA 1
ATOM 5433 C C . ASP B 1 274 ? 15.484 18.656 22.375 1 84.62 274 ASP B C 1
ATOM 5435 O O . ASP B 1 274 ? 16.5 18.203 22.891 1 84.62 274 ASP B O 1
ATOM 5439 N N . GLU B 1 275 ? 14.93 18.078 21.359 1 88.31 275 GLU B N 1
ATOM 5440 C CA . GLU B 1 275 ? 15.516 16.922 20.672 1 88.31 275 GLU B CA 1
ATOM 5441 C C . GLU B 1 275 ? 16.281 17.375 19.422 1 88.31 275 GLU B C 1
ATOM 5443 O O . GLU B 1 275 ? 15.977 18.406 18.828 1 88.31 275 GLU B O 1
ATOM 5448 N N . ASP B 1 276 ? 17.297 16.578 19.109 1 90 276 ASP B N 1
ATOM 5449 C CA . ASP B 1 276 ? 18.062 16.812 17.875 1 90 276 ASP B CA 1
ATOM 5450 C C . ASP B 1 276 ? 17.547 15.93 16.75 1 90 276 ASP B C 1
ATOM 5452 O O . ASP B 1 276 ? 17.594 14.703 16.828 1 90 276 ASP B O 1
ATOM 5456 N N . ARG B 1 277 ? 17.094 16.547 15.734 1 92.69 277 ARG B N 1
ATOM 5457 C CA . ARG B 1 277 ? 16.5 15.867 14.586 1 92.69 277 ARG B CA 1
ATOM 5458 C C . ARG B 1 277 ? 17.516 14.961 13.914 1 92.69 277 ARG B C 1
ATOM 5460 O O . ARG B 1 277 ? 17.172 13.883 13.422 1 92.69 277 ARG B O 1
ATOM 5467 N N . ASN B 1 278 ? 18.797 15.383 13.836 1 94.62 278 ASN B N 1
ATOM 5468 C CA . ASN B 1 278 ? 19.859 14.578 13.227 1 94.62 278 ASN B CA 1
ATOM 5469 C C . ASN B 1 278 ? 20.125 13.305 14.023 1 94.62 278 ASN B C 1
ATOM 5471 O O . ASN B 1 278 ? 20.375 12.25 13.445 1 94.62 278 ASN B O 1
ATOM 5475 N N . THR B 1 279 ? 20.109 13.469 15.305 1 94.75 279 THR B N 1
ATOM 5476 C CA . THR B 1 279 ? 20.281 12.281 16.141 1 94.75 279 THR B CA 1
ATOM 5477 C C . THR B 1 279 ? 19.172 11.273 15.875 1 94.75 279 THR B C 1
ATOM 5479 O O . THR B 1 279 ? 19.422 10.07 15.758 1 94.75 279 THR B O 1
ATOM 5482 N N . MET B 1 280 ? 17.953 11.75 15.812 1 95.38 280 MET B N 1
ATOM 5483 C CA . MET B 1 280 ? 16.828 10.875 15.516 1 95.38 280 MET B CA 1
ATOM 5484 C C . MET B 1 280 ? 17 10.203 14.148 1 95.38 280 MET B C 1
ATOM 5486 O O . MET B 1 280 ? 16.75 9.008 14.008 1 95.38 280 MET B O 1
ATOM 5490 N N . TYR B 1 281 ? 17.438 10.969 13.164 1 96.69 281 TYR B N 1
ATOM 5491 C CA . TYR B 1 281 ? 17.688 10.445 11.828 1 96.69 281 TYR B CA 1
ATOM 5492 C C . TYR B 1 281 ? 18.703 9.305 11.875 1 96.69 281 TYR B C 1
ATOM 5494 O O . TYR B 1 281 ? 18.516 8.273 11.227 1 96.69 281 TYR B O 1
ATOM 5502 N N . GLU B 1 282 ? 19.734 9.445 12.617 1 97.06 282 GLU B N 1
ATOM 5503 C CA . GLU B 1 282 ? 20.781 8.445 12.727 1 97.06 282 GLU B CA 1
ATOM 5504 C C . GLU B 1 282 ? 20.281 7.172 13.398 1 97.06 282 GLU B C 1
ATOM 5506 O O . GLU B 1 282 ? 20.641 6.062 13.016 1 97.06 282 GLU B O 1
ATOM 5511 N N . ILE B 1 283 ? 19.484 7.387 14.406 1 96.62 283 ILE B N 1
ATOM 5512 C CA . ILE B 1 283 ? 18.891 6.25 15.102 1 96.62 283 ILE B CA 1
ATOM 5513 C C . ILE B 1 283 ? 18.062 5.422 14.133 1 96.62 283 ILE B C 1
ATOM 5515 O O . ILE B 1 283 ? 18.219 4.199 14.055 1 96.62 283 ILE B O 1
ATOM 5519 N N . VAL B 1 284 ? 17.25 6.09 13.375 1 97.19 284 VAL B N 1
ATOM 5520 C CA . VAL B 1 284 ? 16.312 5.438 12.461 1 97.19 284 VAL B CA 1
ATOM 5521 C C . VAL B 1 284 ? 17.094 4.75 11.336 1 97.19 284 VAL B C 1
ATOM 5523 O O . VAL B 1 284 ? 16.859 3.578 11.039 1 97.19 284 VAL B O 1
ATOM 5526 N N . THR B 1 285 ? 18.016 5.43 10.727 1 96.06 285 THR B N 1
ATOM 5527 C CA . THR B 1 285 ? 18.766 4.887 9.594 1 96.06 285 THR B CA 1
ATOM 5528 C C . THR B 1 285 ? 19.656 3.732 10.047 1 96.06 285 THR B C 1
ATOM 5530 O O . THR B 1 285 ? 19.891 2.787 9.289 1 96.06 285 THR B O 1
ATOM 5533 N N . GLY B 1 286 ? 20.172 3.836 11.25 1 97.25 286 GLY B N 1
ATOM 5534 C CA . GLY B 1 286 ? 20.938 2.736 11.812 1 97.25 286 GLY B CA 1
ATOM 5535 C C . GLY B 1 286 ? 20.156 1.438 11.883 1 97.25 286 GLY B C 1
ATOM 5536 O O . GLY B 1 286 ? 20.703 0.366 11.594 1 97.25 286 GLY B O 1
ATOM 5537 N N . CYS B 1 287 ? 18.906 1.511 12.266 1 97.06 287 CYS B N 1
ATOM 5538 C CA . CYS B 1 287 ? 18.047 0.332 12.344 1 97.06 287 CYS B CA 1
ATOM 5539 C C . CYS B 1 287 ? 17.875 -0.311 10.969 1 97.06 287 CYS B C 1
ATOM 5541 O O . CYS B 1 287 ? 17.844 -1.537 10.852 1 97.06 287 CYS B O 1
ATOM 5543 N N . LEU B 1 288 ? 17.734 0.494 9.914 1 96.44 288 LEU B N 1
ATOM 5544 C CA . LEU B 1 288 ? 17.578 -0.03 8.562 1 96.44 288 LEU B CA 1
ATOM 5545 C C . LEU B 1 288 ? 18.875 -0.694 8.086 1 96.44 288 LEU B C 1
ATOM 5547 O O . LEU B 1 288 ? 18.828 -1.758 7.465 1 96.44 288 LEU B O 1
ATOM 5551 N N . ARG B 1 289 ? 19.938 -0.138 8.406 1 95.19 289 ARG B N 1
ATOM 5552 C CA . ARG B 1 289 ? 21.234 -0.723 8.039 1 95.19 289 ARG B CA 1
ATOM 5553 C C . ARG B 1 289 ? 21.438 -2.062 8.742 1 95.19 289 ARG B C 1
ATOM 5555 O O . ARG B 1 289 ? 21.984 -2.996 8.148 1 95.19 289 ARG B O 1
ATOM 5562 N N . ASP B 1 290 ? 21.031 -2.119 9.992 1 96.88 290 ASP B N 1
ATOM 5563 C CA . ASP B 1 290 ? 21.125 -3.367 10.742 1 96.88 290 ASP B CA 1
ATOM 5564 C C . ASP B 1 290 ? 20.344 -4.484 10.055 1 96.88 290 ASP B C 1
ATOM 5566 O O . ASP B 1 290 ? 20.797 -5.637 10.031 1 96.88 290 ASP B O 1
ATOM 5570 N N . ILE B 1 291 ? 19.219 -4.172 9.531 1 96.12 291 ILE B N 1
ATOM 5571 C CA . ILE B 1 291 ? 18.375 -5.148 8.852 1 96.12 291 ILE B CA 1
ATOM 5572 C C . ILE B 1 291 ? 19.062 -5.621 7.57 1 96.12 291 ILE B C 1
ATOM 5574 O O . ILE B 1 291 ? 19.031 -6.809 7.242 1 96.12 291 ILE B O 1
ATOM 5578 N N . GLU B 1 292 ? 19.547 -4.676 6.793 1 94.75 292 GLU B N 1
ATOM 5579 C CA . GLU B 1 292 ? 20.266 -5.027 5.57 1 94.75 292 GLU B CA 1
ATOM 5580 C C . GLU B 1 292 ? 21.453 -5.938 5.867 1 94.75 292 GLU B C 1
ATOM 5582 O O . GLU B 1 292 ? 21.719 -6.879 5.121 1 94.75 292 GLU B O 1
ATOM 5587 N N . ASP B 1 293 ? 22.172 -5.684 6.941 1 95.69 293 ASP B N 1
ATOM 5588 C CA . ASP B 1 293 ? 23.312 -6.508 7.355 1 95.69 293 ASP B CA 1
ATOM 5589 C C . ASP B 1 293 ? 22.844 -7.898 7.781 1 95.69 293 ASP B C 1
ATOM 5591 O O . ASP B 1 293 ? 23.5 -8.898 7.461 1 95.69 293 ASP B O 1
ATOM 5595 N N . LYS B 1 294 ? 21.797 -7.93 8.523 1 96.19 294 LYS B N 1
ATOM 5596 C CA . LYS B 1 294 ? 21.234 -9.188 9.008 1 96.19 294 LYS B CA 1
ATOM 5597 C C . LYS B 1 294 ? 20.875 -10.117 7.848 1 96.19 294 LYS B C 1
ATOM 5599 O O . LYS B 1 294 ? 21.078 -11.328 7.938 1 96.19 294 LYS B O 1
ATOM 5604 N N . TYR B 1 295 ? 20.344 -9.531 6.758 1 96.12 295 TYR B N 1
ATOM 5605 C CA . TYR B 1 295 ? 19.922 -10.312 5.605 1 96.12 295 TYR B CA 1
ATOM 5606 C C . TYR B 1 295 ? 20.797 -10.031 4.395 1 96.12 295 TYR B C 1
ATOM 5608 O O . TYR B 1 295 ? 20.297 -9.852 3.281 1 96.12 295 TYR B O 1
ATOM 5616 N N . LYS B 1 296 ? 22.031 -9.945 4.578 1 90.75 296 LYS B N 1
ATOM 5617 C CA . LYS B 1 296 ? 22.984 -9.57 3.549 1 90.75 296 LYS B CA 1
ATOM 5618 C C . LYS B 1 296 ? 22.844 -10.445 2.309 1 90.75 296 LYS B C 1
ATOM 5620 O O . LYS B 1 296 ? 22.766 -11.672 2.414 1 90.75 296 LYS B O 1
ATOM 5625 N N . GLY B 1 297 ? 22.734 -9.773 1.244 1 90 297 GLY B N 1
ATOM 5626 C CA . GLY B 1 297 ? 22.656 -10.484 -0.021 1 90 297 GLY B CA 1
ATOM 5627 C C . GLY B 1 297 ? 21.234 -10.828 -0.415 1 90 297 GLY B C 1
ATOM 5628 O O . GLY B 1 297 ? 20.969 -11.242 -1.549 1 90 297 GLY B O 1
ATOM 5629 N N . VAL B 1 298 ? 20.281 -10.617 0.497 1 90.62 298 VAL B N 1
ATOM 5630 C CA . VAL B 1 298 ? 18.906 -11.031 0.251 1 90.62 298 VAL B CA 1
ATOM 5631 C C . VAL B 1 298 ? 17.984 -9.812 0.296 1 90.62 298 VAL B C 1
ATOM 5633 O O . VAL B 1 298 ? 17.031 -9.719 -0.473 1 90.62 298 VAL B O 1
ATOM 5636 N N . VAL B 1 299 ? 18.359 -8.875 1.157 1 93.69 299 VAL B N 1
ATOM 5637 C CA . VAL B 1 299 ? 17.531 -7.691 1.385 1 93.69 299 VAL B CA 1
ATOM 5638 C C . VAL B 1 299 ? 18.359 -6.434 1.12 1 93.69 299 VAL B C 1
ATOM 5640 O O . VAL B 1 299 ? 19.516 -6.332 1.549 1 93.69 299 VAL B O 1
ATOM 5643 N N . THR B 1 300 ? 17.828 -5.527 0.389 1 92.62 300 THR B N 1
ATOM 5644 C CA . THR B 1 300 ? 18.359 -4.172 0.287 1 92.62 300 THR B CA 1
ATOM 5645 C C . THR B 1 300 ? 17.344 -3.154 0.797 1 92.62 300 THR B C 1
ATOM 5647 O O . THR B 1 300 ? 16.141 -3.303 0.573 1 92.62 300 THR B O 1
ATOM 5650 N N . VAL B 1 301 ? 17.859 -2.182 1.451 1 94 301 VAL B N 1
ATOM 5651 C CA . VAL B 1 301 ? 16.984 -1.159 2.014 1 94 301 VAL B CA 1
ATOM 5652 C C . VAL B 1 301 ? 17.344 0.205 1.423 1 94 301 VAL B C 1
ATOM 5654 O O . VAL B 1 301 ? 18.469 0.433 1.003 1 94 301 VAL B O 1
ATOM 5657 N N . GLY B 1 302 ? 16.375 1.021 1.248 1 93.56 302 GLY B N 1
ATOM 5658 C CA . GLY B 1 302 ? 16.531 2.408 0.843 1 93.56 302 GLY B CA 1
ATOM 5659 C C . GLY B 1 302 ? 15.867 3.385 1.794 1 93.56 302 GLY B C 1
ATOM 5660 O O . GLY B 1 302 ? 14.828 3.072 2.391 1 93.56 302 GLY B O 1
ATOM 5661 N N . ILE B 1 303 ? 16.516 4.516 1.948 1 94.88 303 ILE B N 1
ATOM 5662 C CA . ILE B 1 303 ? 15.984 5.598 2.766 1 94.88 303 ILE B CA 1
ATOM 5663 C C . ILE B 1 303 ? 16.016 6.902 1.977 1 94.88 303 ILE B C 1
ATOM 5665 O O . ILE B 1 303 ? 17.047 7.266 1.399 1 94.88 303 ILE B O 1
ATOM 5669 N N . GLU B 1 304 ? 14.875 7.555 1.915 1 94.69 304 GLU B N 1
ATOM 5670 C CA . GLU B 1 304 ? 14.758 8.859 1.274 1 94.69 304 GLU B CA 1
ATOM 5671 C C . GLU B 1 304 ? 14.016 9.852 2.166 1 94.69 304 GLU B C 1
ATOM 5673 O O . GLU B 1 304 ? 13.18 9.453 2.982 1 94.69 304 GLU B O 1
ATOM 5678 N N . THR B 1 305 ? 14.414 11.047 2.043 1 92.44 305 THR B N 1
ATOM 5679 C CA . THR B 1 305 ? 13.609 12.102 2.654 1 92.44 305 THR B CA 1
ATOM 5680 C C . THR B 1 305 ? 12.305 12.297 1.889 1 92.44 305 THR B C 1
ATOM 5682 O O . THR B 1 305 ? 12.297 12.297 0.656 1 92.44 305 THR B O 1
ATOM 5685 N N . PHE B 1 306 ? 11.281 12.336 2.588 1 89.19 306 PHE B N 1
ATOM 5686 C CA . PHE B 1 306 ? 10.008 12.594 1.94 1 89.19 306 PHE B CA 1
ATOM 5687 C C . PHE B 1 306 ? 9.703 14.094 1.922 1 89.19 306 PHE B C 1
ATOM 5689 O O . PHE B 1 306 ? 9.719 14.742 2.967 1 89.19 306 PHE B O 1
ATOM 5696 N N . SER B 1 307 ? 9.445 14.57 0.676 1 87.5 307 SER B N 1
ATOM 5697 C CA . SER B 1 307 ? 9.227 16 0.492 1 87.5 307 SER B CA 1
ATOM 5698 C C . SER B 1 307 ? 10.398 16.812 1.05 1 87.5 307 SER B C 1
ATOM 5700 O O . SER B 1 307 ? 11.547 16.578 0.677 1 87.5 307 SER B O 1
ATOM 5702 N N . THR B 1 308 ? 10.094 17.703 1.987 1 82.69 308 THR B N 1
ATOM 5703 C CA . THR B 1 308 ? 11.148 18.531 2.574 1 82.69 308 THR B CA 1
ATOM 5704 C C . THR B 1 308 ? 11.781 17.812 3.768 1 82.69 308 THR B C 1
ATOM 5706 O O . THR B 1 308 ? 12.664 18.375 4.43 1 82.69 308 THR B O 1
ATOM 5709 N N . GLY B 1 309 ? 11.328 16.641 4.012 1 85.31 309 GLY B N 1
ATOM 5710 C CA . GLY B 1 309 ? 11.773 15.953 5.215 1 85.31 309 GLY B CA 1
ATOM 5711 C C . GLY B 1 309 ? 11 16.359 6.457 1 85.31 309 GLY B C 1
ATOM 5712 O O . GLY B 1 309 ? 11.258 15.859 7.551 1 85.31 309 GLY B O 1
ATOM 5713 N N . GLY B 1 310 ? 10.094 17.266 6.297 1 87.19 310 GLY B N 1
ATOM 5714 C CA . GLY B 1 310 ? 9.336 17.781 7.43 1 87.19 310 GLY B CA 1
ATOM 5715 C C . GLY B 1 310 ? 9.922 19.062 8 1 87.19 310 GLY B C 1
ATOM 5716 O O . GLY B 1 310 ? 10.758 19.703 7.371 1 87.19 310 GLY B O 1
ATOM 5717 N N . TYR B 1 311 ? 9.336 19.469 9.156 1 90.94 311 TYR B N 1
ATOM 5718 C CA . TYR B 1 311 ? 9.711 20.703 9.828 1 90.94 311 TYR B CA 1
ATOM 5719 C C . TYR B 1 311 ? 10.594 20.422 11.039 1 90.94 311 TYR B C 1
ATOM 5721 O O . TYR B 1 311 ? 10.367 19.453 11.766 1 90.94 311 TYR B O 1
ATOM 5729 N N . PRO B 1 312 ? 11.633 21.281 11.258 1 92.06 312 PRO B N 1
ATOM 5730 C CA . PRO B 1 312 ? 12.258 21.266 12.578 1 92.06 312 PRO B CA 1
ATOM 5731 C C . PRO B 1 312 ? 11.32 21.766 13.68 1 92.06 312 PRO B C 1
ATOM 5733 O O . PRO B 1 312 ? 10.375 22.516 13.398 1 92.06 312 PRO B O 1
ATOM 5736 N N . PRO B 1 313 ? 11.578 21.328 14.906 1 92 313 PRO B N 1
ATOM 5737 C CA . PRO B 1 313 ? 10.836 21.922 16.016 1 92 313 PRO B CA 1
ATOM 5738 C C . PRO B 1 313 ? 11.242 23.375 16.281 1 92 313 PRO B C 1
ATOM 5740 O O . PRO B 1 313 ? 12.312 23.812 15.852 1 92 313 PRO B O 1
ATOM 5743 N N . CYS B 1 314 ? 10.297 24.141 16.969 1 91.5 314 CYS B N 1
ATOM 5744 C CA . CYS B 1 314 ? 10.648 25.531 17.25 1 91.5 314 CYS B CA 1
ATOM 5745 C C . CYS B 1 314 ? 9.883 26.047 18.469 1 91.5 314 CYS B C 1
ATOM 5747 O O . CYS B 1 314 ? 8.891 25.438 18.891 1 91.5 314 CYS B O 1
ATOM 5749 N N . LYS B 1 315 ? 10.461 27.062 19.078 1 92.56 315 LYS B N 1
ATOM 5750 C CA . LYS B 1 315 ? 9.875 27.719 20.25 1 92.56 315 LYS B CA 1
ATOM 5751 C C . LYS B 1 315 ? 10.188 29.203 20.266 1 92.56 315 LYS B C 1
ATOM 5753 O O . LYS B 1 315 ? 11.242 29.625 19.781 1 92.56 315 LYS B O 1
ATOM 5758 N N . SER B 1 316 ? 9.227 29.922 20.734 1 91.56 316 SER B N 1
ATOM 5759 C CA . SER B 1 316 ? 9.375 31.359 20.891 1 91.56 316 SER B CA 1
ATOM 5760 C C . SER B 1 316 ? 9.375 31.75 22.375 1 91.56 316 SER B C 1
ATOM 5762 O O . SER B 1 316 ? 8.656 31.156 23.172 1 91.56 316 SER B O 1
ATOM 5764 N N . ASP B 1 317 ? 10.125 32.75 22.75 1 88.75 317 ASP B N 1
ATOM 5765 C CA . ASP B 1 317 ? 10.18 33.25 24.125 1 88.75 317 ASP B CA 1
ATOM 5766 C C . ASP B 1 317 ? 9.016 34.188 24.406 1 88.75 317 ASP B C 1
ATOM 5768 O O . ASP B 1 317 ? 8.625 34.344 25.562 1 88.75 317 ASP B O 1
ATOM 5772 N N . GLY B 1 318 ? 8.508 34.656 23.469 1 90.88 318 GLY B N 1
ATOM 5773 C CA . GLY B 1 318 ? 7.469 35.656 23.656 1 90.88 318 GLY B CA 1
ATOM 5774 C C . GLY B 1 318 ? 8.016 37.062 23.891 1 90.88 318 GLY B C 1
ATOM 5775 O O . GLY B 1 318 ? 9.227 37.219 24.094 1 90.88 318 GLY B O 1
ATOM 5776 N N . ASN B 1 319 ? 7.156 38.094 23.797 1 93.56 319 ASN B N 1
ATOM 5777 C CA . ASN B 1 319 ? 7.449 39.469 24.094 1 93.56 319 ASN B CA 1
ATOM 5778 C C . ASN B 1 319 ? 6.23 40.188 24.656 1 93.56 319 ASN B C 1
ATOM 5780 O O . ASN B 1 319 ? 5.285 39.562 25.125 1 93.56 319 ASN B O 1
ATOM 5784 N N . GLU B 1 320 ? 6.309 41.438 24.703 1 94.25 320 GLU B N 1
ATOM 5785 C CA . GLU B 1 320 ? 5.234 42.25 25.297 1 94.25 320 GLU B CA 1
ATOM 5786 C C . GLU B 1 320 ? 3.918 42.031 24.562 1 94.25 320 GLU B C 1
ATOM 5788 O O . GLU B 1 320 ? 2.854 41.969 25.172 1 94.25 320 GLU B O 1
ATOM 5793 N N . LEU B 1 321 ? 4.02 41.969 23.266 1 95.81 321 LEU B N 1
ATOM 5794 C CA . LEU B 1 321 ? 2.818 41.75 22.469 1 95.81 321 LEU B CA 1
ATOM 5795 C C . LEU B 1 321 ? 2.211 40.375 22.719 1 95.81 321 LEU B C 1
ATOM 5797 O O . LEU B 1 321 ? 0.987 40.25 22.781 1 95.81 321 LEU B O 1
ATOM 5801 N N . THR B 1 322 ? 3.062 39.406 22.906 1 95.62 322 THR B N 1
ATOM 5802 C CA . THR B 1 322 ? 2.592 38.062 23.234 1 95.62 322 THR B CA 1
ATOM 5803 C C . THR B 1 322 ? 1.862 38.062 24.562 1 95.62 322 THR B C 1
ATOM 5805 O O . THR B 1 322 ? 0.824 37.406 24.719 1 95.62 322 THR B O 1
ATOM 5808 N N . ASN B 1 323 ? 2.41 38.781 25.438 1 93.94 323 ASN B N 1
ATOM 5809 C CA . ASN B 1 323 ? 1.796 38.875 26.766 1 93.94 323 ASN B CA 1
ATOM 5810 C C . ASN B 1 323 ? 0.441 39.562 26.703 1 93.94 323 ASN B C 1
ATOM 5812 O O . ASN B 1 323 ? -0.5 39.156 27.391 1 93.94 323 ASN B O 1
ATOM 5816 N N . THR B 1 324 ? 0.401 40.594 25.922 1 94.88 324 THR B N 1
ATOM 5817 C CA . THR B 1 324 ? -0.854 41.312 25.75 1 94.88 324 THR B CA 1
ATOM 5818 C C . THR B 1 324 ? -1.926 40.406 25.156 1 94.88 324 THR B C 1
ATOM 5820 O O . THR B 1 324 ? -3.066 40.406 25.625 1 94.88 324 THR B O 1
ATOM 5823 N N . LEU B 1 325 ? -1.534 39.688 24.141 1 96.19 325 LEU B N 1
ATOM 5824 C CA . LEU B 1 325 ? -2.453 38.719 23.516 1 96.19 325 LEU B CA 1
ATOM 5825 C C . LEU B 1 325 ? -2.906 37.688 24.531 1 96.19 325 LEU B C 1
ATOM 5827 O O . LEU B 1 325 ? -4.086 37.312 24.578 1 96.19 325 LEU B O 1
ATOM 5831 N N . PHE B 1 326 ? -2.008 37.188 25.328 1 95.69 326 PHE B N 1
ATOM 5832 C CA . PHE B 1 326 ? -2.293 36.188 26.328 1 95.69 326 PHE B CA 1
ATOM 5833 C C . PHE B 1 326 ? -3.268 36.688 27.375 1 95.69 326 PHE B C 1
ATOM 5835 O O . PHE B 1 326 ? -4.215 36 27.75 1 95.69 326 PHE B O 1
ATOM 5842 N N . GLN B 1 327 ? -3.037 37.875 27.812 1 95 327 GLN B N 1
ATOM 5843 C CA . GLN B 1 327 ? -3.898 38.469 28.812 1 95 327 GLN B CA 1
ATOM 5844 C C . GLN B 1 327 ? -5.316 38.688 28.281 1 95 327 GLN B C 1
ATOM 5846 O O . GLN B 1 327 ? -6.289 38.438 29 1 95 327 GLN B O 1
ATOM 5851 N N . LEU B 1 328 ? -5.352 39.094 27.078 1 95.25 328 LEU B N 1
ATOM 5852 C CA . LEU B 1 328 ? -6.664 39.25 26.469 1 95.25 328 LEU B CA 1
ATOM 5853 C C . LEU B 1 328 ? -7.371 37.906 26.359 1 95.25 328 LEU B C 1
ATOM 5855 O O . LEU B 1 328 ? -8.57 37.781 26.625 1 95.25 328 LEU B O 1
ATOM 5859 N N . ASN B 1 329 ? -6.648 36.875 25.922 1 96.06 329 ASN B N 1
ATOM 5860 C CA . ASN B 1 329 ? -7.195 35.531 25.781 1 96.06 329 ASN B CA 1
ATOM 5861 C C . ASN B 1 329 ? -7.66 34.969 27.141 1 96.06 329 ASN B C 1
ATOM 5863 O O . ASN B 1 329 ? -8.711 34.344 27.219 1 96.06 329 ASN B O 1
ATOM 5867 N N . GLN B 1 330 ? -6.875 35.219 28.109 1 95.12 330 GLN B N 1
ATOM 5868 C CA . GLN B 1 330 ? -7.223 34.812 29.453 1 95.12 330 GLN B CA 1
ATOM 5869 C C . GLN B 1 330 ? -8.5 35.5 29.938 1 95.12 330 GLN B C 1
ATOM 5871 O O . GLN B 1 330 ? -9.375 34.844 30.516 1 95.12 330 GLN B O 1
ATOM 5876 N N . SER B 1 331 ? -8.57 36.719 29.719 1 94.62 331 SER B N 1
ATOM 5877 C CA . SER B 1 331 ? -9.711 37.5 30.188 1 94.62 331 SER B CA 1
ATOM 5878 C C . SER B 1 331 ? -10.984 37.094 29.453 1 94.62 331 SER B C 1
ATOM 5880 O O . SER B 1 331 ? -12.055 37 30.062 1 94.62 331 SER B O 1
ATOM 5882 N N . ARG B 1 332 ? -10.867 36.812 28.188 1 94 332 ARG B N 1
ATOM 5883 C CA . ARG B 1 332 ? -12.039 36.625 27.359 1 94 332 ARG B CA 1
ATOM 5884 C C . ARG B 1 332 ? -12.445 35.156 27.328 1 94 332 ARG B C 1
ATOM 5886 O O . ARG B 1 332 ? -13.641 34.844 27.25 1 94 332 ARG B O 1
ATOM 5893 N N . LEU B 1 333 ? -11.445 34.281 27.266 1 94.06 333 LEU B N 1
ATOM 5894 C CA . LEU B 1 333 ? -11.758 32.875 27.016 1 94.06 333 LEU B CA 1
ATOM 5895 C C . LEU B 1 333 ? -11.273 31.984 28.172 1 94.06 333 LEU B C 1
ATOM 5897 O O . LEU B 1 333 ? -11.398 30.766 28.109 1 94.06 333 LEU B O 1
ATOM 5901 N N . LYS B 1 334 ? -10.695 32.5 29.156 1 90.88 334 LYS B N 1
ATOM 5902 C CA . LYS B 1 334 ? -10.297 31.828 30.375 1 90.88 334 LYS B CA 1
ATOM 5903 C C . LYS B 1 334 ? -9.219 30.781 30.094 1 90.88 334 LYS B C 1
ATOM 5905 O O . LYS B 1 334 ? -9.219 29.703 30.688 1 90.88 334 LYS B O 1
ATOM 5910 N N . LYS B 1 335 ? -8.414 31.047 29.094 1 84.44 335 LYS B N 1
ATOM 5911 C CA . LYS B 1 335 ? -7.25 30.219 28.812 1 84.44 335 LYS B CA 1
ATOM 5912 C C . LYS B 1 335 ? -6.07 30.594 29.688 1 84.44 335 LYS B C 1
ATOM 5914 O O . LYS B 1 335 ? -5.504 31.688 29.547 1 84.44 335 LYS B O 1
ATOM 5919 N N . GLU B 1 336 ? -5.582 29.672 30.516 1 78.88 336 GLU B N 1
ATOM 5920 C CA . GLU B 1 336 ? -4.715 30.078 31.625 1 78.88 336 GLU B CA 1
ATOM 5921 C C . GLU B 1 336 ? -3.256 29.766 31.328 1 78.88 336 GLU B C 1
ATOM 5923 O O . GLU B 1 336 ? -2.354 30.25 32 1 78.88 336 GLU B O 1
ATOM 5928 N N . THR B 1 337 ? -2.984 28.938 30.391 1 78.31 337 THR B N 1
ATOM 5929 C CA . THR B 1 337 ? -1.601 28.547 30.156 1 78.31 337 THR B CA 1
ATOM 5930 C C . THR B 1 337 ? -1.29 28.578 28.656 1 78.31 337 THR B C 1
ATOM 5932 O O . THR B 1 337 ? -2.201 28.531 27.828 1 78.31 337 THR B O 1
ATOM 5935 N N . TYR B 1 338 ? 0.008 28.812 28.484 1 79.06 338 TYR B N 1
ATOM 5936 C CA . TYR B 1 338 ? 0.468 28.547 27.125 1 79.06 338 TYR B CA 1
ATOM 5937 C C . TYR B 1 338 ? 0.479 27.062 26.844 1 79.06 338 TYR B C 1
ATOM 5939 O O . TYR B 1 338 ? 0.735 26.25 27.734 1 79.06 338 TYR B O 1
ATOM 5947 N N . GLY B 1 339 ? 0.223 26.812 25.672 1 83.25 339 GLY B N 1
ATOM 5948 C CA . GLY B 1 339 ? 0.284 25.406 25.266 1 83.25 339 GLY B CA 1
ATOM 5949 C C . GLY B 1 339 ? 1.445 25.109 24.344 1 83.25 339 GLY B C 1
ATOM 5950 O O . GLY B 1 339 ? 2.344 25.938 24.172 1 83.25 339 GLY B O 1
ATOM 5951 N N . GLY B 1 340 ? 1.583 23.844 24 1 91.44 340 GLY B N 1
ATOM 5952 C CA . GLY B 1 340 ? 2.43 23.328 22.938 1 91.44 340 GLY B CA 1
ATOM 5953 C C . GLY B 1 340 ? 1.645 22.719 21.797 1 91.44 340 GLY B C 1
ATOM 5954 O O . GLY B 1 340 ? 0.708 21.953 22.016 1 91.44 340 GLY B O 1
ATOM 5955 N N . PHE B 1 341 ? 1.943 23.234 20.641 1 95.06 341 PHE B N 1
ATOM 5956 C CA . PHE B 1 341 ? 1.271 22.719 19.453 1 95.06 341 PHE B CA 1
ATOM 5957 C C . PHE B 1 341 ? 1.878 21.391 19.031 1 95.06 341 PHE B C 1
ATOM 5959 O O . PHE B 1 341 ? 3.074 21.312 18.75 1 95.06 341 PHE B O 1
ATOM 5966 N N . TYR B 1 342 ? 1.095 20.344 18.938 1 95.12 342 TYR B N 1
ATOM 5967 C CA . TYR B 1 342 ? 1.576 18.984 18.672 1 95.12 342 TYR B CA 1
ATOM 5968 C C . TYR B 1 342 ? 1.831 18.781 17.188 1 95.12 342 TYR B C 1
ATOM 5970 O O . TYR B 1 342 ? 2.396 17.75 16.781 1 95.12 342 TYR B O 1
ATOM 5978 N N . GLY B 1 343 ? 1.442 19.688 16.391 1 95.19 343 GLY B N 1
ATOM 5979 C CA . GLY B 1 343 ? 1.746 19.656 14.977 1 95.19 343 GLY B CA 1
ATOM 5980 C C . GLY B 1 343 ? 2.996 20.438 14.609 1 95.19 343 GLY B C 1
ATOM 5981 O O . GLY B 1 343 ? 3.66 21 15.484 1 95.19 343 GLY B O 1
ATOM 5982 N N . ALA B 1 344 ? 3.396 20.297 13.367 1 95.44 344 ALA B N 1
ATOM 5983 C CA . ALA B 1 344 ? 4.391 21.172 12.75 1 95.44 344 ALA B CA 1
ATOM 5984 C C . ALA B 1 344 ? 3.746 22.109 11.727 1 95.44 344 ALA B C 1
ATOM 5986 O O . ALA B 1 344 ? 2.822 21.703 11.016 1 95.44 344 ALA B O 1
ATOM 5987 N N . SER B 1 345 ? 4.238 23.312 11.75 1 96.62 345 SER B N 1
ATOM 5988 C CA . SER B 1 345 ? 3.582 24.297 10.906 1 96.62 345 SER B CA 1
ATOM 5989 C C . SER B 1 345 ? 4.586 25.312 10.359 1 96.62 345 SER B C 1
ATOM 5991 O O . SER B 1 345 ? 5.793 25.172 10.578 1 96.62 345 SER B O 1
ATOM 5993 N N . ASP B 1 346 ? 4.047 26.266 9.664 1 97.81 346 ASP B N 1
ATOM 5994 C CA . ASP B 1 346 ? 4.848 27.312 9.039 1 97.81 346 ASP B CA 1
ATOM 5995 C C . ASP B 1 346 ? 5.43 28.266 10.086 1 97.81 346 ASP B C 1
ATOM 5997 O O . ASP B 1 346 ? 6.27 29.109 9.766 1 97.81 346 ASP B O 1
ATOM 6001 N N . ALA B 1 347 ? 5.055 28.109 11.32 1 97.62 347 ALA B N 1
ATOM 6002 C CA . ALA B 1 347 ? 5.629 28.922 12.391 1 97.62 347 ALA B CA 1
ATOM 6003 C C . ALA B 1 347 ? 7.148 28.797 12.43 1 97.62 347 ALA B C 1
ATOM 6005 O O . ALA B 1 347 ? 7.852 29.734 12.773 1 97.62 347 ALA B O 1
ATOM 6006 N N . PHE B 1 348 ? 7.637 27.672 12.055 1 96.12 348 PHE B N 1
ATOM 6007 C CA . PHE B 1 348 ? 9.07 27.422 12.047 1 96.12 348 PHE B CA 1
ATOM 6008 C C . PHE B 1 348 ? 9.797 28.469 11.203 1 96.12 348 PHE B C 1
ATOM 6010 O O . PHE B 1 348 ? 10.789 29.047 11.648 1 96.12 348 PHE B O 1
ATOM 6017 N N . TYR B 1 349 ? 9.297 28.688 10.016 1 96.69 349 TYR B N 1
ATOM 6018 C CA . TYR B 1 349 ? 9.977 29.578 9.086 1 96.69 349 TYR B CA 1
ATOM 6019 C C . TYR B 1 349 ? 9.961 31.016 9.594 1 96.69 349 TYR B C 1
ATOM 6021 O O . TYR B 1 349 ? 10.914 31.766 9.375 1 96.69 349 TYR B O 1
ATOM 6029 N N . LEU B 1 350 ? 8.906 31.391 10.289 1 97.38 350 LEU B N 1
ATOM 6030 C CA . LEU B 1 350 ? 8.828 32.719 10.891 1 97.38 350 LEU B CA 1
ATOM 6031 C C . LEU B 1 350 ? 9.789 32.844 12.07 1 97.38 350 LEU B C 1
ATOM 6033 O O . LEU B 1 350 ? 10.539 33.812 12.156 1 97.38 350 LEU B O 1
ATOM 6037 N N . MET B 1 351 ? 9.797 31.859 12.883 1 95.31 351 MET B N 1
ATOM 6038 C CA . MET B 1 351 ? 10.688 31.891 14.031 1 95.31 351 MET B CA 1
ATOM 6039 C C . MET B 1 351 ? 12.148 31.859 13.594 1 95.31 351 MET B C 1
ATOM 6041 O O . MET B 1 351 ? 12.992 32.562 14.164 1 95.31 351 MET B O 1
ATOM 6045 N N . GLU B 1 352 ? 12.406 31.062 12.641 1 93.19 352 GLU B N 1
ATOM 6046 C CA . GLU B 1 352 ? 13.766 30.953 12.109 1 93.19 352 GLU B CA 1
ATOM 6047 C C . GLU B 1 352 ? 14.234 32.281 11.523 1 93.19 352 GLU B C 1
ATOM 6049 O O . GLU B 1 352 ? 15.43 32.562 11.523 1 93.19 352 GLU B O 1
ATOM 6054 N N . SER B 1 353 ? 13.32 33.031 11.086 1 94.69 353 SER B N 1
ATOM 6055 C CA . SER B 1 353 ? 13.633 34.344 10.516 1 94.69 353 SER B CA 1
ATOM 6056 C C . SER B 1 353 ? 13.758 35.406 11.609 1 94.69 353 SER B C 1
ATOM 6058 O O . SER B 1 353 ? 13.914 36.594 11.312 1 94.69 353 SER B O 1
ATOM 6060 N N . GLY B 1 354 ? 13.594 35 12.852 1 94.06 354 GLY B N 1
ATOM 6061 C CA . GLY B 1 354 ? 13.812 35.906 13.977 1 94.06 354 GLY B CA 1
ATOM 6062 C C . GLY B 1 354 ? 12.539 36.594 14.445 1 94.06 354 GLY B C 1
ATOM 6063 O O . GLY B 1 354 ? 12.594 37.5 15.266 1 94.06 354 GLY B O 1
ATOM 6064 N N . VAL B 1 355 ? 11.43 36.188 13.992 1 96.5 355 VAL B N 1
ATOM 6065 C CA . VAL B 1 355 ? 10.164 36.812 14.375 1 96.5 355 VAL B CA 1
ATOM 6066 C C . VAL B 1 355 ? 9.57 36.094 15.578 1 96.5 355 VAL B C 1
ATOM 6068 O O . VAL B 1 355 ? 9.477 34.875 15.586 1 96.5 355 VAL B O 1
ATOM 6071 N N . ASN B 1 356 ? 9.227 36.844 16.594 1 96.31 356 ASN B N 1
ATOM 6072 C CA . ASN B 1 356 ? 8.422 36.25 17.656 1 96.31 356 ASN B CA 1
ATOM 6073 C C . ASN B 1 356 ? 7.09 35.719 17.125 1 96.31 356 ASN B C 1
ATOM 6075 O O . ASN B 1 356 ? 6.324 36.5 16.531 1 96.31 356 ASN B O 1
ATOM 6079 N N . THR B 1 357 ? 6.879 34.406 17.359 1 97.31 357 THR B N 1
ATOM 6080 C CA . THR B 1 357 ? 5.734 33.781 16.719 1 97.31 357 THR B CA 1
ATOM 6081 C C . THR B 1 357 ? 4.934 32.938 17.703 1 97.31 357 THR B C 1
ATOM 6083 O O . THR B 1 357 ? 5.512 32.25 18.547 1 97.31 357 THR B O 1
ATOM 6086 N N . VAL B 1 358 ? 3.611 33.062 17.641 1 97.56 358 VAL B N 1
ATOM 6087 C CA . VAL B 1 358 ? 2.736 32.156 18.391 1 97.56 358 VAL B CA 1
ATOM 6088 C C . VAL B 1 358 ? 1.83 31.406 17.422 1 97.56 358 VAL B C 1
ATOM 6090 O O . VAL B 1 358 ? 1.557 31.875 16.312 1 97.56 358 VAL B O 1
ATOM 6093 N N . ILE B 1 359 ? 1.498 30.203 17.797 1 97.81 359 ILE B N 1
ATOM 6094 C CA . ILE B 1 359 ? 0.488 29.406 17.109 1 97.81 359 ILE B CA 1
ATOM 6095 C C . ILE B 1 359 ? -0.84 29.516 17.859 1 97.81 359 ILE B C 1
ATOM 6097 O O . ILE B 1 359 ? -0.92 29.172 19.031 1 97.81 359 ILE B O 1
ATOM 6101 N N . PHE B 1 360 ? -1.821 30.047 17.141 1 98 360 PHE B N 1
ATOM 6102 C CA . PHE B 1 360 ? -3.066 30.438 17.797 1 98 360 PHE B CA 1
ATOM 6103 C C . PHE B 1 360 ? -4.207 30.516 16.781 1 98 360 PHE B C 1
ATOM 6105 O O . PHE B 1 360 ? -4.223 31.422 15.938 1 98 360 PHE B O 1
ATOM 6112 N N . GLY B 1 361 ? -5.156 29.594 16.906 1 97.81 361 GLY B N 1
ATOM 6113 C CA . GLY B 1 361 ? -6.258 29.625 15.953 1 97.81 361 GLY B CA 1
ATOM 6114 C C . GLY B 1 361 ? -7.465 28.828 16.422 1 97.81 361 GLY B C 1
ATOM 6115 O O . GLY B 1 361 ? -7.406 28.141 17.438 1 97.81 361 GLY B O 1
ATOM 6116 N N . PRO B 1 362 ? -8.547 29 15.703 1 98.12 362 PRO B N 1
ATOM 6117 C CA . PRO B 1 362 ? -9.766 28.266 16.031 1 98.12 362 PRO B CA 1
ATOM 6118 C C . PRO B 1 362 ? -9.719 26.797 15.594 1 98.12 362 PRO B C 1
ATOM 6120 O O . PRO B 1 362 ? -9.016 26.469 14.633 1 98.12 362 PRO B O 1
ATOM 6123 N N . GLY B 1 363 ? -10.539 26.016 16.312 1 96.94 363 GLY B N 1
ATOM 6124 C CA . GLY B 1 363 ? -10.562 24.578 16.031 1 96.94 363 GLY B CA 1
ATOM 6125 C C . GLY B 1 363 ? -9.57 23.797 16.859 1 96.94 363 GLY B C 1
ATOM 6126 O O . GLY B 1 363 ? -8.797 24.359 17.625 1 96.94 363 GLY B O 1
ATOM 6127 N N . SER B 1 364 ? -9.703 22.469 16.734 1 96.25 364 SER B N 1
ATOM 6128 C CA . SER B 1 364 ? -8.875 21.547 17.5 1 96.25 364 SER B CA 1
ATOM 6129 C C . SER B 1 364 ? -8.023 20.672 16.594 1 96.25 364 SER B C 1
ATOM 6131 O O . SER B 1 364 ? -8.484 20.219 15.547 1 96.25 364 SER B O 1
ATOM 6133 N N . LEU B 1 365 ? -6.797 20.5 17.031 1 95.75 365 LEU B N 1
ATOM 6134 C CA . LEU B 1 365 ? -5.922 19.609 16.281 1 95.75 365 LEU B CA 1
ATOM 6135 C C . LEU B 1 365 ? -6.512 18.203 16.219 1 95.75 365 LEU B C 1
ATOM 6137 O O . LEU B 1 365 ? -6.238 17.453 15.273 1 95.75 365 LEU B O 1
ATOM 6141 N N . GLU B 1 366 ? -7.348 17.844 17.156 1 94.62 366 GLU B N 1
ATOM 6142 C CA . GLU B 1 366 ? -7.988 16.531 17.203 1 94.62 366 GLU B CA 1
ATOM 6143 C C . GLU B 1 366 ? -8.953 16.344 16.031 1 94.62 366 GLU B C 1
ATOM 6145 O O . GLU B 1 366 ? -9.289 15.211 15.672 1 94.62 366 GLU B O 1
ATOM 6150 N N . GLN B 1 367 ? -9.336 17.453 15.453 1 93.69 367 GLN B N 1
ATOM 6151 C CA . GLN B 1 367 ? -10.281 17.375 14.344 1 93.69 367 GLN B CA 1
ATOM 6152 C C . GLN B 1 367 ? -9.555 17.453 13 1 93.69 367 GLN B C 1
ATOM 6154 O O . GLN B 1 367 ? -10.125 17.109 11.961 1 93.69 367 GLN B O 1
ATOM 6159 N N . ALA B 1 368 ? -8.32 17.828 13.047 1 93.81 368 ALA B N 1
ATOM 6160 C CA . ALA B 1 368 ? -7.559 17.984 11.805 1 93.81 368 ALA B CA 1
ATOM 6161 C C . ALA B 1 368 ? -7.266 16.641 11.164 1 93.81 368 ALA B C 1
ATOM 6163 O O . ALA B 1 368 ? -6.961 15.664 11.867 1 93.81 368 ALA B O 1
ATOM 6164 N N . HIS B 1 369 ? -7.363 16.547 9.898 1 89.75 369 HIS B N 1
ATOM 6165 C CA . HIS B 1 369 ? -7.02 15.383 9.086 1 89.75 369 HIS B CA 1
ATOM 6166 C C . HIS B 1 369 ? -7.98 14.227 9.352 1 89.75 369 HIS B C 1
ATOM 6168 O O . HIS B 1 369 ? -7.777 13.117 8.852 1 89.75 369 HIS B O 1
ATOM 6174 N N . ALA B 1 370 ? -9.031 14.445 10.094 1 87.19 370 ALA B N 1
ATOM 6175 C CA . ALA B 1 370 ? -9.961 13.391 10.484 1 87.19 370 ALA B CA 1
ATOM 6176 C C . ALA B 1 370 ? -11.195 13.391 9.586 1 87.19 370 ALA B C 1
ATOM 6178 O O . ALA B 1 370 ? -11.492 14.391 8.93 1 87.19 370 ALA B O 1
ATOM 6179 N N . ILE B 1 371 ? -11.781 12.211 9.633 1 87.81 371 ILE B N 1
ATOM 6180 C CA . ILE B 1 371 ? -13.133 12.172 9.078 1 87.81 371 ILE B CA 1
ATOM 6181 C C . ILE B 1 371 ? -14.047 13.07 9.906 1 87.81 371 ILE B C 1
ATOM 6183 O O . ILE B 1 371 ? -13.914 13.156 11.125 1 87.81 371 ILE B O 1
ATOM 6187 N N . ASN B 1 372 ? -14.891 13.766 9.211 1 92.81 372 ASN B N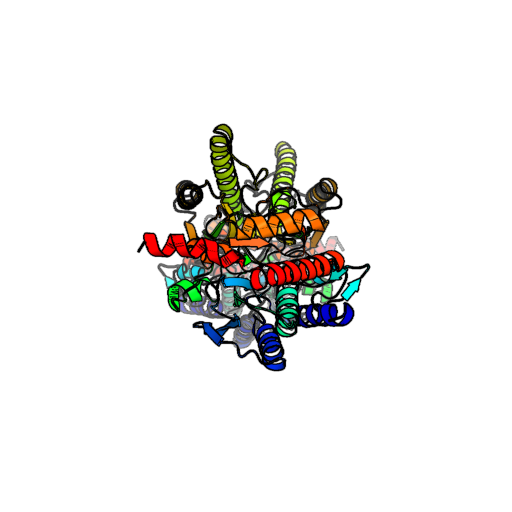 1
ATOM 6188 C CA . ASN B 1 372 ? -15.836 14.672 9.859 1 92.81 372 ASN B CA 1
ATOM 6189 C C . ASN B 1 372 ? -15.117 15.828 10.539 1 92.81 372 ASN B C 1
ATOM 6191 O O . ASN B 1 372 ? -15.438 16.172 11.68 1 92.81 372 ASN B O 1
ATOM 6195 N N . GLU B 1 373 ? -14.125 16.266 9.906 1 95.19 373 GLU B N 1
ATOM 6196 C CA . GLU B 1 373 ? -13.477 17.484 10.383 1 95.19 373 GLU B CA 1
ATOM 6197 C C . GLU B 1 373 ? -14.484 18.625 10.523 1 95.19 373 GLU B C 1
ATOM 6199 O O . GLU B 1 373 ? -15.359 18.781 9.672 1 95.19 373 GLU B O 1
ATOM 6204 N N . TYR B 1 374 ? -14.344 19.406 11.641 1 97.56 374 TYR B N 1
ATOM 6205 C CA . TYR B 1 374 ? -15.234 20.531 11.852 1 97.56 374 TYR B CA 1
ATOM 6206 C C . TYR B 1 374 ? -14.57 21.609 12.695 1 97.56 374 TYR B C 1
ATOM 6208 O O . TYR B 1 374 ? -13.5 21.375 13.273 1 97.56 374 TYR B O 1
ATOM 6216 N N . VAL B 1 375 ? -15.07 22.766 12.68 1 98.38 375 VAL B N 1
ATOM 6217 C CA . VAL B 1 375 ? -14.789 23.828 13.641 1 98.38 375 VAL B CA 1
ATOM 6218 C C . VAL B 1 375 ? -16.094 24.297 14.281 1 98.38 375 VAL B C 1
ATOM 6220 O O . VAL B 1 375 ? -17.125 24.406 13.602 1 98.38 375 VAL B O 1
ATOM 6223 N N . SER B 1 376 ? -16.109 24.5 15.578 1 98.06 376 SER B N 1
ATOM 6224 C CA . SER B 1 376 ? -17.312 25.031 16.203 1 98.06 376 SER B CA 1
ATOM 6225 C C . SER B 1 376 ? -17.5 26.5 15.852 1 98.06 376 SER B C 1
ATOM 6227 O O . SER B 1 376 ? -16.547 27.266 15.797 1 98.06 376 SER B O 1
ATOM 6229 N N . GLU B 1 377 ? -18.734 26.844 15.641 1 98.12 377 GLU B N 1
ATOM 6230 C CA . GLU B 1 377 ? -19.047 28.25 15.391 1 98.12 377 GLU B CA 1
ATOM 6231 C C . GLU B 1 377 ? -18.578 29.141 16.547 1 98.12 377 GLU B C 1
ATOM 6233 O O . GLU B 1 377 ? -18.047 30.219 16.328 1 98.12 377 GLU B O 1
ATOM 6238 N N . GLU B 1 378 ? -18.781 28.641 17.641 1 97.44 378 GLU B N 1
ATOM 6239 C CA . GLU B 1 378 ? -18.406 29.391 18.844 1 97.44 378 GLU B CA 1
ATOM 6240 C C . GLU B 1 378 ? -16.906 29.688 18.859 1 97.44 378 GLU B C 1
ATOM 6242 O O . GLU B 1 378 ? -16.5 30.844 19.078 1 97.44 378 GLU B O 1
ATOM 6247 N N . GLN B 1 379 ? -16.078 28.688 18.641 1 97.19 379 GLN B N 1
ATOM 6248 C CA . GLN B 1 379 ? -14.633 28.875 18.609 1 97.19 379 GLN B CA 1
ATOM 6249 C C . GLN B 1 379 ? -14.234 29.859 17.516 1 97.19 379 GLN B C 1
ATOM 6251 O O . GLN B 1 379 ? -13.344 30.703 17.719 1 97.19 379 GLN B O 1
ATOM 6256 N N . PHE B 1 380 ? -14.93 29.766 16.438 1 98.38 380 PHE B N 1
ATOM 6257 C CA . PHE B 1 380 ? -14.648 30.625 15.289 1 98.38 380 PHE B CA 1
ATOM 6258 C C . PHE B 1 380 ? -14.961 32.094 15.617 1 98.38 380 PHE B C 1
ATOM 6260 O O . PHE B 1 380 ? -14.117 32.969 15.414 1 98.38 380 PHE B O 1
ATOM 6267 N N . TYR B 1 381 ? -16.109 32.312 16.141 1 98.31 381 TYR B N 1
ATOM 6268 C CA . TYR B 1 381 ? -16.531 33.688 16.469 1 98.31 381 TYR B CA 1
ATOM 6269 C C . TYR B 1 381 ? -15.664 34.25 17.594 1 98.31 381 TYR B C 1
ATOM 6271 O O . TYR B 1 381 ? -15.258 35.406 17.547 1 98.31 381 TYR B O 1
ATOM 6279 N N . ASP B 1 382 ? -15.414 33.438 18.562 1 97.88 382 ASP B N 1
ATOM 6280 C CA . ASP B 1 382 ? -14.594 33.875 19.688 1 97.88 382 ASP B CA 1
ATOM 6281 C C . ASP B 1 382 ? -13.195 34.281 19.219 1 97.88 382 ASP B C 1
ATOM 6283 O O . ASP B 1 382 ? -12.672 35.312 19.609 1 97.88 382 ASP B O 1
ATOM 6287 N N . TYR B 1 383 ? -12.617 33.438 18.469 1 98.06 383 TYR B N 1
ATOM 6288 C CA . TYR B 1 383 ? -11.281 33.719 17.938 1 98.06 383 TYR B CA 1
ATOM 6289 C C . TYR B 1 383 ? -11.273 35 17.125 1 98.06 383 TYR B C 1
ATOM 6291 O O . TYR B 1 383 ? -10.398 35.875 17.312 1 98.06 383 TYR B O 1
ATOM 6299 N N . THR B 1 384 ? -12.211 35.125 16.172 1 98.44 384 THR B N 1
ATOM 6300 C CA . THR B 1 384 ? -12.281 36.281 15.281 1 98.44 384 THR B CA 1
ATOM 6301 C C . THR B 1 384 ? -12.438 37.562 16.062 1 98.44 384 THR B C 1
ATOM 6303 O O . THR B 1 384 ? -11.742 38.562 15.797 1 98.44 384 THR B O 1
ATOM 6306 N N . SER B 1 385 ? -13.312 37.531 17.031 1 97.75 385 SER B N 1
ATOM 6307 C CA . SER B 1 385 ? -13.555 38.719 17.859 1 97.75 385 SER B CA 1
ATOM 6308 C C . SER B 1 385 ? -12.328 39.094 18.688 1 97.75 385 SER B C 1
ATOM 6310 O O . SER B 1 385 ? -11.977 40.25 18.797 1 97.75 385 SER B O 1
ATOM 6312 N N . LEU B 1 386 ? -11.742 38.094 19.234 1 97.69 386 LEU B N 1
ATOM 6313 C CA . LEU B 1 386 ? -10.562 38.344 20.062 1 97.69 386 LEU B CA 1
ATOM 6314 C C . LEU B 1 386 ? -9.414 38.906 19.234 1 97.69 386 LEU B C 1
ATOM 6316 O O . LEU B 1 386 ? -8.742 39.844 19.656 1 97.69 386 LEU B O 1
ATOM 6320 N N . LEU B 1 387 ? -9.148 38.281 18.125 1 98.12 387 LEU B N 1
ATOM 6321 C CA . LEU B 1 387 ? -8.086 38.75 17.25 1 98.12 387 LEU B CA 1
ATOM 6322 C C . LEU B 1 387 ? -8.305 40.188 16.828 1 98.12 387 LEU B C 1
ATOM 6324 O O . LEU B 1 387 ? -7.371 41 16.828 1 98.12 387 LEU B O 1
ATOM 6328 N N . THR B 1 388 ? -9.531 40.531 16.484 1 97.06 388 THR B N 1
ATOM 6329 C CA . THR B 1 388 ? -9.891 41.906 16.078 1 97.06 388 THR B CA 1
ATOM 6330 C C . THR B 1 388 ? -9.648 42.875 17.219 1 97.06 388 THR B C 1
ATOM 6332 O O . THR B 1 388 ? -9.047 43.938 17.016 1 97.06 388 THR B O 1
ATOM 6335 N N . GLU B 1 389 ? -10.07 42.469 18.359 1 95.75 389 GLU B N 1
ATOM 6336 C CA . GLU B 1 389 ? -9.898 43.344 19.531 1 95.75 389 GLU B CA 1
ATOM 6337 C C . GLU B 1 389 ? -8.422 43.562 19.828 1 95.75 389 GLU B C 1
ATOM 6339 O O . GLU B 1 389 ? -8.016 44.688 20.156 1 95.75 389 GLU B O 1
ATOM 6344 N N . PHE B 1 390 ? -7.676 42.562 19.812 1 96.62 390 PHE B N 1
ATOM 6345 C CA . PHE B 1 390 ? -6.238 42.656 20.062 1 96.62 390 PHE B CA 1
ATOM 6346 C C . PHE B 1 390 ? -5.586 43.656 19.109 1 96.62 390 PHE B C 1
ATOM 6348 O O . PHE B 1 390 ? -4.844 44.531 19.547 1 96.62 390 PHE B O 1
ATOM 6355 N N . LEU B 1 391 ? -5.863 43.5 17.828 1 96.38 391 LEU B N 1
ATOM 6356 C CA . LEU B 1 391 ? -5.238 44.344 16.828 1 96.38 391 LEU B CA 1
ATOM 6357 C C . LEU B 1 391 ? -5.691 45.812 16.984 1 96.38 391 LEU B C 1
ATOM 6359 O O . LEU B 1 391 ? -4.891 46.719 16.812 1 96.38 391 LEU B O 1
ATOM 6363 N N . LEU B 1 392 ? -6.977 46 17.281 1 93.75 392 LEU B N 1
ATOM 6364 C CA . LEU B 1 392 ? -7.465 47.344 17.516 1 93.75 392 LEU B CA 1
ATOM 6365 C C . LEU B 1 392 ? -6.766 48 18.703 1 93.75 392 LEU B C 1
ATOM 6367 O O . LEU B 1 392 ? -6.383 49.156 18.656 1 93.75 392 LEU B O 1
ATOM 6371 N N . ASP B 1 393 ? -6.586 47.188 19.688 1 92.25 393 ASP B N 1
ATOM 6372 C CA . ASP B 1 393 ? -5.918 47.688 20.891 1 92.25 393 ASP B CA 1
ATOM 6373 C C . ASP B 1 393 ? -4.461 48.062 20.594 1 92.25 393 ASP B C 1
ATOM 6375 O O . ASP B 1 393 ? -3.979 49.125 21.016 1 92.25 393 ASP B O 1
ATOM 6379 N N . VAL B 1 394 ? -3.807 47.219 19.938 1 93.81 394 VAL B N 1
ATOM 6380 C CA . VAL B 1 394 ? -2.381 47.375 19.672 1 93.81 394 VAL B CA 1
ATOM 6381 C C . VAL B 1 394 ? -2.166 48.562 18.719 1 93.81 394 VAL B C 1
ATOM 6383 O O . VAL B 1 394 ? -1.19 49.281 18.859 1 93.81 394 VAL B O 1
ATOM 6386 N N . PHE B 1 395 ? -3.1 48.812 17.812 1 93.19 395 PHE B N 1
ATOM 6387 C CA . PHE B 1 395 ? -2.902 49.812 16.781 1 93.19 395 PHE B CA 1
ATOM 6388 C C . PHE B 1 395 ? -3.477 51.156 17.219 1 93.19 395 PHE B C 1
ATOM 6390 O O . PHE B 1 395 ? -3.268 52.188 16.562 1 93.19 395 PHE B O 1
ATOM 6397 N N . THR B 1 396 ? -4.32 51.188 18.234 1 87.06 396 THR B N 1
ATOM 6398 C CA . THR B 1 396 ? -4.828 52.469 18.766 1 87.06 396 THR B CA 1
ATOM 6399 C C . THR B 1 396 ? -3.914 53 19.875 1 87.06 396 THR B C 1
ATOM 6401 O O . THR B 1 396 ? -3.826 54.188 20.078 1 87.06 396 THR B O 1
ATOM 6404 N N . ASP B 1 397 ? -3.516 52.125 20.891 1 68.75 397 ASP B N 1
ATOM 6405 C CA . ASP B 1 397 ? -2.773 52.5 22.094 1 68.75 397 ASP B CA 1
ATOM 6406 C C . ASP B 1 397 ? -1.377 53 21.734 1 68.75 397 ASP B C 1
ATOM 6408 O O . ASP B 1 397 ? -0.733 52.469 20.828 1 68.75 397 ASP B O 1
ATOM 6412 N N . LYS B 1 398 ? -0.968 54.281 21.938 1 52.59 398 LYS B N 1
ATOM 6413 C CA . LYS B 1 398 ? 0.317 54.969 21.875 1 52.59 398 LYS B CA 1
ATOM 6414 C C . LYS B 1 398 ? 1.408 54.156 22.562 1 52.59 398 LYS B C 1
ATOM 6416 O O . LYS B 1 398 ? 2.461 54.688 22.922 1 52.59 398 LYS B O 1
ATOM 6421 N N . THR B 1 399 ? 1.305 52.938 22.953 1 47.12 399 THR B N 1
ATOM 6422 C CA . THR B 1 399 ? 2.326 52.219 23.719 1 47.12 399 THR B CA 1
ATOM 6423 C C . THR B 1 399 ? 3.566 52 22.859 1 47.12 399 THR B C 1
ATOM 6425 O O . THR B 1 399 ? 4.582 51.5 23.359 1 47.12 399 THR B O 1
ATOM 6428 N N . ALA B 1 400 ? 3.613 51.938 21.672 1 46.06 400 ALA B N 1
ATOM 6429 C CA . ALA B 1 400 ? 4.797 51.75 20.844 1 46.06 400 ALA B CA 1
ATOM 6430 C C . ALA B 1 400 ? 5.824 52.875 21.094 1 46.06 400 ALA B C 1
ATOM 6432 O O . ALA B 1 400 ? 6.891 52.875 20.484 1 46.06 400 ALA B O 1
ATOM 6433 N N . ASP B 1 401 ? 5.516 53.781 21.766 1 39.75 401 ASP B N 1
ATOM 6434 C CA . ASP B 1 401 ? 6.543 54.781 22.094 1 39.75 401 ASP B CA 1
ATOM 6435 C C . ASP B 1 401 ? 7.656 54.156 22.938 1 39.75 401 ASP B C 1
ATOM 6437 O O . ASP B 1 401 ? 8.734 54.719 23.062 1 39.75 401 ASP B O 1
ATOM 6441 N N . ARG B 1 402 ? 7.488 53.188 23.75 1 39.94 402 ARG B N 1
ATOM 6442 C CA . ARG B 1 402 ? 8.516 52.75 24.703 1 39.94 402 ARG B CA 1
ATOM 6443 C C . ARG B 1 402 ? 9.508 51.781 24.031 1 39.94 402 ARG B C 1
ATOM 6445 O O . ARG B 1 402 ? 10.656 51.688 24.453 1 39.94 402 ARG B O 1
ATOM 6452 N N . ASN B 1 403 ? 9.25 51 23.047 1 39.97 403 ASN B N 1
ATOM 6453 C CA . ASN B 1 403 ? 10.18 49.969 22.562 1 39.97 403 ASN B CA 1
ATOM 6454 C C . ASN B 1 403 ? 11.148 50.562 21.531 1 39.97 403 ASN B C 1
ATOM 6456 O O . ASN B 1 403 ? 12.039 49.844 21.047 1 39.97 403 ASN B O 1
ATOM 6460 N N . HIS B 1 404 ? 11.016 51.719 20.906 1 37.38 404 HIS B N 1
ATOM 6461 C CA . HIS B 1 404 ? 12.023 52.312 20.031 1 37.38 404 HIS B CA 1
ATOM 6462 C C . HIS B 1 404 ? 13.258 52.719 20.828 1 37.38 404 HIS B C 1
ATOM 6464 O O . HIS B 1 404 ? 14.258 53.156 20.234 1 37.38 404 HIS B O 1
ATOM 6470 N N . LYS B 1 405 ? 13.078 53 22.047 1 44.75 405 LYS B N 1
ATOM 6471 C CA . LYS B 1 405 ? 14.32 53.438 22.672 1 44.75 405 LYS B CA 1
ATOM 6472 C C . LYS B 1 405 ? 15.359 52.312 22.688 1 44.75 405 LYS B C 1
ATOM 6474 O O . LYS B 1 405 ? 16.547 52.594 22.906 1 44.75 405 LYS B O 1
ATOM 6479 N N . ASN B 1 406 ? 14.914 51.156 22.672 1 35.97 406 ASN B N 1
ATOM 6480 C CA . ASN B 1 406 ? 15.938 50.125 22.844 1 35.97 406 ASN B CA 1
ATOM 6481 C C . ASN B 1 406 ? 16.609 49.781 21.516 1 35.97 406 ASN B C 1
ATOM 6483 O O . ASN B 1 406 ? 17.594 49.062 21.484 1 35.97 406 ASN B O 1
ATOM 6487 N N . ARG B 1 407 ? 16.031 49.906 20.312 1 41.41 407 ARG B N 1
ATOM 6488 C CA . ARG B 1 407 ? 16.828 49.688 19.125 1 41.41 407 ARG B CA 1
ATOM 6489 C C . ARG B 1 407 ? 17.828 50.812 18.891 1 41.41 407 ARG B C 1
ATOM 6491 O O . ARG B 1 407 ? 18.812 50.656 18.156 1 41.41 407 ARG B O 1
ATOM 6498 N N . SER B 1 408 ? 17.547 52 19.25 1 35.31 408 SER B N 1
ATOM 6499 C CA . SER B 1 408 ? 18.547 53.031 18.969 1 35.31 408 SER B CA 1
ATOM 6500 C C . SER B 1 408 ? 19.844 52.781 19.719 1 35.31 408 SER B C 1
ATOM 6502 O O . SER B 1 408 ? 20.891 53.312 19.391 1 35.31 408 SER B O 1
ATOM 6504 N N . LEU B 1 409 ? 19.734 52.188 20.891 1 34.91 409 LEU B N 1
ATOM 6505 C CA . LEU B 1 409 ? 21 52.031 21.609 1 34.91 409 LEU B CA 1
ATOM 6506 C C . LEU B 1 409 ? 21.797 50.875 21.016 1 34.91 409 LEU B C 1
ATOM 6508 O O . LEU B 1 409 ? 23 50.719 21.297 1 34.91 409 LEU B O 1
ATOM 6512 N N . GLN B 1 410 ? 21.047 49.844 20.516 1 30.77 410 GLN B N 1
ATOM 6513 C CA . GLN B 1 410 ? 21.922 48.781 20.031 1 30.77 410 GLN B CA 1
ATOM 6514 C C . GLN B 1 410 ? 22.375 49.062 18.609 1 30.77 410 GLN B C 1
ATOM 6516 O O . GLN B 1 410 ? 23.031 48.219 17.984 1 30.77 410 GLN B O 1
ATOM 6521 N N . CYS B 1 411 ? 22.031 50.344 18.156 1 28.02 411 CYS B N 1
ATOM 6522 C CA . CYS B 1 411 ? 22.922 50.625 17.031 1 28.02 411 CYS B CA 1
ATOM 6523 C C . CYS B 1 411 ? 24.281 51.094 17.516 1 28.02 411 CYS B C 1
ATOM 6525 O O . CYS B 1 411 ? 24.375 51.844 18.484 1 28.02 411 CYS B O 1
#

Organism: NCBI:txid1808955

Foldseek 3Di:
DDLVVLLVQLLVLQLDAAAPPPNHQVVVVVVLQCLCVVQPWHWDWDAFPVGHTKTKTKDWAAPAPAEEEEEAESHFHDQDDDPVLCVVFPDGQNRQDADPQKGWHTCSVNPSLSVSLVSVLVVVVVVDDFFHGHMYMYIYFTDFVQARVGTLCCVVPPVVPQLDGQEYEYAHAAQQFKAFWEWWKFKKKKKKFFDKDFLVVCVVADARVVLVVVLVVQLLVLQVVVVVVVVVVPDCPPCPDDHSKDWPDKDWDDDNRMRTGMMMTIMMGIHELPGDPVVSVCSSVVSQVVSCVVVPPGMDMDMDQRRVRIAHIDGAPDDPLRVLLVVLCCVQVVRDDHHYHHDDGSQRSSVVSVHRYIYGHFHHPVLGPDRRRITGSVSSVSRSVSVSVSVSCSRNDPVSVPVVVVVVVVD/DDLVVLLVQLLVLQLDAAAPPPNHQVVVVVVLQCLCVVVPWHWDWDAFPVGHTKTKTKDWAAPAPAEEEEEAESHFHDFDDDPVLCVVFPDGQNRQDDDPQKGWHTCAVNPSLSVSLVSVLVVVVVPDDFFHGHMYMYIYFTDFVQARVGTLCCVVPPVVPQLDGQEYEYAHADQQFKAFWEWWKFKKKKKKFFDKDFLVVCVVADARVVLVVVLVVQLLVLQVVVVVVVVVVPDCPPPPDDHSKDWPDKDWDDDNRMRTGMMMTIMMGIHELPGDPVVSVCSSVVSQVVSCVVVPPGMDMDMDQRRVRIAHIDGAPDDPLRVLLVVLCCVQVVRDDHHYHHDDGSQRSSVVSVHRYIYGHFHHPVLGPDRRRITGSVSSVSRSVSVSVSVSCSRNDPVSVPPVVVVVVVD

Nearest PDB structures (foldseek):
  7uoi-assembly1_A  TM=8.195E-01  e=1.527E-36  Enterococcus faecium 1,231,410
  3pfo-assembly1_B  TM=8.491E-01  e=2.451E-31  Rhodopseudomonas palustris CGA009
  7rsf-assembly1_B  TM=6.861E-01  e=1.084E-32  Escherichia coli str. K-12 substr. MG1655
  3tx8-assembly1_A-2  TM=6.838E-01  e=7.234E-29  Corynebacterium glutamicum
  3dlj-assembly3_A  TM=8.092E-01  e=1.511E-25  Homo sapiens

Radius of gyration: 34.6 Å; Cα contacts (8 Å, |Δi|>4): 1922; chains: 2; bounding box: 49×111×73 Å

InterPro domains:
  IPR002933 Peptidase M20 [PF01546] (69-392)
  IPR010182 N-formyl-4-amino-5-aminomethyl-2-methylpyrimidine deformylase/Succinyl-diaminopimelate desuccinylase [TIGR01910] (8-384)
  IPR011650 Peptidase M20, dimerisation domain [PF07687] (184-291)
  IPR036264 Bacterial exopeptidase dimerisation domain [SSF55031] (184-297)
  IPR050072 Peptidase M20A family, bacterial cell wall biosynthesis [PTHR43808] (2-392)

Secondary structure (DSSP, 8-state):
--HHHHHHHHHHHHHS--BTTTTTTHHHHHHHHHHHHHTT---EEEE-TT--EEEEEEEEETT--SEEEEEEE--B--S-SSHHHHHH-SS-TTT--EETTEEESTTIIIIIHHHHHHHHHHHHHHH-S---SEEEEEEEES-GGGTSTTTHHHHHHTS------SEEEE---STT--EEEE-EEEEEEEEEE---EEGGGGGGS--HHHHHHHHHHHHHHHHHHHHHHHHTTS--TT-----S-EEEEEEEES-TTEE-SEEEEEEEEEE-TTS-HHHHHHHHHHHHHHHHHHTTTT-EEEEEE-TT--PPPEE----HHHHHHHHHHHHHH---S-EEESS--THHHHHHTT--EEE--SS-GGGTTSTT-EEEHHHHHHHHHHHHHHHHHHHHSGGGGSTTHHHHH--/--HHHHHHHHHHHHHS--BTTTTTTHHHHHHHHHHHHHTT---EEEE-TT--EEEEEEEEETT--SEEEEEEE--B--S-SSHHHHHH-SS-TTT--EETTEEESTTIIIIIHHHHHHHHHHHHHHH-S---SEEEEEEEES-GGGTSTTTHHHHHHTS------SEEEE---STT--EEEE-EEEEEEEEEE---EEGGGGGGS--HHHHHHHHHHHHHHHHHHHHHHHHTTS--TT-----S-EEEEEEEES-TTEE-SEEEEEEEEEE-TTS-HHHHHHHHHHHHHHHHHHTTTT-EEEEEE-TT--PPPEE----HHHHHHHHHHHHHH---S-EEESS--THHHHHHTT--EEE--SS-GGGTTSTT-EEEHHHHHHHHHHHHHHHHHHHHSSGGGSTTHHHHH--

Solvent-accessible surface area (backbone atoms only — not comparable to full-atom values): 41144 Å² total; per-residue (Å²): 131,53,68,68,60,53,47,47,49,32,35,53,51,22,44,39,65,15,22,60,96,69,66,26,41,57,58,49,48,52,50,51,53,52,55,39,45,72,75,74,39,78,61,47,78,48,60,33,97,88,62,36,59,24,38,40,34,72,49,77,28,73,87,30,50,55,28,37,36,42,38,41,45,55,32,22,69,74,82,68,86,41,77,69,51,56,70,68,32,88,55,62,50,48,62,28,46,76,57,95,60,25,33,29,9,50,29,23,13,45,20,38,43,26,48,32,32,51,55,53,30,52,53,52,55,71,68,47,84,69,68,44,24,14,24,44,35,42,36,43,28,21,37,53,89,60,46,8,69,45,11,59,48,27,38,50,76,69,67,57,57,84,75,83,37,68,33,34,38,27,21,47,26,42,61,64,32,50,11,37,31,29,22,10,35,43,27,36,31,40,36,30,38,28,66,27,15,27,34,57,51,38,70,81,43,59,40,12,52,59,52,49,51,51,46,52,53,50,34,39,52,51,47,43,53,54,48,56,60,50,53,78,72,59,89,50,82,73,60,83,74,76,55,58,61,38,66,1,23,37,43,23,44,84,38,31,68,29,30,13,33,35,20,36,35,27,30,25,30,72,30,49,66,88,52,58,67,65,60,52,49,49,55,46,53,48,44,48,50,51,50,27,60,74,36,62,94,52,38,47,67,46,80,40,68,36,79,65,24,44,39,67,41,35,74,37,89,67,52,72,66,49,49,52,52,46,51,51,42,27,73,75,68,67,49,88,60,74,44,55,38,55,47,63,63,70,57,37,60,44,42,73,70,69,21,40,39,36,40,40,13,22,18,37,51,80,31,24,78,25,75,66,11,33,22,41,49,64,44,45,53,50,42,33,52,48,53,37,50,51,52,51,48,60,21,48,53,75,65,60,67,66,67,58,62,61,56,62,64,77,94,131,55,71,67,61,53,48,48,49,33,35,54,49,22,44,38,65,15,23,62,99,68,66,26,39,58,60,47,48,52,50,51,52,51,54,40,44,72,76,74,39,78,59,46,80,48,61,32,96,86,62,37,59,24,38,41,34,72,48,76,28,73,85,32,50,53,27,37,34,42,38,41,46,56,30,23,68,75,81,68,87,43,76,69,51,54,69,68,33,89,55,63,50,48,63,29,46,76,55,95,60,26,33,29,10,51,28,23,14,44,21,38,44,26,50,32,33,51,56,51,31,52,53,54,56,71,69,48,85,68,67,46,27,14,22,44,34,42,35,43,27,22,38,53,88,60,46,9,69,44,12,60,49,26,37,50,76,69,66,58,55,84,73,83,39,69,34,32,39,26,21,47,27,42,61,63,32,50,11,36,32,29,21,9,36,44,27,35,32,41,36,30,38,30,65,27,15,27,34,58,52,40,71,82,43,60,41,12,53,60,51,48,52,51,45,52,52,50,34,38,52,51,45,43,52,52,49,56,62,48,53,77,69,66,85,47,84,73,59,83,75,74,54,58,60,37,65,1,22,38,44,22,45,85,38,32,67,30,29,12,32,36,21,36,35,26,30,24,29,71,31,48,66,88,52,59,67,65,59,53,50,48,57,47,52,49,45,48,50,52,51,26,61,74,36,60,93,51,39,47,68,45,80,40,68,37,80,65,24,43,40,69,40,36,72,38,89,67,51,73,67,50,48,51,51,45,51,50,41,27,74,72,69,66,48,88,60,75,45,54,37,54,47,64,64,70,55,38,61,44,40,73,70,68,21,42,40,35,41,39,13,23,17,38,51,80,31,25,78,25,75,66,11,31,21,42,48,64,44,45,52,52,42,32,52,49,54,37,50,50,52,51,48,60,20,47,52,76,67,62,67,68,67,58,61,60,59,62,66,76,97

Sequence (822 aa):
MNKKEQLSILTDLIQLKSQVNKENEDSVAAYIIKFLRGFGIEPRIIKSNDKRINIIANVRFGDGIPKIILNGHMDTKPALQSEEERREWIADPFSAEVIDGKVYGRGACDMKAGLAAFLITVKEIMSYNGLKNGELELQFVADEEMGSYHGMKYLTDVYNYDFYADLAIVAEPTNNEICKSELGNLWLKWKVNTDGGHAGLAFKYKNAIDVMNEVIGNVRKAVRSYREFRVTTGQDFPYNELHDMNIGFINGGVHPGTVPNYCEALIDIRIKPDEDRNTMYEIVTGCLRDIEDKYKGVVTVGIETFSTGGYPPCKSDGNELTNTLFQLNQSRLKKETYGGFYGASDAFYLMESGVNTVIFGPGSLEQAHAINEYVSEEQFYDYTSLLTEFLLDVFTDKTADRNHKNRSLQCMNKKEQLSILTDLIQLKSQVNKENEDSVAAYIIKFLRGFGIEPRIIKSNDKRINIIANVRFGDGIPKIILNGHMDTKPALQSEEERREWIADPFSAEVIDGKVYGRGACDMKAGLAAFLITVKEIMSYNGLKNGELELQFVADEEMGSYHGMKYLTDVYNYDFYADLAIVAEPTNNEICKSELGNLWLKWKVNTDGGHAGLAFKYKNAIDVMNEVIGNVRKAVRSYREFRVTTGQDFPYNELHDMNIGFINGGVHPGTVPNYCEALIDIRIKPDEDRNTMYEIVTGCLRDIEDKYKGVVTVGIETFSTGGYPPCKSDGNELTNTLFQLNQSRLKKETYGGFYGASDAFYLMESGVNTVIFGPGSLEQAHAINEYVSEEQFYDYTSLLTEFLLDVFTDKTADRNHKNRSLQC

pLDDT: mean 91.54, std 12.28, range [28.02, 98.88]